Protein AF-0000000086140561 (afdb_homodimer)

Radius of gyration: 37.21 Å; Cα contacts (8 Å, |Δi|>4): 1078; chains: 2; bounding box: 97×131×107 Å

Foldseek 3Di:
DCPDDDDDDDDDDDDDDDDDDDDDDDDDPPPPPPDPPPPVPPPPPPPPPPVVVVVVVVVVVVLLVVLQDDPPPQFLLLLLLVLLLLLQLQLVQLLCLQQVVCLADVVADDDPVSVVNNLPPCVPRHHDLLSLLLLLLSLLLGLLQQCLQPVDPLSLVLSVLLLLLLCLQLLCVLLVVLLVVCVVVPQVLVVVLCVVPVRPSDDGQDRDPDPVLSVVLSVCLQPPQFLCCVRSSCVLPVSNSRPLVLSSVLSSCCVVDDVVCLCVVLVVVLVVCQLQQACSVSSSSSSVLNCCQNPPVNVVVLQQACPPDPVDHDHVVVVLVVLQVQLVVVSSVCSVVVVCQLVVNVVRVNQVVDPVHHSVVVVVSDRGDDPSSVSNSSSVSSCCSNDPVSSVVSSDPVSSVSSLLSSLLSSLSSSCCSPVLSVQLCCCCPVVVDDSVVSSVVSVVVSVVRSVVRSVVCCSPGNSVSSSVSNVVSVVVVD/DDPDDDDDDDDDDDDDDDDDDDDDDDDDDDPPPDDDPPDPDPPPPPPPPPVVVVVVVVVVVVLLVVLQDDPPPQFLLLLLLVLLLLLQLQLVQLLCLQQVVCLADVVADDDPVSVVNNLPPCVPRHHDLLSLLLLLLSLLLGLLQQCLQPVDPLSLVLSVLLLLLLCLQLLCVLLVVLLVVCVVVPQVLVVVLCVVPVRPSDDGQDRDPDPVLSVVLSVCLNPPQFLCCVRSSCVLPVSNNRDPVLSSVLSSCCVVDDVVCLCVVLVVVLVVCQLQQACSVSSSSSSVLNCCQNPPVNVVVLQQACPPDPVDHDHVLVVLVVLQVQLVVVSSVCSVVVVCQLVVNVVRVNQVVDPVHHSVVVVVSDRGDDPSSVSNSSSVSSCCSNDPVSSVVSSDPVSSVSSLLSSLLSSLSSSCCSPVLSVQLCCCCPVVVDDSVVSSVVSVVVSVVRSVVRSVVCCSPGNSVSSSVSNVVSVVVVD

Secondary structure (DSSP, 8-state):
-----------------------------------------------HHHHHHHHHHHHHHHHHHHHH----TTS-HHHHHHHHHHHHHHHHHHHHHHH-GGGT-SSS---HHHHHHHHHHHHHHH-HHHHHHHHHHHHHHHHTHHHHHS--HHHHHHHHHHHHHHHHHHHHHHHHHHHHHHHHH-SHHHHHHHHHS--TT--PPPP--SHHHHHHHHHHHHH--S-GGGSTTTTTS-GGGS--HHHHHHHTTGGGS-GGGHHHHHHHHHHHHHHHT-THHHHHHHHHHHHHHH-HHHHHHHHH-EEEETTEEE-HHHHHHHHHHHHHHHHHHHHH-GGGTTGGGGG-HHHHH-SS--HHHHHHH-----HHHHHHHHHHHHHHHH-HHHHHHHT-HHHHHHHHTHHHHHHHHHHHIIIIIHHHHHIIIIIS---HHHHHHHHHHHHHHHHHHHHHHHIIIIIHHHHHHHHHHHHHHH-/-----------------------------------------------THHHHHHHHHHHHHHHHHHHH----TTS-HHHHHHHHHHHHHHHHHHHHHHH-GGGT-SSS---HHHHHHHHHHHHHHH-HHHHHHHHHHHHHHHHTHHHHHS--HHHHHHHHHHHHHHHHHHHHHHHHHHHHHHHHH-SHHHHHHHHHS--TT--PPPP--SHHHHHHHHHHHHH--S-GGGSTTTTTS-GGGS--HHHHHHHTTGGGS-THHHHHHHHHHHHHHHHHT-THHHHHHHHHHHHHHH-HHHHHHHHH-EEEETTEEE-HHHHHHHHHHHHHHHHHHHHH-GGGTTGGGGG-HHHHH-SS--HHHHHHH-----HHHHHHHHHHHHHHHH-HHHHHHHT-HHHHHHHHTHHHHHHHHHHHIIIIIHHHHHIIIIIS---HHHHHHHHHHHHHHHHHHHHHHHIIIIIHHHHHHHHHHHHHHH-

Solvent-accessible surface area (backbone atoms only — not comparable to full-atom values): 52799 Å² total; per-residue (Å²): 137,85,89,77,86,95,82,94,79,92,79,86,90,82,90,87,82,74,87,88,82,85,89,80,86,84,86,79,77,79,73,79,71,82,78,75,78,69,70,79,72,79,75,79,72,81,64,66,62,63,62,49,50,53,50,45,44,52,47,46,49,47,47,50,51,56,27,66,55,72,82,62,84,88,52,69,52,31,57,35,8,50,43,15,55,46,44,55,23,50,52,52,34,53,50,27,40,71,75,40,34,30,46,70,37,85,84,32,88,63,61,68,68,41,46,53,45,25,72,65,46,21,72,84,50,39,30,65,68,48,50,54,53,44,50,42,26,50,49,33,24,55,66,47,38,66,26,66,71,45,78,41,54,59,41,44,35,44,54,55,50,26,51,53,48,24,48,52,48,47,47,50,52,51,50,49,48,53,51,52,50,43,67,71,72,50,64,64,67,55,55,53,45,38,70,75,45,77,46,84,78,59,74,86,74,82,78,72,88,41,72,65,54,47,48,47,46,56,51,41,65,75,66,46,85,69,59,36,58,68,32,76,55,20,68,72,33,84,45,77,64,66,77,55,60,67,44,62,61,53,54,57,35,53,84,60,33,42,72,85,47,48,63,57,51,44,46,50,51,21,49,54,22,39,35,61,68,45,58,50,31,46,35,36,51,10,40,51,54,25,47,36,72,62,33,68,68,49,37,50,43,54,72,59,20,49,74,78,47,99,89,42,60,49,48,48,78,58,48,17,56,49,30,26,48,51,12,51,50,48,54,55,47,25,68,78,40,58,86,49,62,65,52,64,51,68,74,14,56,42,36,76,70,38,90,84,42,35,61,65,52,50,57,70,52,36,92,69,84,50,69,47,46,45,27,32,46,51,11,50,51,46,41,44,74,71,34,66,65,50,32,53,65,24,48,35,61,72,34,30,55,41,21,76,36,36,68,28,38,55,51,25,43,54,53,37,48,74,42,60,33,48,52,47,37,47,46,33,36,70,75,64,64,38,51,71,67,56,24,48,51,51,42,50,56,51,43,55,52,49,26,52,52,46,14,50,48,41,30,65,68,41,50,32,44,26,53,36,48,14,54,49,51,50,50,58,44,56,104,136,83,81,77,85,90,79,94,72,93,72,88,87,81,93,80,86,69,93,79,76,93,79,89,95,86,92,80,88,75,87,71,89,76,86,79,80,82,69,86,73,81,77,82,76,83,65,70,64,62,62,50,50,52,53,45,43,53,47,45,49,46,47,51,51,55,26,66,56,72,82,61,83,88,50,68,52,32,58,33,8,49,44,14,54,47,44,55,22,48,51,51,33,54,50,27,41,72,76,40,33,31,47,70,37,85,85,29,86,63,59,66,68,40,46,54,46,25,71,67,45,20,73,86,50,41,32,65,67,46,50,54,54,43,50,41,24,51,49,32,24,55,65,47,37,66,27,65,71,44,78,40,55,58,40,44,35,44,55,55,51,26,51,54,46,24,49,53,47,46,46,48,51,52,48,49,48,52,52,51,51,44,67,70,73,49,63,64,68,55,54,54,44,36,68,74,44,77,47,83,77,59,74,85,76,80,78,72,90,41,72,66,54,49,50,47,47,55,51,41,68,78,66,44,85,65,56,37,58,68,33,74,55,21,66,67,34,86,47,80,63,66,73,60,65,62,46,66,61,53,55,56,37,53,83,61,34,43,72,85,46,47,63,56,52,45,46,51,52,18,49,53,23,39,35,62,67,44,59,50,31,46,34,37,51,11,39,50,54,25,45,36,74,62,34,68,69,48,36,50,42,52,73,59,20,48,74,78,45,100,88,42,56,48,48,47,79,57,48,18,58,49,31,27,49,51,12,51,49,47,54,54,48,26,69,78,40,56,84,50,63,67,52,64,48,67,73,14,56,43,36,75,71,38,91,82,42,34,60,64,52,49,56,71,56,38,94,67,84,48,67,47,47,46,28,30,47,52,12,50,50,46,42,44,74,71,33,66,65,50,32,52,64,25,47,35,62,72,33,30,55,42,22,74,36,34,68,29,39,52,49,24,45,52,54,38,49,74,41,62,36,49,53,48,36,48,46,33,36,69,74,64,63,37,52,71,67,56,25,48,52,50,42,50,56,51,43,56,52,49,26,51,52,45,13,51,49,40,30,64,68,42,49,30,45,24,54,35,48,14,55,48,49,50,52,58,42,54,105

Organism: NCBI:txid717836

pLDDT: mean 76.29, std 24.05, range [14.3, 97.88]

Sequence (958 aa):
MAASDTTCNVTANDSTKVKENLDHSTNSVERSFSSRDMSPSNSLAVAEGETATVSRRSSLVGIIQDVFVVDRSKHHVYITGLRGVLVVQSFFWTYFQTFIPTLVSRDTPGPTYQDVLREILSIPLWNESLIYNFFVILSMRTIAVSFLTNPTGQSYAATIIRRNVRMVVILCAGSGMATLIFSRIGVGFIDDFKQKRPNQSIMTPTTVYDGGAAFNSLFNLFWLTYDHYKQAANMFWPTATLWSYTVYFLMVILPFSRPKWHIAGLGLFGLGSFWMAYWGWYSVTGLIFADLATNAKLKAELKSGLRVREDWRLPYAAIAPMLFGVGIAFKYVFIVRPQFVDKLLLLHPYLDLSTRYSPSTVVEAGPYARLDDWFIIVGIMLAVELFDNAQYYLSFKPLVFLGERSFSIFFAQCIFFWTGGIQLWLVLHDARDFSTASANGMVLLVGLLAVSAFAELFFRMVDAPSIWLSKKTYTWLVNMAASDTTCNVTANDSTKVKENLDHSTNSVERSFSSRDMSPSNSLAVAEGETATVSRRSSLVGIIQDVFVVDRSKHHVYITGLRGVLVVQSFFWTYFQTFIPTLVSRDTPGPTYQDVLREILSIPLWNESLIYNFFVILSMRTIAVSFLTNPTGQSYAATIIRRNVRMVVILCAGSGMATLIFSRIGVGFIDDFKQKRPNQSIMTPTTVYDGGAAFNSLFNLFWLTYDHYKQAANMFWPTATLWSYTVYFLMVILPFSRPKWHIAGLGLFGLGSFWMAYWGWYSVTGLIFADLATNAKLKAELKSGLRVREDWRLPYAAIAPMLFGVGIAFKYVFIVRPQFVDKLLLLHPYLDLSTRYSPSTVVEAGPYARLDDWFIIVGIMLAVELFDNAQYYLSFKPLVFLGERSFSIFFAQCIFFWTGGIQLWLVLHDARDFSTASANGMVLLVGLLAVSAFAELFFRMVDAPSIWLSKKTYTWLVN

Nearest PDB structures (foldseek):
  5y50-assembly1_A  TM=1.535E-01  e=1.383E-01  Arabidopsis thaliana
  4mmf-assembly1_A  TM=1.548E-01  e=4.091E-01  Aquifex aeolicus VF5
  6ob6-assembly1_A  TM=1.894E-01  e=7.474E-01  Homo sapiens
  5a63-assembly1_B  TM=2.970E-01  e=6.542E+00  Homo sapiens
  6ob6-assembly2_B  TM=1.303E-01  e=8.431E-01  Homo sapiens

Structure (mmCIF, N/CA/C/O backbone):
data_AF-0000000086140561-model_v1
#
loop_
_entity.id
_entity.type
_entity.pdbx_description
1 polymer 'Acyltransferase 3 domain-containing protein'
#
loop_
_atom_site.group_PDB
_atom_site.id
_atom_site.type_symbol
_atom_site.label_atom_id
_atom_site.label_alt_id
_atom_site.label_comp_id
_atom_site.label_asym_id
_atom_site.label_entity_id
_atom_site.label_seq_id
_atom_site.pdbx_PDB_ins_code
_atom_site.Cartn_x
_atom_site.Cartn_y
_atom_site.Cartn_z
_atom_site.occupancy
_atom_site.B_iso_or_equiv
_atom_site.auth_seq_id
_atom_site.auth_comp_id
_atom_site.auth_asym_id
_atom_site.auth_atom_id
_atom_site.pdbx_PDB_model_num
ATOM 1 N N . MET A 1 1 ? -10.336 43.406 55.781 1 17.14 1 MET A N 1
ATOM 2 C CA . MET A 1 1 ? -11.453 44.25 56.219 1 17.14 1 MET A CA 1
ATOM 3 C C . MET A 1 1 ? -12.742 43.844 55.5 1 17.14 1 MET A C 1
ATOM 5 O O . MET A 1 1 ? -12.703 43.25 54.438 1 17.14 1 MET A O 1
ATOM 9 N N . ALA A 1 2 ? -14.047 44.156 56 1 18.39 2 ALA A N 1
ATOM 10 C CA . ALA A 1 2 ? -15.453 43.781 56.156 1 18.39 2 ALA A CA 1
ATOM 11 C C . ALA A 1 2 ? -16.281 44.219 54.938 1 18.39 2 ALA A C 1
ATOM 13 O O . ALA A 1 2 ? -16.672 45.375 54.844 1 18.39 2 ALA A O 1
ATOM 14 N N . ALA A 1 3 ? -15.891 43.906 53.688 1 17.88 3 ALA A N 1
ATOM 15 C CA . ALA A 1 3 ? -16.438 44.656 52.562 1 17.88 3 ALA A CA 1
ATOM 16 C C . ALA A 1 3 ? -17.938 44.375 52.375 1 17.88 3 ALA A C 1
ATOM 18 O O . ALA A 1 3 ? -18.328 43.25 52.094 1 17.88 3 ALA A O 1
ATOM 19 N N . SER A 1 4 ? -18.953 45.094 52.844 1 16.83 4 SER A N 1
ATOM 20 C CA . SER A 1 4 ? -20.312 45.25 53.375 1 16.83 4 SER A CA 1
ATOM 21 C C . SER A 1 4 ? -21.328 45.281 52.25 1 16.83 4 SER A C 1
ATOM 23 O O . SER A 1 4 ? -22.312 44.531 52.25 1 16.83 4 SER A O 1
ATOM 25 N N . ASP A 1 5 ? -21.938 46.406 51.562 1 15.44 5 ASP A N 1
ATOM 26 C CA . ASP A 1 5 ? -23.25 46.938 51.938 1 15.44 5 ASP A CA 1
ATOM 27 C C . ASP A 1 5 ? -24.281 46.656 50.875 1 15.44 5 ASP A C 1
ATOM 29 O O . ASP A 1 5 ? -25.375 46.188 51.156 1 15.44 5 ASP A O 1
ATOM 33 N N . THR A 1 6 ? -24.594 47.531 49.656 1 17.12 6 THR A N 1
ATOM 34 C CA . THR A 1 6 ? -25.766 48.375 49.562 1 17.12 6 THR A CA 1
ATOM 35 C C . THR A 1 6 ? -26.844 47.75 48.688 1 17.12 6 THR A C 1
ATOM 37 O O . THR A 1 6 ? -26.547 47.156 47.656 1 17.12 6 THR A O 1
ATOM 40 N N . THR A 1 7 ? -28.375 47.938 48.812 1 17.08 7 THR A N 1
ATOM 41 C CA . THR A 1 7 ? -29.75 47.469 48.906 1 17.08 7 THR A CA 1
ATOM 42 C C . THR A 1 7 ? -30.531 47.812 47.625 1 17.08 7 THR A C 1
ATOM 44 O O . THR A 1 7 ? -31.5 47.125 47.281 1 17.08 7 THR A O 1
ATOM 47 N N . CYS A 1 8 ? -30.484 48.844 46.688 1 17.55 8 CYS A N 1
ATOM 48 C CA . CYS A 1 8 ? -31.688 49.656 46.594 1 17.55 8 CYS A CA 1
ATOM 49 C C . CYS A 1 8 ? -32.719 49 45.688 1 17.55 8 CYS A C 1
ATOM 51 O O . CYS A 1 8 ? -32.344 48.375 44.688 1 17.55 8 CYS A O 1
ATOM 53 N N . ASN A 1 9 ? -34.219 49.188 45.781 1 17 9 ASN A N 1
ATOM 54 C CA . ASN A 1 9 ? -35.625 48.781 45.75 1 17 9 ASN A CA 1
ATOM 55 C C . ASN A 1 9 ? -36.312 49.25 44.438 1 17 9 ASN A C 1
ATOM 57 O O . ASN A 1 9 ? -37.469 49 44.219 1 17 9 ASN A O 1
ATOM 61 N N . VAL A 1 10 ? -35.969 50.031 43.438 1 17.02 10 VAL A N 1
ATOM 62 C CA . VAL A 1 10 ? -36.969 51 43.031 1 17.02 10 VAL A CA 1
ATOM 63 C C . VAL A 1 10 ? -38.031 50.312 42.188 1 17.02 10 VAL A C 1
ATOM 65 O O . VAL A 1 10 ? -37.75 49.406 41.406 1 17.02 10 VAL A O 1
ATOM 68 N N . THR A 1 11 ? -39.469 50.75 42.219 1 16.86 11 THR A N 1
ATOM 69 C CA . THR A 1 11 ? -40.938 50.594 42.156 1 16.86 11 THR A CA 1
ATOM 70 C C . THR A 1 11 ? -41.438 50.938 40.75 1 16.86 11 THR A C 1
ATOM 72 O O . THR A 1 11 ? -42.625 50.906 40.5 1 16.86 11 THR A O 1
ATOM 75 N N . ALA A 1 12 ? -40.844 51.125 39.625 1 15.92 12 ALA A N 1
ATOM 76 C CA . ALA A 1 12 ? -41.438 52.156 38.781 1 15.92 12 ALA A CA 1
ATOM 77 C C . ALA A 1 12 ? -42.75 51.688 38.188 1 15.92 12 ALA A C 1
ATOM 79 O O . ALA A 1 12 ? -42.969 50.469 38 1 15.92 12 ALA A O 1
ATOM 80 N N . ASN A 1 13 ? -43.594 52.719 37.531 1 15.52 13 ASN A N 1
ATOM 81 C CA . ASN A 1 13 ? -44.906 53.344 37.312 1 15.52 13 ASN A CA 1
ATOM 82 C C . ASN A 1 13 ? -45.594 52.719 36.094 1 15.52 13 ASN A C 1
ATOM 84 O O . ASN A 1 13 ? -44.969 52.094 35.25 1 15.52 13 ASN A O 1
ATOM 88 N N . ASP A 1 14 ? -46.719 53.469 35.5 1 15.61 14 ASP A N 1
ATOM 89 C CA . ASP A 1 14 ? -48.156 53.5 35.25 1 15.61 14 ASP A CA 1
ATOM 90 C C . ASP A 1 14 ? -48.469 53.375 33.75 1 15.61 14 ASP A C 1
ATOM 92 O O . ASP A 1 14 ? -49.562 52.938 33.375 1 15.61 14 ASP A O 1
ATOM 96 N N . SER A 1 15 ? -47.812 53.969 32.719 1 15.2 15 SER A N 1
ATOM 97 C CA . SER A 1 15 ? -48.594 54.875 31.875 1 15.2 15 SER A CA 1
ATOM 98 C C . SER A 1 15 ? -49.5 54.125 30.922 1 15.2 15 SER A C 1
ATOM 100 O O . SER A 1 15 ? -49.25 52.938 30.609 1 15.2 15 SER A O 1
ATOM 102 N N . THR A 1 16 ? -50.406 54.938 30.062 1 15.14 16 THR A N 1
ATOM 103 C CA . THR A 1 16 ? -51.688 55.312 29.531 1 15.14 16 THR A CA 1
ATOM 104 C C . THR A 1 16 ? -51.938 54.656 28.172 1 15.14 16 THR A C 1
ATOM 106 O O . THR A 1 16 ? -51 54.438 27.422 1 15.14 16 THR A O 1
ATOM 109 N N . LYS A 1 17 ? -53.312 54.531 27.781 1 17.59 17 LYS A N 1
ATOM 110 C CA . LYS A 1 17 ? -54.344 53.906 27 1 17.59 17 LYS A CA 1
ATOM 111 C C . LYS A 1 17 ? -54.438 54.469 25.594 1 17.59 17 LYS A C 1
ATOM 113 O O . LYS A 1 17 ? -55.344 54.156 24.844 1 17.59 17 LYS A O 1
ATOM 118 N N . VAL A 1 18 ? -53.562 55.312 25.031 1 14.56 18 VAL A N 1
ATOM 119 C CA . VAL A 1 18 ? -54.219 56.25 24.172 1 14.56 18 VAL A CA 1
ATOM 120 C C . VAL A 1 18 ? -54.812 55.531 22.953 1 14.56 18 VAL A C 1
ATOM 122 O O . VAL A 1 18 ? -55.969 55.719 22.609 1 14.56 18 VAL A O 1
ATOM 125 N N . LYS A 1 19 ? -54.25 55.625 21.656 1 15.72 19 LYS A N 1
ATOM 126 C CA . LYS A 1 19 ? -54.719 56.531 20.609 1 15.72 19 LYS A CA 1
ATOM 127 C C . LYS A 1 19 ? -55.688 55.812 19.672 1 15.72 19 LYS A C 1
ATOM 129 O O . LYS A 1 19 ? -55.625 54.562 19.547 1 15.72 19 LYS A O 1
ATOM 134 N N . GLU A 1 20 ? -55.875 56.5 18.5 1 15.01 20 GLU A N 1
ATOM 135 C CA . GLU A 1 20 ? -56.906 57.125 17.672 1 15.01 20 GLU A CA 1
ATOM 136 C C . GLU A 1 20 ? -57.406 56.188 16.594 1 15.01 20 GLU A C 1
ATOM 138 O O . GLU A 1 20 ? -56.781 55.156 16.312 1 15.01 20 GLU A O 1
ATOM 143 N N . ASN A 1 21 ? -57.594 56.812 15.453 1 15.12 21 ASN A N 1
ATOM 144 C CA . ASN A 1 21 ? -58.75 57.188 14.609 1 15.12 21 ASN A CA 1
ATOM 145 C C . ASN A 1 21 ? -58.906 56.188 13.453 1 15.12 21 ASN A C 1
ATOM 147 O O . ASN A 1 21 ? -60.031 55.688 13.227 1 15.12 21 ASN A O 1
ATOM 151 N N . LEU A 1 22 ? -58.219 56.438 12.219 1 14.95 22 LEU A N 1
ATOM 152 C CA . LEU A 1 22 ? -58.938 57.031 11.102 1 14.95 22 LEU A CA 1
ATOM 153 C C . LEU A 1 22 ? -59.469 55.938 10.172 1 14.95 22 LEU A C 1
ATOM 155 O O . LEU A 1 22 ? -59 54.812 10.188 1 14.95 22 LEU A O 1
ATOM 159 N N . ASP A 1 23 ? -59.375 56.25 8.742 1 15.31 23 ASP A N 1
ATOM 160 C CA . ASP A 1 23 ? -60.344 56.562 7.691 1 15.31 23 ASP A CA 1
ATOM 161 C C . ASP A 1 23 ? -60.656 55.344 6.824 1 15.31 23 ASP A C 1
ATOM 163 O O . ASP A 1 23 ? -59.906 54.375 6.836 1 15.31 23 ASP A O 1
ATOM 167 N N . HIS A 1 24 ? -60.875 55.594 5.453 1 15.33 24 HIS A N 1
ATOM 168 C CA . HIS A 1 24 ? -62.031 55.656 4.535 1 15.33 24 HIS A CA 1
ATOM 169 C C . HIS A 1 24 ? -61.938 54.531 3.506 1 15.33 24 HIS A C 1
ATOM 171 O O . HIS A 1 24 ? -62.969 53.969 3.104 1 15.33 24 HIS A O 1
ATOM 177 N N . SER A 1 25 ? -60.781 54.344 2.711 1 15.63 25 SER A N 1
ATOM 178 C CA . SER A 1 25 ? -61.062 54.438 1.279 1 15.63 25 SER A CA 1
ATOM 179 C C . SER A 1 25 ? -61.719 53.188 0.756 1 15.63 25 SER A C 1
ATOM 181 O O . SER A 1 25 ? -61.594 52.125 1.353 1 15.63 25 SER A O 1
ATOM 183 N N . THR A 1 26 ? -62.031 53.281 -0.618 1 15.91 26 THR A N 1
ATOM 184 C CA . THR A 1 26 ? -63.094 53.156 -1.607 1 15.91 26 THR A CA 1
ATOM 185 C C . THR A 1 26 ? -63.125 51.781 -2.201 1 15.91 26 THR A C 1
ATOM 187 O O . THR A 1 26 ? -62.188 51 -2.027 1 15.91 26 THR A O 1
ATOM 190 N N . ASN A 1 27 ? -63.094 51.75 -3.572 1 15.62 27 ASN A N 1
ATOM 191 C CA . ASN A 1 27 ? -64.188 51.438 -4.52 1 15.62 27 ASN A CA 1
ATOM 192 C C . ASN A 1 27 ? -64.125 49.969 -4.941 1 15.62 27 ASN A C 1
ATOM 194 O O . ASN A 1 27 ? -63.188 49.25 -4.617 1 15.62 27 ASN A O 1
ATOM 198 N N . SER A 1 28 ? -63.906 49.75 -6.312 1 16.39 28 SER A N 1
ATOM 199 C CA . SER A 1 28 ? -64.75 49.344 -7.457 1 16.39 28 SER A CA 1
ATOM 200 C C . SER A 1 28 ? -64.438 47.875 -7.844 1 16.39 28 SER A C 1
ATOM 202 O O . SER A 1 28 ? -63.281 47.5 -7.992 1 16.39 28 SER A O 1
ATOM 204 N N . VAL A 1 29 ? -65.438 47.062 -7.777 1 18.73 29 VAL A N 1
ATOM 205 C CA . VAL A 1 29 ? -65.5 45.594 -7.824 1 18.73 29 VAL A CA 1
ATOM 206 C C . VAL A 1 29 ? -65.438 45.125 -9.273 1 18.73 29 VAL A C 1
ATOM 208 O O . VAL A 1 29 ? -65.625 43.938 -9.555 1 18.73 29 VAL A O 1
ATOM 211 N N . GLU A 1 30 ? -65 46.031 -10.156 1 16.28 30 GLU A N 1
ATOM 212 C CA . GLU A 1 30 ? -65.625 45.688 -11.43 1 16.28 30 GLU A CA 1
ATOM 213 C C . GLU A 1 30 ? -65.25 44.25 -11.852 1 16.28 30 GLU A C 1
ATOM 215 O O . GLU A 1 30 ? -64.062 43.875 -11.734 1 16.28 30 GLU A O 1
ATOM 220 N N . ARG A 1 31 ? -66.312 43.5 -12.133 1 17.84 31 ARG A N 1
ATOM 221 C CA . ARG A 1 31 ? -66.625 42.094 -12.359 1 17.84 31 ARG A CA 1
ATOM 222 C C . ARG A 1 31 ? -66.062 41.656 -13.711 1 17.84 31 ARG A C 1
ATOM 224 O O . ARG A 1 31 ? -66.312 40.5 -14.141 1 17.84 31 ARG A O 1
ATOM 231 N N . SER A 1 32 ? -65.125 42.5 -14.336 1 17.02 32 SER A N 1
ATOM 232 C CA . SER A 1 32 ? -65.25 42.344 -15.781 1 17.02 32 SER A CA 1
ATOM 233 C C . SER A 1 32 ? -65.062 40.875 -16.188 1 17.02 32 SER A C 1
ATOM 235 O O . SER A 1 32 ? -64.188 40.188 -15.617 1 17.02 32 SER A O 1
ATOM 237 N N . PHE A 1 33 ? -66.062 40.375 -16.953 1 18.62 33 PHE A N 1
ATOM 238 C CA . PHE A 1 33 ? -66.562 39.125 -17.531 1 18.62 33 PHE A CA 1
ATOM 239 C C . PHE A 1 33 ? -65.625 38.562 -18.562 1 18.62 33 PHE A C 1
ATOM 241 O O . PHE A 1 33 ? -65.875 37.531 -19.156 1 18.62 33 PHE A O 1
ATOM 248 N N . SER A 1 34 ? -64.438 39.156 -18.766 1 17.45 34 SER A N 1
ATOM 249 C CA . SER A 1 34 ? -63.969 39 -20.125 1 17.45 34 SER A CA 1
ATOM 250 C C . SER A 1 34 ? -63.906 37.531 -20.531 1 17.45 34 SER A C 1
ATOM 252 O O . SER A 1 34 ? -63.625 36.656 -19.703 1 17.45 34 SER A O 1
ATOM 254 N N . SER A 1 35 ? -64.625 37.219 -21.672 1 19.06 35 SER A N 1
ATOM 255 C CA . SER A 1 35 ? -64.938 36.25 -22.719 1 19.06 35 SER A CA 1
ATOM 256 C C . SER A 1 35 ? -63.75 35.406 -23.109 1 19.06 35 SER A C 1
ATOM 258 O O . SER A 1 35 ? -62.656 35.938 -23.359 1 19.06 35 SER A O 1
ATOM 260 N N . ARG A 1 36 ? -63.906 34.062 -22.844 1 19.86 36 ARG A N 1
ATOM 261 C CA . ARG A 1 36 ? -62.969 32.938 -22.734 1 19.86 36 ARG A CA 1
ATOM 262 C C . ARG A 1 36 ? -62.406 32.531 -24.094 1 19.86 36 ARG A C 1
ATOM 264 O O . ARG A 1 36 ? -61.969 31.406 -24.281 1 19.86 36 ARG A O 1
ATOM 271 N N . ASP A 1 37 ? -62.625 33.531 -25.031 1 19.81 37 ASP A N 1
ATOM 272 C CA . ASP A 1 37 ? -62.438 33 -26.375 1 19.81 37 ASP A CA 1
ATOM 273 C C . ASP A 1 37 ? -61.062 32.312 -26.484 1 19.81 37 ASP A C 1
ATOM 275 O O . ASP A 1 37 ? -60.031 32.906 -26.203 1 19.81 37 ASP A O 1
ATOM 279 N N . MET A 1 38 ? -61.188 30.938 -26.453 1 21.19 38 MET A N 1
ATOM 280 C CA . MET A 1 38 ? -60.156 29.906 -26.297 1 21.19 38 MET A CA 1
ATOM 281 C C . MET A 1 38 ? -59.25 29.875 -27.516 1 21.19 38 MET A C 1
ATOM 283 O O . MET A 1 38 ? -58.875 28.797 -27.984 1 21.19 38 MET A O 1
ATOM 287 N N . SER A 1 39 ? -59.281 30.953 -28.344 1 20.33 39 SER A N 1
ATOM 288 C CA . SER A 1 39 ? -58.656 30.625 -29.609 1 20.33 39 SER A CA 1
ATOM 289 C C . SER A 1 39 ? -57.219 30.156 -29.406 1 20.33 39 SER A C 1
ATOM 291 O O . SER A 1 39 ? -56.469 30.766 -28.672 1 20.33 39 SER A O 1
ATOM 293 N N . PRO A 1 40 ? -57 28.828 -29.797 1 22.95 40 PRO A N 1
ATOM 294 C CA . PRO A 1 40 ? -55.781 28.094 -29.484 1 22.95 40 PRO A CA 1
ATOM 295 C C . PRO A 1 40 ? -54.531 28.734 -30.062 1 22.95 40 PRO A C 1
ATOM 297 O O . PRO A 1 40 ? -54.312 28.688 -31.281 1 22.95 40 PRO A O 1
ATOM 300 N N . SER A 1 41 ? -54.406 30.125 -29.953 1 21.11 41 SER A N 1
ATOM 301 C CA . SER A 1 41 ? -53.406 30.703 -30.844 1 21.11 41 SER A CA 1
ATOM 302 C C . SER A 1 41 ? -52.031 30.078 -30.625 1 21.11 41 SER A C 1
ATOM 304 O O . SER A 1 41 ? -51.594 29.906 -29.484 1 21.11 41 SER A O 1
ATOM 306 N N . ASN A 1 42 ? -51.5 29.406 -31.703 1 22.88 42 ASN A N 1
ATOM 307 C CA . ASN A 1 42 ? -50.281 28.625 -31.938 1 22.88 42 ASN A CA 1
ATOM 308 C C . ASN A 1 42 ? -49.031 29.422 -31.625 1 22.88 42 ASN A C 1
ATOM 310 O O . ASN A 1 42 ? -47.938 29.062 -32.094 1 22.88 42 ASN A O 1
ATOM 314 N N . SER A 1 43 ? -49.125 30.609 -30.984 1 21.09 43 SER A N 1
ATOM 315 C CA . SER A 1 43 ? -47.906 31.422 -31.047 1 21.09 43 SER A CA 1
ATOM 316 C C . SER A 1 43 ? -46.75 30.75 -30.297 1 21.09 43 SER A C 1
ATOM 318 O O . SER A 1 43 ? -46.875 30.469 -29.094 1 21.09 43 SER A O 1
ATOM 320 N N . LEU A 1 44 ? -45.875 30.047 -30.906 1 22.52 44 LEU A N 1
ATOM 321 C CA . LEU A 1 44 ? -44.625 29.406 -30.531 1 22.52 44 LEU A CA 1
ATOM 322 C C . LEU A 1 44 ? -43.656 30.422 -29.891 1 22.52 44 LEU A C 1
ATOM 324 O O . LEU A 1 44 ? -42.688 30.844 -30.516 1 22.52 44 LEU A O 1
ATOM 328 N N . ALA A 1 45 ? -44.156 31.562 -29.344 1 24.41 45 ALA A N 1
ATOM 329 C CA . ALA A 1 45 ? -43.219 32.531 -28.812 1 24.41 45 ALA A CA 1
ATOM 330 C C . ALA A 1 45 ? -42.344 31.938 -27.734 1 24.41 45 ALA A C 1
ATOM 332 O O . ALA A 1 45 ? -42.844 31.266 -26.828 1 24.41 45 ALA A O 1
ATOM 333 N N . VAL A 1 46 ? -41.062 31.859 -28 1 27.5 46 VAL A N 1
ATOM 334 C CA . VAL A 1 46 ? -39.812 31.359 -27.438 1 27.5 46 VAL A CA 1
ATOM 335 C C . VAL A 1 46 ? -39.562 32.031 -26.078 1 27.5 46 VAL A C 1
ATOM 337 O O . VAL A 1 46 ? -38.938 33.094 -26 1 27.5 46 VAL A O 1
ATOM 340 N N . ALA A 1 47 ? -40.5 32.344 -25.297 1 25.84 47 ALA A N 1
ATOM 341 C CA . ALA A 1 47 ? -40.344 33.062 -24.047 1 25.84 47 ALA A CA 1
ATOM 342 C C . ALA A 1 47 ? -39.5 32.281 -23.047 1 25.84 47 ALA A C 1
ATOM 344 O O . ALA A 1 47 ? -39.406 32.688 -21.875 1 25.84 47 ALA A O 1
ATOM 345 N N . GLU A 1 48 ? -39.25 31.078 -23.359 1 29.53 48 GLU A N 1
ATOM 346 C CA . GLU A 1 48 ? -38.781 30.234 -22.266 1 29.53 48 GLU A CA 1
ATOM 347 C C . GLU A 1 48 ? -37.406 30.688 -21.75 1 29.53 48 GLU A C 1
ATOM 349 O O . GLU A 1 48 ? -36.844 30.047 -20.875 1 29.53 48 GLU A O 1
ATOM 354 N N . GLY A 1 49 ? -36.844 31.734 -22.359 1 32.19 49 GLY A N 1
ATOM 355 C CA . GLY A 1 49 ? -35.469 32.062 -22.062 1 32.19 49 GLY A CA 1
ATOM 356 C C . GLY A 1 49 ? -35.281 32.625 -20.656 1 32.19 49 GLY A C 1
ATOM 357 O O . GLY A 1 49 ? -34.188 32.562 -20.125 1 32.19 49 GLY A O 1
ATOM 358 N N . GLU A 1 50 ? -36.219 33.531 -20.25 1 33.34 50 GLU A N 1
ATOM 359 C CA . GLU A 1 50 ? -35.906 34.281 -19.047 1 33.34 50 GLU A CA 1
ATOM 360 C C . GLU A 1 50 ? -36.094 33.438 -17.797 1 33.34 50 GLU A C 1
ATOM 362 O O . GLU A 1 50 ? -35.406 33.656 -16.781 1 33.34 50 GLU A O 1
ATOM 367 N N . THR A 1 51 ? -37.094 32.531 -17.812 1 35.72 51 THR A N 1
ATOM 368 C CA . THR A 1 51 ? -37.375 31.766 -16.609 1 35.72 51 THR A CA 1
ATOM 369 C C . THR A 1 51 ? -36.281 30.719 -16.391 1 35.72 51 THR A C 1
ATOM 371 O O . THR A 1 51 ? -36.094 30.219 -15.273 1 35.72 51 THR A O 1
ATOM 374 N N . ALA A 1 52 ? -35.625 30.297 -17.484 1 38.66 52 ALA A N 1
ATOM 375 C CA . ALA A 1 52 ? -34.531 29.328 -17.344 1 38.66 52 ALA A CA 1
ATOM 376 C C . ALA A 1 52 ? -33.312 29.969 -16.703 1 38.66 52 ALA A C 1
ATOM 378 O O . ALA A 1 52 ? -32.531 29.297 -16.016 1 38.66 52 ALA A O 1
ATOM 379 N N . THR A 1 53 ? -33.125 31.25 -16.984 1 38.16 53 THR A N 1
ATOM 380 C CA . THR A 1 53 ? -32 31.906 -16.328 1 38.16 53 THR A CA 1
ATOM 381 C C . THR A 1 53 ? -32.219 32.031 -14.828 1 38.16 53 THR A C 1
ATOM 383 O O . THR A 1 53 ? -31.297 31.906 -14.039 1 38.16 53 THR A O 1
ATOM 386 N N . VAL A 1 54 ? -33.469 32.344 -14.438 1 40.59 54 VAL A N 1
ATOM 387 C CA . VAL A 1 54 ? -33.75 32.469 -13.008 1 40.59 54 VAL A CA 1
ATOM 388 C C . VAL A 1 54 ? -33.719 31.078 -12.375 1 40.59 54 VAL A C 1
ATOM 390 O O . VAL A 1 54 ? -33.219 30.922 -11.258 1 40.59 54 VAL A O 1
ATOM 393 N N . SER A 1 55 ? -34.188 30.062 -13.078 1 43.81 55 SER A N 1
ATOM 394 C CA . SER A 1 55 ? -34.156 28.703 -12.562 1 43.81 55 SER A CA 1
ATOM 395 C C . SER A 1 55 ? -32.75 28.156 -12.516 1 43.81 55 SER A C 1
ATOM 397 O O . SER A 1 55 ? -32.344 27.484 -11.547 1 43.81 55 SER A O 1
ATOM 399 N N . ARG A 1 56 ? -32 28.609 -13.5 1 46.59 56 ARG A N 1
ATOM 400 C CA . ARG A 1 56 ? -30.594 28.234 -13.461 1 46.59 56 ARG A CA 1
ATOM 401 C C . ARG A 1 56 ? -29.844 28.984 -12.367 1 46.59 56 ARG A C 1
ATOM 403 O O . ARG A 1 56 ? -28.906 28.469 -11.773 1 46.59 56 ARG A O 1
ATOM 410 N N . ARG A 1 57 ? -30.219 30.219 -12.227 1 43.44 57 ARG A N 1
ATOM 411 C CA . ARG A 1 57 ? -29.594 31 -11.156 1 43.44 57 ARG A CA 1
ATOM 412 C C . ARG A 1 57 ? -29.984 30.438 -9.789 1 43.44 57 ARG A C 1
ATOM 414 O O . ARG A 1 57 ? -29.172 30.391 -8.875 1 43.44 57 ARG A O 1
ATOM 421 N N . SER A 1 58 ? -31.156 30.172 -9.664 1 47.69 58 SER A N 1
ATOM 422 C CA . SER A 1 58 ? -31.609 29.531 -8.422 1 47.69 58 SER A CA 1
ATOM 423 C C . SER A 1 58 ? -30.922 28.188 -8.219 1 47.69 58 SER A C 1
ATOM 425 O O . SER A 1 58 ? -30.562 27.828 -7.098 1 47.69 58 SER A O 1
ATOM 427 N N . SER A 1 59 ? -30.688 27.531 -9.367 1 52.66 59 SER A N 1
ATOM 428 C CA . SER A 1 59 ? -30 26.25 -9.297 1 52.66 59 SER A CA 1
ATOM 429 C C . SER A 1 59 ? -28.516 26.422 -9.016 1 52.66 59 SER A C 1
ATOM 431 O O . SER A 1 59 ? -27.938 25.688 -8.211 1 52.66 59 SER A O 1
ATOM 433 N N . LEU A 1 60 ? -28.062 27.484 -9.602 1 51.38 60 LEU A N 1
ATOM 434 C CA . LEU A 1 60 ? -26.656 27.781 -9.344 1 51.38 60 LEU A CA 1
ATOM 435 C C . LEU A 1 60 ? -26.469 28.25 -7.906 1 51.38 60 LEU A C 1
ATOM 437 O O . LEU A 1 60 ? -25.5 27.875 -7.25 1 51.38 60 LEU A O 1
ATOM 441 N N . VAL A 1 61 ? -27.328 29.172 -7.527 1 50.81 61 VAL A N 1
ATOM 442 C CA . VAL A 1 61 ? -27.266 29.641 -6.145 1 50.81 61 VAL A CA 1
ATOM 443 C C . VAL A 1 61 ? -27.469 28.469 -5.191 1 50.81 61 VAL A C 1
ATOM 445 O O . VAL A 1 61 ? -26.797 28.375 -4.156 1 50.81 61 VAL A O 1
ATOM 448 N N . GLY A 1 62 ? -28.328 27.625 -5.516 1 51.5 62 GLY A N 1
ATOM 449 C CA . GLY A 1 62 ? -28.5 26.406 -4.727 1 51.5 62 GLY A CA 1
ATOM 450 C C . GLY A 1 62 ? -27.266 25.531 -4.691 1 51.5 62 GLY A C 1
ATOM 451 O O . GLY A 1 62 ? -26.891 25.031 -3.633 1 51.5 62 GLY A O 1
ATOM 452 N N . ILE A 1 63 ? -26.703 25.547 -5.809 1 54.47 63 ILE A N 1
ATOM 453 C CA . ILE A 1 63 ? -25.453 24.781 -5.891 1 54.47 63 ILE A CA 1
ATOM 454 C C . ILE A 1 63 ? -24.375 25.469 -5.066 1 54.47 63 ILE A C 1
ATOM 456 O O . ILE A 1 63 ? -23.641 24.812 -4.324 1 54.47 63 ILE A O 1
ATOM 460 N N . ILE A 1 64 ? -24.375 26.75 -5.234 1 53.25 64 ILE A N 1
ATOM 461 C CA . ILE A 1 64 ? -23.375 27.531 -4.5 1 53.25 64 ILE A CA 1
ATOM 462 C C . ILE A 1 64 ? -23.625 27.406 -3 1 53.25 64 ILE A C 1
ATOM 464 O O . ILE A 1 64 ? -22.688 27.234 -2.221 1 53.25 64 ILE A O 1
ATOM 468 N N . GLN A 1 65 ? -24.828 27.516 -2.619 1 52.75 65 GLN A N 1
ATOM 469 C CA . GLN A 1 65 ? -25.141 27.359 -1.204 1 52.75 65 GLN A CA 1
ATOM 470 C C . GLN A 1 65 ? -24.844 25.938 -0.722 1 52.75 65 GLN A C 1
ATOM 472 O O . GLN A 1 65 ? -24.344 25.75 0.391 1 52.75 65 GLN A O 1
ATOM 477 N N . ASP A 1 66 ? -25.094 25.109 -1.556 1 55.97 66 ASP A N 1
ATOM 478 C CA . ASP A 1 66 ? -24.844 23.703 -1.189 1 55.97 66 ASP A CA 1
ATOM 479 C C . ASP A 1 66 ? -23.359 23.422 -1.051 1 55.97 66 ASP A C 1
ATOM 481 O O . ASP A 1 66 ? -22.953 22.594 -0.232 1 55.97 66 ASP A O 1
ATOM 485 N N . VAL A 1 67 ? -22.688 24.094 -1.771 1 52.41 67 VAL A N 1
ATOM 486 C CA . VAL A 1 67 ? -21.25 23.891 -1.802 1 52.41 67 VAL A CA 1
ATOM 487 C C . VAL A 1 67 ? -20.625 24.422 -0.51 1 52.41 67 VAL A C 1
ATOM 489 O O . VAL A 1 67 ? -19.672 23.844 0.009 1 52.41 67 VAL A O 1
ATOM 492 N N . PHE A 1 68 ? -21.203 25.469 -0.037 1 51.09 68 PHE A N 1
ATOM 493 C CA . PHE A 1 68 ? -20.531 26.141 1.068 1 51.09 68 PHE A CA 1
ATOM 494 C C . PHE A 1 68 ? -21.062 25.656 2.408 1 51.09 68 PHE A C 1
ATOM 496 O O . PHE A 1 68 ? -20.562 26.047 3.465 1 51.09 68 PHE A O 1
ATOM 503 N N . VAL A 1 69 ? -22.078 24.797 2.387 1 47.44 69 VAL A N 1
ATOM 504 C CA . VAL A 1 69 ? -22.578 24.266 3.652 1 47.44 69 VAL A CA 1
ATOM 505 C C . VAL A 1 69 ? -21.688 23.125 4.121 1 47.44 69 VAL A C 1
ATOM 507 O O . VAL A 1 69 ? -21.625 22.062 3.479 1 47.44 69 VAL A O 1
ATOM 510 N N . VAL A 1 70 ? -20.797 23.562 4.953 1 49.09 70 VAL A N 1
ATOM 511 C CA . VAL A 1 70 ? -20.016 22.531 5.613 1 49.09 70 VAL A CA 1
ATOM 512 C C . VAL A 1 70 ? -20.859 21.797 6.645 1 49.09 70 VAL A C 1
ATOM 514 O O . VAL A 1 70 ? -21.406 22.422 7.566 1 49.09 70 VAL A O 1
ATOM 517 N N . ASP A 1 71 ? -21.406 20.641 6.445 1 48.91 71 ASP A N 1
ATOM 518 C CA . ASP A 1 71 ? -22.156 19.859 7.426 1 48.91 71 ASP A CA 1
ATOM 519 C C . ASP A 1 71 ? -21.297 19.562 8.656 1 48.91 71 ASP A C 1
ATOM 521 O O . ASP A 1 71 ? -20.359 18.781 8.594 1 48.91 71 ASP A O 1
ATOM 525 N N . ARG A 1 72 ? -21.484 20.438 9.703 1 48.88 72 ARG A N 1
ATOM 526 C CA . ARG A 1 72 ? -20.766 20.344 10.969 1 48.88 72 ARG A CA 1
ATOM 527 C C . ARG A 1 72 ? -21.375 19.281 11.867 1 48.88 72 ARG A C 1
ATOM 529 O O . ARG A 1 72 ? -20.859 19.016 12.953 1 48.88 72 ARG A O 1
ATOM 536 N N . SER A 1 73 ? -22.422 18.75 11.602 1 46.06 73 SER A N 1
ATOM 537 C CA . SER A 1 73 ? -23.203 17.969 12.562 1 46.06 73 SER A CA 1
ATOM 538 C C . SER A 1 73 ? -22.453 16.734 13.016 1 46.06 73 SER A C 1
ATOM 540 O O . SER A 1 73 ? -22.547 16.312 14.172 1 46.06 73 SER A O 1
ATOM 542 N N . LYS A 1 74 ? -21.766 16.062 12.07 1 51.84 74 LYS A N 1
ATOM 543 C CA . LYS A 1 74 ? -21.297 14.719 12.406 1 51.84 74 LYS A CA 1
ATOM 544 C C . LYS A 1 74 ? -19.797 14.727 12.734 1 51.84 74 LYS A C 1
ATOM 546 O O . LYS A 1 74 ? -19.25 13.703 13.148 1 51.84 74 LYS A O 1
ATOM 551 N N . HIS A 1 75 ? -19.203 16.031 12.812 1 62.06 75 HIS A N 1
ATOM 552 C CA . HIS A 1 75 ? -17.766 16.078 12.992 1 62.06 75 HIS A CA 1
ATOM 553 C C . HIS A 1 75 ? -17.391 16.625 14.375 1 62.06 75 HIS A C 1
ATOM 555 O O . HIS A 1 75 ? -18.125 17.422 14.953 1 62.06 75 HIS A O 1
ATOM 561 N N . HIS A 1 76 ? -16.578 15.891 15.125 1 81.81 76 HIS A N 1
ATOM 562 C CA . HIS A 1 76 ? -15.984 16.344 16.375 1 81.81 76 HIS A CA 1
ATOM 563 C C . HIS A 1 76 ? -15.281 17.688 16.203 1 81.81 76 HIS A C 1
ATOM 565 O O . HIS A 1 76 ? -14.125 17.719 15.766 1 81.81 76 HIS A O 1
ATOM 571 N N . VAL A 1 77 ? -15.992 18.734 16.484 1 90 77 VAL A N 1
ATOM 572 C CA . VAL A 1 77 ? -15.578 20.109 16.25 1 90 77 VAL A CA 1
ATOM 573 C C . VAL A 1 77 ? -14.258 20.391 16.969 1 90 77 VAL A C 1
ATOM 575 O O . VAL A 1 77 ? -13.43 21.172 16.5 1 90 77 VAL A O 1
ATOM 578 N N . TYR A 1 78 ? -14.062 19.75 18.062 1 94.25 78 TYR A N 1
ATOM 579 C CA . TYR A 1 78 ? -12.852 19.969 18.828 1 94.25 78 TYR A CA 1
ATOM 580 C C . TYR A 1 78 ? -11.625 19.469 18.078 1 94.25 78 TYR A C 1
ATOM 582 O O . TYR A 1 78 ? -10.516 19.984 18.266 1 94.25 78 TYR A O 1
ATOM 590 N N . ILE A 1 79 ? -11.781 18.516 17.219 1 94 79 ILE A N 1
ATOM 591 C CA . ILE A 1 79 ? -10.672 18.016 16.422 1 94 79 ILE A CA 1
ATOM 592 C C . ILE A 1 79 ? -10.312 19.016 15.32 1 94 79 ILE A C 1
ATOM 594 O O . ILE A 1 79 ? -9.133 19.219 15.016 1 94 79 ILE A O 1
ATOM 598 N N . THR A 1 8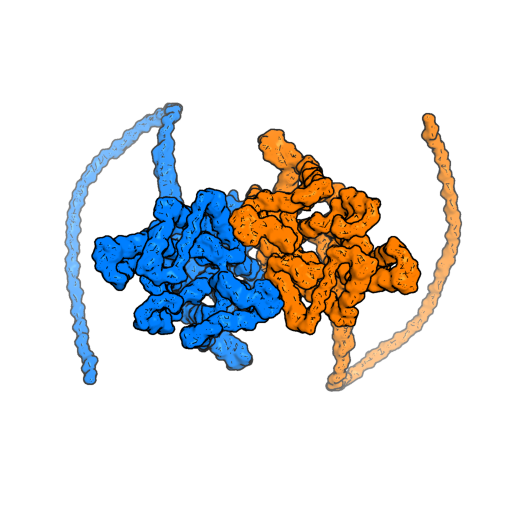0 ? -11.289 19.672 14.82 1 93.69 80 THR A N 1
ATOM 599 C CA . THR A 1 80 ? -11.062 20.734 13.844 1 93.69 80 THR A CA 1
ATOM 600 C C . THR A 1 80 ? -10.328 21.906 14.484 1 93.69 80 THR A C 1
ATOM 602 O O . THR A 1 80 ? -9.477 22.531 13.852 1 93.69 80 THR A O 1
ATOM 605 N N . GLY A 1 81 ? -10.711 22.156 15.688 1 96.25 81 GLY A N 1
ATOM 606 C CA . GLY A 1 81 ? -10.008 23.203 16.406 1 96.25 81 GLY A CA 1
ATOM 607 C C . GLY A 1 81 ? -8.547 22.859 16.656 1 96.25 81 GLY A C 1
ATOM 608 O O . GLY A 1 81 ? -7.684 23.734 16.594 1 96.25 81 GLY A O 1
ATOM 609 N N . LEU A 1 82 ? -8.32 21.641 16.953 1 96.19 82 LEU A N 1
ATOM 610 C CA . LEU A 1 82 ? -6.945 21.203 17.141 1 96.19 82 LEU A CA 1
ATOM 611 C C . LEU A 1 82 ? -6.137 21.375 15.867 1 96.19 82 LEU A C 1
ATOM 613 O O . LEU A 1 82 ? -4.969 21.766 15.914 1 96.19 82 LEU A O 1
ATOM 617 N N . ARG A 1 83 ? -6.723 21.109 14.75 1 94.5 83 ARG A N 1
ATOM 618 C CA . ARG A 1 83 ? -6.094 21.375 13.461 1 94.5 83 ARG A CA 1
ATOM 619 C C . ARG A 1 83 ? -5.762 22.859 13.312 1 94.5 83 ARG A C 1
ATOM 621 O O . ARG A 1 83 ? -4.727 23.203 12.734 1 94.5 83 ARG A O 1
ATOM 628 N N . GLY A 1 84 ? -6.66 23.641 13.82 1 95.88 84 GLY A N 1
ATOM 629 C CA . GLY A 1 84 ? -6.43 25.062 13.789 1 95.88 84 GLY A CA 1
ATOM 630 C C . GLY A 1 84 ? -5.172 25.484 14.531 1 95.88 84 GLY A C 1
ATOM 631 O O . GLY A 1 84 ? -4.418 26.344 14.047 1 95.88 84 GLY A O 1
ATOM 632 N N . VAL A 1 85 ? -4.941 24.875 15.617 1 96.5 85 VAL A N 1
ATOM 633 C CA . VAL A 1 85 ? -3.74 25.156 16.391 1 96.5 85 VAL A CA 1
ATOM 634 C C . VAL A 1 85 ? -2.5 24.781 15.586 1 96.5 85 VAL A C 1
ATOM 636 O O . VAL A 1 85 ? -1.53 25.547 15.539 1 96.5 85 VAL A O 1
ATOM 639 N N . LEU A 1 86 ? -2.551 23.688 14.938 1 94.62 86 LEU A N 1
ATOM 640 C CA . LEU A 1 86 ? -1.409 23.188 14.172 1 94.62 86 LEU A CA 1
ATOM 641 C C . LEU A 1 86 ? -1.146 24.078 12.953 1 94.62 86 LEU A C 1
ATOM 643 O O . LEU A 1 86 ? 0.005 24.266 12.555 1 94.62 86 LEU A O 1
ATOM 647 N N . VAL A 1 87 ? -2.205 24.609 12.438 1 93.44 87 VAL A N 1
ATOM 648 C CA . VAL A 1 87 ? -2.07 25.484 11.281 1 93.44 87 VAL A CA 1
ATOM 649 C C . VAL A 1 87 ? -1.325 26.766 11.68 1 93.44 87 VAL A C 1
ATOM 651 O O . VAL A 1 87 ? -0.478 27.25 10.93 1 93.44 87 VAL A O 1
ATOM 654 N N . VAL A 1 88 ? -1.643 27.281 12.82 1 95.31 88 VAL A N 1
ATOM 655 C CA . VAL A 1 88 ? -0.956 28.469 13.32 1 95.31 88 VAL A CA 1
ATOM 656 C C . VAL A 1 88 ? 0.525 28.156 13.531 1 95.31 88 VAL A C 1
ATOM 658 O O . VAL A 1 88 ? 1.39 28.953 13.164 1 95.31 88 VAL A O 1
ATOM 661 N N . GLN A 1 89 ? 0.75 27 14.055 1 95.5 89 GLN A N 1
ATOM 662 C CA . GLN A 1 89 ? 2.135 26.594 14.266 1 95.5 89 GLN A CA 1
ATOM 663 C C . GLN A 1 89 ? 2.871 26.438 12.938 1 95.5 89 GLN A C 1
ATOM 665 O O . GLN A 1 89 ? 4.027 26.844 12.812 1 95.5 89 GLN A O 1
ATOM 670 N N . SER A 1 90 ? 2.193 25.891 11.992 1 92.5 90 SER A N 1
ATOM 671 C CA . SER A 1 90 ? 2.797 25.688 10.68 1 92.5 90 SER A CA 1
ATOM 672 C C . SER A 1 90 ? 3.088 27.031 10.008 1 92.5 90 SER A C 1
ATOM 674 O O . SER A 1 90 ? 4.082 27.156 9.289 1 92.5 90 SER A O 1
ATOM 676 N N . PHE A 1 91 ? 2.244 27.969 10.195 1 93.06 91 PHE A N 1
ATOM 677 C CA . PHE A 1 91 ? 2.443 29.297 9.641 1 93.06 91 PHE A CA 1
ATOM 678 C C . PHE A 1 91 ? 3.738 29.906 10.156 1 93.06 91 PHE A C 1
ATOM 680 O O . PHE A 1 91 ? 4.559 30.391 9.375 1 93.06 91 PHE A O 1
ATOM 687 N N . PHE A 1 92 ? 3.91 29.844 11.414 1 94.81 92 PHE A N 1
ATOM 688 C CA . PHE A 1 92 ? 5.105 30.438 12.008 1 94.81 92 PHE A CA 1
ATOM 689 C C . PHE A 1 92 ? 6.348 29.641 11.617 1 94.81 92 PHE A C 1
ATOM 691 O O . PHE A 1 92 ? 7.406 30.219 11.375 1 94.81 92 PHE A O 1
ATOM 698 N N . TRP A 1 93 ? 6.195 28.359 11.531 1 92.5 93 TRP A N 1
ATOM 699 C CA . TRP A 1 93 ? 7.336 27.562 11.102 1 92.5 93 TRP A CA 1
ATOM 700 C C . TRP A 1 93 ? 7.773 27.938 9.695 1 92.5 93 TRP A C 1
ATOM 702 O O . TRP A 1 93 ? 8.961 28.141 9.438 1 92.5 93 TRP A O 1
ATOM 712 N N . THR A 1 94 ? 6.844 28.062 8.797 1 90.5 94 THR A N 1
ATOM 713 C CA . THR A 1 94 ? 7.16 28.391 7.41 1 90.5 94 THR A CA 1
ATOM 714 C C . THR A 1 94 ? 7.762 29.781 7.309 1 90.5 94 THR A C 1
ATOM 716 O O . THR A 1 94 ? 8.727 30 6.566 1 90.5 94 THR A O 1
ATOM 719 N N . TYR A 1 95 ? 7.227 30.719 8.016 1 93 95 TYR A N 1
ATOM 720 C CA . TYR A 1 95 ? 7.754 32.062 8.047 1 93 95 TYR A CA 1
ATOM 721 C C . TYR A 1 95 ? 9.188 32.094 8.562 1 93 95 TYR A C 1
ATOM 723 O O . TYR A 1 95 ? 10.07 32.719 7.961 1 93 95 TYR A O 1
ATOM 731 N N . PHE A 1 96 ? 9.406 31.391 9.688 1 93.56 96 PHE A N 1
ATOM 732 C CA . PHE A 1 96 ? 10.734 31.375 10.289 1 93.56 96 PHE A CA 1
ATOM 733 C C . PHE A 1 96 ? 11.734 30.656 9.391 1 93.56 96 PHE A C 1
ATOM 735 O O . PHE A 1 96 ? 12.875 31.094 9.242 1 93.56 96 PHE A O 1
ATOM 742 N N . GLN A 1 97 ? 11.305 29.578 8.805 1 90 97 GLN A N 1
ATOM 743 C CA . GLN A 1 97 ? 12.188 28.812 7.93 1 90 97 GLN A CA 1
ATOM 744 C C . GLN A 1 97 ? 12.672 29.641 6.754 1 90 97 GLN A C 1
ATOM 746 O O . GLN A 1 97 ? 13.812 29.5 6.305 1 90 97 GLN A O 1
ATOM 751 N N . THR A 1 98 ? 11.844 30.516 6.328 1 89.81 98 THR A N 1
ATOM 752 C CA . THR A 1 98 ? 12.156 31.297 5.133 1 89.81 98 THR A CA 1
ATOM 753 C C . THR A 1 98 ? 12.922 32.562 5.496 1 89.81 98 THR A C 1
ATOM 755 O O . THR A 1 98 ? 13.93 32.875 4.871 1 89.81 98 THR A O 1
ATOM 758 N N . PHE A 1 99 ? 12.586 33.281 6.562 1 92.75 99 PHE A N 1
ATOM 759 C CA . PHE A 1 99 ? 13.102 34.625 6.758 1 92.75 99 PHE A CA 1
ATOM 760 C C . PHE A 1 99 ? 13.992 34.719 7.992 1 92.75 99 PHE A C 1
ATOM 762 O O . PHE A 1 99 ? 14.836 35.594 8.102 1 92.75 99 PHE A O 1
ATOM 769 N N . ILE A 1 100 ? 13.711 33.812 8.977 1 93.38 100 ILE A N 1
ATOM 770 C CA . ILE A 1 100 ? 14.539 33.75 10.172 1 93.38 100 ILE A CA 1
ATOM 771 C C . ILE A 1 100 ? 14.984 32.312 10.438 1 93.38 100 ILE A C 1
ATOM 773 O O . ILE A 1 100 ? 14.617 31.719 11.453 1 93.38 100 ILE A O 1
ATOM 777 N N . PRO A 1 101 ? 15.781 31.781 9.602 1 90.31 101 PRO A N 1
ATOM 778 C CA . PRO A 1 101 ? 16.109 30.344 9.633 1 90.31 101 PRO A CA 1
ATOM 779 C C . PRO A 1 101 ? 16.797 29.922 10.93 1 90.31 101 PRO A C 1
ATOM 781 O O . PRO A 1 101 ? 16.75 28.75 11.305 1 90.31 101 PRO A O 1
ATOM 784 N N . THR A 1 102 ? 17.391 30.812 11.695 1 91.81 102 THR A N 1
ATOM 785 C CA . THR A 1 102 ? 18.062 30.5 12.953 1 91.81 102 THR A CA 1
ATOM 786 C C . THR A 1 102 ? 17.047 30 13.984 1 91.81 102 THR A C 1
ATOM 788 O O . THR A 1 102 ? 17.406 29.25 14.898 1 91.81 102 THR A O 1
ATOM 791 N N . LEU A 1 103 ? 15.836 30.344 13.734 1 93.12 103 LEU A N 1
ATOM 792 C CA . LEU A 1 103 ? 14.789 29.969 14.68 1 93.12 103 LEU A CA 1
ATOM 793 C C . LEU A 1 103 ? 14.297 28.547 14.406 1 93.12 103 LEU A C 1
ATOM 795 O O . LEU A 1 103 ? 13.578 27.969 15.227 1 93.12 103 LEU A O 1
ATOM 799 N N . VAL A 1 104 ? 14.742 27.953 13.32 1 89.44 104 VAL A N 1
ATOM 800 C CA . VAL A 1 104 ? 14.195 26.641 12.984 1 89.44 104 VAL A CA 1
ATOM 801 C C . VAL A 1 104 ? 15.328 25.625 12.875 1 89.44 104 VAL A C 1
ATOM 803 O O . VAL A 1 104 ? 15.133 24.438 13.156 1 89.44 104 VAL A O 1
ATOM 806 N N . SER A 1 105 ? 16.484 26.109 12.508 1 85.25 105 SER A N 1
ATOM 807 C CA . SER A 1 105 ? 17.594 25.188 12.297 1 85.25 105 SER A CA 1
ATOM 808 C C . SER A 1 105 ? 18.875 25.703 12.93 1 85.25 105 SER A C 1
ATOM 810 O O . SER A 1 105 ? 19.094 26.906 13.023 1 85.25 105 SER A O 1
ATOM 812 N N . ARG A 1 106 ? 19.75 24.75 13.227 1 83.69 106 ARG A N 1
ATOM 813 C CA . ARG A 1 106 ? 21.062 25.094 13.797 1 83.69 106 ARG A CA 1
ATOM 814 C C . ARG A 1 106 ? 22.078 25.344 12.695 1 83.69 106 ARG A C 1
ATOM 816 O O . ARG A 1 106 ? 23.156 25.891 12.969 1 83.69 106 ARG A O 1
ATOM 823 N N . ASP A 1 107 ? 21.703 25 11.602 1 81.12 107 ASP A N 1
ATOM 824 C CA . ASP A 1 107 ? 22.672 25.016 10.516 1 81.12 107 ASP A CA 1
ATOM 825 C C . ASP A 1 107 ? 22.922 26.453 10.016 1 81.12 107 ASP A C 1
ATOM 827 O O . ASP A 1 107 ? 23.922 26.719 9.359 1 81.12 107 ASP A O 1
ATOM 831 N N . THR A 1 108 ? 21.969 27.328 10.312 1 82.62 108 THR A N 1
ATOM 832 C CA . THR A 1 108 ? 22.141 28.719 9.891 1 82.62 108 THR A CA 1
ATOM 833 C C . THR A 1 108 ? 22.531 29.609 11.07 1 82.62 108 THR A C 1
ATOM 835 O O . THR A 1 108 ? 21.75 29.766 12.016 1 82.62 108 THR A O 1
ATOM 838 N N . PRO A 1 109 ? 23.688 30.109 10.969 1 82.88 109 PRO A N 1
ATOM 839 C CA . PRO A 1 109 ? 24.156 30.938 12.086 1 82.88 109 PRO A CA 1
ATOM 840 C C . PRO A 1 109 ? 23.359 32.25 12.227 1 82.88 109 PRO A C 1
ATOM 842 O O . PRO A 1 109 ? 22.906 32.812 11.227 1 82.88 109 PRO A O 1
ATOM 845 N N . GLY A 1 110 ? 23.016 32.625 13.422 1 83.31 110 GLY A N 1
ATOM 846 C CA . GLY A 1 110 ? 22.344 33.844 13.766 1 83.31 110 GLY A CA 1
ATOM 847 C C . GLY A 1 110 ? 22.672 34.344 15.164 1 83.31 110 GLY A C 1
ATOM 848 O O . GLY A 1 110 ? 23.609 33.844 15.797 1 83.31 110 GLY A O 1
ATOM 849 N N . PRO A 1 111 ? 22.047 35.312 15.539 1 88.25 111 PRO A N 1
ATOM 850 C CA . PRO A 1 111 ? 22.297 35.844 16.891 1 88.25 111 PRO A CA 1
ATOM 851 C C . PRO A 1 111 ? 22.016 34.781 17.969 1 88.25 111 PRO A C 1
ATOM 853 O O . PRO A 1 111 ? 21.125 33.969 17.812 1 88.25 111 PRO A O 1
ATOM 856 N N . THR A 1 112 ? 22.688 34.906 19 1 91.31 112 THR A N 1
ATOM 857 C CA . THR A 1 112 ? 22.625 33.938 20.078 1 91.31 112 THR A CA 1
ATOM 858 C C . THR A 1 112 ? 21.219 33.875 20.672 1 91.31 112 THR A C 1
ATOM 860 O O . THR A 1 112 ? 20.75 32.812 21.062 1 91.31 112 THR A O 1
ATOM 863 N N . TYR A 1 113 ? 20.594 35.031 20.734 1 92.56 113 TYR A N 1
ATOM 864 C CA . TYR A 1 113 ? 19.266 35.062 21.328 1 92.56 113 TYR A CA 1
ATOM 865 C C . TYR A 1 113 ? 18.281 34.219 20.5 1 92.56 113 TYR A C 1
ATOM 867 O O . TYR A 1 113 ? 17.344 33.625 21.047 1 92.56 113 TYR A O 1
ATOM 875 N N . GLN A 1 114 ? 18.453 34.188 19.25 1 92.31 114 GLN A N 1
ATOM 876 C CA . GLN A 1 114 ? 17.594 33.375 18.391 1 92.31 114 GLN A CA 1
ATOM 877 C C . GLN A 1 114 ? 17.828 31.891 18.625 1 92.31 114 GLN A C 1
ATOM 879 O O . GLN A 1 114 ? 16.891 31.094 18.594 1 92.31 114 GLN A O 1
ATOM 884 N N . ASP A 1 115 ? 19.047 31.562 18.906 1 91.62 115 ASP A N 1
ATOM 885 C CA . ASP A 1 115 ? 19.359 30.188 19.234 1 91.62 115 ASP A CA 1
ATOM 886 C C . ASP A 1 115 ? 18.672 29.75 20.531 1 91.62 115 ASP A C 1
ATOM 888 O O . ASP A 1 115 ? 18.109 28.641 20.594 1 91.62 115 ASP A O 1
ATOM 892 N N . VAL A 1 116 ? 18.734 30.641 21.438 1 92.81 116 VAL A N 1
ATOM 893 C CA . VAL A 1 116 ? 18.125 30.344 22.734 1 92.81 116 VAL A CA 1
ATOM 894 C C . VAL A 1 116 ? 16.609 30.219 22.594 1 92.81 116 VAL A C 1
ATOM 896 O O . VAL A 1 116 ? 15.992 29.312 23.141 1 92.81 116 VAL A O 1
ATOM 899 N N . LEU A 1 117 ? 16.062 31.078 21.797 1 94 117 LEU A N 1
ATOM 900 C CA . LEU A 1 117 ? 14.625 31.031 21.562 1 94 117 LEU A CA 1
ATOM 901 C C . LEU A 1 117 ? 14.227 29.734 20.859 1 94 117 LEU A C 1
ATOM 903 O O . LEU A 1 117 ? 13.195 29.141 21.188 1 94 117 LEU A O 1
ATOM 907 N N . ARG A 1 118 ? 14.953 29.359 19.891 1 93.69 118 ARG A N 1
ATOM 908 C CA . ARG A 1 118 ? 14.688 28.109 19.172 1 93.69 118 ARG A CA 1
ATOM 909 C C . ARG A 1 118 ? 14.734 26.922 20.125 1 93.69 118 ARG A C 1
ATOM 911 O O . ARG A 1 118 ? 13.828 26.078 20.109 1 93.69 118 ARG A O 1
ATOM 918 N N . GLU A 1 119 ? 15.703 26.906 21 1 92.56 119 GLU A N 1
ATOM 919 C CA . GLU A 1 119 ? 15.914 25.766 21.891 1 92.56 119 GLU A CA 1
ATOM 920 C C . GLU A 1 119 ? 14.789 25.672 22.922 1 92.56 119 GLU A C 1
ATOM 922 O O . GLU A 1 119 ? 14.391 24.562 23.297 1 92.56 119 GLU A O 1
ATOM 927 N N . ILE A 1 120 ? 14.227 26.75 23.219 1 92.62 120 ILE A N 1
ATOM 928 C CA . ILE A 1 120 ? 13.234 26.75 24.281 1 92.62 120 ILE A CA 1
ATOM 929 C C . ILE A 1 120 ? 11.828 26.656 23.688 1 92.62 120 ILE A C 1
ATOM 931 O O . ILE A 1 120 ? 11 25.875 24.156 1 92.62 120 ILE A O 1
ATOM 935 N N . LEU A 1 121 ? 11.586 27.375 22.625 1 94.62 121 LEU A N 1
ATOM 936 C CA . LEU A 1 121 ? 10.195 27.578 22.219 1 94.62 121 LEU A CA 1
ATOM 937 C C . LEU A 1 121 ? 9.875 26.781 20.969 1 94.62 121 LEU A C 1
ATOM 939 O O . LEU A 1 121 ? 8.703 26.594 20.625 1 94.62 121 LEU A O 1
ATOM 943 N N . SER A 1 122 ? 10.773 26.266 20.297 1 92.88 122 SER A N 1
ATOM 944 C CA . SER A 1 122 ? 10.5 25.578 19.031 1 92.88 122 SER A CA 1
ATOM 945 C C . SER A 1 122 ? 9.68 24.312 19.25 1 92.88 122 SER A C 1
ATOM 947 O O . SER A 1 122 ? 8.789 24 18.453 1 92.88 122 SER A O 1
ATOM 949 N N . ILE A 1 123 ? 9.859 23.625 20.297 1 91.44 123 ILE A N 1
ATOM 950 C CA . ILE A 1 123 ? 9.195 22.344 20.547 1 91.44 123 ILE A CA 1
ATOM 951 C C . ILE A 1 123 ? 7.699 22.562 20.734 1 91.44 123 ILE A C 1
ATOM 953 O O . ILE A 1 123 ? 6.887 21.984 20 1 91.44 123 ILE A O 1
ATOM 957 N N . PRO A 1 124 ? 7.293 23.453 21.531 1 91 124 PRO A N 1
ATOM 958 C CA . PRO A 1 124 ? 5.852 23.625 21.734 1 91 124 PRO A CA 1
ATOM 959 C C . PRO A 1 124 ? 5.188 24.469 20.641 1 91 124 PRO A C 1
ATOM 961 O O . PRO A 1 124 ? 3.984 24.328 20.406 1 91 124 PRO A O 1
ATOM 964 N N . LEU A 1 125 ? 5.953 25.234 19.891 1 93.69 125 LEU A N 1
ATOM 965 C CA . LEU A 1 125 ? 5.262 26.25 19.094 1 93.69 125 LEU A CA 1
ATOM 966 C C . LEU A 1 125 ? 5.473 26.016 17.609 1 93.69 125 LEU A C 1
ATOM 968 O O . LEU A 1 125 ? 4.59 26.297 16.797 1 93.69 125 LEU A O 1
ATOM 972 N N . TRP A 1 126 ? 6.703 25.641 17.25 1 94.56 126 TRP A N 1
ATOM 973 C CA . TRP A 1 126 ? 6.887 25.531 15.812 1 94.56 126 TRP A CA 1
ATOM 974 C C . TRP A 1 126 ? 7.863 24.422 15.469 1 94.56 126 TRP A C 1
ATOM 976 O O . TRP A 1 126 ? 8.797 24.625 14.688 1 94.56 126 TRP A O 1
ATOM 986 N N . ASN A 1 127 ? 7.66 23.297 15.992 1 92.81 127 ASN A N 1
ATOM 987 C CA . ASN A 1 127 ? 8.477 22.141 15.656 1 92.81 127 ASN A CA 1
ATOM 988 C C . ASN A 1 127 ? 7.969 21.438 14.406 1 92.81 127 ASN A C 1
ATOM 990 O O . ASN A 1 127 ? 6.828 20.969 14.367 1 92.81 127 ASN A O 1
ATOM 994 N N . GLU A 1 128 ? 8.82 21.297 13.469 1 88.5 128 GLU A N 1
ATOM 995 C CA . GLU A 1 128 ? 8.438 20.781 12.156 1 88.5 128 GLU A CA 1
ATOM 996 C C . GLU A 1 128 ? 7.957 19.344 12.242 1 88.5 128 GLU A C 1
ATOM 998 O O . GLU A 1 128 ? 6.855 19.016 11.797 1 88.5 128 GLU A O 1
ATOM 1003 N N . SER A 1 129 ? 8.75 18.484 12.82 1 89.69 129 SER A N 1
ATOM 1004 C CA . SER A 1 129 ? 8.422 17.062 12.875 1 89.69 129 SER A CA 1
ATOM 1005 C C . SER A 1 129 ? 7.129 16.828 13.648 1 89.69 129 SER A C 1
ATOM 1007 O O . SER A 1 129 ? 6.309 16 13.25 1 89.69 129 SER A O 1
ATOM 1009 N N . LEU A 1 130 ? 6.945 17.578 14.672 1 93.5 130 LEU A N 1
ATOM 1010 C CA . LEU A 1 130 ? 5.746 17.422 15.484 1 93.5 130 LEU A CA 1
ATOM 1011 C C . LEU A 1 130 ? 4.5 17.844 14.711 1 93.5 130 LEU A C 1
ATOM 1013 O O . LEU A 1 130 ? 3.486 17.141 14.727 1 93.5 130 LEU A O 1
ATOM 1017 N N . ILE A 1 131 ? 4.578 18.922 14.055 1 91.56 131 ILE A N 1
ATOM 1018 C CA . ILE A 1 131 ? 3.441 19.422 13.281 1 91.56 131 ILE A CA 1
ATOM 1019 C C . ILE A 1 131 ? 3.078 18.422 12.188 1 91.56 131 ILE A C 1
ATOM 1021 O O . ILE A 1 131 ? 1.915 18.047 12.055 1 91.56 131 ILE A O 1
ATOM 1025 N N . TYR A 1 132 ? 4.051 17.969 11.523 1 87 132 TYR A N 1
ATOM 1026 C CA . TYR A 1 132 ? 3.855 17.031 10.422 1 87 132 TYR A CA 1
ATOM 1027 C C . TYR A 1 132 ? 3.236 15.727 10.93 1 87 132 TYR A C 1
ATOM 1029 O O . TYR A 1 132 ? 2.211 15.281 10.406 1 87 132 TYR A O 1
ATOM 1037 N N . ASN A 1 133 ? 3.82 15.188 11.859 1 90.38 133 ASN A N 1
ATOM 1038 C CA . ASN A 1 133 ? 3.373 13.906 12.383 1 90.38 133 ASN A CA 1
ATOM 1039 C C . ASN A 1 133 ? 2.006 14.016 13.055 1 90.38 133 ASN A C 1
ATOM 1041 O O . ASN A 1 133 ? 1.21 13.078 13.016 1 90.38 133 ASN A O 1
ATOM 1045 N N . PHE A 1 134 ? 1.775 15.133 13.641 1 93.12 134 PHE A N 1
ATOM 1046 C CA . PHE A 1 134 ? 0.478 15.359 14.266 1 93.12 134 PHE A CA 1
ATOM 1047 C C . PHE A 1 134 ? -0.634 15.359 13.219 1 93.12 134 PHE A C 1
ATOM 1049 O O . PHE A 1 134 ? -1.684 14.75 13.422 1 93.12 134 PHE A O 1
ATOM 1056 N N . PHE A 1 135 ? -0.392 15.938 12.164 1 88.5 135 PHE A N 1
ATOM 1057 C CA . PHE A 1 135 ? -1.386 15.992 11.102 1 88.5 135 PHE A CA 1
ATOM 1058 C C . PHE A 1 135 ? -1.659 14.602 10.547 1 88.5 135 PHE A C 1
ATOM 1060 O O . PHE A 1 135 ? -2.787 14.297 10.148 1 88.5 135 PHE A O 1
ATOM 1067 N N . VAL A 1 136 ? -0.66 13.812 10.484 1 86.56 136 VAL A N 1
ATOM 1068 C CA . VAL A 1 136 ? -0.837 12.453 9.984 1 86.56 136 VAL A CA 1
ATOM 1069 C C . VAL A 1 136 ? -1.811 11.688 10.875 1 86.56 136 VAL A C 1
ATOM 1071 O O . VAL A 1 136 ? -2.791 11.117 10.398 1 86.56 136 VAL A O 1
ATOM 1074 N N . ILE A 1 137 ? -1.592 11.75 12.141 1 91.31 137 ILE A N 1
ATOM 1075 C CA . ILE A 1 137 ? -2.441 11.016 13.07 1 91.31 137 ILE A CA 1
ATOM 1076 C C . ILE A 1 137 ? -3.84 11.633 13.086 1 91.31 137 ILE A C 1
ATOM 1078 O O . ILE A 1 137 ? -4.84 10.914 13.109 1 91.31 137 ILE A O 1
ATOM 1082 N N . LEU A 1 138 ? -3.877 12.906 13.008 1 91.12 138 LEU A N 1
ATOM 1083 C CA . LEU A 1 138 ? -5.168 13.594 13.023 1 91.12 138 LEU A CA 1
ATOM 1084 C C . LEU A 1 138 ? -5.977 13.25 11.781 1 91.12 138 LEU A C 1
ATOM 1086 O O . LEU A 1 138 ? -7.195 13.078 11.852 1 91.12 138 LEU A O 1
ATOM 1090 N N . SER A 1 139 ? -5.34 13.18 10.711 1 86.75 139 SER A N 1
ATOM 1091 C CA . SER A 1 139 ? -6.012 12.828 9.461 1 86.75 139 SER A CA 1
ATOM 1092 C C . SER A 1 139 ? -6.621 11.43 9.539 1 86.75 139 SER A C 1
ATOM 1094 O O . SER A 1 139 ? -7.75 11.211 9.102 1 86.75 139 SER A O 1
ATOM 1096 N N . MET A 1 140 ? -5.867 10.555 10.109 1 88.12 140 MET A N 1
ATOM 1097 C CA . MET A 1 140 ? -6.355 9.18 10.227 1 88.12 140 MET A CA 1
ATOM 1098 C C . MET A 1 140 ? -7.508 9.102 11.219 1 88.12 140 MET A C 1
ATOM 1100 O O . MET A 1 140 ? -8.438 8.305 11.039 1 88.12 140 MET A O 1
ATOM 1104 N N . ARG A 1 141 ? -7.465 9.906 12.188 1 91.69 141 ARG A N 1
ATOM 1105 C CA . ARG A 1 141 ? -8.531 9.969 13.188 1 91.69 141 ARG A CA 1
ATOM 1106 C C . ARG A 1 141 ? -9.82 10.508 12.578 1 91.69 141 ARG A C 1
ATOM 1108 O O . ARG A 1 141 ? -10.914 10.062 12.93 1 91.69 141 ARG A O 1
ATOM 1115 N N . THR A 1 142 ? -9.75 11.328 11.664 1 88.62 142 THR A N 1
ATOM 1116 C CA . THR A 1 142 ? -10.914 12.016 11.117 1 88.62 142 THR A CA 1
ATOM 1117 C C . THR A 1 142 ? -11.523 11.211 9.969 1 88.62 142 THR A C 1
ATOM 1119 O O . THR A 1 142 ? -12.742 11.141 9.836 1 88.62 142 THR A O 1
ATOM 1122 N N . ILE A 1 143 ? -10.766 10.547 9.203 1 84.31 143 ILE A N 1
ATOM 1123 C CA . ILE A 1 143 ? -11.211 9.867 7.996 1 84.31 143 ILE A CA 1
ATOM 1124 C C . ILE A 1 143 ? -12.133 8.703 8.367 1 84.31 143 ILE A C 1
ATOM 1126 O O . ILE A 1 143 ? -13.125 8.445 7.684 1 84.31 143 ILE A O 1
ATOM 1130 N N . ALA A 1 144 ? -11.875 8.086 9.414 1 88.69 144 ALA A N 1
ATOM 1131 C CA . ALA A 1 144 ? -12.562 6.848 9.758 1 88.69 144 ALA A CA 1
ATOM 1132 C C . ALA A 1 144 ? -13.891 7.129 10.461 1 88.69 144 ALA A C 1
ATOM 1134 O O . ALA A 1 144 ? -14.742 6.246 10.555 1 88.69 144 ALA A O 1
ATOM 1135 N N . VAL A 1 145 ? -14.117 8.312 10.898 1 89 145 VAL A N 1
ATOM 1136 C CA . VAL A 1 145 ? -15.242 8.609 11.781 1 89 145 VAL A CA 1
ATOM 1137 C C . VAL A 1 145 ? -16.562 8.461 11.016 1 89 145 VAL A C 1
ATOM 1139 O O . VAL A 1 145 ? -17.516 7.887 11.523 1 89 145 VAL A O 1
ATOM 1142 N N . SER A 1 146 ? -16.578 8.93 9.805 1 84.94 146 SER A N 1
ATOM 1143 C CA . SER A 1 146 ? -17.812 8.875 9.023 1 84.94 146 SER A CA 1
ATOM 1144 C C . SER A 1 146 ? -18.266 7.434 8.812 1 84.94 146 SER A C 1
ATOM 1146 O O . S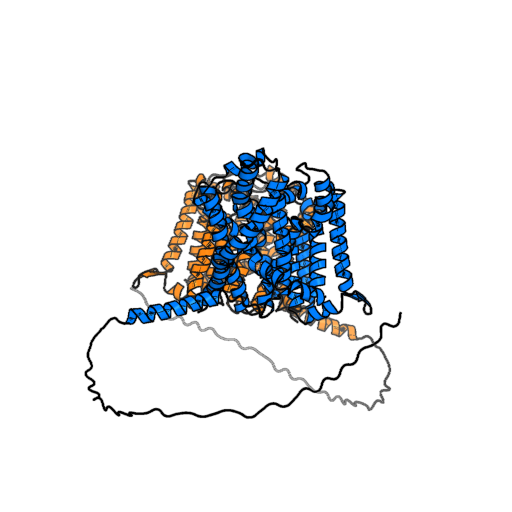ER A 1 146 ? -19.453 7.125 8.969 1 84.94 146 SER A O 1
ATOM 1148 N N . PHE A 1 147 ? -17.422 6.578 8.562 1 88.38 147 PHE A N 1
ATOM 1149 C CA . PHE A 1 147 ? -17.766 5.176 8.352 1 88.38 147 PHE A CA 1
ATOM 1150 C C . PHE A 1 147 ? -18.078 4.488 9.672 1 88.38 147 PHE A C 1
ATOM 1152 O O . PHE A 1 147 ? -19.016 3.705 9.766 1 88.38 147 PHE A O 1
ATOM 1159 N N . LEU A 1 148 ? -17.297 4.785 10.695 1 90.81 148 LEU A N 1
ATOM 1160 C CA . LEU A 1 148 ? -17.453 4.098 11.977 1 90.81 148 LEU A CA 1
ATOM 1161 C C . LEU A 1 148 ? -18.766 4.492 12.641 1 90.81 148 LEU A C 1
ATOM 1163 O O . LEU A 1 148 ? -19.328 3.711 13.414 1 90.81 148 LEU A O 1
ATOM 1167 N N . THR A 1 149 ? -19.281 5.637 12.297 1 88.56 149 THR A N 1
ATOM 1168 C CA . THR A 1 149 ? -20.562 6.074 12.836 1 88.56 149 THR A CA 1
ATOM 1169 C C . THR A 1 149 ? -21.719 5.363 12.141 1 88.56 149 THR A C 1
ATOM 1171 O O . THR A 1 149 ? -22.719 5.035 12.773 1 88.56 149 THR A O 1
ATOM 1174 N N . ASN A 1 150 ? -21.578 5.164 10.836 1 88.31 150 ASN A N 1
ATOM 1175 C CA . ASN A 1 150 ? -22.531 4.406 10.039 1 88.31 150 ASN A CA 1
ATOM 1176 C C . ASN A 1 150 ? -21.844 3.346 9.188 1 88.31 150 ASN A C 1
ATOM 1178 O O . ASN A 1 150 ? -21.641 3.539 7.98 1 88.31 150 ASN A O 1
ATOM 1182 N N . PRO A 1 151 ? -21.625 2.188 9.875 1 88.75 151 PRO A N 1
ATOM 1183 C CA . PRO A 1 151 ? -20.797 1.175 9.219 1 88.75 151 PRO A CA 1
ATOM 1184 C C . PRO A 1 151 ? -21.562 0.369 8.172 1 88.75 151 PRO A C 1
ATOM 1186 O O . PRO A 1 151 ? -21.906 -0.791 8.414 1 88.75 151 PRO A O 1
ATOM 1189 N N . THR A 1 152 ? -21.859 0.975 7.004 1 84.75 152 THR A N 1
ATOM 1190 C CA . THR A 1 152 ? -22.484 0.327 5.859 1 84.75 152 THR A CA 1
ATOM 1191 C C . THR A 1 152 ? -21.562 0.347 4.648 1 84.75 152 THR A C 1
ATOM 1193 O O . THR A 1 152 ? -20.609 1.121 4.605 1 84.75 152 THR A O 1
ATOM 1196 N N . GLY A 1 153 ? -21.844 -0.564 3.766 1 81.19 153 GLY A N 1
ATOM 1197 C CA . GLY A 1 153 ? -21.047 -0.578 2.539 1 81.19 153 GLY A CA 1
ATOM 1198 C C . GLY A 1 153 ? -21.125 0.731 1.774 1 81.19 153 GLY A C 1
ATOM 1199 O O . GLY A 1 153 ? -20.125 1.174 1.205 1 81.19 153 GLY A O 1
ATOM 1200 N N . GLN A 1 154 ? -22.219 1.312 1.765 1 83 154 GLN A N 1
ATOM 1201 C CA . GLN A 1 154 ? -22.406 2.578 1.062 1 83 154 GLN A CA 1
ATOM 1202 C C . GLN A 1 154 ? -21.578 3.691 1.699 1 83 154 GLN A C 1
ATOM 1204 O O . GLN A 1 154 ? -20.953 4.488 0.995 1 83 154 GLN A O 1
ATOM 1209 N N . SER A 1 155 ? -21.594 3.676 3.008 1 86.56 155 SER A N 1
ATOM 1210 C CA . SER A 1 155 ? -20.828 4.703 3.707 1 86.56 155 SER A CA 1
ATOM 1211 C C . SER A 1 155 ? -19.328 4.512 3.502 1 86.56 155 SER A C 1
ATOM 1213 O O . SER A 1 155 ? -18.578 5.484 3.408 1 86.56 155 SER A O 1
ATOM 1215 N N . TYR A 1 156 ? -18.984 3.309 3.475 1 85.25 156 TYR A N 1
ATOM 1216 C CA . TYR A 1 156 ? -17.578 3 3.23 1 85.25 156 TYR A CA 1
ATOM 1217 C C . TYR A 1 156 ? -17.156 3.455 1.84 1 85.25 156 TYR A C 1
ATOM 1219 O O . TYR A 1 156 ? -16.141 4.148 1.688 1 85.25 156 TYR A O 1
ATOM 1227 N N . ALA A 1 157 ? -17.922 3.096 0.835 1 84.12 157 ALA A N 1
ATOM 1228 C CA . ALA A 1 157 ? -17.625 3.484 -0.54 1 84.12 157 ALA A CA 1
ATOM 1229 C C . ALA A 1 157 ? -17.625 5.004 -0.693 1 84.12 157 ALA A C 1
ATOM 1231 O O . ALA A 1 157 ? -16.766 5.566 -1.376 1 84.12 157 ALA A O 1
ATOM 1232 N N . ALA A 1 158 ? -18.484 5.605 -0.092 1 86.69 158 ALA A N 1
ATOM 1233 C CA . ALA A 1 158 ? -18.594 7.059 -0.158 1 86.69 158 ALA A CA 1
ATOM 1234 C C . ALA A 1 158 ? -17.344 7.727 0.434 1 86.69 158 ALA A C 1
ATOM 1236 O O . ALA A 1 158 ? -16.828 8.688 -0.13 1 86.69 158 ALA A O 1
ATOM 1237 N N . THR A 1 159 ? -16.922 7.211 1.56 1 84.94 159 THR A N 1
ATOM 1238 C CA . THR A 1 159 ? -15.75 7.781 2.221 1 84.94 159 THR A CA 1
ATOM 1239 C C . THR A 1 159 ? -14.523 7.688 1.322 1 84.94 159 THR A C 1
ATOM 1241 O O . THR A 1 159 ? -13.742 8.641 1.222 1 84.94 159 THR A O 1
ATOM 1244 N N . ILE A 1 160 ? -14.406 6.621 0.671 1 81.06 160 ILE A N 1
ATOM 1245 C CA . ILE A 1 160 ? -13.234 6.402 -0.177 1 81.06 160 ILE A CA 1
ATOM 1246 C C . ILE A 1 160 ? -13.32 7.301 -1.408 1 81.06 160 ILE A C 1
ATOM 1248 O O . ILE A 1 160 ? -12.359 8.008 -1.738 1 81.06 160 ILE A O 1
ATOM 1252 N N . ILE A 1 161 ? -14.43 7.367 -2.07 1 84.06 161 ILE A N 1
ATOM 1253 C CA . ILE A 1 161 ? -14.57 8.094 -3.33 1 84.06 161 ILE A CA 1
ATOM 1254 C C . ILE A 1 161 ? -14.5 9.594 -3.072 1 84.06 161 ILE A C 1
ATOM 1256 O O . ILE A 1 161 ? -13.828 10.328 -3.799 1 84.06 161 ILE A O 1
ATOM 1260 N N . ARG A 1 162 ? -15.133 10 -2.074 1 85.19 162 ARG A N 1
ATOM 1261 C CA . ARG A 1 162 ? -15.188 11.43 -1.8 1 85.19 162 ARG A CA 1
ATOM 1262 C C . ARG A 1 162 ? -13.805 11.984 -1.475 1 85.19 162 ARG A C 1
ATOM 1264 O O . ARG A 1 162 ? -13.422 13.047 -1.967 1 85.19 162 ARG A O 1
ATOM 1271 N N . ARG A 1 163 ? -13.148 11.289 -0.691 1 81.62 163 ARG A N 1
ATOM 1272 C CA . ARG A 1 163 ? -11.82 11.766 -0.318 1 81.62 163 ARG A CA 1
ATOM 1273 C C . ARG A 1 163 ? -10.891 11.805 -1.527 1 81.62 163 ARG A C 1
ATOM 1275 O O . ARG A 1 163 ? -10.148 12.766 -1.711 1 81.62 163 ARG A O 1
ATOM 1282 N N . ASN A 1 164 ? -10.914 10.773 -2.312 1 78.25 164 ASN A N 1
ATOM 1283 C CA . ASN A 1 164 ? -10.031 10.727 -3.475 1 78.25 164 ASN A CA 1
ATOM 1284 C C . ASN A 1 164 ? -10.367 11.82 -4.48 1 78.25 164 ASN A C 1
ATOM 1286 O O . ASN A 1 164 ? -9.469 12.461 -5.027 1 78.25 164 ASN A O 1
ATOM 1290 N N . VAL A 1 165 ? -11.57 12.039 -4.715 1 84.44 165 VAL A N 1
ATOM 1291 C CA . VAL A 1 165 ? -11.984 13.078 -5.652 1 84.44 165 VAL A CA 1
ATOM 1292 C C . VAL A 1 165 ? -11.578 14.445 -5.113 1 84.44 165 VAL A C 1
ATOM 1294 O O . VAL A 1 165 ? -11.016 15.266 -5.848 1 84.44 165 VAL A O 1
ATOM 1297 N N . ARG A 1 166 ? -11.789 14.641 -3.859 1 85.5 166 ARG A N 1
ATOM 1298 C CA . ARG A 1 166 ? -11.422 15.914 -3.248 1 85.5 166 ARG A CA 1
ATOM 1299 C C . ARG A 1 166 ? -9.922 16.156 -3.346 1 85.5 166 ARG A C 1
ATOM 1301 O O . ARG A 1 166 ? -9.484 17.25 -3.725 1 85.5 166 ARG A O 1
ATOM 1308 N N . MET A 1 167 ? -9.211 15.195 -3.057 1 80.94 167 MET A N 1
ATOM 1309 C CA . MET A 1 167 ? -7.758 15.336 -3.02 1 80.94 167 MET A CA 1
ATOM 1310 C C . MET A 1 167 ? -7.199 15.578 -4.418 1 80.94 167 MET A C 1
ATOM 1312 O O . MET A 1 167 ? -6.27 16.375 -4.59 1 80.94 167 MET A O 1
ATOM 1316 N N . VAL A 1 168 ? -7.773 14.922 -5.371 1 79.12 168 VAL A N 1
ATOM 1317 C CA . VAL A 1 168 ? -7.305 15.102 -6.738 1 79.12 168 VAL A CA 1
ATOM 1318 C C . VAL A 1 168 ? -7.547 16.547 -7.18 1 79.12 168 VAL A C 1
ATOM 1320 O O . VAL A 1 168 ? -6.664 17.188 -7.758 1 79.12 168 VAL A O 1
ATOM 1323 N N . VAL A 1 169 ? -8.609 17.062 -6.852 1 85.62 169 VAL A N 1
ATOM 1324 C CA . VAL A 1 169 ? -8.977 18.391 -7.293 1 85.62 169 VAL A CA 1
ATOM 1325 C C . VAL A 1 169 ? -8.102 19.438 -6.59 1 85.62 169 VAL A C 1
ATOM 1327 O O . VAL A 1 169 ? -7.531 20.312 -7.234 1 85.62 169 VAL A O 1
ATOM 1330 N N . ILE A 1 170 ? -7.98 19.266 -5.336 1 84.75 170 ILE A N 1
ATOM 1331 C CA . ILE A 1 170 ? -7.266 20.281 -4.57 1 84.75 170 ILE A CA 1
ATOM 1332 C C . ILE A 1 170 ? -5.777 20.219 -4.898 1 84.75 170 ILE A C 1
ATOM 1334 O O . ILE A 1 170 ? -5.113 21.25 -4.988 1 84.75 170 ILE A O 1
ATOM 1338 N N . LEU A 1 171 ? -5.285 19.078 -5.109 1 78.5 171 LEU A N 1
ATOM 1339 C CA . LEU A 1 171 ? -3.867 18.938 -5.422 1 78.5 171 LEU A CA 1
ATOM 1340 C C . LEU A 1 171 ? -3.572 19.422 -6.836 1 78.5 171 LEU A C 1
ATOM 1342 O O . LEU A 1 171 ? -2.525 20.031 -7.082 1 78.5 171 LEU A O 1
ATOM 1346 N N . CYS A 1 172 ? -4.457 19.125 -7.711 1 80.75 172 CYS A N 1
ATOM 1347 C CA . CYS A 1 172 ? -4.277 19.625 -9.078 1 80.75 172 CYS A CA 1
ATOM 1348 C C . CYS A 1 172 ? -4.32 21.141 -9.125 1 80.75 172 CYS A C 1
ATOM 1350 O O . CYS A 1 172 ? -3.5 21.766 -9.797 1 80.75 172 CYS A O 1
ATOM 1352 N N . ALA A 1 173 ? -5.207 21.641 -8.422 1 85.56 173 ALA A N 1
ATOM 1353 C CA . ALA A 1 173 ? -5.324 23.109 -8.391 1 85.56 173 ALA A CA 1
ATOM 1354 C C . ALA A 1 173 ? -4.113 23.734 -7.711 1 85.56 173 ALA A C 1
ATOM 1356 O O . ALA A 1 173 ? -3.553 24.719 -8.211 1 85.56 173 ALA A O 1
ATOM 1357 N N . GLY A 1 174 ? -3.736 23.188 -6.566 1 83 174 GLY A N 1
ATOM 1358 C CA . GLY A 1 174 ? -2.604 23.734 -5.832 1 83 174 GLY A CA 1
ATOM 1359 C C . GLY A 1 174 ? -1.286 23.578 -6.57 1 83 174 GLY A C 1
ATOM 1360 O O . GLY A 1 174 ? -0.55 24.562 -6.738 1 83 174 GLY A O 1
ATOM 1361 N N . SER A 1 175 ? -1.019 22.406 -7 1 78.06 175 SER A N 1
ATOM 1362 C CA . SER A 1 175 ? 0.223 22.156 -7.727 1 78.06 175 SER A CA 1
ATOM 1363 C C . SER A 1 175 ? 0.227 22.859 -9.078 1 78.06 175 SER A C 1
ATOM 1365 O O . SER A 1 175 ? 1.272 23.328 -9.531 1 78.06 175 SER A O 1
ATOM 1367 N N . GLY A 1 176 ? -0.889 22.859 -9.758 1 78.94 176 GLY A N 1
ATOM 1368 C CA . GLY A 1 176 ? -0.993 23.578 -11.016 1 78.94 176 GLY A CA 1
ATOM 1369 C C . GLY A 1 176 ? -0.728 25.062 -10.867 1 78.94 176 GLY A C 1
ATOM 1370 O O . GLY A 1 176 ? -0.019 25.656 -11.688 1 78.94 176 GLY A O 1
ATOM 1371 N N . MET A 1 177 ? -1.232 25.609 -9.844 1 84.12 177 MET A N 1
ATOM 1372 C CA . MET A 1 177 ? -1.031 27.031 -9.586 1 84.12 177 MET A CA 1
ATOM 1373 C C . MET A 1 177 ? 0.43 27.328 -9.266 1 84.12 177 MET A C 1
ATOM 1375 O O . MET A 1 177 ? 0.993 28.312 -9.75 1 84.12 177 MET A O 1
ATOM 1379 N N . ALA A 1 178 ? 1.018 26.5 -8.438 1 80.81 178 ALA A N 1
ATOM 1380 C CA . ALA A 1 178 ? 2.424 26.688 -8.086 1 80.81 178 ALA A CA 1
ATOM 1381 C C . ALA A 1 178 ? 3.311 26.578 -9.328 1 80.81 178 ALA A C 1
ATOM 1383 O O . ALA A 1 178 ? 4.207 27.406 -9.523 1 80.81 178 ALA A O 1
ATOM 1384 N N . THR A 1 179 ? 3.018 25.641 -10.148 1 78.19 179 THR A N 1
ATOM 1385 C CA . THR A 1 179 ? 3.797 25.453 -11.367 1 78.19 179 THR A CA 1
ATOM 1386 C C . THR A 1 179 ? 3.635 26.656 -12.289 1 78.19 179 THR A C 1
ATOM 1388 O O . THR A 1 179 ? 4.605 27.125 -12.891 1 78.19 179 THR A O 1
ATOM 1391 N N . LEU A 1 180 ? 2.467 27.094 -12.391 1 81.62 180 LEU A N 1
ATOM 1392 C CA . LEU A 1 180 ? 2.195 28.234 -13.258 1 81.62 180 LEU A CA 1
ATOM 1393 C C . LEU A 1 180 ? 2.902 29.484 -12.75 1 81.62 180 LEU A C 1
ATOM 1395 O O . LEU A 1 180 ? 3.506 30.219 -13.531 1 81.62 180 LEU A O 1
ATOM 1399 N N . ILE A 1 181 ? 2.852 29.734 -11.477 1 84.12 181 ILE A N 1
ATOM 1400 C CA . ILE A 1 181 ? 3.449 30.922 -10.883 1 84.12 181 ILE A CA 1
ATOM 1401 C C . ILE A 1 181 ? 4.961 30.891 -11.078 1 84.12 181 ILE A C 1
ATOM 1403 O O . ILE A 1 181 ? 5.551 31.859 -11.555 1 84.12 181 ILE A O 1
ATOM 1407 N N . PHE A 1 182 ? 5.598 29.797 -10.812 1 83.25 182 PHE A N 1
ATOM 1408 C CA . PHE A 1 182 ? 7.051 29.719 -10.891 1 83.25 182 PHE A CA 1
ATOM 1409 C C . PHE A 1 182 ? 7.512 29.703 -12.344 1 83.25 182 PHE A C 1
ATOM 1411 O O . PHE A 1 182 ? 8.602 30.188 -12.664 1 83.25 182 PHE A O 1
ATOM 1418 N N . SER A 1 183 ? 6.688 29.203 -13.227 1 80.06 183 SER A N 1
ATOM 1419 C CA . SER A 1 183 ? 7.039 29.219 -14.641 1 80.06 183 SER A CA 1
ATOM 1420 C C . SER A 1 183 ? 6.992 30.641 -15.211 1 80.06 183 SER A C 1
ATOM 1422 O O . SER A 1 183 ? 7.75 30.969 -16.125 1 80.06 183 SER A O 1
ATOM 1424 N N . ARG A 1 184 ? 6.199 31.453 -14.664 1 84.31 184 ARG A N 1
ATOM 1425 C CA . ARG A 1 184 ? 6.016 32.812 -15.188 1 84.31 184 ARG A CA 1
ATOM 1426 C C . ARG A 1 184 ? 7.012 33.781 -14.555 1 84.31 184 ARG A C 1
ATOM 1428 O O . ARG A 1 184 ? 7.586 34.625 -15.25 1 84.31 184 ARG A O 1
ATOM 1435 N N . ILE A 1 185 ? 7.164 33.656 -13.305 1 86.75 185 ILE A N 1
ATOM 1436 C CA . ILE A 1 185 ? 7.973 34.656 -12.602 1 86.75 185 ILE A CA 1
ATOM 1437 C C . ILE A 1 185 ? 9.422 34.188 -12.547 1 86.75 185 ILE A C 1
ATOM 1439 O O . ILE A 1 185 ? 10.336 34.969 -12.312 1 86.75 185 ILE A O 1
ATOM 1443 N N . GLY A 1 186 ? 9.609 32.906 -12.688 1 83 186 GLY A N 1
ATOM 1444 C CA . GLY A 1 186 ? 10.961 32.344 -12.57 1 83 186 GLY A CA 1
ATOM 1445 C C . GLY A 1 186 ? 11.383 32.125 -11.133 1 83 186 GLY A C 1
ATOM 1446 O O . GLY A 1 186 ? 10.633 32.438 -10.203 1 83 186 GLY A O 1
ATOM 1447 N N . VAL A 1 187 ? 12.602 31.562 -10.922 1 85.12 187 VAL A N 1
ATOM 1448 C CA . VAL A 1 187 ? 13.062 31.219 -9.578 1 85.12 187 VAL A CA 1
ATOM 1449 C C . VAL A 1 187 ? 14.367 31.953 -9.281 1 85.12 187 VAL A C 1
ATOM 1451 O O . VAL A 1 187 ? 14.977 31.734 -8.227 1 85.12 187 VAL A O 1
ATOM 1454 N N . GLY A 1 188 ? 14.789 32.812 -10.07 1 88.62 188 GLY A N 1
ATOM 1455 C CA . GLY A 1 188 ? 16.047 33.531 -9.891 1 88.62 188 GLY A CA 1
ATOM 1456 C C . GLY A 1 188 ? 16.062 34.406 -8.664 1 88.62 188 GLY A C 1
ATOM 1457 O O . GLY A 1 188 ? 17.094 34.562 -8.008 1 88.62 188 GLY A O 1
ATOM 1458 N N . PHE A 1 189 ? 14.914 34.969 -8.336 1 90.44 189 PHE A N 1
ATOM 1459 C CA . PHE A 1 189 ? 14.82 35.875 -7.176 1 90.44 189 PHE A CA 1
ATOM 1460 C C . PHE A 1 189 ? 15.094 35.094 -5.887 1 90.44 189 PHE A C 1
ATOM 1462 O O . PHE A 1 189 ? 15.531 35.688 -4.891 1 90.44 189 PHE A O 1
ATOM 1469 N N . ILE A 1 190 ? 14.836 33.875 -5.867 1 89.06 190 ILE A N 1
ATOM 1470 C CA . ILE A 1 190 ? 15.094 33.031 -4.688 1 89.06 190 ILE A CA 1
ATOM 1471 C C . ILE A 1 190 ? 16.594 32.906 -4.48 1 89.06 190 ILE A C 1
ATOM 1473 O O . ILE A 1 190 ? 17.078 32.938 -3.35 1 89.06 190 ILE A O 1
ATOM 1477 N N . ASP A 1 191 ? 17.266 32.75 -5.547 1 89.06 191 ASP A N 1
ATOM 1478 C CA . ASP A 1 191 ? 18.734 32.656 -5.469 1 89.06 191 ASP A CA 1
ATOM 1479 C C . ASP A 1 191 ? 19.328 33.969 -4.977 1 89.06 191 ASP A C 1
ATOM 1481 O O . ASP A 1 191 ? 20.281 33.969 -4.184 1 89.06 191 ASP A O 1
ATOM 1485 N N . ASP A 1 192 ? 18.797 35 -5.449 1 90.5 192 ASP A N 1
ATOM 1486 C CA . ASP A 1 192 ? 19.234 36.312 -4.984 1 90.5 192 ASP A CA 1
ATOM 1487 C C . ASP A 1 192 ? 19 36.469 -3.482 1 90.5 192 ASP A C 1
ATOM 1489 O O . ASP A 1 192 ? 19.859 37 -2.771 1 90.5 192 ASP A O 1
ATOM 1493 N N . PHE A 1 193 ? 17.906 36.031 -3.084 1 91.75 193 PHE A N 1
ATOM 1494 C CA . PHE A 1 193 ? 17.547 36.062 -1.674 1 91.75 193 PHE A CA 1
ATOM 1495 C C . PHE A 1 193 ? 18.5 35.25 -0.833 1 91.75 193 PHE A C 1
ATOM 1497 O O . PHE A 1 193 ? 18.969 35.688 0.22 1 91.75 193 PHE A O 1
ATOM 1504 N N . LYS A 1 194 ? 18.797 34.062 -1.298 1 88.69 194 LYS A N 1
ATOM 1505 C CA . LYS A 1 194 ? 19.688 33.156 -0.569 1 88.69 194 LYS A CA 1
ATOM 1506 C C . LYS A 1 194 ? 21.094 33.75 -0.475 1 88.69 194 LYS A C 1
ATOM 1508 O O . LYS A 1 194 ? 21.828 33.469 0.487 1 88.69 194 LYS A O 1
ATOM 1513 N N . GLN A 1 195 ? 21.438 34.469 -1.419 1 86.81 195 GLN A N 1
ATOM 1514 C CA . GLN A 1 195 ? 22.75 35.125 -1.412 1 86.81 195 GLN A CA 1
ATOM 1515 C C . GLN A 1 195 ? 22.797 36.25 -0.392 1 86.81 195 GLN A C 1
ATOM 1517 O O . GLN A 1 195 ? 23.812 36.438 0.276 1 86.81 195 GLN A O 1
ATOM 1522 N N . LYS A 1 196 ? 21.797 36.906 -0.301 1 86.75 196 LYS A N 1
ATOM 1523 C CA . LYS A 1 196 ? 21.75 38.062 0.592 1 86.75 196 LYS A CA 1
ATOM 1524 C C . LYS A 1 196 ? 21.469 37.625 2.029 1 86.75 196 LYS A C 1
ATOM 1526 O O . LYS A 1 196 ? 21.922 38.281 2.975 1 86.75 196 LYS A O 1
ATOM 1531 N N . ARG A 1 197 ? 20.703 36.688 2.111 1 85.19 197 ARG A N 1
ATOM 1532 C CA . ARG A 1 197 ? 20.391 36.094 3.402 1 85.19 197 ARG A CA 1
ATOM 1533 C C . ARG A 1 197 ? 20.672 34.594 3.4 1 85.19 197 ARG A C 1
ATOM 1535 O O . ARG A 1 197 ? 19.797 33.781 3.088 1 85.19 197 ARG A O 1
ATOM 1542 N N . PRO A 1 198 ? 21.844 34.406 3.838 1 80.12 198 PRO A N 1
ATOM 1543 C CA . PRO A 1 198 ? 22.188 32.969 3.785 1 80.12 198 PRO A CA 1
ATOM 1544 C C . PRO A 1 198 ? 21.203 32.094 4.543 1 80.12 198 PRO A C 1
ATOM 1546 O O . PRO A 1 198 ? 20.922 32.344 5.719 1 80.12 198 PRO A O 1
ATOM 1549 N N . ASN A 1 199 ? 20.516 31.266 3.826 1 80.31 199 ASN A N 1
ATOM 1550 C CA . ASN A 1 199 ? 19.484 30.344 4.309 1 80.31 199 ASN A CA 1
ATOM 1551 C C . ASN A 1 199 ? 19.688 28.938 3.76 1 80.31 199 ASN A C 1
ATOM 1553 O O . ASN A 1 199 ? 19.438 28.688 2.58 1 80.31 199 ASN A O 1
ATOM 1557 N N . GLN A 1 200 ? 20.125 28.031 4.551 1 76.5 200 GLN A N 1
ATOM 1558 C CA . GLN A 1 200 ? 20.391 26.672 4.105 1 76.5 200 GLN A CA 1
ATOM 1559 C C . GLN A 1 200 ? 19.125 25.812 4.172 1 76.5 200 GLN A C 1
ATOM 1561 O O . GLN A 1 200 ? 19.094 24.703 3.65 1 76.5 200 GLN A O 1
ATOM 1566 N N . SER A 1 201 ? 18.141 26.375 4.684 1 72.38 201 SER A N 1
ATOM 1567 C CA . SER A 1 201 ? 16.922 25.625 4.898 1 72.38 201 SER A CA 1
ATOM 1568 C C . SER A 1 201 ? 16.031 25.641 3.66 1 72.38 201 SER A C 1
ATOM 1570 O O . SER A 1 201 ? 15.062 24.891 3.566 1 72.38 201 SER A O 1
ATOM 1572 N N . ILE A 1 202 ? 16.312 26.531 2.752 1 75.56 202 ILE A N 1
ATOM 1573 C CA . ILE A 1 202 ? 15.43 26.641 1.588 1 75.56 202 ILE A CA 1
ATOM 1574 C C . ILE A 1 202 ? 16.188 26.203 0.335 1 75.56 202 ILE A C 1
ATOM 1576 O O . ILE A 1 202 ? 17.375 26.484 0.189 1 75.56 202 ILE A O 1
ATOM 1580 N N . MET A 1 203 ? 15.539 25.375 -0.379 1 74.31 203 MET A N 1
ATOM 1581 C CA . MET A 1 203 ? 16.109 24.953 -1.657 1 74.31 203 MET A CA 1
ATOM 1582 C C . MET A 1 203 ? 15.289 25.516 -2.822 1 74.31 203 MET A C 1
ATOM 1584 O O . MET A 1 203 ? 14.062 25.5 -2.789 1 74.31 203 MET A O 1
ATOM 1588 N N . THR A 1 204 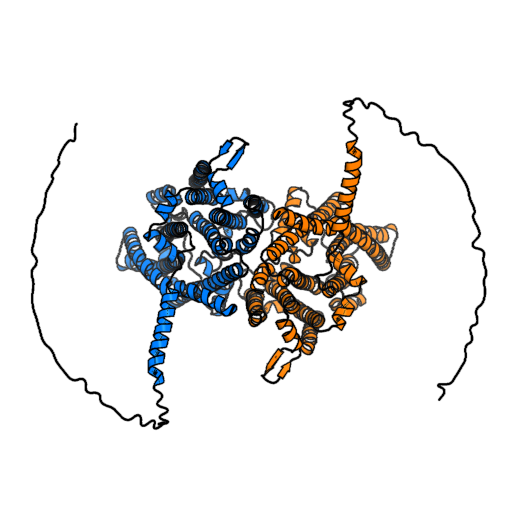? 16.062 26.094 -3.744 1 78 204 THR A N 1
ATOM 1589 C CA . THR A 1 204 ? 15.391 26.609 -4.926 1 78 204 THR A CA 1
ATOM 1590 C C . THR A 1 204 ? 14.703 25.484 -5.699 1 78 204 THR A C 1
ATOM 1592 O O . THR A 1 204 ? 15.336 24.484 -6.031 1 78 204 THR A O 1
ATOM 1595 N N . PRO A 1 205 ? 13.406 25.641 -5.926 1 73.06 205 PRO A N 1
ATOM 1596 C CA . PRO A 1 205 ? 12.672 24.594 -6.633 1 73.06 205 PRO A CA 1
ATOM 1597 C C . PRO A 1 205 ? 13.102 24.453 -8.094 1 73.06 205 PRO A C 1
ATOM 1599 O O . PRO A 1 205 ? 13.539 25.422 -8.711 1 73.06 205 PRO A O 1
ATOM 1602 N N . THR A 1 206 ? 12.984 23.172 -8.516 1 69.25 206 THR A N 1
ATOM 1603 C CA . THR A 1 206 ? 13.273 22.922 -9.922 1 69.25 206 THR A CA 1
ATOM 1604 C C . THR A 1 206 ? 12.07 23.297 -10.789 1 69.25 206 THR A C 1
ATOM 1606 O O . THR A 1 206 ? 10.93 22.969 -10.453 1 69.25 206 THR A O 1
ATOM 1609 N N . THR A 1 207 ? 12.398 24.141 -11.789 1 67.62 207 THR A N 1
ATOM 1610 C CA . THR A 1 207 ? 11.305 24.547 -12.672 1 67.62 207 THR A CA 1
ATOM 1611 C C . THR A 1 207 ? 10.977 23.438 -13.664 1 67.62 207 THR A C 1
ATOM 1613 O O . THR A 1 207 ? 11.867 22.75 -14.141 1 67.62 207 THR A O 1
ATOM 1616 N N . VAL A 1 208 ? 9.703 23.094 -13.625 1 64.38 208 VAL A N 1
ATOM 1617 C CA . VAL A 1 208 ? 9.242 22.078 -14.562 1 64.38 208 VAL A CA 1
ATOM 1618 C C . VAL A 1 208 ? 9.18 22.672 -15.969 1 64.38 208 VAL A C 1
ATOM 1620 O O . VAL A 1 208 ? 8.562 23.719 -16.188 1 64.38 208 VAL A O 1
ATOM 1623 N N . TYR A 1 209 ? 10 22.188 -16.875 1 61.88 209 TYR A N 1
ATOM 1624 C CA . TYR A 1 209 ? 10.188 22.781 -18.203 1 61.88 209 TYR A CA 1
ATOM 1625 C C . TYR A 1 209 ? 9.164 22.234 -19.188 1 61.88 209 TYR A C 1
ATOM 1627 O O . TYR A 1 209 ? 8.953 22.828 -20.25 1 61.88 209 TYR A O 1
ATOM 1635 N N . ASP A 1 210 ? 8.547 21.031 -18.766 1 68.31 210 ASP A N 1
ATOM 1636 C CA . ASP A 1 210 ? 7.676 20.484 -19.797 1 68.31 210 ASP A CA 1
ATOM 1637 C C . ASP A 1 210 ? 6.344 20.016 -19.203 1 68.31 210 ASP A C 1
ATOM 1639 O O . ASP A 1 210 ? 6.254 19.734 -18.016 1 68.31 210 ASP A O 1
ATOM 1643 N N . GLY A 1 211 ? 5.262 20.266 -20 1 66.69 211 GLY A N 1
ATOM 1644 C CA . GLY A 1 211 ? 3.912 19.875 -19.625 1 66.69 211 GLY A CA 1
ATOM 1645 C C . GLY A 1 211 ? 3.812 18.422 -19.188 1 66.69 211 GLY A C 1
ATOM 1646 O O . GLY A 1 211 ? 3.102 18.109 -18.234 1 66.69 211 GLY A O 1
ATOM 1647 N N . GLY A 1 212 ? 4.547 17.656 -19.812 1 68.06 212 GLY A N 1
ATOM 1648 C CA . GLY A 1 212 ? 4.551 16.25 -19.438 1 68.06 212 GLY A CA 1
ATOM 1649 C C . GLY A 1 212 ? 5.148 16 -18.062 1 68.06 212 GLY A C 1
ATOM 1650 O O . GLY A 1 212 ? 4.621 15.211 -17.297 1 68.06 212 GLY A O 1
ATOM 1651 N N . ALA A 1 213 ? 6.121 16.75 -17.812 1 68.31 213 ALA A N 1
ATOM 1652 C CA . ALA A 1 213 ? 6.754 16.625 -16.516 1 68.31 213 ALA A CA 1
ATOM 1653 C C . ALA A 1 213 ? 5.844 17.156 -15.406 1 68.31 213 ALA A C 1
ATOM 1655 O O . ALA A 1 213 ? 5.801 16.594 -14.312 1 68.31 213 ALA A O 1
ATOM 1656 N N . ALA A 1 214 ? 5.125 18.141 -15.797 1 69.56 214 ALA A N 1
ATOM 1657 C CA . ALA A 1 214 ? 4.18 18.688 -14.836 1 69.56 214 ALA A CA 1
ATOM 1658 C C . ALA A 1 214 ? 3.062 17.703 -14.531 1 69.56 214 ALA A C 1
ATOM 1660 O O . ALA A 1 214 ? 2.693 17.516 -13.367 1 69.56 214 ALA A O 1
ATOM 1661 N N . PHE A 1 215 ? 2.676 17.109 -15.508 1 71 215 PHE A N 1
ATOM 1662 C CA . PHE A 1 215 ? 1.623 16.109 -15.344 1 71 215 PHE A CA 1
ATOM 1663 C C . PHE A 1 215 ? 2.129 14.922 -14.539 1 71 215 PHE A C 1
ATOM 1665 O O . PHE A 1 215 ? 1.433 14.43 -13.648 1 71 215 PHE A O 1
ATOM 1672 N N . ASN A 1 216 ? 3.221 14.609 -14.836 1 68.12 216 ASN A N 1
ATOM 1673 C CA . ASN A 1 216 ? 3.791 13.461 -14.133 1 68.12 216 ASN A CA 1
ATOM 1674 C C . ASN A 1 216 ? 4.016 13.766 -12.656 1 68.12 216 ASN A C 1
ATOM 1676 O O . ASN A 1 216 ? 3.844 12.891 -11.805 1 68.12 216 ASN A O 1
ATOM 1680 N N . SER A 1 217 ? 4.34 14.953 -12.5 1 65.5 217 SER A N 1
ATOM 1681 C CA . SER A 1 217 ? 4.551 15.336 -11.109 1 65.5 217 SER A CA 1
ATOM 1682 C C . SER A 1 217 ? 3.248 15.273 -10.312 1 65.5 217 SER A C 1
ATOM 1684 O O . SER A 1 217 ? 3.238 14.836 -9.164 1 65.5 217 SER A O 1
ATOM 1686 N N . LEU A 1 218 ? 2.238 15.609 -10.977 1 65.88 218 LEU A N 1
ATOM 1687 C CA . LEU A 1 218 ? 0.928 15.547 -10.336 1 65.88 218 LEU A CA 1
ATOM 1688 C C . LEU A 1 218 ? 0.482 14.102 -10.156 1 65.88 218 LEU A C 1
ATOM 1690 O O . LEU A 1 218 ? -0.051 13.734 -9.102 1 65.88 218 LEU A O 1
ATOM 1694 N N . PHE A 1 219 ? 0.798 13.438 -11.164 1 65.81 219 PHE A N 1
ATOM 1695 C CA . PHE A 1 219 ? 0.393 12.039 -11.18 1 65.81 219 PHE A CA 1
ATOM 1696 C C . PHE A 1 219 ? 1.125 11.25 -10.102 1 65.81 219 PHE A C 1
ATOM 1698 O O . PHE A 1 219 ? 0.533 10.398 -9.438 1 65.81 219 PHE A O 1
ATOM 1705 N N . ASN A 1 220 ? 2.229 11.641 -9.852 1 63.91 220 ASN A N 1
ATOM 1706 C CA . ASN A 1 220 ? 3.059 10.969 -8.867 1 63.91 220 ASN A CA 1
ATOM 1707 C C . ASN A 1 220 ? 2.535 11.188 -7.449 1 63.91 220 ASN A C 1
ATOM 1709 O O . ASN A 1 220 ? 2.697 10.336 -6.578 1 63.91 220 ASN A O 1
ATOM 1713 N N . LEU A 1 221 ? 1.915 12.219 -7.316 1 61.94 221 LEU A N 1
ATOM 1714 C CA . LEU A 1 221 ? 1.401 12.531 -5.988 1 61.94 221 LEU A CA 1
ATOM 1715 C C . LEU A 1 221 ? 0.291 11.562 -5.594 1 61.94 221 LEU A C 1
ATOM 1717 O O . LEU A 1 221 ? 0.113 11.266 -4.41 1 61.94 221 LEU A O 1
ATOM 1721 N N . PHE A 1 222 ? -0.264 11.055 -6.613 1 61.69 222 PHE A N 1
ATOM 1722 C CA . PHE A 1 222 ? -1.419 10.211 -6.336 1 61.69 222 PHE A CA 1
ATOM 1723 C C . PHE A 1 222 ? -1.001 8.75 -6.199 1 61.69 222 PHE A C 1
ATOM 1725 O O . PHE A 1 222 ? -1.645 7.977 -5.484 1 61.69 222 PHE A O 1
ATOM 1732 N N . TRP A 1 223 ? 0.137 8.477 -6.793 1 56.41 223 TRP A N 1
ATOM 1733 C CA . TRP A 1 223 ? 0.397 7.047 -6.934 1 56.41 223 TRP A CA 1
ATOM 1734 C C . TRP A 1 223 ? 1.578 6.621 -6.066 1 56.41 223 TRP A C 1
ATOM 1736 O O . TRP A 1 223 ? 1.7 5.445 -5.707 1 56.41 223 TRP A O 1
ATOM 1746 N N . LEU A 1 224 ? 2.428 7.512 -5.867 1 49.69 224 LEU A N 1
ATOM 1747 C CA . LEU A 1 224 ? 3.666 7.059 -5.242 1 49.69 224 LEU A CA 1
ATOM 1748 C C . LEU A 1 224 ? 3.586 7.18 -3.727 1 49.69 224 LEU A C 1
ATOM 1750 O O . LEU A 1 224 ? 3.146 8.203 -3.203 1 49.69 224 LEU A O 1
ATOM 1754 N N . THR A 1 225 ? 3.598 5.957 -3.156 1 48.62 225 THR A N 1
ATOM 1755 C CA . THR A 1 225 ? 3.607 5.879 -1.699 1 48.62 225 THR A CA 1
ATOM 1756 C C . THR A 1 225 ? 4.973 6.27 -1.145 1 48.62 225 THR A C 1
ATOM 1758 O O . THR A 1 225 ? 5.082 6.688 0.01 1 48.62 225 THR A O 1
ATOM 1761 N N . TYR A 1 226 ? 5.984 6.031 -1.954 1 46.38 226 TYR A N 1
ATOM 1762 C CA . TYR A 1 226 ? 7.305 6.266 -1.374 1 46.38 226 TYR A CA 1
ATOM 1763 C C . TYR A 1 226 ? 7.953 7.504 -1.979 1 46.38 226 TYR A C 1
ATOM 1765 O O . TYR A 1 226 ? 7.613 7.91 -3.092 1 46.38 226 TYR A O 1
ATOM 1773 N N . ASP A 1 227 ? 8.742 8.305 -1.237 1 46.5 227 ASP A N 1
ATOM 1774 C CA . ASP A 1 227 ? 9.602 9.43 -1.586 1 46.5 227 ASP A CA 1
ATOM 1775 C C . ASP A 1 227 ? 8.773 10.664 -1.942 1 46.5 227 ASP A C 1
ATOM 1777 O O . ASP A 1 227 ? 9.156 11.438 -2.822 1 46.5 227 ASP A O 1
ATOM 1781 N N . HIS A 1 228 ? 7.617 10.555 -1.419 1 45.12 228 HIS A N 1
ATOM 1782 C CA . HIS A 1 228 ? 6.734 11.672 -1.738 1 45.12 228 HIS A CA 1
ATOM 1783 C C . HIS A 1 228 ? 7.43 13.008 -1.5 1 45.12 228 HIS A C 1
ATOM 1785 O O . HIS A 1 228 ? 7.152 13.992 -2.193 1 45.12 228 HIS A O 1
ATOM 1791 N N . TYR A 1 229 ? 8.336 12.906 -0.556 1 44 229 TYR A N 1
ATOM 1792 C CA . TYR A 1 229 ? 8.945 14.156 -0.131 1 44 229 TYR A CA 1
ATOM 1793 C C . TYR A 1 229 ? 9.898 14.695 -1.197 1 44 229 TYR A C 1
ATOM 1795 O O . TYR A 1 229 ? 10.219 15.883 -1.212 1 44 229 TYR A O 1
ATOM 1803 N N . LYS A 1 230 ? 10.266 13.75 -2.033 1 46.28 230 LYS A N 1
ATOM 1804 C CA . LYS A 1 230 ? 11.234 14.211 -3.02 1 46.28 230 LYS A CA 1
ATOM 1805 C C . LYS A 1 230 ? 10.539 14.742 -4.27 1 46.28 230 LYS A C 1
ATOM 1807 O O . LYS A 1 230 ? 11.195 15.25 -5.184 1 46.28 230 LYS A O 1
ATOM 1812 N N . GLN A 1 231 ? 9.344 14.539 -4.219 1 44.16 231 GLN A N 1
ATOM 1813 C CA . GLN A 1 231 ? 8.672 14.984 -5.43 1 44.16 231 GLN A CA 1
ATOM 1814 C C . GLN A 1 231 ? 8.523 16.5 -5.449 1 44.16 231 GLN A C 1
ATOM 1816 O O . GLN A 1 231 ? 8.281 17.125 -4.41 1 44.16 231 GLN A O 1
ATOM 1821 N N . ALA A 1 232 ? 8.945 16.938 -6.473 1 41.81 232 ALA A N 1
ATOM 1822 C CA . ALA A 1 232 ? 8.891 18.391 -6.613 1 41.81 232 ALA A CA 1
ATOM 1823 C C . ALA A 1 232 ? 7.586 18.938 -6.043 1 41.81 232 ALA A C 1
ATOM 1825 O O . ALA A 1 232 ? 7.586 19.984 -5.387 1 41.81 232 ALA A O 1
ATOM 1826 N N . ALA A 1 233 ? 6.59 18.219 -6.336 1 41.66 233 ALA A N 1
ATOM 1827 C CA . ALA A 1 233 ? 5.301 18.75 -5.887 1 41.66 233 ALA A CA 1
ATOM 1828 C C . ALA A 1 233 ? 5.16 18.625 -4.375 1 41.66 233 ALA A C 1
ATOM 1830 O O . ALA A 1 233 ? 4.453 19.422 -3.748 1 41.66 233 ALA A O 1
ATOM 1831 N N . ASN A 1 234 ? 5.77 17.578 -3.805 1 43.88 234 ASN A N 1
ATOM 1832 C CA . ASN A 1 234 ? 5.621 17.344 -2.373 1 43.88 234 ASN A CA 1
ATOM 1833 C C . ASN A 1 234 ? 6.418 18.344 -1.549 1 43.88 234 ASN A C 1
ATOM 1835 O O . ASN A 1 234 ? 6.109 18.578 -0.379 1 43.88 234 ASN A O 1
ATOM 1839 N N . MET A 1 235 ? 7.422 18.75 -2.188 1 43.88 235 MET A N 1
ATOM 1840 C CA . MET A 1 235 ? 8.102 19.797 -1.425 1 43.88 235 MET A CA 1
ATOM 1841 C C . MET A 1 235 ? 7.168 20.984 -1.177 1 43.88 235 MET A C 1
ATOM 1843 O O . MET A 1 235 ? 7.445 21.828 -0.319 1 43.88 235 MET A O 1
ATOM 1847 N N . PHE A 1 236 ? 6.285 20.812 -2.008 1 39.78 236 PHE A N 1
ATOM 1848 C CA . PHE A 1 236 ? 5.312 21.875 -1.822 1 39.78 236 PHE A CA 1
ATOM 1849 C C . PHE A 1 236 ? 4.246 21.469 -0.813 1 39.78 236 PHE A C 1
ATOM 1851 O O . PHE A 1 236 ? 3.629 22.328 -0.174 1 39.78 236 PHE A O 1
ATOM 1858 N N . TRP A 1 237 ? 3.986 20 -0.866 1 43.31 237 TRP A N 1
ATOM 1859 C CA . TRP A 1 237 ? 2.863 19.531 -0.053 1 43.31 237 TRP A CA 1
ATOM 1860 C C . TRP A 1 237 ? 3.299 18.422 0.896 1 43.31 237 TRP A C 1
ATOM 1862 O O . TRP A 1 237 ? 4.152 17.609 0.553 1 43.31 237 TRP A O 1
ATOM 1872 N N . PRO A 1 238 ? 3.113 18.609 2.121 1 38.78 238 PRO A N 1
ATOM 1873 C CA . PRO A 1 238 ? 3.361 17.438 2.949 1 38.78 238 PRO A CA 1
ATOM 1874 C C . PRO A 1 238 ? 2.596 16.203 2.465 1 38.78 238 PRO A C 1
ATOM 1876 O O . PRO A 1 238 ? 1.406 16.062 2.756 1 38.78 238 PRO A O 1
ATOM 1879 N N . THR A 1 239 ? 2.857 15.586 1.435 1 40.38 239 THR A N 1
ATOM 1880 C CA . THR A 1 239 ? 2.182 14.57 0.632 1 40.38 239 THR A CA 1
ATOM 1881 C C . THR A 1 239 ? 1.982 13.289 1.435 1 40.38 239 THR A C 1
ATOM 1883 O O . THR A 1 239 ? 1.21 12.414 1.036 1 40.38 239 THR A O 1
ATOM 1886 N N . ALA A 1 240 ? 2.785 13.086 2.459 1 41.03 240 ALA A N 1
ATOM 1887 C CA . ALA A 1 240 ? 2.658 11.812 3.168 1 41.03 240 ALA A CA 1
ATOM 1888 C C . ALA A 1 240 ? 1.232 11.602 3.668 1 41.03 240 ALA A C 1
ATOM 1890 O O . ALA A 1 240 ? 0.859 10.492 4.051 1 41.03 240 ALA A O 1
ATOM 1891 N N . THR A 1 241 ? 0.6 12.75 3.842 1 38.22 241 THR A N 1
ATOM 1892 C CA . THR A 1 241 ? -0.734 12.664 4.426 1 38.22 241 THR A CA 1
ATOM 1893 C C . THR A 1 241 ? -1.691 11.938 3.49 1 38.22 241 THR A C 1
ATOM 1895 O O . THR A 1 241 ? -2.822 11.625 3.871 1 38.22 241 THR A O 1
ATOM 1898 N N . LEU A 1 242 ? -1.216 11.75 2.215 1 41.69 242 LEU A N 1
ATOM 1899 C CA . LEU A 1 242 ? -2.23 11.414 1.226 1 41.69 242 LEU A CA 1
ATOM 1900 C C . LEU A 1 242 ? -2.564 9.922 1.283 1 41.69 242 LEU A C 1
ATOM 1902 O O . LEU A 1 242 ? -3.701 9.531 1.012 1 41.69 242 LEU A O 1
ATOM 1906 N N . TRP A 1 243 ? -1.496 9.023 1.532 1 49.38 243 TRP A N 1
ATOM 1907 C CA . TRP A 1 243 ? -1.953 7.695 1.124 1 49.38 243 TRP A CA 1
ATOM 1908 C C . TRP A 1 243 ? -2.191 6.805 2.338 1 49.38 243 TRP A C 1
ATOM 1910 O O . TRP A 1 243 ? -1.239 6.332 2.967 1 49.38 243 TRP A O 1
ATOM 1920 N N . SER A 1 244 ? -3.449 7.094 3.012 1 60.5 244 SER A N 1
ATOM 1921 C CA . SER A 1 244 ? -4.25 6.594 4.125 1 60.5 244 SER A CA 1
ATOM 1922 C C . SER A 1 244 ? -4.836 5.219 3.811 1 60.5 244 SER A C 1
ATOM 1924 O O . SER A 1 244 ? -5.844 4.82 4.398 1 60.5 244 SER A O 1
ATOM 1926 N N . TYR A 1 245 ? -4.102 4.391 2.939 1 66.06 245 TYR A N 1
ATOM 1927 C CA . TYR A 1 245 ? -4.824 3.195 2.527 1 66.06 245 TYR A CA 1
ATOM 1928 C C . TYR A 1 245 ? -4.895 2.182 3.662 1 66.06 245 TYR A C 1
ATOM 1930 O O . TYR A 1 245 ? -5.848 1.403 3.75 1 66.06 245 TYR A O 1
ATOM 1938 N N . THR A 1 246 ? -3.912 2.41 4.566 1 76.06 246 THR A N 1
ATOM 1939 C CA . THR A 1 246 ? -3.881 1.512 5.715 1 76.06 246 THR A CA 1
ATOM 1940 C C . THR A 1 246 ? -5.121 1.701 6.586 1 76.06 246 THR A C 1
ATOM 1942 O O . THR A 1 246 ? -5.727 0.725 7.031 1 76.06 246 THR A O 1
ATOM 1945 N N . VAL A 1 247 ? -5.543 2.854 6.656 1 83.69 247 VAL A N 1
ATOM 1946 C CA . VAL A 1 247 ? -6.676 3.137 7.531 1 83.69 247 VAL A CA 1
ATOM 1947 C C . VAL A 1 247 ? -7.965 2.625 6.887 1 83.69 247 VAL A C 1
ATOM 1949 O O . VAL A 1 247 ? -8.844 2.098 7.57 1 83.69 247 VAL A O 1
ATOM 1952 N N . TYR A 1 248 ? -8.055 2.729 5.59 1 79.25 248 TYR A N 1
ATOM 1953 C CA . TYR A 1 248 ? -9.25 2.26 4.902 1 79.25 248 TYR A CA 1
ATOM 1954 C C . TYR A 1 248 ? -9.398 0.748 5.027 1 79.25 248 TYR A C 1
ATOM 1956 O O . TYR A 1 248 ? -10.5 0.236 5.207 1 79.25 248 TYR A O 1
ATOM 1964 N N . PHE A 1 249 ? -8.297 0.198 5.059 1 76.44 249 PHE A N 1
ATOM 1965 C CA . PHE A 1 249 ? -8.297 -1.258 5.133 1 76.44 249 PHE A CA 1
ATOM 1966 C C . PHE A 1 249 ? -8.641 -1.727 6.539 1 76.44 249 PHE A C 1
ATOM 1968 O O . PHE A 1 249 ? -9.422 -2.668 6.715 1 76.44 249 PHE A O 1
ATOM 1975 N N . LEU A 1 250 ? -8.188 -1.088 7.48 1 84 250 LEU A N 1
ATOM 1976 C CA . LEU A 1 250 ? -8.336 -1.554 8.859 1 84 250 LEU A CA 1
ATOM 1977 C C . LEU A 1 250 ? -9.672 -1.105 9.438 1 84 250 LEU A C 1
ATOM 1979 O O . LEU A 1 250 ? -10.258 -1.802 10.273 1 84 250 LEU A O 1
ATOM 1983 N N . MET A 1 251 ? -10.141 -0.03 8.93 1 89 251 MET A N 1
ATOM 1984 C CA . MET A 1 251 ? -11.328 0.527 9.57 1 89 251 MET A CA 1
ATOM 1985 C C . MET A 1 251 ? -12.555 -0.339 9.289 1 89 251 MET A C 1
ATOM 1987 O O . MET A 1 251 ? -13.492 -0.375 10.086 1 89 251 MET A O 1
ATOM 1991 N N . VAL A 1 252 ? -12.555 -1.03 8.227 1 84.25 252 VAL A N 1
ATOM 1992 C CA . VAL A 1 252 ? -13.719 -1.812 7.828 1 84.25 252 VAL A CA 1
ATOM 1993 C C . VAL A 1 252 ? -13.891 -3 8.773 1 84.25 252 VAL A C 1
ATOM 1995 O O . VAL A 1 252 ? -15.008 -3.471 8.992 1 84.25 252 VAL A O 1
ATOM 1998 N N . ILE A 1 253 ? -12.906 -3.414 9.398 1 85.69 253 ILE A N 1
ATOM 1999 C CA . ILE A 1 253 ? -12.93 -4.609 10.234 1 85.69 253 ILE A CA 1
ATOM 2000 C C . ILE A 1 253 ? -13.555 -4.281 11.594 1 85.69 253 ILE A C 1
ATOM 2002 O O . ILE A 1 253 ? -14.195 -5.133 12.203 1 85.69 253 ILE A O 1
ATOM 2006 N N . LEU A 1 254 ? -13.516 -3.143 11.992 1 90 254 LEU A N 1
ATOM 2007 C CA . LEU A 1 254 ? -13.766 -2.766 13.383 1 90 254 LEU A CA 1
ATOM 2008 C C . LEU A 1 254 ? -15.242 -2.928 13.727 1 90 254 LEU A C 1
ATOM 2010 O O . LEU A 1 254 ? -15.586 -3.543 14.734 1 90 254 LEU A O 1
ATOM 2014 N N . PRO A 1 255 ? -16.094 -2.518 12.82 1 89.38 255 PRO A N 1
ATOM 2015 C CA . PRO A 1 255 ? -17.516 -2.643 13.203 1 89.38 255 PRO A CA 1
ATOM 2016 C C . PRO A 1 255 ? -18 -4.09 13.203 1 89.38 255 PRO A C 1
ATOM 2018 O O . PRO A 1 255 ? -19.047 -4.391 13.766 1 89.38 255 PRO A O 1
ATOM 2021 N N . PHE A 1 256 ? -17.219 -4.934 12.648 1 87.75 256 PHE A N 1
ATOM 2022 C CA . PHE A 1 256 ? -17.672 -6.312 12.469 1 87.75 256 PHE A CA 1
ATOM 2023 C C . PHE A 1 256 ? -16.828 -7.27 13.297 1 87.75 256 PHE A C 1
ATOM 2025 O O . PHE A 1 256 ? -16.672 -8.438 12.945 1 87.75 256 PHE A O 1
ATOM 2032 N N . SER A 1 257 ? -16.25 -6.73 14.258 1 87.19 257 SER A N 1
ATOM 2033 C CA . SER A 1 257 ? -15.523 -7.492 15.266 1 87.19 257 SER A CA 1
ATOM 2034 C C . SER A 1 257 ? -15.852 -7.016 16.672 1 87.19 257 SER A C 1
ATOM 2036 O O . SER A 1 257 ? -16.438 -5.945 16.844 1 87.19 257 SER A O 1
ATOM 2038 N N . ARG A 1 258 ? -15.477 -7.832 17.594 1 87.94 258 ARG A N 1
ATOM 2039 C CA . ARG A 1 258 ? -15.75 -7.461 18.969 1 87.94 258 ARG A CA 1
ATOM 2040 C C . ARG A 1 258 ? -14.844 -6.309 19.422 1 87.94 258 ARG A C 1
ATOM 2042 O O . ARG A 1 258 ? -13.641 -6.32 19.156 1 87.94 258 ARG A O 1
ATOM 2049 N N . PRO A 1 259 ? -15.391 -5.348 20.156 1 88.31 259 PRO A N 1
ATOM 2050 C CA . PRO A 1 259 ? -14.633 -4.168 20.578 1 88.31 259 PRO A CA 1
ATOM 2051 C C . PRO A 1 259 ? -13.453 -4.52 21.469 1 88.31 259 PRO A C 1
ATOM 2053 O O . PRO A 1 259 ? -12.438 -3.814 21.469 1 88.31 259 PRO A O 1
ATOM 2056 N N . LYS A 1 260 ? -13.492 -5.602 22.188 1 84.25 260 LYS A N 1
ATOM 2057 C CA . LYS A 1 260 ? -12.422 -5.973 23.109 1 84.25 260 LYS A CA 1
ATOM 2058 C C . LYS A 1 260 ? -11.117 -6.246 22.359 1 84.25 260 LYS A C 1
ATOM 2060 O O . LYS A 1 260 ? -10.031 -6.125 22.922 1 84.25 260 LYS A O 1
ATOM 2065 N N . TRP A 1 261 ? -11.305 -6.562 21.094 1 86.88 261 TRP A N 1
ATOM 2066 C CA . TRP A 1 261 ? -10.133 -6.938 20.312 1 86.88 261 TRP A CA 1
ATOM 2067 C C . TRP A 1 261 ? -9.641 -5.766 19.469 1 86.88 261 TRP A C 1
ATOM 2069 O O . TRP A 1 261 ? -8.609 -5.863 18.812 1 86.88 261 TRP A O 1
ATOM 2079 N N . HIS A 1 262 ? -10.344 -4.664 19.516 1 91.44 262 HIS A N 1
ATOM 2080 C CA . HIS A 1 262 ? -9.984 -3.543 18.656 1 91.44 262 HIS A CA 1
ATOM 2081 C C . HIS A 1 262 ? -8.609 -2.992 19 1 91.44 262 HIS A C 1
ATOM 2083 O O . HIS A 1 262 ? -7.715 -2.947 18.156 1 91.44 262 HIS A O 1
ATOM 2089 N N . ILE A 1 263 ? -8.422 -2.756 20.281 1 88.88 263 ILE A N 1
ATOM 2090 C CA . ILE A 1 263 ? -7.168 -2.129 20.688 1 88.88 263 ILE A CA 1
ATOM 2091 C C . ILE A 1 263 ? -6.023 -3.133 20.562 1 88.88 263 ILE A C 1
ATOM 2093 O O . ILE A 1 263 ? -4.953 -2.799 20.062 1 88.88 263 ILE A O 1
ATOM 2097 N N . ALA A 1 264 ? -6.277 -4.355 20.906 1 88.75 264 ALA A N 1
ATOM 2098 C CA . ALA A 1 264 ? -5.234 -5.375 20.828 1 88.75 264 ALA A CA 1
ATOM 2099 C C . ALA A 1 264 ? -4.891 -5.699 19.375 1 88.75 264 ALA A C 1
ATOM 2101 O O . ALA A 1 264 ? -3.713 -5.824 19.016 1 88.75 264 ALA A O 1
ATOM 2102 N N . GLY A 1 265 ? -5.855 -5.879 18.625 1 88.44 265 GLY A N 1
ATOM 2103 C CA . GLY A 1 265 ? -5.617 -6.176 17.234 1 88.44 265 GLY A CA 1
ATOM 2104 C C . GLY A 1 265 ? -4.906 -5.055 16.5 1 88.44 265 GLY A C 1
ATOM 2105 O O . GLY A 1 265 ? -3.92 -5.293 15.797 1 88.44 265 GLY A O 1
ATOM 2106 N N . LEU A 1 266 ? -5.383 -3.855 16.625 1 91.56 266 LEU A N 1
ATOM 2107 C CA . LEU A 1 266 ? -4.742 -2.695 16.016 1 91.56 266 LEU A CA 1
ATOM 2108 C C . LEU A 1 266 ? -3.348 -2.477 16.594 1 91.56 266 LEU A C 1
ATOM 2110 O O . LEU A 1 266 ? -2.426 -2.098 15.859 1 91.56 266 LEU A O 1
ATOM 2114 N N . GLY A 1 267 ? -3.258 -2.742 17.891 1 91.31 267 GLY A N 1
ATOM 2115 C CA . GLY A 1 267 ? -1.954 -2.623 18.516 1 91.31 267 GLY A CA 1
ATOM 2116 C C . GLY A 1 267 ? -0.927 -3.588 17.953 1 91.31 267 GLY A C 1
ATOM 2117 O O . GLY A 1 267 ? 0.232 -3.219 17.75 1 91.31 267 GLY A O 1
ATOM 2118 N N . LEU A 1 268 ? -1.351 -4.738 17.672 1 87.88 268 LEU A N 1
ATOM 2119 C CA . LEU A 1 268 ? -0.458 -5.73 17.078 1 87.88 268 LEU A CA 1
ATOM 2120 C C . LEU A 1 268 ? -0.014 -5.301 15.688 1 87.88 268 LEU A C 1
ATOM 2122 O O . LEU A 1 268 ? 1.163 -5.426 15.336 1 87.88 268 LEU A O 1
ATOM 2126 N N . PHE A 1 269 ? -0.953 -4.848 14.977 1 86.94 269 PHE A N 1
ATOM 2127 C CA . PHE A 1 269 ? -0.598 -4.312 13.664 1 86.94 269 PHE A CA 1
ATOM 2128 C C . PHE A 1 269 ? 0.366 -3.141 13.797 1 86.94 269 PHE A C 1
ATOM 2130 O O . PHE A 1 269 ? 1.335 -3.037 13.047 1 86.94 269 PHE A O 1
ATOM 2137 N N . GLY A 1 270 ? 0.065 -2.277 14.742 1 89.75 270 GLY A N 1
ATOM 2138 C CA . GLY A 1 270 ? 0.943 -1.146 14.992 1 89.75 270 GLY A CA 1
ATOM 2139 C C . GLY A 1 270 ? 2.352 -1.559 15.383 1 89.75 270 GLY A C 1
ATOM 2140 O O . GLY A 1 270 ? 3.326 -0.966 14.914 1 89.75 270 GLY A O 1
ATOM 2141 N N . LEU A 1 271 ? 2.486 -2.564 16.109 1 91 271 LEU A N 1
ATOM 2142 C CA . LEU A 1 271 ? 3.793 -3.062 16.531 1 91 271 LEU A CA 1
ATOM 2143 C C . LEU A 1 271 ? 4.57 -3.615 15.344 1 91 271 LEU A C 1
ATOM 2145 O O . LEU A 1 271 ? 5.785 -3.418 15.25 1 91 271 LEU A O 1
ATOM 2149 N N . GLY A 1 272 ? 3.842 -4.305 14.555 1 85.25 272 GLY A N 1
ATOM 2150 C CA . GLY A 1 272 ? 4.484 -4.789 13.344 1 85.25 272 GLY A CA 1
ATOM 2151 C C . GLY A 1 272 ? 4.984 -3.674 12.445 1 85.25 272 GLY A C 1
ATOM 2152 O O . GLY A 1 272 ? 6.102 -3.742 11.93 1 85.25 272 GLY A O 1
ATOM 2153 N N . SER A 1 273 ? 4.141 -2.73 12.273 1 84.56 273 SER A N 1
ATOM 2154 C CA . SER A 1 273 ? 4.535 -1.587 11.461 1 84.56 273 SER A CA 1
ATOM 2155 C C . SER A 1 273 ? 5.68 -0.814 12.102 1 84.56 273 SER A C 1
ATOM 2157 O O . SER A 1 273 ? 6.566 -0.308 11.414 1 84.56 273 SER A O 1
ATOM 2159 N N . PHE A 1 274 ? 5.676 -0.727 13.43 1 90.5 274 PHE A N 1
ATOM 2160 C CA . PHE A 1 274 ? 6.766 -0.094 14.156 1 90.5 274 PHE A CA 1
ATOM 2161 C C . PHE A 1 274 ? 8.07 -0.855 13.953 1 90.5 274 PHE A C 1
ATOM 2163 O O . PHE A 1 274 ? 9.125 -0.248 13.742 1 90.5 274 PHE A O 1
ATOM 2170 N N . TRP A 1 275 ? 7.938 -2.08 14 1 86.56 275 TRP A N 1
ATOM 2171 C CA . TRP A 1 275 ? 9.094 -2.943 13.773 1 86.56 275 TRP A CA 1
ATOM 2172 C C . TRP A 1 275 ? 9.758 -2.623 12.445 1 86.56 275 TRP A C 1
ATOM 2174 O O . TRP A 1 275 ? 10.992 -2.619 12.344 1 86.56 275 TRP A O 1
ATOM 2184 N N . MET A 1 276 ? 9.016 -2.27 11.484 1 81 276 MET A N 1
ATOM 2185 C CA . MET A 1 276 ? 9.516 -2.033 10.141 1 81 276 MET A CA 1
ATOM 2186 C C . MET A 1 276 ? 9.805 -0.552 9.922 1 81 276 MET A C 1
ATOM 2188 O O . MET A 1 276 ? 10.305 -0.163 8.859 1 81 276 MET A O 1
ATOM 2192 N N . ALA A 1 277 ? 9.5 0.27 10.797 1 84.75 277 ALA A N 1
ATOM 2193 C CA . ALA A 1 277 ? 9.695 1.715 10.703 1 84.75 277 ALA A CA 1
ATOM 2194 C C . ALA A 1 277 ? 8.828 2.312 9.602 1 84.75 277 ALA A C 1
ATOM 2196 O O . ALA A 1 277 ? 9.273 3.193 8.859 1 84.75 277 ALA A O 1
ATOM 2197 N N . TYR A 1 278 ? 7.59 1.771 9.492 1 80.06 278 TYR A N 1
ATOM 2198 C CA . TYR A 1 278 ? 6.621 2.307 8.539 1 80.06 278 TYR A CA 1
ATOM 2199 C C . TYR A 1 278 ? 5.621 3.219 9.234 1 80.06 278 TYR A C 1
ATOM 2201 O O . TYR A 1 278 ? 5.598 3.303 10.461 1 80.06 278 TYR A O 1
ATOM 2209 N N . TRP A 1 279 ? 4.824 3.865 8.445 1 84.56 279 TRP A N 1
ATOM 2210 C CA . TRP A 1 279 ? 3.877 4.844 8.969 1 84.56 279 TRP A CA 1
ATOM 2211 C C . TRP A 1 279 ? 2.645 4.156 9.547 1 84.56 279 TRP A C 1
ATOM 2213 O O . TRP A 1 279 ? 1.815 4.797 10.195 1 84.56 279 TRP A O 1
ATOM 2223 N N . GLY A 1 280 ? 2.521 2.863 9.391 1 85.38 280 GLY A N 1
ATOM 2224 C CA . GLY A 1 280 ? 1.327 2.131 9.781 1 85.38 280 GLY A CA 1
ATOM 2225 C C . GLY A 1 280 ? 0.957 2.328 11.234 1 85.38 280 GLY A C 1
ATOM 2226 O O . GLY A 1 280 ? -0.226 2.373 11.578 1 85.38 280 GLY A O 1
ATOM 2227 N N . TRP A 1 281 ? 1.968 2.443 12.109 1 91.31 281 TRP A N 1
ATOM 2228 C CA . TRP A 1 281 ? 1.646 2.582 13.523 1 91.31 281 TRP A CA 1
ATOM 2229 C C . TRP A 1 281 ? 1.092 3.971 13.82 1 91.31 281 TRP A C 1
ATOM 2231 O O . TRP A 1 281 ? 0.343 4.152 14.781 1 91.31 281 TRP A O 1
ATOM 2241 N N . TYR A 1 282 ? 1.362 4.961 13.023 1 91.75 282 TYR A N 1
ATOM 2242 C CA . TYR A 1 282 ? 0.703 6.258 13.117 1 91.75 282 TYR A CA 1
ATOM 2243 C C . TYR A 1 282 ? -0.745 6.168 12.648 1 91.75 282 TYR A C 1
ATOM 2245 O O . TYR A 1 282 ? -1.646 6.715 13.289 1 91.75 282 TYR A O 1
ATOM 2253 N N . SER A 1 283 ? -0.924 5.477 11.555 1 89.25 283 SER A N 1
ATOM 2254 C CA . SER A 1 283 ? -2.268 5.293 11.016 1 89.25 283 SER A CA 1
ATOM 2255 C C . SER A 1 283 ? -3.172 4.578 12.016 1 89.25 283 SER A C 1
ATOM 2257 O O . SER A 1 283 ? -4.309 4.996 12.242 1 89.25 283 SER A O 1
ATOM 2259 N N . VAL A 1 284 ? -2.611 3.611 12.594 1 92.62 284 VAL A N 1
ATOM 2260 C CA . VAL A 1 284 ? -3.385 2.809 13.539 1 92.62 284 VAL A CA 1
ATOM 2261 C C . VAL A 1 284 ? -3.705 3.637 14.781 1 92.62 284 VAL A C 1
ATOM 2263 O O . VAL A 1 284 ? -4.777 3.494 15.367 1 92.62 284 VAL A O 1
ATOM 2266 N N . THR A 1 285 ? -2.754 4.402 15.18 1 94.75 285 THR A N 1
ATOM 2267 C CA . THR A 1 285 ? -2.996 5.262 16.328 1 94.75 285 THR A CA 1
ATOM 2268 C C . THR A 1 285 ? -4.184 6.188 16.078 1 94.75 285 THR A C 1
ATOM 2270 O O . THR A 1 285 ? -5.07 6.312 16.922 1 94.75 285 THR A O 1
ATOM 2273 N N . GLY A 1 286 ? -4.191 6.816 14.922 1 94.19 286 GLY A N 1
ATOM 2274 C CA . GLY A 1 286 ? -5.344 7.633 14.57 1 94.19 286 GLY A CA 1
ATOM 2275 C C . GLY A 1 286 ? -6.645 6.852 14.555 1 94.19 286 GLY A C 1
ATOM 2276 O O . GLY A 1 286 ? -7.668 7.332 15.047 1 94.19 286 GLY A O 1
ATOM 2277 N N . LEU A 1 287 ? -6.617 5.691 14.062 1 94.25 287 LEU A N 1
ATOM 2278 C CA . LEU A 1 287 ? -7.797 4.844 13.969 1 94.25 287 LEU A CA 1
ATOM 2279 C C . LEU A 1 287 ? -8.289 4.441 15.359 1 94.25 287 LEU A C 1
ATOM 2281 O O . LEU A 1 287 ? -9.5 4.367 15.594 1 94.25 287 LEU A O 1
ATOM 2285 N N . ILE A 1 288 ? -7.359 4.164 16.266 1 94.62 288 ILE A N 1
ATOM 2286 C CA . ILE A 1 288 ? -7.719 3.812 17.625 1 94.62 288 ILE A CA 1
ATOM 2287 C C . ILE A 1 288 ? -8.5 4.961 18.266 1 94.62 288 ILE A C 1
ATOM 2289 O O . ILE A 1 288 ? -9.539 4.746 18.891 1 94.62 288 ILE A O 1
ATOM 2293 N N . PHE A 1 289 ? -8.078 6.117 18.062 1 94.62 289 PHE A N 1
ATOM 2294 C CA . PHE A 1 289 ? -8.766 7.266 18.641 1 94.62 289 PHE A CA 1
ATOM 2295 C C . PHE A 1 289 ? -10.117 7.488 17.969 1 94.62 289 PHE A C 1
ATOM 2297 O O . PHE A 1 289 ? -11.07 7.926 18.625 1 94.62 289 PHE A O 1
ATOM 2304 N N . ALA A 1 290 ? -10.195 7.203 16.688 1 93.75 290 ALA A N 1
ATOM 2305 C CA . ALA A 1 290 ? -11.492 7.273 16.016 1 93.75 290 ALA A CA 1
ATOM 2306 C C . ALA A 1 290 ? -12.469 6.258 16.609 1 93.75 290 ALA A C 1
ATOM 2308 O O . ALA A 1 290 ? -13.633 6.574 16.844 1 93.75 290 ALA A O 1
ATOM 2309 N N . ASP A 1 291 ? -11.945 5.098 16.812 1 93.5 291 ASP A N 1
ATOM 2310 C CA . ASP A 1 291 ? -12.766 4.031 17.375 1 93.5 291 ASP A CA 1
ATOM 2311 C C . ASP A 1 291 ? -13.18 4.363 18.812 1 93.5 291 ASP A C 1
ATOM 2313 O O . ASP A 1 291 ? -14.328 4.137 19.203 1 93.5 291 ASP A O 1
ATOM 2317 N N . LEU A 1 292 ? -12.32 4.91 19.562 1 90.38 292 LEU A N 1
ATOM 2318 C CA . LEU A 1 292 ? -12.602 5.305 20.938 1 90.38 292 LEU A CA 1
ATOM 2319 C C . LEU A 1 292 ? -13.672 6.387 20.984 1 90.38 292 LEU A C 1
ATOM 2321 O O . LEU A 1 292 ? -14.5 6.41 21.906 1 90.38 292 LEU A O 1
ATOM 2325 N N . ALA A 1 293 ? -13.727 7.176 20.031 1 89 293 ALA A N 1
ATOM 2326 C CA . ALA A 1 293 ? -14.656 8.305 20.016 1 89 293 ALA A CA 1
ATOM 2327 C C . ALA A 1 293 ? -16.031 7.871 19.531 1 89 293 ALA A C 1
ATOM 2329 O O . ALA A 1 293 ? -17.047 8.5 19.859 1 89 293 ALA A O 1
ATOM 2330 N N . THR A 1 294 ? -16.078 6.809 18.781 1 89.19 294 THR A N 1
ATOM 2331 C CA . THR A 1 294 ? -17.344 6.438 18.156 1 89.19 294 THR A CA 1
ATOM 2332 C C . THR A 1 294 ? -17.953 5.223 18.828 1 89.19 294 THR A C 1
ATOM 2334 O O . THR A 1 294 ? -19.172 5.02 18.781 1 89.19 294 THR A O 1
ATOM 2337 N N . ASN A 1 295 ? -17.125 4.453 19.438 1 88.75 295 ASN A N 1
ATOM 2338 C CA . ASN A 1 295 ? -17.594 3.246 20.109 1 88.75 295 ASN A CA 1
ATOM 2339 C C . ASN A 1 295 ? -17.938 3.518 21.578 1 88.75 295 ASN A C 1
ATOM 2341 O O . ASN A 1 295 ? -17.047 3.855 22.375 1 88.75 295 ASN A O 1
ATOM 2345 N N . ALA A 1 296 ? -19.141 3.264 21.922 1 84 296 ALA A N 1
ATOM 2346 C CA . ALA A 1 296 ? -19.625 3.578 23.266 1 84 296 ALA A CA 1
ATOM 2347 C C . ALA A 1 296 ? -18.922 2.725 24.312 1 84 296 ALA A C 1
ATOM 2349 O O . ALA A 1 296 ? -18.562 3.215 25.391 1 84 296 ALA A O 1
ATOM 2350 N N . LYS A 1 297 ? -18.688 1.504 24 1 86.31 297 LYS A N 1
ATOM 2351 C CA . LYS A 1 297 ? -18.047 0.599 24.953 1 86.31 297 LYS A CA 1
ATOM 2352 C C . LYS A 1 297 ? -16.594 1.005 25.219 1 86.31 297 LYS A C 1
ATOM 2354 O O . LYS A 1 297 ? -16.156 1.038 26.359 1 86.31 297 LYS A O 1
ATOM 2359 N N . LEU A 1 298 ? -15.961 1.333 24.203 1 87.69 298 LEU A N 1
ATOM 2360 C CA . LEU A 1 298 ? -14.562 1.721 24.328 1 87.69 298 LEU A CA 1
ATOM 2361 C C . LEU A 1 298 ? -14.438 3.078 25.016 1 87.69 298 LEU A C 1
ATOM 2363 O O . LEU A 1 298 ? -13.484 3.314 25.766 1 87.69 298 LEU A O 1
ATOM 2367 N N . LYS A 1 299 ? -15.367 3.885 24.766 1 85.06 299 LYS A N 1
ATOM 2368 C CA . LYS A 1 299 ? -15.383 5.191 25.422 1 85.06 299 LYS A CA 1
ATOM 2369 C C . LYS A 1 299 ? -15.555 5.051 26.922 1 85.06 299 LYS A C 1
ATOM 2371 O O . LYS A 1 299 ? -14.914 5.766 27.703 1 85.06 299 LYS A O 1
ATOM 2376 N N . ALA A 1 300 ? -16.359 4.117 27.25 1 83.62 300 ALA A N 1
ATOM 2377 C CA . ALA A 1 300 ? -16.578 3.857 28.672 1 83.62 300 ALA A CA 1
ATOM 2378 C C . ALA A 1 300 ? -15.336 3.264 29.328 1 83.62 300 ALA A C 1
ATOM 2380 O O . ALA A 1 300 ? -14.992 3.605 30.469 1 83.62 300 ALA A O 1
ATOM 2381 N N . GLU A 1 301 ? -14.719 2.451 28.594 1 82.94 301 GLU A N 1
ATOM 2382 C CA . GLU A 1 301 ? -13.484 1.85 29.094 1 82.94 301 GLU A CA 1
ATOM 2383 C C . GLU A 1 301 ? -12.375 2.891 29.234 1 82.94 301 GLU A C 1
ATOM 2385 O O . GLU A 1 301 ? -11.57 2.828 30.172 1 82.94 301 GLU A O 1
ATOM 2390 N N . LEU A 1 302 ? -12.359 3.754 28.328 1 80.06 302 LEU A N 1
ATOM 2391 C CA . LEU A 1 302 ? -11.383 4.836 28.391 1 80.06 302 LEU A CA 1
ATOM 2392 C C . LEU A 1 302 ? -11.578 5.68 29.641 1 80.06 302 LEU A C 1
ATOM 2394 O O . LEU A 1 302 ? -10.609 6.059 30.297 1 80.06 302 LEU A O 1
ATOM 2398 N N . LYS A 1 303 ? -12.797 5.867 29.953 1 79.38 303 LYS A N 1
ATOM 2399 C CA . LYS A 1 303 ? -13.109 6.684 31.125 1 79.38 303 LYS A CA 1
ATOM 2400 C C . LYS A 1 303 ? -12.836 5.926 32.406 1 79.38 303 LYS A C 1
ATOM 2402 O O . LYS A 1 303 ? -12.492 6.527 33.438 1 79.38 303 LYS A O 1
ATOM 2407 N N . SER A 1 304 ? -12.945 4.637 32.281 1 81.25 304 SER A N 1
ATOM 2408 C CA . SER A 1 304 ? -12.742 3.822 33.5 1 81.25 304 SER A CA 1
ATOM 2409 C C . SER A 1 304 ? -11.258 3.617 33.781 1 81.25 304 SER A C 1
ATOM 2411 O O . SER A 1 304 ? -10.859 3.438 34.906 1 81.25 304 SER A O 1
ATOM 2413 N N . GLY A 1 305 ? -10.469 3.729 32.812 1 77.88 305 GLY A N 1
ATOM 2414 C CA . GLY A 1 305 ? -9.039 3.588 33 1 77.88 305 GLY A CA 1
ATOM 2415 C C . GLY A 1 305 ? -8.516 2.215 32.625 1 77.88 305 GLY A C 1
ATOM 2416 O O . GLY A 1 305 ? -9.289 1.322 32.281 1 77.88 305 GLY A O 1
ATOM 2417 N N . LEU A 1 306 ? -7.254 2.039 32.562 1 74.56 306 LEU A N 1
ATOM 2418 C CA . LEU A 1 306 ? -6.574 0.796 32.219 1 74.56 306 LEU A CA 1
ATOM 2419 C C . LEU A 1 306 ? -6.586 -0.179 33.406 1 74.56 306 LEU A C 1
ATOM 2421 O O . LEU A 1 306 ? -6.168 0.169 34.5 1 74.56 306 LEU A O 1
ATOM 2425 N N . ARG A 1 307 ? -7.211 -1.361 33.188 1 71.19 307 ARG A N 1
ATOM 2426 C CA . ARG A 1 307 ? -7.285 -2.367 34.25 1 71.19 307 ARG A CA 1
ATOM 2427 C C . ARG A 1 307 ? -5.926 -3.018 34.469 1 71.19 307 ARG A C 1
ATOM 2429 O O . ARG A 1 307 ? -5.387 -3.678 33.594 1 71.19 307 ARG A O 1
ATOM 2436 N N . VAL A 1 308 ? -5.148 -2.689 35.406 1 68.62 308 VAL A N 1
ATOM 2437 C CA . VAL A 1 308 ? -3.863 -3.297 35.719 1 68.62 308 VAL A CA 1
ATOM 2438 C C . VAL A 1 308 ? -4.086 -4.559 36.562 1 68.62 308 VAL A C 1
ATOM 2440 O O . VAL A 1 308 ? -3.527 -5.613 36.25 1 68.62 308 VAL A O 1
ATOM 2443 N N . ARG A 1 309 ? -4.914 -4.449 37.594 1 67.12 309 ARG A N 1
ATOM 2444 C CA . ARG A 1 309 ? -5.305 -5.578 38.438 1 67.12 309 ARG A CA 1
ATOM 2445 C C . ARG A 1 309 ? -6.809 -5.578 38.688 1 67.12 309 ARG A C 1
ATOM 2447 O O . ARG A 1 309 ? -7.508 -4.641 38.312 1 67.12 309 ARG A O 1
ATOM 2454 N N . GLU A 1 310 ? -7.367 -6.742 39.094 1 68.06 310 GLU A N 1
ATOM 2455 C CA . GLU A 1 310 ? -8.797 -6.895 39.344 1 68.06 310 GLU A CA 1
ATOM 2456 C C . GLU A 1 310 ? -9.336 -5.727 40.156 1 68.06 310 GLU A C 1
ATOM 2458 O O . GLU A 1 310 ? -10.445 -5.246 39.906 1 68.06 310 GLU A O 1
ATOM 2463 N N . ASP A 1 311 ? -8.516 -5.152 41.031 1 69.81 311 ASP A N 1
ATOM 2464 C CA . ASP A 1 311 ? -9.047 -4.156 41.969 1 69.81 311 ASP A CA 1
ATOM 2465 C C . ASP A 1 311 ? -8.438 -2.783 41.688 1 69.81 311 ASP A C 1
ATOM 2467 O O . ASP A 1 311 ? -8.773 -1.806 42.375 1 69.81 311 ASP A O 1
ATOM 2471 N N . TRP A 1 312 ? -7.488 -2.678 40.688 1 75.44 312 TRP A N 1
ATOM 2472 C CA . TRP A 1 312 ? -6.797 -1.403 40.531 1 75.44 312 TRP A CA 1
ATOM 2473 C C . TRP A 1 312 ? -6.805 -0.954 39.094 1 75.44 312 TRP A C 1
ATOM 2475 O O . TRP A 1 312 ? -6.383 -1.699 38.188 1 75.44 312 TRP A O 1
ATOM 2485 N N . ARG A 1 313 ? -7.445 0.306 38.875 1 79.38 313 ARG A N 1
ATOM 2486 C CA . ARG A 1 313 ? -7.469 0.886 37.531 1 79.38 313 ARG A CA 1
ATOM 2487 C C . ARG A 1 313 ? -6.613 2.148 37.469 1 79.38 313 ARG A C 1
ATOM 2489 O O . ARG A 1 313 ? -6.582 2.93 38.438 1 79.38 313 ARG A O 1
ATOM 2496 N N . LEU A 1 314 ? -5.695 2.148 36.562 1 78.94 314 LEU A N 1
ATOM 2497 C CA . LEU A 1 314 ? -4.922 3.354 36.281 1 78.94 314 LEU A CA 1
ATOM 2498 C C . LEU A 1 314 ? -5.691 4.297 35.344 1 78.94 314 LEU A C 1
ATOM 2500 O O . LEU A 1 314 ? -5.941 3.967 34.188 1 78.94 314 LEU A O 1
ATOM 2504 N N . PRO A 1 315 ? -6.027 5.422 36 1 80.19 315 PRO A N 1
ATOM 2505 C CA . PRO A 1 315 ? -6.797 6.344 35.156 1 80.19 315 PRO A CA 1
ATOM 2506 C C . PRO A 1 315 ? -5.98 6.891 34 1 80.19 315 PRO A C 1
ATOM 2508 O O . PRO A 1 315 ? -4.789 7.164 34.156 1 80.19 315 PRO A O 1
ATOM 2511 N N . TYR A 1 316 ? -6.598 6.934 32.812 1 82.75 316 TYR A N 1
ATOM 2512 C CA . TYR A 1 316 ? -5.941 7.473 31.609 1 82.75 316 TYR A CA 1
ATOM 2513 C C . TYR A 1 316 ? -5.598 8.945 31.797 1 82.75 316 TYR A C 1
ATOM 2515 O O . TYR A 1 316 ? -4.742 9.484 31.094 1 82.75 316 TYR A O 1
ATOM 2523 N N . ALA A 1 317 ? -6.152 9.555 32.781 1 81.44 317 ALA A N 1
ATOM 2524 C CA . ALA A 1 317 ? -5.844 10.945 33.125 1 81.44 317 ALA A CA 1
ATOM 2525 C C . ALA A 1 317 ? -4.41 11.086 33.625 1 81.44 317 ALA A C 1
ATOM 2527 O O . ALA A 1 317 ? -3.799 12.148 33.469 1 81.44 317 ALA A O 1
ATOM 2528 N N . ALA A 1 318 ? -3.949 9.992 34.125 1 85.25 318 ALA A N 1
ATOM 2529 C CA . ALA A 1 318 ? -2.562 10 34.562 1 85.25 318 ALA A CA 1
ATOM 2530 C C . ALA A 1 318 ? -1.612 9.594 33.438 1 85.25 318 ALA A C 1
ATOM 2532 O O . ALA A 1 318 ? -0.474 10.062 33.375 1 85.25 318 ALA A O 1
ATOM 2533 N N . ILE A 1 319 ? -2.092 8.883 32.562 1 89.25 319 ILE A N 1
ATOM 2534 C CA . ILE A 1 319 ? -1.269 8.352 31.5 1 89.25 319 ILE A CA 1
ATOM 2535 C C . ILE A 1 319 ? -1.007 9.445 30.469 1 89.25 319 ILE A C 1
ATOM 2537 O O . ILE A 1 319 ? 0.092 9.531 29.906 1 89.25 319 ILE A O 1
ATOM 2541 N N . ALA A 1 320 ? -1.947 10.273 30.281 1 92.38 320 ALA A N 1
ATOM 2542 C CA . ALA A 1 320 ? -1.84 11.305 29.25 1 92.38 320 ALA A CA 1
ATOM 2543 C C . ALA A 1 320 ? -0.686 12.258 29.547 1 92.38 320 ALA A C 1
ATOM 2545 O O . ALA A 1 320 ? 0.216 12.43 28.719 1 92.38 320 ALA A O 1
ATOM 2546 N N . PRO A 1 321 ? -0.623 12.812 30.766 1 93.06 321 PRO A N 1
ATOM 2547 C CA . PRO A 1 321 ? 0.503 13.703 31.047 1 93.06 321 PRO A CA 1
ATOM 2548 C C . PRO A 1 321 ? 1.839 12.969 31.109 1 93.06 321 PRO A C 1
ATOM 2550 O O . PRO A 1 321 ? 2.877 13.531 30.766 1 93.06 321 PRO A O 1
ATOM 2553 N N . MET A 1 322 ? 1.792 11.797 31.469 1 94.38 322 MET A N 1
ATOM 2554 C CA . MET A 1 322 ? 3.023 11.008 31.5 1 94.38 322 MET A CA 1
ATOM 2555 C C . MET A 1 322 ? 3.586 10.836 30.094 1 94.38 322 MET A C 1
ATOM 2557 O O . MET A 1 322 ? 4.773 11.062 29.859 1 94.38 322 MET A O 1
ATOM 2561 N N . LEU A 1 323 ? 2.713 10.43 29.188 1 96.31 323 LEU A N 1
ATOM 2562 C CA . LEU A 1 323 ? 3.15 10.266 27.797 1 96.31 323 LEU A CA 1
ATOM 2563 C C . LEU A 1 323 ? 3.633 11.586 27.219 1 96.31 323 LEU A C 1
ATOM 2565 O O . LEU A 1 323 ? 4.68 11.641 26.578 1 96.31 323 LEU A O 1
ATOM 2569 N N . PHE A 1 324 ? 2.92 12.609 27.516 1 96.62 324 PHE A N 1
ATOM 2570 C CA . PHE A 1 324 ? 3.309 13.938 27.062 1 96.62 324 PHE A CA 1
ATOM 2571 C C . PHE A 1 324 ? 4.672 14.32 27.641 1 96.62 324 PHE A C 1
ATOM 2573 O O . PHE A 1 324 ? 5.539 14.805 26.906 1 96.62 324 PHE A O 1
ATOM 2580 N N . GLY A 1 325 ? 4.855 14.07 28.922 1 96.62 325 GLY A N 1
ATOM 2581 C CA . GLY A 1 325 ? 6.113 14.375 29.578 1 96.62 325 GLY A CA 1
ATOM 2582 C C . GLY A 1 325 ? 7.293 13.609 29.016 1 96.62 325 GLY A C 1
ATOM 2583 O O . GLY A 1 325 ? 8.375 14.172 28.828 1 96.62 325 GLY A O 1
ATOM 2584 N N . VAL A 1 326 ? 7.039 12.398 28.672 1 96.94 326 VAL A N 1
ATOM 2585 C CA . VAL A 1 326 ? 8.094 11.57 28.094 1 96.94 326 VAL A CA 1
ATOM 2586 C C . VAL A 1 326 ? 8.5 12.141 26.734 1 96.94 326 VAL A C 1
ATOM 2588 O O . VAL A 1 326 ? 9.688 12.242 26.422 1 96.94 326 VAL A O 1
ATOM 2591 N N . GLY A 1 327 ? 7.527 12.484 25.922 1 97.25 327 GLY A N 1
ATOM 2592 C CA . GLY A 1 327 ? 7.816 13.062 24.609 1 97.25 327 GLY A CA 1
ATOM 2593 C C . GLY A 1 327 ? 8.578 14.367 24.703 1 97.25 327 GLY A C 1
ATOM 2594 O O . GLY A 1 327 ? 9.57 14.555 24 1 97.25 327 GLY A O 1
ATOM 2595 N N . ILE A 1 328 ? 8.172 15.195 25.594 1 96.31 328 ILE A N 1
ATOM 2596 C CA . ILE A 1 328 ? 8.812 16.5 25.781 1 96.31 328 ILE A CA 1
ATOM 2597 C C . ILE A 1 328 ? 10.234 16.297 26.297 1 96.31 328 ILE A C 1
ATOM 2599 O O . ILE A 1 328 ? 11.156 17 25.875 1 96.31 328 ILE A O 1
ATOM 2603 N N . ALA A 1 329 ? 10.375 15.367 27.172 1 96.81 329 ALA A N 1
ATOM 2604 C CA . ALA A 1 329 ? 11.703 15.07 27.703 1 96.81 329 ALA A CA 1
ATOM 2605 C C . ALA A 1 329 ? 12.648 14.625 26.594 1 96.81 329 ALA A C 1
ATOM 2607 O O . ALA A 1 329 ? 13.789 15.086 26.516 1 96.81 329 ALA A O 1
ATOM 2608 N N . PHE A 1 330 ? 12.164 13.797 25.734 1 96.31 330 PHE A N 1
ATOM 2609 C CA . PHE A 1 330 ? 12.977 13.367 24.594 1 96.31 330 PHE A CA 1
ATOM 2610 C C . PHE A 1 330 ? 13.383 14.555 23.734 1 96.31 330 PHE A C 1
ATOM 2612 O O . PHE A 1 330 ? 14.555 14.711 23.391 1 96.31 330 PHE A O 1
ATOM 2619 N N . LYS A 1 331 ? 12.445 15.43 23.453 1 95.69 331 LYS A N 1
ATOM 2620 C CA . LYS A 1 331 ? 12.711 16.547 22.562 1 95.69 331 LYS A CA 1
ATOM 2621 C C . LYS A 1 331 ? 13.75 17.5 23.156 1 95.69 331 LYS A C 1
ATOM 2623 O O . LYS A 1 331 ? 14.672 17.938 22.453 1 95.69 331 LYS A O 1
ATOM 2628 N N . TYR A 1 332 ? 13.68 17.75 24.391 1 95.06 332 TYR A N 1
ATOM 2629 C CA . TYR A 1 332 ? 14.641 18.656 25.016 1 95.06 332 TYR A CA 1
ATOM 2630 C C . TYR A 1 332 ? 15.992 17.969 25.203 1 95.06 332 TYR A C 1
ATOM 2632 O O . TYR A 1 332 ? 17.031 18.625 25.109 1 95.06 332 TYR A O 1
ATOM 2640 N N . VAL A 1 333 ? 15.992 16.703 25.406 1 94.75 333 VAL A N 1
ATOM 2641 C CA . VAL A 1 333 ? 17.25 15.977 25.469 1 94.75 333 VAL A CA 1
ATOM 2642 C C . VAL A 1 333 ? 17.953 16.062 24.109 1 94.75 333 VAL A C 1
ATOM 2644 O O . VAL A 1 333 ? 19.172 16.203 24.047 1 94.75 333 VAL A O 1
ATOM 2647 N N . PHE A 1 334 ? 17.188 16.016 23.094 1 93.06 334 PH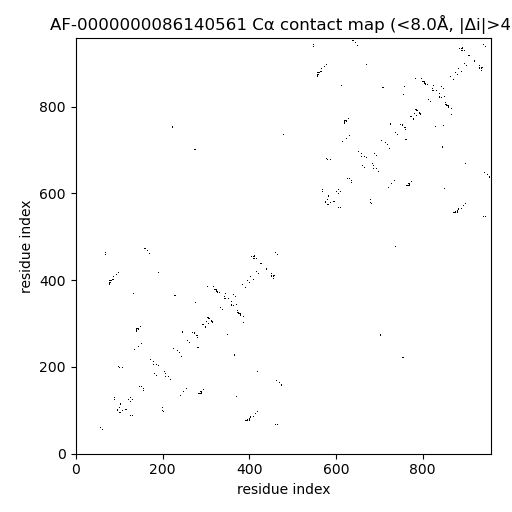E A N 1
ATOM 2648 C CA . PHE A 1 334 ? 17.766 16.047 21.75 1 93.06 334 PHE A CA 1
ATOM 2649 C C . PHE A 1 334 ? 18.328 17.438 21.438 1 93.06 334 PHE A C 1
ATOM 2651 O O . PHE A 1 334 ? 19.219 17.578 20.594 1 93.06 334 PHE A O 1
ATOM 2658 N N . ILE A 1 335 ? 17.781 18.469 22.094 1 90.5 335 ILE A N 1
ATOM 2659 C CA . ILE A 1 335 ? 18.328 19.812 21.922 1 90.5 335 ILE A CA 1
ATOM 2660 C C . ILE A 1 335 ? 19.719 19.891 22.562 1 90.5 335 ILE A C 1
ATOM 2662 O O . ILE A 1 335 ? 20.625 20.484 21.984 1 90.5 335 ILE A O 1
ATOM 2666 N N . VAL A 1 336 ? 19.828 19.188 23.688 1 90.62 336 VAL A N 1
ATOM 2667 C CA . VAL A 1 336 ? 21.094 19.203 24.406 1 90.62 336 VAL A CA 1
ATOM 2668 C C . VAL A 1 336 ? 22.078 18.234 23.766 1 90.62 336 VAL A C 1
ATOM 2670 O O . VAL A 1 336 ? 23.281 18.531 23.672 1 90.62 336 VAL A O 1
ATOM 2673 N N . ARG A 1 337 ? 21.5 17.141 23.281 1 93.38 337 ARG A N 1
ATOM 2674 C CA . ARG A 1 337 ? 22.297 16.125 22.625 1 93.38 337 ARG A CA 1
ATOM 2675 C C . ARG A 1 337 ? 21.734 15.781 21.25 1 93.38 337 ARG A C 1
ATOM 2677 O O . ARG A 1 337 ? 21.172 14.703 21.062 1 93.38 337 ARG A O 1
ATOM 2684 N N . PRO A 1 338 ? 22.078 16.562 20.281 1 88.56 338 PRO A N 1
ATOM 2685 C CA . PRO A 1 338 ? 21.484 16.422 18.953 1 88.56 338 PRO A CA 1
ATOM 2686 C C . PRO A 1 338 ? 21.891 15.125 18.266 1 88.56 338 PRO A C 1
ATOM 2688 O O . PRO A 1 338 ? 21.203 14.672 17.344 1 88.56 338 PRO A O 1
ATOM 2691 N N . GLN A 1 339 ? 22.953 14.445 18.672 1 87.44 339 GLN A N 1
ATOM 2692 C CA . GLN A 1 339 ? 23.422 13.227 18.031 1 87.44 339 GLN A CA 1
ATOM 2693 C C . GLN A 1 339 ? 22.438 12.078 18.234 1 87.44 339 GLN A C 1
ATOM 2695 O O . GLN A 1 339 ? 22.469 11.086 17.5 1 87.44 339 GLN A O 1
ATOM 2700 N N . PHE A 1 340 ? 21.562 12.312 19.172 1 90 340 PHE A N 1
ATOM 2701 C CA . PHE A 1 340 ? 20.672 11.211 19.516 1 90 340 PHE A CA 1
ATOM 2702 C C . PHE A 1 340 ? 19.312 11.391 18.844 1 90 340 PHE A C 1
ATOM 2704 O O . PHE A 1 340 ? 18.438 10.539 19 1 90 340 PHE A O 1
ATOM 2711 N N . VAL A 1 341 ? 19.141 12.398 18.125 1 87.44 341 VAL A N 1
ATOM 2712 C CA . VAL A 1 341 ? 17.844 12.711 17.547 1 87.44 341 VAL A CA 1
ATOM 2713 C C . VAL A 1 341 ? 17.359 11.547 16.672 1 87.44 341 VAL A C 1
ATOM 2715 O O . VAL A 1 341 ? 16.203 11.141 16.75 1 87.44 341 VAL A O 1
ATOM 2718 N N . ASP A 1 342 ? 18.234 10.883 15.93 1 89.5 342 ASP A N 1
ATOM 2719 C CA . ASP A 1 342 ? 17.844 9.828 15 1 89.5 342 ASP A CA 1
ATOM 2720 C C . ASP A 1 342 ? 18.219 8.453 15.547 1 89.5 342 ASP A C 1
ATOM 2722 O O . ASP A 1 342 ? 18.062 7.441 14.859 1 89.5 342 ASP A O 1
ATOM 2726 N N . LYS A 1 343 ? 18.641 8.422 16.797 1 90.69 343 LYS A N 1
ATOM 2727 C CA . LYS A 1 343 ? 19.062 7.145 17.359 1 90.69 343 LYS A CA 1
ATOM 2728 C C . LYS A 1 343 ? 17.844 6.305 17.766 1 90.69 343 LYS A C 1
ATOM 2730 O O . LYS A 1 343 ? 17.969 5.094 17.969 1 90.69 343 LYS A O 1
ATOM 2735 N N . LEU A 1 344 ? 16.734 6.988 17.875 1 92.5 344 LEU A N 1
ATOM 2736 C CA . LEU A 1 344 ? 15.523 6.234 18.203 1 92.5 344 LEU A CA 1
ATOM 2737 C C . LEU A 1 344 ? 15.141 5.301 17.062 1 92.5 344 LEU A C 1
ATOM 2739 O O . LEU A 1 344 ? 14.367 4.359 17.25 1 92.5 344 LEU A O 1
ATOM 2743 N N . LEU A 1 345 ? 15.688 5.562 15.93 1 92.38 345 LEU A N 1
ATOM 2744 C CA . LEU A 1 345 ? 15.438 4.699 14.781 1 92.38 345 LEU A CA 1
ATOM 2745 C C . LEU A 1 345 ? 16.031 3.314 15 1 92.38 345 LEU A C 1
ATOM 2747 O O . LEU A 1 345 ? 15.633 2.352 14.336 1 92.38 345 LEU A O 1
ATOM 2751 N N . LEU A 1 346 ? 16.922 3.244 15.953 1 89.62 346 LEU A N 1
ATOM 2752 C CA . LEU A 1 346 ? 17.562 1.962 16.25 1 89.62 346 LEU A CA 1
ATOM 2753 C C . LEU A 1 346 ? 16.562 1.014 16.922 1 89.62 346 LEU A C 1
ATOM 2755 O O . LEU A 1 346 ? 16.812 -0.195 16.984 1 89.62 346 LEU A O 1
ATOM 2759 N N . LEU A 1 347 ? 15.484 1.589 17.359 1 91.19 347 LEU A N 1
ATOM 2760 C CA . LEU A 1 347 ? 14.477 0.771 18.031 1 91.19 347 LEU A CA 1
ATOM 2761 C C . LEU A 1 347 ? 13.641 0.002 17.016 1 91.19 347 LEU A C 1
ATOM 2763 O O . LEU A 1 347 ? 12.844 -0.861 17.375 1 91.19 347 LEU A O 1
ATOM 2767 N N . HIS A 1 348 ? 13.836 0.265 15.781 1 89.69 348 HIS A N 1
ATOM 2768 C CA . HIS A 1 348 ? 13.18 -0.479 14.711 1 89.69 348 HIS A CA 1
ATOM 2769 C C . HIS A 1 348 ? 14.086 -1.589 14.18 1 89.69 348 HIS A C 1
ATOM 2771 O O . HIS A 1 348 ? 14.914 -1.352 13.305 1 89.69 348 HIS A O 1
ATOM 2777 N N . PRO A 1 349 ? 13.883 -2.758 14.57 1 81.81 349 PRO A N 1
ATOM 2778 C CA . PRO A 1 349 ? 14.82 -3.842 14.258 1 81.81 349 PRO A CA 1
ATOM 2779 C C . PRO A 1 349 ? 14.992 -4.062 12.758 1 81.81 349 PRO A C 1
ATOM 2781 O O . PRO A 1 349 ? 16.047 -4.516 12.312 1 81.81 349 PRO A O 1
ATOM 2784 N N . TYR A 1 350 ? 14.102 -3.77 12 1 80.12 350 TYR A N 1
ATOM 2785 C CA . TYR A 1 350 ? 14.18 -3.98 10.555 1 80.12 350 TYR A CA 1
ATOM 2786 C C . TYR A 1 350 ? 15.312 -3.164 9.945 1 80.12 350 TYR A C 1
ATOM 2788 O O . TYR A 1 350 ? 15.953 -3.596 8.984 1 80.12 350 TYR A O 1
ATOM 2796 N N . LEU A 1 351 ? 15.523 -2.066 10.523 1 82.25 351 LEU A N 1
ATOM 2797 C CA . LEU A 1 351 ? 16.531 -1.187 9.945 1 82.25 351 LEU A CA 1
ATOM 2798 C C . LEU A 1 351 ? 17.938 -1.745 10.172 1 82.25 351 LEU A C 1
ATOM 2800 O O . LEU A 1 351 ? 18.859 -1.454 9.406 1 82.25 351 LEU A O 1
ATOM 2804 N N . ASP A 1 352 ? 18.094 -2.51 11.172 1 74.88 352 ASP A N 1
ATOM 2805 C CA . ASP A 1 352 ? 19.391 -3.137 11.445 1 74.88 352 ASP A CA 1
ATOM 2806 C C . ASP A 1 352 ? 19.578 -4.391 10.602 1 74.88 352 ASP A C 1
ATOM 2808 O O . ASP A 1 352 ? 20.719 -4.75 10.258 1 74.88 352 ASP A O 1
ATOM 2812 N N . LEU A 1 353 ? 18.562 -4.879 10.266 1 69.06 353 LEU A N 1
ATOM 2813 C CA . LEU A 1 353 ? 18.625 -6.191 9.633 1 69.06 353 LEU A CA 1
ATOM 2814 C C . LEU A 1 353 ? 18.547 -6.066 8.117 1 69.06 353 LEU A C 1
ATOM 2816 O O . LEU A 1 353 ? 18.922 -6.992 7.391 1 69.06 353 LEU A O 1
ATOM 2820 N N . SER A 1 354 ? 18.109 -4.914 7.699 1 69.06 354 SER A N 1
ATOM 2821 C CA . SER A 1 354 ? 17.938 -4.73 6.266 1 69.06 354 SER A CA 1
ATOM 2822 C C . SER A 1 354 ? 19.25 -4.297 5.602 1 69.06 354 SER A C 1
ATOM 2824 O O . SER A 1 354 ? 20.062 -3.607 6.219 1 69.06 354 SER A O 1
ATOM 2826 N N . THR A 1 355 ? 19.453 -4.801 4.477 1 61.75 355 THR A N 1
ATOM 2827 C CA . THR A 1 355 ? 20.609 -4.379 3.703 1 61.75 355 THR A CA 1
ATOM 2828 C C . THR A 1 355 ? 20.297 -3.115 2.904 1 61.75 355 THR A C 1
ATOM 2830 O O . THR A 1 355 ? 21.203 -2.404 2.475 1 61.75 355 THR A O 1
ATOM 2833 N N . ARG A 1 356 ? 19.109 -2.711 2.773 1 60.84 356 ARG A N 1
ATOM 2834 C CA . ARG A 1 356 ? 18.719 -1.597 1.916 1 60.84 356 ARG A CA 1
ATOM 2835 C C . ARG A 1 356 ? 18.359 -0.37 2.746 1 60.84 356 ARG A C 1
ATOM 2837 O O . ARG A 1 356 ? 18.562 0.765 2.309 1 60.84 356 ARG A O 1
ATOM 2844 N N . TYR A 1 357 ? 17.797 -0.776 3.889 1 71.44 357 TYR A N 1
ATOM 2845 C CA . TYR A 1 357 ? 17.344 0.341 4.711 1 71.44 357 TYR A CA 1
ATOM 2846 C C . TYR A 1 357 ? 18.188 0.466 5.973 1 71.44 357 TYR A C 1
ATOM 2848 O O . TYR A 1 357 ? 18.562 -0.542 6.578 1 71.44 357 TYR A O 1
ATOM 2856 N N . SER A 1 358 ? 18.656 1.562 6.109 1 80.94 358 SER A N 1
ATOM 2857 C CA . SER A 1 358 ? 19.391 1.925 7.316 1 80.94 358 SER A CA 1
ATOM 2858 C C . SER A 1 358 ? 18.828 3.199 7.938 1 80.94 358 SER A C 1
ATOM 2860 O O . SER A 1 358 ? 18.047 3.92 7.305 1 80.94 358 SER A O 1
ATOM 2862 N N . PRO A 1 359 ? 19.062 3.361 9.133 1 84.38 359 PRO A N 1
ATOM 2863 C CA . PRO A 1 359 ? 18.609 4.613 9.75 1 84.38 359 PRO A CA 1
ATOM 2864 C C . PRO A 1 359 ? 19 5.844 8.938 1 84.38 359 PRO A C 1
ATOM 2866 O O . PRO A 1 359 ? 18.219 6.793 8.828 1 84.38 359 PRO A O 1
ATOM 2869 N N . SER A 1 360 ? 20.078 5.742 8.32 1 83.38 360 SER A N 1
ATOM 2870 C CA . SER A 1 360 ? 20.531 6.887 7.539 1 83.38 360 SER A CA 1
ATOM 2871 C C . SER A 1 360 ? 19.672 7.078 6.285 1 83.38 360 SER A C 1
ATOM 2873 O O . SER A 1 360 ? 19.359 8.211 5.914 1 83.38 360 SER A O 1
ATOM 2875 N N . THR A 1 361 ? 19.281 6.008 5.781 1 79.44 361 THR A N 1
ATOM 2876 C CA . THR A 1 361 ? 18.484 6.105 4.57 1 79.44 361 THR A CA 1
ATOM 2877 C C . THR A 1 361 ? 17.078 6.621 4.898 1 79.44 361 THR A C 1
ATOM 2879 O O . THR A 1 361 ? 16.469 7.328 4.094 1 79.44 361 THR A O 1
ATOM 2882 N N . VAL A 1 362 ? 16.641 6.324 6.039 1 80.5 362 VAL A N 1
ATOM 2883 C CA . VAL A 1 362 ? 15.32 6.781 6.461 1 80.5 362 VAL A CA 1
ATOM 2884 C C . VAL A 1 362 ? 15.352 8.289 6.699 1 80.5 362 VAL A C 1
ATOM 2886 O O . VAL A 1 362 ? 14.43 9.008 6.293 1 80.5 362 VAL A O 1
ATOM 2889 N N . VAL A 1 363 ? 16.406 8.68 7.25 1 80.69 363 VAL A N 1
ATOM 2890 C CA . VAL A 1 363 ? 16.547 10.109 7.531 1 80.69 363 VAL A CA 1
ATOM 2891 C C . VAL A 1 363 ? 16.688 10.883 6.227 1 80.69 363 VAL A C 1
ATOM 2893 O O . VAL A 1 363 ? 16.094 11.953 6.066 1 80.69 363 VAL A O 1
ATOM 2896 N N . GLU A 1 364 ? 17.359 10.273 5.34 1 73.5 364 GLU A N 1
ATOM 2897 C CA . GLU A 1 364 ? 17.578 10.93 4.059 1 73.5 364 GLU A CA 1
ATOM 2898 C C . GLU A 1 364 ? 16.297 10.992 3.229 1 73.5 364 GLU A C 1
ATOM 2900 O O . GLU A 1 364 ? 16.109 11.906 2.426 1 73.5 364 GLU A O 1
ATOM 2905 N N . ALA A 1 365 ? 15.508 10.078 3.51 1 67.56 365 ALA A N 1
ATOM 2906 C CA . ALA A 1 365 ? 14.281 9.977 2.725 1 67.56 365 ALA A CA 1
ATOM 2907 C C . ALA A 1 365 ? 13.289 11.062 3.131 1 67.56 365 ALA A C 1
ATOM 2909 O O . ALA A 1 365 ? 12.352 11.367 2.383 1 67.56 365 ALA A O 1
ATOM 2910 N N . GLY A 1 366 ? 13.539 11.703 4.254 1 70.88 366 GLY A N 1
ATOM 2911 C CA . GLY A 1 366 ? 12.617 12.758 4.641 1 70.88 366 GLY A CA 1
ATOM 2912 C C . GLY A 1 366 ? 11.945 12.508 5.977 1 70.88 366 GLY A C 1
ATOM 2913 O O . GLY A 1 366 ? 12.469 11.773 6.812 1 70.88 366 GLY A O 1
ATOM 2914 N N . PRO A 1 367 ? 10.773 13.211 6.098 1 75.06 367 PRO A N 1
ATOM 2915 C CA . PRO A 1 367 ? 10.055 13.031 7.359 1 75.06 367 PRO A CA 1
ATOM 2916 C C . PRO A 1 367 ? 9.625 11.586 7.598 1 75.06 367 PRO A C 1
ATOM 2918 O O . PRO A 1 367 ? 9.242 10.891 6.652 1 75.06 367 PRO A O 1
ATOM 2921 N N . TYR A 1 368 ? 9.82 11.133 8.781 1 83.5 368 TYR A N 1
ATOM 2922 C CA . TYR A 1 368 ? 9.461 9.766 9.133 1 83.5 368 TYR A CA 1
ATOM 2923 C C . TYR A 1 368 ? 8.703 9.727 10.461 1 83.5 368 TYR A C 1
ATOM 2925 O O . TYR A 1 368 ? 8.633 10.727 11.172 1 83.5 368 TYR A O 1
ATOM 2933 N N . ALA A 1 369 ? 8.047 8.664 10.734 1 90.06 369 ALA A N 1
ATOM 2934 C CA . ALA A 1 369 ? 7.273 8.477 11.961 1 90.06 369 ALA A CA 1
ATOM 2935 C C . ALA A 1 369 ? 8.195 8.367 13.172 1 90.06 369 ALA A C 1
ATOM 2937 O O . ALA A 1 369 ? 8.859 7.348 13.367 1 90.06 369 ALA A O 1
ATOM 2938 N N . ARG A 1 370 ? 8.141 9.422 14.008 1 94.44 370 ARG A N 1
ATOM 2939 C CA . ARG A 1 370 ? 9.062 9.5 15.141 1 94.44 370 ARG A CA 1
ATOM 2940 C C . ARG A 1 370 ? 8.375 9.086 16.438 1 94.44 370 ARG A C 1
ATOM 2942 O O . ARG A 1 370 ? 7.215 9.43 16.672 1 94.44 370 ARG A O 1
ATOM 2949 N N . LEU A 1 371 ? 9.188 8.453 17.266 1 96.19 371 LEU A N 1
ATOM 2950 C CA . LEU A 1 371 ? 8.656 7.957 18.531 1 96.19 371 LEU A CA 1
ATOM 2951 C C . LEU A 1 371 ? 8.453 9.102 19.516 1 96.19 371 LEU A C 1
ATOM 2953 O O . LEU A 1 371 ? 7.488 9.102 20.297 1 96.19 371 LEU A O 1
ATOM 2957 N N . ASP A 1 372 ? 9.359 10.031 19.578 1 96.38 372 ASP A N 1
ATOM 2958 C CA . ASP A 1 372 ? 9.219 11.172 20.484 1 96.38 372 ASP A CA 1
ATOM 2959 C C . ASP A 1 372 ? 7.965 11.977 20.156 1 96.38 372 ASP A C 1
ATOM 2961 O O . ASP A 1 372 ? 7.23 12.391 21.062 1 96.38 372 ASP A O 1
ATOM 2965 N N . ASP A 1 373 ? 7.691 12.211 18.875 1 96.88 373 ASP A N 1
ATOM 2966 C CA . ASP A 1 373 ? 6.469 12.891 18.453 1 96.88 373 ASP A CA 1
ATOM 2967 C C . ASP A 1 373 ? 5.234 12.078 18.844 1 96.88 373 ASP A C 1
ATOM 2969 O O . ASP A 1 373 ? 4.227 12.641 19.266 1 96.88 373 ASP A O 1
ATOM 2973 N N . TRP A 1 374 ? 5.379 10.789 18.625 1 97.44 374 TRP A N 1
ATOM 2974 C CA . TRP A 1 374 ? 4.258 9.898 18.922 1 97.44 374 TRP A CA 1
ATOM 2975 C C . TRP A 1 374 ? 3.82 10.031 20.375 1 97.44 374 TRP A C 1
ATOM 2977 O O . TRP A 1 374 ? 2.625 10.117 20.656 1 97.44 374 TRP A O 1
ATOM 2987 N N . PHE A 1 375 ? 4.77 10.102 21.328 1 97.81 375 PHE A N 1
ATOM 2988 C CA . PHE A 1 375 ? 4.465 10.234 22.75 1 97.81 375 PHE A CA 1
ATOM 2989 C C . PHE A 1 375 ? 3.709 11.523 23.031 1 97.81 375 PHE A C 1
ATOM 2991 O O . PHE A 1 375 ? 2.711 11.531 23.75 1 97.81 375 PHE A O 1
ATOM 2998 N N . ILE A 1 376 ? 4.133 12.531 22.422 1 97.88 376 ILE A N 1
ATOM 2999 C CA . ILE A 1 376 ? 3.512 13.836 22.641 1 97.88 376 ILE A CA 1
ATOM 3000 C C . ILE A 1 376 ? 2.1 13.844 22.062 1 97.88 376 ILE A C 1
ATOM 3002 O O . ILE A 1 376 ? 1.146 14.242 22.734 1 97.88 376 ILE A O 1
ATOM 3006 N N . ILE A 1 377 ? 1.964 13.398 20.859 1 97.81 377 ILE A N 1
ATOM 3007 C CA . ILE A 1 377 ? 0.69 13.438 20.156 1 97.81 377 ILE A CA 1
ATOM 3008 C C . ILE A 1 377 ? -0.329 12.562 20.875 1 97.81 377 ILE A C 1
ATOM 3010 O O . ILE A 1 377 ? -1.47 12.977 21.094 1 97.81 377 ILE A O 1
ATOM 3014 N N . VAL A 1 378 ? 0.101 11.375 21.25 1 97.12 378 VAL A N 1
ATOM 3015 C CA . VAL A 1 378 ? -0.812 10.461 21.922 1 97.12 378 VAL A CA 1
ATOM 3016 C C . VAL A 1 378 ? -1.215 11.047 23.281 1 97.12 378 VAL A C 1
ATOM 3018 O O . VAL A 1 378 ? -2.375 10.945 23.688 1 97.12 378 VAL A O 1
ATOM 3021 N N . GLY A 1 379 ? -0.238 11.656 23.984 1 96.75 379 GLY A N 1
ATOM 3022 C CA . GLY A 1 379 ? -0.578 12.32 25.234 1 96.75 379 GLY A CA 1
ATOM 3023 C C . GLY A 1 379 ? -1.615 13.414 25.047 1 96.75 379 GLY A C 1
ATOM 3024 O O . GLY A 1 379 ? -2.586 13.484 25.812 1 96.75 379 GLY A O 1
ATOM 3025 N N . ILE A 1 380 ? -1.467 14.203 24.047 1 96.75 380 ILE A N 1
ATOM 3026 C CA . ILE A 1 380 ? -2.383 15.305 23.766 1 96.75 380 ILE A CA 1
ATOM 3027 C C . ILE A 1 380 ? -3.742 14.75 23.344 1 96.75 380 ILE A C 1
ATOM 3029 O O . ILE A 1 380 ? -4.781 15.195 23.844 1 96.75 380 ILE A O 1
ATOM 3033 N N . MET A 1 381 ? -3.742 13.805 22.484 1 96.25 381 MET A N 1
ATOM 3034 C CA . MET A 1 381 ? -4.988 13.25 21.969 1 96.25 381 MET A CA 1
ATOM 3035 C C . MET A 1 381 ? -5.777 12.57 23.078 1 96.25 381 MET A C 1
ATOM 3037 O O . MET A 1 381 ? -7.008 12.664 23.125 1 96.25 381 MET A O 1
ATOM 3041 N N . LEU A 1 382 ? -5.055 11.875 23.922 1 94 382 LEU A N 1
ATOM 3042 C CA . LEU A 1 382 ? -5.723 11.266 25.062 1 94 382 LEU A CA 1
ATOM 3043 C C . LEU A 1 382 ? -6.375 12.328 25.953 1 94 382 LEU A C 1
ATOM 3045 O O . LEU A 1 382 ? -7.516 12.164 26.391 1 94 382 LEU A O 1
ATOM 3049 N N . ALA A 1 383 ? -5.688 13.367 26.203 1 93.31 383 ALA A N 1
ATOM 3050 C CA . ALA A 1 383 ? -6.227 14.461 27.016 1 93.31 383 ALA A CA 1
ATOM 3051 C C . ALA A 1 383 ? -7.449 15.086 26.344 1 93.31 383 ALA A C 1
ATOM 3053 O O . ALA A 1 383 ? -8.453 15.352 27 1 93.31 383 ALA A O 1
ATOM 3054 N N . VAL A 1 384 ? -7.387 15.25 25.062 1 93.75 384 VAL A N 1
ATOM 3055 C CA . VAL A 1 384 ? -8.469 15.875 24.312 1 93.75 384 VAL A CA 1
ATOM 3056 C C . VAL A 1 384 ? -9.703 14.984 24.344 1 93.75 384 VAL A C 1
ATOM 3058 O O . VAL A 1 384 ? -10.828 15.477 24.453 1 93.75 384 VAL A O 1
ATOM 3061 N N . GLU A 1 385 ? -9.484 13.695 24.266 1 90.38 385 GLU A N 1
ATOM 3062 C CA . GLU A 1 385 ? -10.617 12.773 24.25 1 90.38 385 GLU A CA 1
ATOM 3063 C C . GLU A 1 385 ? -11.195 12.57 25.656 1 90.38 385 GLU A C 1
ATOM 3065 O O . GLU A 1 385 ? -12.375 12.266 25.797 1 90.38 385 GLU A O 1
ATOM 3070 N N . LEU A 1 386 ? -10.406 12.766 26.688 1 86.25 386 LEU A N 1
ATOM 3071 C CA . LEU A 1 386 ? -10.82 12.453 28.047 1 86.25 386 LEU A CA 1
ATOM 3072 C C . LEU A 1 386 ? -11.43 13.672 28.719 1 86.25 386 LEU A C 1
ATOM 3074 O O . LEU A 1 386 ? -12.391 13.539 29.484 1 86.25 386 LEU A O 1
ATOM 3078 N N . PHE A 1 387 ? -10.914 14.859 28.391 1 88 387 PHE A N 1
ATOM 3079 C CA . PHE A 1 387 ? -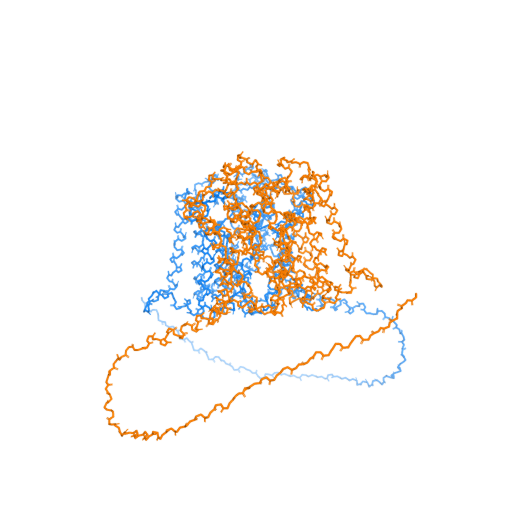11.289 16.031 29.172 1 88 387 PHE A CA 1
ATOM 3080 C C . PHE A 1 387 ? -12.242 16.922 28.391 1 88 387 PHE A C 1
ATOM 3082 O O . PHE A 1 387 ? -11.906 17.406 27.312 1 88 387 PHE A O 1
ATOM 3089 N N . ASP A 1 388 ? -13.281 17.234 29.062 1 88.62 388 ASP A N 1
ATOM 3090 C CA . ASP A 1 388 ? -14.305 18.094 28.453 1 88.62 388 ASP A CA 1
ATOM 3091 C C . ASP A 1 388 ? -13.797 19.516 28.297 1 88.62 388 ASP A C 1
ATOM 3093 O O . ASP A 1 388 ? -14.172 20.219 27.344 1 88.62 388 ASP A O 1
ATOM 3097 N N . ASN A 1 389 ? -12.992 19.922 29.203 1 92 389 ASN A N 1
ATOM 3098 C CA . ASN A 1 389 ? -12.453 21.266 29.125 1 92 389 ASN A CA 1
ATOM 3099 C C . ASN A 1 389 ? -11.594 21.469 27.875 1 92 389 ASN A C 1
ATOM 3101 O O . ASN A 1 389 ? -11.664 22.5 27.219 1 92 389 ASN A O 1
ATOM 3105 N N . ALA A 1 390 ? -10.812 20.469 27.625 1 92.56 390 ALA A N 1
ATOM 3106 C CA . ALA A 1 390 ? -9.984 20.547 26.422 1 92.56 390 ALA A CA 1
ATOM 3107 C C . ALA A 1 390 ? -10.844 20.625 25.172 1 92.56 390 ALA A C 1
ATOM 3109 O O . ALA A 1 390 ? -10.555 21.406 24.25 1 92.56 390 ALA A O 1
ATOM 3110 N N . GLN A 1 391 ? -11.867 19.922 25.203 1 93.69 391 GLN A N 1
ATOM 3111 C CA . GLN A 1 391 ? -12.773 19.938 24.062 1 93.69 391 GLN A CA 1
ATOM 3112 C C . GLN A 1 391 ? -13.477 21.281 23.938 1 93.69 391 GLN A C 1
ATOM 3114 O O . GLN A 1 391 ? -13.664 21.797 22.828 1 93.69 391 GLN A O 1
ATOM 3119 N N . TYR A 1 392 ? -13.742 21.828 25.031 1 93.88 392 TYR A N 1
ATOM 3120 C CA . TYR A 1 392 ? -14.414 23.109 25.062 1 93.88 392 TYR A CA 1
ATOM 3121 C C . TYR A 1 392 ? -13.531 24.203 24.469 1 93.88 392 TYR A C 1
ATOM 3123 O O . TYR A 1 392 ? -13.961 24.953 23.594 1 93.88 392 TYR A O 1
ATOM 3131 N N . TYR A 1 393 ? -12.352 24.281 24.906 1 94.56 393 TYR A N 1
ATOM 3132 C CA . TYR A 1 393 ? -11.445 25.328 24.438 1 94.56 393 TYR A CA 1
ATOM 3133 C C . TYR A 1 393 ? -11.086 25.125 22.969 1 94.56 393 TYR A C 1
ATOM 3135 O O . TYR A 1 393 ? -10.898 26.094 22.234 1 94.56 393 TYR A O 1
ATOM 3143 N N . LEU A 1 394 ? -11 23.906 22.562 1 96 394 LEU A N 1
ATOM 3144 C CA . LEU A 1 394 ? -10.633 23.609 21.188 1 96 394 LEU A CA 1
ATOM 3145 C C . LEU A 1 394 ? -11.812 23.812 20.25 1 96 394 LEU A C 1
ATOM 3147 O O . LEU A 1 394 ? -11.648 23.844 19.016 1 96 394 LEU A O 1
ATOM 3151 N N . SER A 1 395 ? -12.977 24.062 20.859 1 95 395 SER A N 1
ATOM 3152 C CA . SER A 1 395 ? -14.172 24.281 20.062 1 95 395 SER A CA 1
ATOM 3153 C C . SER A 1 395 ? -14.43 25.766 19.844 1 95 395 SER A C 1
ATOM 3155 O O . SER A 1 395 ? -15.477 26.156 19.328 1 95 395 SER A O 1
ATOM 3157 N N . PHE A 1 396 ? -13.445 26.531 20.188 1 95.56 396 PHE A N 1
ATOM 3158 C CA . PHE A 1 396 ? -13.555 27.969 19.969 1 95.56 396 PHE A CA 1
ATOM 3159 C C . PHE A 1 396 ? -13.688 28.281 18.484 1 95.56 396 PHE A C 1
ATOM 3161 O O . PHE A 1 396 ? -13 27.688 17.656 1 95.56 396 PHE A O 1
ATOM 3168 N N . LYS A 1 397 ? -14.43 29.234 18.141 1 94.62 397 LYS A N 1
ATOM 3169 C CA . LYS A 1 397 ? -14.836 29.531 16.766 1 94.62 397 LYS A CA 1
ATOM 3170 C C . LYS A 1 397 ? -13.633 29.906 15.906 1 94.62 397 LYS A C 1
ATOM 3172 O O . LYS A 1 397 ? -13.469 29.406 14.789 1 94.62 397 LYS A O 1
ATOM 3177 N N . PRO A 1 398 ? -12.773 30.828 16.438 1 95.56 398 PRO A N 1
ATOM 3178 C CA . PRO A 1 398 ? -11.633 31.172 15.594 1 95.56 398 PRO A CA 1
ATOM 3179 C C . PRO A 1 398 ? -10.727 29.984 15.289 1 95.56 398 PRO A C 1
ATOM 3181 O O . PRO A 1 398 ? -10.188 29.891 14.188 1 95.56 398 PRO A O 1
ATOM 3184 N N . LEU A 1 399 ? -10.57 29.094 16.219 1 96.06 399 LEU A N 1
ATOM 3185 C CA . LEU A 1 399 ? -9.742 27.922 15.992 1 96.06 399 LEU A CA 1
ATOM 3186 C C . LEU A 1 399 ? -10.391 26.969 14.984 1 96.06 399 LEU A C 1
ATOM 3188 O O . LEU A 1 399 ? -9.711 26.438 14.109 1 96.06 399 LEU A O 1
ATOM 3192 N N . VAL A 1 400 ? -11.641 26.797 15.148 1 95.12 400 VAL A N 1
ATOM 3193 C CA . VAL A 1 400 ? -12.375 25.938 14.234 1 95.12 400 VAL A CA 1
ATOM 3194 C C . VAL A 1 400 ? -12.359 26.531 12.828 1 95.12 400 VAL A C 1
ATOM 3196 O O . VAL A 1 400 ? -12.203 25.797 11.844 1 95.12 400 VAL A O 1
ATOM 3199 N N . PHE A 1 401 ? -12.438 27.891 12.766 1 94.44 401 PHE A N 1
ATOM 3200 C CA . PHE A 1 401 ? -12.375 28.578 11.492 1 94.44 401 PHE A CA 1
ATOM 3201 C C . PHE A 1 401 ? -11.055 28.297 10.781 1 94.44 401 PHE A C 1
ATOM 3203 O O . PHE A 1 401 ? -11.039 27.984 9.594 1 94.44 401 PHE A O 1
ATOM 3210 N N . LEU A 1 402 ? -10.023 28.312 11.523 1 95.31 402 LEU A N 1
ATOM 3211 C CA . LEU A 1 402 ? -8.695 28.031 10.969 1 95.31 402 LEU A CA 1
ATOM 3212 C C . LEU A 1 402 ? -8.555 26.562 10.586 1 95.31 402 LEU A C 1
ATOM 3214 O O . LEU A 1 402 ? -7.965 26.25 9.555 1 95.31 402 LEU A O 1
ATOM 3218 N N . GLY A 1 403 ? -9.109 25.75 11.375 1 93.75 403 GLY A N 1
ATOM 3219 C CA . GLY A 1 403 ? -9.031 24.312 11.117 1 93.75 403 GLY A CA 1
ATOM 3220 C C . GLY A 1 403 ? -9.773 23.891 9.859 1 93.75 403 GLY A C 1
ATOM 3221 O O . GLY A 1 403 ? -9.32 23.016 9.133 1 93.75 403 GLY A O 1
ATOM 3222 N N . GLU A 1 404 ? -10.828 24.516 9.586 1 91.44 404 GLU A N 1
ATOM 3223 C CA . GLU A 1 404 ? -11.625 24.219 8.398 1 91.44 404 GLU A CA 1
ATOM 3224 C C . GLU A 1 404 ? -10.898 24.656 7.129 1 91.44 404 GLU A C 1
ATOM 3226 O O . GLU A 1 404 ? -11.133 24.094 6.059 1 91.44 404 GLU A O 1
ATOM 3231 N N . ARG A 1 405 ? -10.008 25.578 7.336 1 93.75 405 ARG A N 1
ATOM 3232 C CA . ARG A 1 405 ? -9.273 26.125 6.195 1 93.75 405 ARG A CA 1
ATOM 3233 C C . ARG A 1 405 ? -7.812 25.688 6.223 1 93.75 405 ARG A C 1
ATOM 3235 O O . ARG A 1 405 ? -6.949 26.344 5.648 1 93.75 405 ARG A O 1
ATOM 3242 N N . SER A 1 406 ? -7.594 24.625 6.867 1 90.38 406 SER A N 1
ATOM 3243 C CA . SER A 1 406 ? -6.219 24.219 7.113 1 90.38 406 SER A CA 1
ATOM 3244 C C . SER A 1 406 ? -5.465 24 5.805 1 90.38 406 SER A C 1
ATOM 3246 O O . SER A 1 406 ? -4.363 24.516 5.625 1 90.38 406 SER A O 1
ATOM 3248 N N . PHE A 1 407 ? -6.074 23.328 4.832 1 86.5 407 PHE A N 1
ATOM 3249 C CA . PHE A 1 407 ? -5.398 23.062 3.568 1 86.5 407 PHE A CA 1
ATOM 3250 C C . PHE A 1 407 ? -5.137 24.359 2.809 1 86.5 407 PHE A C 1
ATOM 3252 O O . PHE A 1 407 ? -4.055 24.547 2.254 1 86.5 407 PHE A O 1
ATOM 3259 N N . SER A 1 408 ? -6.062 25.141 2.803 1 91.69 408 SER A N 1
ATOM 3260 C CA . SER A 1 408 ? -5.945 26.422 2.102 1 91.69 408 SER A CA 1
ATOM 3261 C C . SER A 1 408 ? -4.852 27.281 2.717 1 91.69 408 SER A C 1
ATOM 3263 O O . SER A 1 408 ? -4.105 27.953 1.999 1 91.69 408 SER A O 1
ATOM 3265 N N . ILE A 1 409 ? -4.809 27.234 3.986 1 92.81 409 ILE A N 1
ATOM 3266 C CA . ILE A 1 409 ? -3.803 28.047 4.668 1 92.81 409 ILE A CA 1
ATOM 3267 C C . ILE A 1 409 ? -2.414 27.469 4.398 1 92.81 409 ILE A C 1
ATOM 3269 O O . ILE A 1 409 ? -1.463 28.219 4.156 1 92.81 409 ILE A O 1
ATOM 3273 N N . PHE A 1 410 ? -2.312 26.203 4.41 1 87.88 410 PHE A N 1
ATOM 3274 C CA . PHE A 1 410 ? -1.039 25.562 4.102 1 87.88 410 PHE A CA 1
ATOM 3275 C C . PHE A 1 410 ? -0.563 25.938 2.705 1 87.88 410 PHE A C 1
ATOM 3277 O O . PHE A 1 410 ? 0.61 26.266 2.512 1 87.88 410 PHE A O 1
ATOM 3284 N N . PHE A 1 411 ? -1.425 25.891 1.874 1 86.81 411 PHE A N 1
ATOM 3285 C CA . PHE A 1 411 ? -1.093 26.234 0.494 1 86.81 411 PHE A CA 1
ATOM 3286 C C . PHE A 1 411 ? -0.722 27.703 0.368 1 86.81 411 PHE A C 1
ATOM 3288 O O . PHE A 1 411 ? 0.3 28.047 -0.232 1 86.81 411 PHE A O 1
ATOM 3295 N N . ALA A 1 412 ? -1.509 28.531 0.914 1 91.62 412 ALA A N 1
ATOM 3296 C CA . ALA A 1 412 ? -1.334 29.969 0.802 1 91.62 412 ALA A CA 1
ATOM 3297 C C . ALA A 1 412 ? -0.013 30.422 1.424 1 91.62 412 ALA A C 1
ATOM 3299 O O . ALA A 1 412 ? 0.697 31.25 0.86 1 91.62 412 ALA A O 1
ATOM 3300 N N . GLN A 1 413 ? 0.256 29.875 2.545 1 91.69 413 GLN A N 1
ATOM 3301 C CA . GLN A 1 413 ? 1.474 30.312 3.223 1 91.69 413 GLN A CA 1
ATOM 3302 C C . GLN A 1 413 ? 2.715 29.906 2.432 1 91.69 413 GLN A C 1
ATOM 3304 O O . GLN A 1 413 ? 3.66 30.688 2.312 1 91.69 413 GLN A O 1
ATOM 3309 N N . CYS A 1 414 ? 2.691 28.75 1.888 1 86.38 414 CYS A N 1
ATOM 3310 C CA . CYS A 1 414 ? 3.844 28.281 1.123 1 86.38 414 CYS A CA 1
ATOM 3311 C C . CYS A 1 414 ? 4.023 29.109 -0.148 1 86.38 414 CYS A C 1
ATOM 3313 O O . CYS A 1 414 ? 5.129 29.547 -0.456 1 86.38 414 CYS A O 1
ATOM 3315 N N . ILE A 1 415 ? 3.01 29.359 -0.791 1 86.31 415 ILE A N 1
ATOM 3316 C CA . ILE A 1 415 ? 3.076 30.078 -2.053 1 86.31 415 ILE A CA 1
ATOM 3317 C C . ILE A 1 415 ? 3.461 31.531 -1.789 1 86.31 415 ILE A C 1
ATOM 3319 O O . ILE A 1 415 ? 4.316 32.094 -2.479 1 86.31 415 ILE A O 1
ATOM 3323 N N . PHE A 1 416 ? 2.859 32.094 -0.852 1 91.56 416 PHE A N 1
ATOM 3324 C CA . PHE A 1 416 ? 3.094 33.5 -0.604 1 91.56 416 PHE A CA 1
ATOM 3325 C C . PHE A 1 416 ? 4.523 33.75 -0.128 1 91.56 416 PHE A C 1
ATOM 3327 O O . PHE A 1 416 ? 5.215 34.625 -0.641 1 91.56 416 PHE A O 1
ATOM 3334 N N . PHE A 1 417 ? 5.02 33 0.821 1 91.12 417 PHE A N 1
ATOM 3335 C CA . PHE A 1 417 ? 6.328 33.25 1.402 1 91.12 417 PHE A CA 1
ATOM 3336 C C . PHE A 1 417 ? 7.438 33 0.391 1 91.12 417 PHE A C 1
ATOM 3338 O O . PHE A 1 417 ? 8.445 33.719 0.359 1 91.12 417 PHE A O 1
ATOM 3345 N N . TRP A 1 418 ? 7.184 32.031 -0.461 1 88.5 418 TRP A N 1
ATOM 3346 C CA . TRP A 1 418 ? 8.234 31.656 -1.407 1 88.5 418 TRP A CA 1
ATOM 3347 C C . TRP A 1 418 ? 8.164 32.531 -2.66 1 88.5 418 TRP A C 1
ATOM 3349 O O . TRP A 1 418 ? 9.062 32.5 -3.498 1 88.5 418 TRP A O 1
ATOM 3359 N N . THR A 1 419 ? 7.172 33.281 -2.811 1 90.44 419 THR A N 1
ATOM 3360 C CA . THR A 1 419 ? 7.055 34.156 -3.969 1 90.44 419 THR A CA 1
ATOM 3361 C C . THR A 1 419 ? 6.969 35.625 -3.533 1 90.44 419 THR A C 1
ATOM 3363 O O . THR A 1 419 ? 7.996 36.25 -3.32 1 90.44 419 THR A O 1
ATOM 3366 N N . GLY A 1 420 ? 5.754 36.031 -3.184 1 92.62 420 GLY A N 1
ATOM 3367 C CA . GLY A 1 420 ? 5.547 37.438 -2.791 1 92.62 420 GLY A CA 1
ATOM 3368 C C . GLY A 1 420 ? 6.344 37.812 -1.562 1 92.62 420 GLY A C 1
ATOM 3369 O O . GLY A 1 420 ? 6.785 38.969 -1.443 1 92.62 420 GLY A O 1
ATOM 3370 N N . GLY A 1 421 ? 6.488 36.875 -0.637 1 94.25 421 GLY A N 1
ATOM 3371 C CA . GLY A 1 421 ? 7.23 37.156 0.579 1 94.25 421 GLY A CA 1
ATOM 3372 C C . GLY A 1 421 ? 8.703 37.469 0.327 1 94.25 421 GLY A C 1
ATOM 3373 O O . GLY A 1 421 ? 9.234 38.469 0.8 1 94.25 421 GLY A O 1
ATOM 3374 N N . ILE A 1 422 ? 9.359 36.656 -0.373 1 93.25 422 ILE A N 1
ATOM 3375 C CA . ILE A 1 422 ? 10.773 36.812 -0.683 1 93.25 422 ILE A CA 1
ATOM 3376 C C . ILE A 1 422 ? 10.977 38.062 -1.533 1 93.25 422 ILE A C 1
ATOM 3378 O O . ILE A 1 422 ? 11.906 38.844 -1.291 1 93.25 422 ILE A O 1
ATOM 3382 N N . GLN A 1 423 ? 10.133 38.281 -2.494 1 94.44 423 GLN A N 1
ATOM 3383 C CA . GLN A 1 423 ? 10.25 39.438 -3.338 1 94.44 423 GLN A CA 1
ATOM 3384 C C . GLN A 1 423 ? 10.062 40.719 -2.518 1 94.44 423 GLN A C 1
ATOM 3386 O O . GLN A 1 423 ? 10.781 41.719 -2.721 1 94.44 423 GLN A O 1
ATOM 3391 N N . LEU A 1 424 ? 9.109 40.656 -1.705 1 95.38 424 LEU A N 1
ATOM 3392 C CA . LEU A 1 424 ? 8.883 41.812 -0.835 1 95.38 424 LEU A CA 1
ATOM 3393 C C . LEU A 1 424 ? 10.102 42.062 0.05 1 95.38 424 LEU A C 1
ATOM 3395 O O . LEU A 1 424 ? 10.492 43.219 0.245 1 95.38 424 LEU A O 1
ATOM 3399 N N . TRP A 1 425 ? 10.617 41.031 0.593 1 95.5 425 TRP A N 1
ATOM 3400 C CA . TRP A 1 425 ? 11.797 41.156 1.431 1 95.5 425 TRP A CA 1
ATOM 3401 C C . TRP A 1 425 ? 12.945 41.781 0.652 1 95.5 425 TRP A C 1
ATOM 3403 O O . TRP A 1 425 ? 13.633 42.688 1.161 1 95.5 425 TRP A O 1
ATOM 3413 N N . LEU A 1 426 ? 13.156 41.406 -0.565 1 94.25 426 LEU A N 1
ATOM 3414 C CA . LEU A 1 426 ? 14.227 41.938 -1.41 1 94.25 426 LEU A CA 1
ATOM 3415 C C . LEU A 1 426 ? 14.016 43.406 -1.716 1 94.25 426 LEU A C 1
ATOM 3417 O O . LEU A 1 426 ? 14.969 44.188 -1.681 1 94.25 426 LEU A O 1
ATOM 3421 N N . VAL A 1 427 ? 12.836 43.719 -1.984 1 94.31 427 VAL A N 1
ATOM 3422 C CA . VAL A 1 427 ? 12.531 45.094 -2.301 1 94.31 427 VAL A CA 1
ATOM 3423 C C . VAL A 1 427 ? 12.742 45.969 -1.065 1 94.31 427 VAL A C 1
ATOM 3425 O O . VAL A 1 427 ? 13.312 47.062 -1.157 1 94.31 427 VAL A O 1
ATOM 3428 N N . LEU A 1 428 ? 12.312 45.469 0.06 1 93.88 428 LEU A N 1
ATOM 3429 C CA . LEU A 1 428 ? 12.43 46.25 1.298 1 93.88 428 LEU A CA 1
ATOM 3430 C C . LEU A 1 428 ? 13.891 46.375 1.712 1 93.88 428 LEU A C 1
ATOM 3432 O O . LEU A 1 428 ? 14.32 47.469 2.141 1 93.88 428 LEU A O 1
ATOM 3436 N N . HIS A 1 429 ? 14.602 45.375 1.592 1 90.38 429 HIS A N 1
ATOM 3437 C CA . HIS A 1 429 ? 16 45.375 2.025 1 90.38 429 HIS A CA 1
ATOM 3438 C C . HIS A 1 429 ? 16.891 46.094 1.024 1 90.38 429 HIS A C 1
ATOM 3440 O O . HIS A 1 429 ? 17.766 46.875 1.414 1 90.38 429 HIS A O 1
ATOM 3446 N N . ASP A 1 430 ? 16.734 45.875 -0.223 1 87.75 430 ASP A N 1
ATOM 3447 C CA . ASP A 1 430 ? 17.641 46.406 -1.242 1 87.75 430 ASP A CA 1
ATOM 3448 C C . ASP A 1 430 ? 17.219 47.812 -1.661 1 87.75 430 ASP A C 1
ATOM 3450 O O . ASP A 1 430 ? 18.062 48.719 -1.811 1 87.75 430 ASP A O 1
ATOM 3454 N N . ALA A 1 431 ? 16 48 -1.927 1 86.69 431 ALA A N 1
ATOM 3455 C CA . ALA A 1 431 ? 15.555 49.25 -2.494 1 86.69 431 ALA A CA 1
ATOM 3456 C C . ALA A 1 431 ? 15.289 50.281 -1.396 1 86.69 431 ALA A C 1
ATOM 3458 O O . ALA A 1 431 ? 15.5 51.5 -1.595 1 86.69 431 ALA A O 1
ATOM 3459 N N . ARG A 1 432 ? 14.828 49.844 -0.245 1 90.5 432 ARG A N 1
ATOM 3460 C CA . ARG A 1 432 ? 14.406 50.812 0.773 1 90.5 432 ARG A CA 1
ATOM 3461 C C . ARG A 1 432 ? 15.367 50.812 1.956 1 90.5 432 ARG A C 1
ATOM 3463 O O . ARG A 1 432 ? 15.148 51.531 2.938 1 90.5 432 ARG A O 1
ATOM 3470 N N . ASP A 1 433 ? 16.312 49.969 1.993 1 91 433 ASP A N 1
ATOM 3471 C CA . ASP A 1 433 ? 17.391 49.938 2.967 1 91 433 ASP A CA 1
ATOM 3472 C C . ASP A 1 433 ? 16.875 49.594 4.363 1 91 433 ASP A C 1
ATOM 3474 O O . ASP A 1 433 ? 17.312 50.188 5.352 1 91 433 ASP A O 1
ATOM 3478 N N . PHE A 1 434 ? 15.852 48.75 4.383 1 90.75 434 PHE A N 1
ATOM 3479 C CA . PHE A 1 434 ? 15.367 48.281 5.676 1 90.75 434 PHE A CA 1
ATOM 3480 C C . PHE A 1 434 ? 16.375 47.344 6.312 1 90.75 434 PHE A C 1
ATOM 3482 O O . PHE A 1 434 ? 17.078 46.594 5.609 1 90.75 434 PHE A O 1
ATOM 3489 N N . SER A 1 435 ? 16.422 47.5 7.633 1 91.31 435 SER A N 1
ATOM 3490 C CA . SER A 1 435 ? 17.203 46.469 8.328 1 91.31 435 SER A CA 1
ATOM 3491 C C . SER A 1 435 ? 16.578 45.094 8.164 1 91.31 435 SER A C 1
ATOM 3493 O O . SER A 1 435 ? 15.422 44.969 7.781 1 91.31 435 SER A O 1
ATOM 3495 N N . THR A 1 436 ? 17.297 44.062 8.391 1 90.12 436 THR A N 1
ATOM 3496 C CA . THR A 1 436 ? 16.812 42.688 8.273 1 90.12 436 THR A CA 1
ATOM 3497 C C . THR A 1 436 ? 15.617 42.469 9.18 1 90.12 436 THR A C 1
ATOM 3499 O O . THR A 1 436 ? 14.633 41.844 8.773 1 90.12 436 THR A O 1
ATOM 3502 N N . ALA A 1 437 ? 15.68 42.969 10.398 1 90.56 437 ALA A N 1
ATOM 3503 C CA . ALA A 1 437 ? 14.602 42.781 11.367 1 90.56 437 ALA A CA 1
ATOM 3504 C C . ALA A 1 437 ? 13.336 43.5 10.914 1 90.56 437 ALA A C 1
ATOM 3506 O O . ALA A 1 437 ? 12.234 42.938 11.047 1 90.56 437 ALA A O 1
ATOM 3507 N N . SER A 1 438 ? 13.539 44.688 10.422 1 94.19 438 SER A N 1
ATOM 3508 C CA . SER A 1 438 ? 12.391 45.469 9.961 1 94.19 438 SER A CA 1
ATOM 3509 C C . SER A 1 438 ? 11.766 44.844 8.719 1 94.19 438 SER A C 1
ATOM 3511 O O . SER A 1 438 ? 10.539 44.812 8.586 1 94.19 438 SER A O 1
ATOM 3513 N N . ALA A 1 439 ? 12.586 44.375 7.848 1 94.81 439 ALA A N 1
ATOM 3514 C CA . ALA A 1 439 ? 12.07 43.719 6.656 1 94.81 439 ALA A CA 1
ATOM 3515 C C . ALA A 1 439 ? 11.305 42.438 7.031 1 94.81 439 ALA A C 1
ATOM 3517 O O . ALA A 1 439 ? 10.219 42.188 6.504 1 94.81 439 ALA A O 1
ATOM 3518 N N . ASN A 1 440 ? 11.867 41.688 7.973 1 94.56 440 ASN A N 1
ATOM 3519 C CA . ASN A 1 440 ? 11.188 40.5 8.445 1 94.56 440 ASN A CA 1
ATOM 3520 C C . ASN A 1 440 ? 9.836 40.812 9.086 1 94.56 440 ASN A C 1
ATOM 3522 O O . ASN A 1 440 ? 8.852 40.125 8.844 1 94.56 440 ASN A O 1
ATOM 3526 N N . GLY A 1 441 ? 9.867 41.812 9.906 1 95.81 441 GLY A N 1
ATOM 3527 C CA . GLY A 1 441 ? 8.633 42.219 10.547 1 95.81 441 GLY A CA 1
ATOM 3528 C C . GLY A 1 441 ? 7.559 42.656 9.562 1 95.81 441 GLY A C 1
ATOM 3529 O O . GLY A 1 441 ? 6.387 42.312 9.727 1 95.81 441 GLY A O 1
ATOM 3530 N N . MET A 1 442 ? 7.957 43.406 8.578 1 95.94 442 MET A N 1
ATOM 3531 C CA . MET A 1 442 ? 7.004 43.875 7.57 1 95.94 442 MET A CA 1
ATOM 3532 C C . MET A 1 442 ? 6.473 42.688 6.758 1 95.94 442 MET A C 1
ATOM 3534 O O . MET A 1 442 ? 5.289 42.656 6.422 1 95.94 442 MET A O 1
ATOM 3538 N N . VAL A 1 443 ? 7.324 41.75 6.387 1 96.75 443 VAL A N 1
ATOM 3539 C CA . VAL A 1 443 ? 6.895 40.562 5.637 1 96.75 443 VAL A CA 1
ATOM 3540 C C . VAL A 1 443 ? 5.902 39.75 6.465 1 96.75 443 VAL A C 1
ATOM 3542 O O . VAL A 1 443 ? 4.949 39.188 5.926 1 96.75 443 VAL A O 1
ATOM 3545 N N . LEU A 1 444 ? 6.145 39.688 7.789 1 97.38 444 LEU A N 1
ATOM 3546 C CA . LEU A 1 444 ? 5.227 38.969 8.672 1 97.38 444 LEU A CA 1
ATOM 3547 C C . LEU A 1 444 ? 3.85 39.625 8.664 1 97.38 444 LEU A C 1
ATOM 3549 O O . LEU A 1 444 ? 2.832 38.938 8.555 1 97.38 444 LEU A O 1
ATOM 3553 N N . LEU A 1 445 ? 3.824 40.938 8.766 1 97 445 LEU A N 1
ATOM 3554 C CA . LEU A 1 445 ? 2.561 41.656 8.805 1 97 445 LEU A CA 1
ATOM 3555 C C . LEU A 1 445 ? 1.819 41.531 7.477 1 97 445 LEU A C 1
ATOM 3557 O O . LEU A 1 445 ? 0.621 41.25 7.457 1 97 445 LEU A O 1
ATOM 3561 N N . VAL A 1 446 ? 2.533 41.719 6.41 1 96.5 446 VAL A N 1
ATOM 3562 C CA . VAL A 1 446 ? 1.928 41.562 5.09 1 96.5 446 VAL A CA 1
ATOM 3563 C C . VAL A 1 446 ? 1.539 40.125 4.84 1 96.5 446 VAL A C 1
ATOM 3565 O O . VAL A 1 446 ? 0.502 39.844 4.23 1 96.5 446 VAL A O 1
ATOM 3568 N N . GLY A 1 447 ? 2.418 39.219 5.273 1 96.19 447 GLY A N 1
ATOM 3569 C CA . GLY A 1 447 ? 2.145 37.812 5.117 1 96.19 447 GLY A CA 1
ATOM 3570 C C . GLY A 1 447 ? 0.881 37.344 5.828 1 96.19 447 GLY A C 1
ATOM 3571 O O . GLY A 1 447 ? 0.117 36.562 5.301 1 96.19 447 GLY A O 1
ATOM 3572 N N . LEU A 1 448 ? 0.668 37.844 7.039 1 96.38 448 LEU A N 1
ATOM 3573 C CA . LEU A 1 448 ? -0.542 37.5 7.785 1 96.38 448 LEU A CA 1
ATOM 3574 C C . LEU A 1 448 ? -1.788 37.906 7.008 1 96.38 448 LEU A C 1
ATOM 3576 O O . LEU A 1 448 ? -2.746 37.156 6.914 1 96.38 448 LEU A O 1
ATOM 3580 N N . LEU A 1 449 ? -1.731 39.062 6.453 1 96.06 449 LEU A N 1
ATOM 3581 C CA . LEU A 1 449 ? -2.875 39.562 5.707 1 96.06 449 LEU A CA 1
ATOM 3582 C C . LEU A 1 449 ? -3.01 38.875 4.363 1 96.06 449 LEU A C 1
ATOM 3584 O O . LEU A 1 449 ? -4.105 38.438 3.994 1 96.06 449 LEU A O 1
ATOM 3588 N N . ALA A 1 450 ? -1.933 38.75 3.689 1 96.88 450 ALA A N 1
ATOM 3589 C CA . ALA A 1 450 ? -1.956 38.125 2.359 1 96.88 450 ALA A CA 1
ATOM 3590 C C . ALA A 1 450 ? -2.342 36.656 2.428 1 96.88 450 ALA A C 1
ATOM 3592 O O . ALA A 1 450 ? -3.127 36.188 1.606 1 96.88 450 ALA A O 1
ATOM 3593 N N . VAL A 1 451 ? -1.769 35.969 3.336 1 96 451 VAL A N 1
ATOM 3594 C CA . VAL A 1 451 ? -2.066 34.562 3.49 1 96 451 VAL A CA 1
ATOM 3595 C C . VAL A 1 451 ? -3.535 34.375 3.871 1 96 451 VAL A C 1
ATOM 3597 O O . VAL A 1 451 ? -4.207 33.469 3.371 1 96 451 VAL A O 1
ATOM 3600 N N . SER A 1 452 ? -4.016 35.219 4.789 1 96.62 452 SER A N 1
ATOM 3601 C CA . SER A 1 452 ? -5.418 35.125 5.18 1 96.62 452 SER A CA 1
ATOM 3602 C C . SER A 1 452 ? -6.34 35.375 3.984 1 96.62 452 SER A C 1
ATOM 3604 O O . SER A 1 452 ? -7.297 34.625 3.777 1 96.62 452 SER A O 1
ATOM 3606 N N . ALA A 1 453 ? -6.039 36.312 3.229 1 96.75 453 ALA A N 1
ATOM 3607 C CA . ALA A 1 453 ? -6.863 36.656 2.068 1 96.75 453 ALA A CA 1
ATOM 3608 C C . ALA A 1 453 ? -6.785 35.562 1.01 1 96.75 453 ALA A C 1
ATOM 3610 O O . ALA A 1 453 ? -7.809 35.125 0.481 1 96.75 453 ALA A O 1
ATOM 3611 N N . PHE A 1 454 ? -5.617 35.125 0.771 1 95.81 454 PHE A N 1
ATOM 3612 C CA . PHE A 1 454 ? -5.426 34.125 -0.253 1 95.81 454 PHE A CA 1
ATOM 3613 C C . PHE A 1 454 ? -6.027 32.781 0.188 1 95.81 454 PHE A C 1
ATOM 3615 O O . PHE A 1 454 ? -6.574 32.062 -0.63 1 95.81 454 PHE A O 1
ATOM 3622 N N . ALA A 1 455 ? -5.82 32.469 1.409 1 95.88 455 ALA A N 1
ATOM 3623 C CA . ALA A 1 455 ? -6.387 31.219 1.935 1 95.88 455 ALA A CA 1
ATOM 3624 C C . ALA A 1 455 ? -7.906 31.219 1.823 1 95.88 455 ALA A C 1
ATOM 3626 O O . ALA A 1 455 ? -8.516 30.203 1.487 1 95.88 455 ALA A O 1
ATOM 3627 N N . GLU A 1 456 ? -8.461 32.344 2.125 1 96.06 456 GLU A N 1
ATOM 3628 C CA . GLU A 1 456 ? -9.914 32.469 2.016 1 96.06 456 GLU A CA 1
ATOM 3629 C C . GLU A 1 456 ? -10.367 32.344 0.563 1 96.06 456 GLU A C 1
ATOM 3631 O O . GLU A 1 456 ? -11.367 31.672 0.277 1 96.06 456 GLU A O 1
ATOM 3636 N N . LEU A 1 457 ? -9.695 32.906 -0.29 1 95.56 457 LEU A N 1
ATOM 3637 C CA . LEU A 1 457 ? -10.016 32.812 -1.709 1 95.56 457 LEU A CA 1
ATOM 3638 C C . LEU A 1 457 ? -9.875 31.391 -2.201 1 95.56 457 LEU A C 1
ATOM 3640 O O . LEU A 1 457 ? -10.742 30.891 -2.926 1 95.56 457 LEU A O 1
ATOM 3644 N N . PHE A 1 458 ? -8.805 30.797 -1.85 1 94.44 458 PHE A N 1
ATOM 3645 C CA . PHE A 1 458 ? -8.57 29.406 -2.252 1 94.44 458 PHE A CA 1
ATOM 3646 C C . PHE A 1 458 ? -9.633 28.484 -1.665 1 94.44 458 PHE A C 1
ATOM 3648 O O . PHE A 1 458 ? -10.07 27.547 -2.324 1 94.44 458 PHE A O 1
ATOM 3655 N N . PHE A 1 459 ? -9.977 28.75 -0.452 1 94.38 459 PHE A N 1
ATOM 3656 C CA . PHE A 1 459 ? -11 27.938 0.203 1 94.38 459 PHE A CA 1
ATOM 3657 C C . PHE A 1 459 ? -12.328 28.047 -0.542 1 94.38 459 PHE A C 1
ATOM 3659 O O . PHE A 1 459 ? -12.961 27.031 -0.825 1 94.38 459 PHE A O 1
ATOM 3666 N N . ARG A 1 460 ? -12.68 29.188 -0.935 1 93.88 460 ARG A N 1
ATOM 3667 C CA . ARG A 1 460 ? -13.984 29.422 -1.548 1 93.88 460 ARG A CA 1
ATOM 3668 C C . ARG A 1 460 ? -13.984 28.984 -3.008 1 93.88 460 ARG A C 1
ATOM 3670 O O . ARG A 1 460 ? -15.008 28.516 -3.518 1 93.88 460 ARG A O 1
ATOM 3677 N N . MET A 1 461 ? -12.867 29.078 -3.605 1 94.25 461 MET A N 1
ATOM 3678 C CA . MET A 1 461 ? -12.844 28.844 -5.043 1 94.25 461 MET A CA 1
ATOM 3679 C C . MET A 1 461 ? -12.461 27.391 -5.344 1 94.25 461 MET A C 1
ATOM 3681 O O . MET A 1 461 ? -12.812 26.859 -6.398 1 94.25 461 MET A O 1
ATOM 3685 N N . VAL A 1 462 ? -11.719 26.812 -4.477 1 93.56 462 VAL A N 1
ATOM 3686 C CA . VAL A 1 462 ? -11.18 25.5 -4.812 1 93.56 462 VAL A CA 1
ATOM 3687 C C . VAL A 1 462 ? -11.609 24.484 -3.76 1 93.56 462 VAL A C 1
ATOM 3689 O O . VAL A 1 462 ? -12.242 23.469 -4.082 1 93.56 462 VAL A O 1
ATOM 3692 N N . ASP A 1 463 ? -11.352 24.75 -2.5 1 91.88 463 ASP A N 1
ATOM 3693 C CA . ASP A 1 463 ? -11.547 23.766 -1.433 1 91.88 463 ASP A CA 1
ATOM 3694 C C . ASP A 1 463 ? -13.023 23.453 -1.246 1 91.88 463 ASP A C 1
ATOM 3696 O O . ASP A 1 463 ? -13.414 22.281 -1.229 1 91.88 463 ASP A O 1
ATOM 3700 N N . ALA A 1 464 ? -13.828 24.422 -1.1 1 91.31 464 ALA A N 1
ATOM 3701 C CA . ALA A 1 464 ? -15.258 24.219 -0.892 1 91.31 464 ALA A CA 1
ATOM 3702 C C . ALA A 1 464 ? -15.898 23.562 -2.111 1 91.31 464 ALA A C 1
ATOM 3704 O O . ALA A 1 464 ? -16.656 22.594 -1.978 1 91.31 464 ALA A O 1
ATOM 3705 N N . PRO A 1 465 ? -15.609 24.016 -3.246 1 91.5 465 PRO A N 1
ATOM 3706 C CA . PRO A 1 465 ? -16.156 23.328 -4.422 1 91.5 465 PRO A CA 1
ATOM 3707 C C . PRO A 1 465 ? -15.672 21.875 -4.531 1 91.5 465 PRO A C 1
ATOM 3709 O O . PRO A 1 465 ? -16.391 21.031 -5.059 1 91.5 465 PRO A O 1
ATOM 3712 N N . SER A 1 466 ? -14.422 21.641 -4.141 1 91.88 466 SER A N 1
ATOM 3713 C CA . SER A 1 466 ? -13.922 20.281 -4.199 1 91.88 466 SER A CA 1
ATOM 3714 C C . SER A 1 466 ? -14.734 19.359 -3.291 1 91.88 466 SER A C 1
ATOM 3716 O O . SER A 1 466 ? -14.961 18.188 -3.625 1 91.88 466 SER A O 1
ATOM 3718 N N . ILE A 1 467 ? -15.172 19.781 -2.18 1 89.31 467 ILE A N 1
ATOM 3719 C CA . ILE A 1 467 ? -16 19.016 -1.268 1 89.31 467 ILE A CA 1
ATOM 3720 C C . ILE A 1 467 ? -17.359 18.75 -1.909 1 89.31 467 ILE A C 1
ATOM 3722 O O . ILE A 1 467 ? -17.875 17.625 -1.862 1 89.31 467 ILE A O 1
ATOM 3726 N N . TRP A 1 468 ? -17.859 19.766 -2.492 1 89.81 468 TRP A N 1
ATOM 3727 C CA . TRP A 1 468 ? -19.141 19.641 -3.176 1 89.81 468 TRP A CA 1
ATOM 3728 C C . TRP A 1 468 ? -19.047 18.656 -4.34 1 89.81 468 TRP A C 1
ATOM 3730 O O . TRP A 1 468 ? -19.922 17.797 -4.504 1 89.81 468 TRP A O 1
ATOM 3740 N N . LEU A 1 469 ? -18.031 18.812 -5.074 1 91.25 469 LEU A N 1
ATOM 3741 C CA . LEU A 1 469 ? -17.844 17.938 -6.227 1 91.25 469 LEU A CA 1
ATOM 3742 C C . LEU A 1 469 ? -17.703 16.484 -5.793 1 91.25 469 LEU A C 1
ATOM 3744 O O . LEU A 1 469 ? -18.172 15.57 -6.488 1 91.25 469 LEU A O 1
ATOM 3748 N N . SER A 1 470 ? -17.016 16.328 -4.715 1 90.62 470 SER A N 1
ATOM 3749 C CA . SER A 1 470 ? -16.828 14.961 -4.215 1 90.62 470 SER A CA 1
ATOM 3750 C C . SER A 1 470 ? -18.172 14.32 -3.84 1 90.62 470 SER A C 1
ATOM 3752 O O . SER A 1 470 ? -18.406 13.156 -4.145 1 90.62 470 SER A O 1
ATOM 3754 N N . LYS A 1 471 ? -19.047 15.031 -3.229 1 88.25 471 LYS A N 1
ATOM 3755 C CA . LYS A 1 471 ? -20.359 14.531 -2.857 1 88.25 471 LYS A CA 1
ATOM 3756 C C . LYS A 1 471 ? -21.219 14.266 -4.094 1 88.25 471 LYS A C 1
ATOM 3758 O O . LYS A 1 471 ? -21.891 13.234 -4.184 1 88.25 471 LYS A O 1
ATOM 3763 N N . LYS A 1 472 ? -21.078 15.125 -5 1 89.94 472 LYS A N 1
ATOM 3764 C CA . LYS A 1 472 ? -21.875 14.992 -6.219 1 89.94 472 LYS A CA 1
ATOM 3765 C C . LYS A 1 472 ? -21.391 13.82 -7.066 1 89.94 472 LYS A C 1
ATOM 3767 O O . LYS A 1 472 ? -22.203 13.141 -7.707 1 89.94 472 LYS A O 1
ATOM 3772 N N . THR A 1 473 ? -20.141 13.664 -7.129 1 88.69 473 THR A N 1
ATOM 3773 C CA . THR A 1 473 ? -19.578 12.562 -7.902 1 88.69 473 THR A CA 1
ATOM 3774 C C . THR A 1 473 ? -20.078 11.227 -7.363 1 88.69 473 THR A C 1
ATOM 3776 O O . THR A 1 473 ? -20.469 10.344 -8.133 1 88.69 473 THR A O 1
ATOM 3779 N N . TYR A 1 474 ? -20.062 11.102 -6.133 1 86.69 474 TYR A N 1
ATOM 3780 C CA . TYR A 1 474 ? -20.516 9.836 -5.57 1 86.69 474 TYR A CA 1
ATOM 3781 C C . TYR A 1 474 ? -22 9.617 -5.836 1 86.69 474 TYR A C 1
ATOM 3783 O O . TYR A 1 474 ? -22.422 8.508 -6.16 1 86.69 474 TYR A O 1
ATOM 3791 N N . THR A 1 475 ? -22.766 10.633 -5.633 1 85.94 475 THR A N 1
ATOM 3792 C CA . THR A 1 475 ? -24.188 10.508 -5.898 1 85.94 475 THR A CA 1
ATOM 3793 C C . THR A 1 475 ? -24.453 10.156 -7.359 1 85.94 475 THR A C 1
ATOM 3795 O O . THR A 1 475 ? -25.359 9.391 -7.668 1 85.94 475 THR A O 1
ATOM 3798 N N . TRP A 1 476 ? -23.641 10.727 -8.133 1 86.62 476 TRP A N 1
ATOM 3799 C CA . TRP A 1 476 ? -23.734 10.43 -9.555 1 86.62 476 TRP A CA 1
ATOM 3800 C C . TRP A 1 476 ? -23.391 8.969 -9.828 1 86.62 476 TRP A C 1
ATOM 3802 O O . TRP A 1 476 ? -24 8.328 -10.695 1 86.62 476 TRP A O 1
ATOM 3812 N N . LEU A 1 477 ? -22.516 8.398 -9.164 1 84.25 477 LEU A N 1
ATOM 3813 C CA . LEU A 1 477 ? -22.062 7.027 -9.367 1 84.25 477 LEU A CA 1
ATOM 3814 C C . LEU A 1 477 ? -23.109 6.039 -8.852 1 84.25 477 LEU A C 1
ATOM 3816 O O . LEU A 1 477 ? -23.125 4.879 -9.273 1 84.25 477 LEU A O 1
ATOM 3820 N N . VAL A 1 478 ? -23.922 6.453 -7.961 1 81.75 478 VAL A N 1
ATOM 3821 C CA . VAL A 1 478 ? -24.875 5.551 -7.34 1 81.75 478 VAL A CA 1
ATOM 3822 C C . VAL A 1 478 ? -26.234 5.66 -8.055 1 81.75 478 VAL A C 1
ATOM 3824 O O . VAL A 1 478 ? -27 4.695 -8.102 1 81.75 478 VAL A O 1
ATOM 3827 N N . ASN A 1 479 ? -26.562 6.812 -8.453 1 74.19 479 ASN A N 1
ATOM 3828 C CA . ASN A 1 479 ? -27.875 7.012 -9.078 1 74.19 479 ASN A CA 1
ATOM 3829 C C . ASN A 1 479 ? -27.781 6.922 -10.602 1 74.19 479 ASN A C 1
ATOM 3831 O O . ASN A 1 479 ? -28.781 6.711 -11.273 1 74.19 479 ASN A O 1
ATOM 3835 N N . MET B 1 1 ? -22.75 -50.562 -50.562 1 15.54 1 MET B N 1
ATOM 3836 C CA . MET B 1 1 ? -23.5 -51.812 -50.375 1 15.54 1 MET B CA 1
ATOM 3837 C C . MET B 1 1 ? -23.969 -51.938 -48.938 1 15.54 1 MET B C 1
ATOM 3839 O O . MET B 1 1 ? -25.156 -52.156 -48.688 1 15.54 1 MET B O 1
ATOM 3843 N N . ALA B 1 2 ? -23.359 -52.75 -47.938 1 14.3 2 ALA B N 1
ATOM 3844 C CA . ALA B 1 2 ? -23.766 -54.031 -47.344 1 14.3 2 ALA B CA 1
ATOM 3845 C C . ALA B 1 2 ? -24.234 -53.844 -45.906 1 14.3 2 ALA B C 1
ATOM 3847 O O . ALA B 1 2 ? -23.438 -53.938 -44.969 1 14.3 2 ALA B O 1
ATOM 3848 N N . ALA B 1 3 ? -25.016 -52.844 -45.656 1 19.41 3 ALA B N 1
ATOM 3849 C CA . ALA B 1 3 ? -25.406 -52.656 -44.25 1 19.41 3 ALA B CA 1
ATOM 3850 C C . ALA B 1 3 ? -26.234 -53.844 -43.75 1 19.41 3 ALA B C 1
ATOM 3852 O O . ALA B 1 3 ? -27.453 -53.719 -43.562 1 19.41 3 ALA B O 1
ATOM 3853 N N . SER B 1 4 ? -25.906 -55.062 -44.125 1 15.54 4 SER B N 1
ATOM 3854 C CA . SER B 1 4 ? -26.734 -56.219 -43.812 1 15.54 4 SER B CA 1
ATOM 3855 C C . SER B 1 4 ? -27.031 -56.281 -42.312 1 15.54 4 SER B C 1
ATOM 3857 O O . SER B 1 4 ? -26.422 -55.531 -41.531 1 15.54 4 SER B O 1
ATOM 3859 N N . ASP B 1 5 ? -27 -57.469 -41.656 1 16.09 5 ASP B N 1
ATOM 3860 C CA . ASP B 1 5 ? -27.859 -58.562 -41.188 1 16.09 5 ASP B CA 1
ATOM 3861 C C . ASP B 1 5 ? -27.953 -58.594 -39.656 1 16.09 5 ASP B C 1
ATOM 3863 O O . ASP B 1 5 ? -29.031 -58.5 -39.094 1 16.09 5 ASP B O 1
ATOM 3867 N N . THR B 1 6 ? -27.281 -59.625 -39 1 16.84 6 THR B N 1
ATOM 3868 C CA . THR B 1 6 ? -27.766 -60.844 -38.344 1 16.84 6 THR B CA 1
ATOM 3869 C C . THR B 1 6 ? -27.969 -60.594 -36.844 1 16.84 6 THR B C 1
ATOM 3871 O O . THR B 1 6 ? -27.422 -59.656 -36.281 1 16.84 6 THR B O 1
ATOM 3874 N N . THR B 1 7 ? -28.016 -61.75 -35.906 1 16.66 7 THR B N 1
ATOM 3875 C CA . THR B 1 7 ? -28.781 -62.719 -35.125 1 16.66 7 THR B CA 1
ATOM 3876 C C . THR B 1 7 ? -28.391 -62.656 -33.656 1 16.66 7 THR B C 1
ATOM 3878 O O . THR B 1 7 ? -29.188 -63.031 -32.781 1 16.66 7 THR B O 1
ATOM 3881 N N . CYS B 1 8 ? -27.125 -62.344 -33.125 1 17.27 8 CYS B N 1
ATOM 3882 C CA . CYS B 1 8 ? -26.641 -63.375 -32.219 1 17.27 8 CYS B CA 1
ATOM 3883 C C . CYS B 1 8 ? -27.469 -63.406 -30.953 1 17.27 8 CYS B C 1
ATOM 3885 O O . CYS B 1 8 ? -27.812 -62.344 -30.406 1 17.27 8 CYS B O 1
ATOM 3887 N N . ASN B 1 9 ? -27.875 -64.688 -30.25 1 16.98 9 ASN B N 1
ATOM 3888 C CA . ASN B 1 9 ? -28.562 -65.688 -29.438 1 16.98 9 ASN B CA 1
ATOM 3889 C C . ASN B 1 9 ? -28.141 -65.625 -27.969 1 16.98 9 ASN B C 1
ATOM 3891 O O . ASN B 1 9 ? -28.672 -66.312 -27.125 1 16.98 9 ASN B O 1
ATOM 3895 N N . VAL B 1 10 ? -27.094 -65 -27.516 1 17.88 10 VAL B N 1
ATOM 3896 C CA . VAL B 1 10 ? -26.469 -65.812 -26.453 1 17.88 10 VAL B CA 1
ATOM 3897 C C . VAL B 1 10 ? -27.453 -65.938 -25.297 1 17.88 10 VAL B C 1
ATOM 3899 O O . VAL B 1 10 ? -28.062 -65 -24.844 1 17.88 10 VAL B O 1
ATOM 3902 N N . THR B 1 11 ? -27.734 -67.25 -24.766 1 16.7 11 THR B N 1
ATOM 3903 C CA . THR B 1 11 ? -28.438 -68.25 -23.953 1 16.7 11 THR B CA 1
ATOM 3904 C C . THR B 1 11 ? -28.203 -68 -22.469 1 16.7 11 THR B C 1
ATOM 3906 O O . THR B 1 11 ? -29 -68.438 -21.641 1 16.7 11 THR B O 1
ATOM 3909 N N . ALA B 1 12 ? -27.078 -67.562 -21.938 1 17.23 12 ALA B N 1
ATOM 3910 C CA . ALA B 1 12 ? -26.547 -68.5 -20.906 1 17.23 12 ALA B CA 1
ATOM 3911 C C . ALA B 1 12 ? -27.516 -68.562 -19.734 1 17.23 12 ALA B C 1
ATOM 3913 O O . ALA B 1 12 ? -28.234 -67.625 -19.422 1 17.23 12 ALA B O 1
ATOM 3914 N N . ASN B 1 13 ? -27.516 -69.75 -18.953 1 15.73 13 ASN B N 1
ATOM 3915 C CA . ASN B 1 13 ? -28.062 -70.812 -18.125 1 15.73 13 ASN B CA 1
ATOM 3916 C C . ASN B 1 13 ? -28.328 -70.312 -16.703 1 15.73 13 ASN B C 1
ATOM 3918 O O . ASN B 1 13 ? -27.922 -69.25 -16.328 1 15.73 13 ASN B O 1
ATOM 3922 N N . ASP B 1 14 ? -27.812 -71.125 -15.68 1 15.66 14 ASP B N 1
ATOM 3923 C CA . ASP B 1 14 ? -28.359 -72.125 -14.773 1 15.66 14 ASP B CA 1
ATOM 3924 C C . ASP B 1 14 ? -28.609 -71.562 -13.383 1 15.66 14 ASP B C 1
ATOM 3926 O O . ASP B 1 14 ? -29.703 -71.75 -12.828 1 15.66 14 ASP B O 1
ATOM 3930 N N . SER B 1 15 ? -27.516 -71.5 -12.461 1 16.14 15 SER B N 1
ATOM 3931 C CA . SER B 1 15 ? -27.438 -72.438 -11.336 1 16.14 15 SER B CA 1
ATOM 3932 C C . SER B 1 15 ? -28.266 -71.938 -10.156 1 16.14 15 SER B C 1
ATOM 3934 O O . SER B 1 15 ? -28.594 -70.75 -10.07 1 16.14 15 SER B O 1
ATOM 3936 N N . THR B 1 16 ? -28.547 -72.875 -9.07 1 17.56 16 THR B N 1
ATOM 3937 C CA . THR B 1 16 ? -29.375 -73.562 -8.086 1 17.56 16 THR B CA 1
ATOM 3938 C C . THR B 1 16 ? -29.375 -72.812 -6.762 1 17.56 16 THR B C 1
ATOM 3940 O O . THR B 1 16 ? -30.422 -72.625 -6.129 1 17.56 16 THR B O 1
ATOM 3943 N N . LYS B 1 17 ? -28.25 -72.5 -5.992 1 16.91 17 LYS B N 1
ATOM 3944 C CA . LYS B 1 17 ? -28.188 -73.312 -4.754 1 16.91 17 LYS B CA 1
ATOM 3945 C C . LYS B 1 17 ? -29.172 -72.75 -3.719 1 16.91 17 LYS B C 1
ATOM 3947 O O . LYS B 1 17 ? -29.641 -71.625 -3.832 1 16.91 17 LYS B O 1
ATOM 3952 N N . VAL B 1 18 ? -28.859 -72.938 -2.287 1 15.02 18 VAL B N 1
ATOM 3953 C CA . VAL B 1 18 ? -29.078 -73.75 -1.085 1 15.02 18 VAL B CA 1
ATOM 3954 C C . VAL B 1 18 ? -29.594 -72.875 0.042 1 15.02 18 VAL B C 1
ATOM 3956 O O . VAL B 1 18 ? -29.922 -73.312 1.124 1 15.02 18 VAL B O 1
ATOM 3959 N N . LYS B 1 19 ? -29.828 -71.562 -0.128 1 17.31 19 LYS B N 1
ATOM 3960 C CA . LYS B 1 19 ? -29.672 -71.062 1.226 1 17.31 19 LYS B CA 1
ATOM 3961 C C . LYS B 1 19 ? -30.688 -71.688 2.178 1 17.31 19 LYS B C 1
ATOM 3963 O O . LYS B 1 19 ? -31.891 -71.562 1.982 1 17.31 19 LYS B O 1
ATOM 3968 N N . GLU B 1 20 ? -30.25 -72.5 3.166 1 14.91 20 GLU B N 1
ATOM 3969 C CA . GLU B 1 20 ? -30.672 -73.375 4.246 1 14.91 20 GLU B CA 1
ATOM 3970 C C . GLU B 1 20 ? -31.453 -72.625 5.316 1 14.91 20 GLU B C 1
ATOM 3972 O O . GLU B 1 20 ? -31.328 -71.438 5.43 1 14.91 20 GLU B O 1
ATOM 3977 N N . ASN B 1 21 ? -31.984 -73.375 6.379 1 16.44 21 ASN B N 1
ATOM 3978 C CA . ASN B 1 21 ? -33.062 -73.688 7.312 1 16.44 21 ASN B CA 1
ATOM 3979 C C . ASN B 1 21 ? -32.875 -73 8.664 1 16.44 21 ASN B C 1
ATOM 3981 O O . ASN B 1 21 ? -33.656 -73.25 9.578 1 16.44 21 ASN B O 1
ATOM 3985 N N . LEU B 1 22 ? -31.75 -72.312 9.109 1 16.11 22 LEU B N 1
ATOM 3986 C CA . LEU B 1 22 ? -31.438 -72.75 10.477 1 16.11 22 LEU B CA 1
ATOM 3987 C C . LEU B 1 22 ? -32.531 -72.312 11.438 1 16.11 22 LEU B C 1
ATOM 3989 O O . LEU B 1 22 ? -33.031 -71.188 11.352 1 16.11 22 LEU B O 1
ATOM 3993 N N . ASP B 1 23 ? -32.906 -73.062 12.609 1 16.22 23 ASP B N 1
ATOM 3994 C CA . ASP B 1 23 ? -33.906 -73.562 13.578 1 16.22 23 ASP B CA 1
ATOM 3995 C C . ASP B 1 23 ? -33.969 -72.625 14.797 1 16.22 23 ASP B C 1
ATOM 3997 O O . ASP B 1 23 ? -35.062 -72.375 15.297 1 16.22 23 ASP B O 1
ATOM 4001 N N . HIS B 1 24 ? -32.812 -72.312 15.648 1 16.34 24 HIS B N 1
ATOM 4002 C CA . HIS B 1 24 ? -32.812 -72.812 17.016 1 16.34 24 HIS B CA 1
ATOM 4003 C C . HIS B 1 24 ? -33.75 -72.062 17.906 1 16.34 24 HIS B C 1
ATOM 4005 O O . HIS B 1 24 ? -34.094 -70.875 17.578 1 16.34 24 HIS B O 1
ATOM 4011 N N . SER B 1 25 ? -33.781 -72.312 19.406 1 16.89 25 SER B N 1
ATOM 4012 C CA . SER B 1 25 ? -34.531 -72.75 20.594 1 16.89 25 SER B CA 1
ATOM 4013 C C . SER B 1 25 ? -34.906 -71.562 21.469 1 16.89 25 SER B C 1
ATOM 4015 O O . SER B 1 25 ? -34.406 -70.438 21.266 1 16.89 25 SER B O 1
ATOM 4017 N N . THR B 1 26 ? -34.75 -71.625 23.031 1 17.28 26 THR B N 1
ATOM 4018 C CA . THR B 1 26 ? -35.594 -71.875 24.188 1 17.28 26 THR B CA 1
ATOM 4019 C C . THR B 1 26 ? -35.656 -70.688 25.078 1 17.28 26 THR B C 1
ATOM 4021 O O . THR B 1 26 ? -36.75 -70.25 25.516 1 17.28 26 THR B O 1
ATOM 4024 N N . ASN B 1 27 ? -34.625 -70.125 25.984 1 17.3 27 ASN B N 1
ATOM 4025 C CA . ASN B 1 27 ? -34.688 -70.25 27.438 1 17.3 27 ASN B CA 1
ATOM 4026 C C . ASN B 1 27 ? -35.375 -69 28.062 1 17.3 27 ASN B C 1
ATOM 4028 O O . ASN B 1 27 ? -35.406 -67.938 27.453 1 17.3 27 ASN B O 1
ATOM 4032 N N . SER B 1 28 ? -35.875 -69 29.562 1 19.27 28 SER B N 1
ATOM 4033 C CA . SER B 1 28 ? -36.844 -68.75 30.625 1 19.27 28 SER B CA 1
ATOM 4034 C C . SER B 1 28 ? -36.469 -67.562 31.453 1 19.27 28 SER B C 1
ATOM 4036 O O . SER B 1 28 ? -37.25 -67.125 32.312 1 19.27 28 SER B O 1
ATOM 4038 N N . VAL B 1 29 ? -35.312 -66.812 31.453 1 18.91 29 VAL B N 1
ATOM 4039 C CA . VAL B 1 29 ? -34.75 -66.438 32.75 1 18.91 29 VAL B CA 1
ATOM 4040 C C . VAL B 1 29 ? -35.625 -65.375 33.406 1 18.91 29 VAL B C 1
ATOM 4042 O O . VAL B 1 29 ? -36.125 -64.5 32.75 1 18.91 29 VAL B O 1
ATOM 4045 N N . GLU B 1 30 ? -35.938 -65.438 34.812 1 20.17 30 GLU B N 1
ATOM 4046 C CA . GLU B 1 30 ? -36.688 -65.125 36 1 20.17 30 GLU B CA 1
ATOM 4047 C C . GLU B 1 30 ? -36.219 -63.781 36.594 1 20.17 30 GLU B C 1
ATOM 4049 O O . GLU B 1 30 ? -36.719 -63.312 37.625 1 20.17 30 GLU B O 1
ATOM 4054 N N . ARG B 1 31 ? -35.938 -62.625 35.938 1 18.16 31 ARG B N 1
ATOM 4055 C CA . ARG B 1 31 ? -35.125 -61.625 36.625 1 18.16 31 ARG B CA 1
ATOM 4056 C C . ARG B 1 31 ? -35.875 -60.969 37.75 1 18.16 31 ARG B C 1
ATOM 4058 O O . AR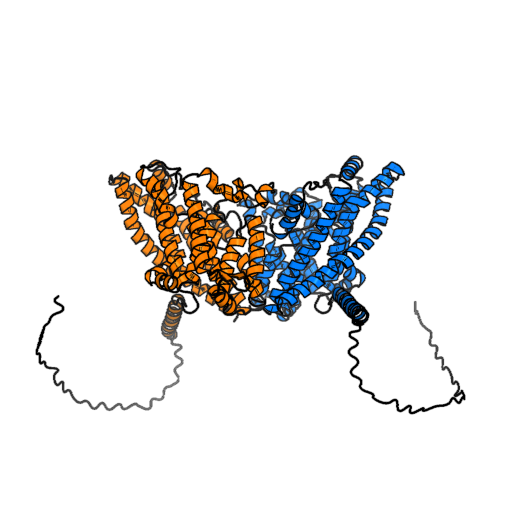G B 1 31 ? -36.938 -60.375 37.531 1 18.16 31 ARG B O 1
ATOM 4065 N N . SER B 1 32 ? -35.688 -61.25 39.062 1 20.17 32 SER B N 1
ATOM 4066 C CA . SER B 1 32 ? -36.156 -60.938 40.406 1 20.17 32 SER B CA 1
ATOM 4067 C C . SER B 1 32 ? -35.688 -59.562 40.844 1 20.17 32 SER B C 1
ATOM 4069 O O . SER B 1 32 ? -35.719 -59.219 42.031 1 20.17 32 SER B O 1
ATOM 4071 N N . PHE B 1 33 ? -35.75 -58.438 40.156 1 18.77 33 PHE B N 1
ATOM 4072 C CA . PHE B 1 33 ? -35 -57.219 40.531 1 18.77 33 PHE B CA 1
ATOM 4073 C C . PHE B 1 33 ? -35.5 -56.688 41.875 1 18.77 33 PHE B C 1
ATOM 4075 O O . PHE B 1 33 ? -36.688 -56.375 42 1 18.77 33 PHE B O 1
ATOM 4082 N N . SER B 1 34 ? -34.938 -56.969 43 1 18.42 34 SER B N 1
ATOM 4083 C CA . SER B 1 34 ? -34.906 -56.75 44.438 1 18.42 34 SER B CA 1
ATOM 4084 C C . SER B 1 34 ? -34.812 -55.25 44.75 1 18.42 34 SER B C 1
ATOM 4086 O O . SER B 1 34 ? -34.344 -54.469 43.938 1 18.42 34 SER B O 1
ATOM 4088 N N . SER B 1 35 ? -35.375 -54.75 45.938 1 22.06 35 SER B N 1
ATOM 4089 C CA . SER B 1 35 ? -35.875 -53.562 46.656 1 22.06 35 SER B CA 1
ATOM 4090 C C . SER B 1 35 ? -34.719 -52.688 47.156 1 22.06 35 SER B C 1
ATOM 4092 O O . SER B 1 35 ? -34.969 -51.688 47.844 1 22.06 35 SER B O 1
ATOM 4094 N N . ARG B 1 36 ? -33.406 -52.969 46.906 1 19.94 36 ARG B N 1
ATOM 4095 C CA . ARG B 1 36 ? -32.406 -52.625 47.938 1 19.94 36 ARG B CA 1
ATOM 4096 C C . ARG B 1 36 ? -32.438 -51.125 48.219 1 19.94 36 ARG B C 1
ATOM 4098 O O . ARG B 1 36 ? -32.781 -50.344 47.344 1 19.94 36 ARG B O 1
ATOM 4105 N N . ASP B 1 37 ? -32.25 -50.75 49.5 1 22.89 37 ASP B N 1
ATOM 4106 C CA . ASP B 1 37 ? -32.094 -49.719 50.531 1 22.89 37 ASP B CA 1
ATOM 4107 C C . ASP B 1 37 ? -30.922 -48.812 50.25 1 22.89 37 ASP B C 1
ATOM 4109 O O . ASP B 1 37 ? -30.469 -48.062 51.125 1 22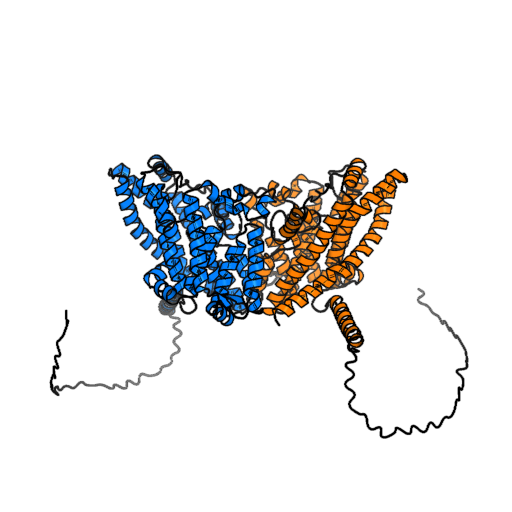.89 37 ASP B O 1
ATOM 4113 N N . MET B 1 38 ? -30.578 -48.344 48.969 1 20.47 38 MET B N 1
ATOM 4114 C CA . MET B 1 38 ? -29.234 -47.844 48.688 1 20.47 38 MET B CA 1
ATOM 4115 C C . MET B 1 38 ? -28.922 -46.562 49.469 1 20.47 38 MET B C 1
ATOM 4117 O O . MET B 1 38 ? -29.688 -45.594 49.375 1 20.47 38 MET B O 1
ATOM 4121 N N . SER B 1 39 ? -28.297 -46.719 50.656 1 22.72 39 SER B N 1
ATOM 4122 C CA . SER B 1 39 ? -27.578 -45.781 51.5 1 22.72 39 SER B CA 1
ATOM 4123 C C . SER B 1 39 ? -26.625 -44.906 50.688 1 22.72 39 SER B C 1
ATOM 4125 O O . SER B 1 39 ? -25.891 -45.406 49.844 1 22.72 39 SER B O 1
ATOM 4127 N N . PRO B 1 40 ? -26.812 -43.562 50.562 1 23.94 40 PRO B N 1
ATOM 4128 C CA . PRO B 1 40 ? -26.297 -42.656 49.531 1 23.94 40 PRO B CA 1
ATOM 4129 C C . PRO B 1 40 ? -24.781 -42.5 49.594 1 23.94 40 PRO B C 1
ATOM 4131 O O . PRO B 1 40 ? -24.234 -41.969 50.562 1 23.94 40 PRO B O 1
ATOM 4134 N N . SER B 1 41 ? -24 -43.688 49.438 1 21.73 41 SER B N 1
ATOM 4135 C CA . SER B 1 41 ? -22.578 -43.688 49.719 1 21.73 41 SER B CA 1
ATOM 4136 C C . SER B 1 41 ? -21.828 -42.656 48.875 1 21.73 41 SER B C 1
ATOM 4138 O O . SER B 1 41 ? -22.109 -42.5 47.688 1 21.73 41 SER B O 1
ATOM 4140 N N . ASN B 1 42 ? -21.031 -41.688 49.5 1 24.56 42 ASN B N 1
ATOM 4141 C CA . ASN B 1 42 ? -20.266 -40.5 49.156 1 24.56 42 ASN B CA 1
ATOM 4142 C C . ASN B 1 42 ? -19.156 -40.781 48.156 1 24.56 42 ASN B C 1
ATOM 4144 O O . ASN B 1 42 ? -18.203 -40 48.062 1 24.56 42 ASN B O 1
ATOM 4148 N N . SER B 1 43 ? -19.109 -42 47.438 1 21.56 43 SER B N 1
ATOM 4149 C CA . SER B 1 43 ? -17.844 -42.312 46.812 1 21.56 43 SER B CA 1
ATOM 4150 C C . SER B 1 43 ? -17.547 -41.375 45.625 1 21.56 43 SER B C 1
ATOM 4152 O O . SER B 1 43 ? -18.359 -41.25 44.719 1 21.56 43 SER B O 1
ATOM 4154 N N . LEU B 1 44 ? -16.609 -40.406 45.688 1 25.27 44 LEU B N 1
ATOM 4155 C CA . LEU B 1 44 ? -16.016 -39.375 44.844 1 25.27 44 LEU B CA 1
ATOM 4156 C C . LEU B 1 44 ? -15.336 -40 43.625 1 25.27 44 LEU B C 1
ATOM 4158 O O . LEU B 1 44 ? -14.109 -40.125 43.594 1 25.27 44 LEU B O 1
ATOM 4162 N N . ALA B 1 45 ? -15.734 -41.219 43.094 1 23.83 45 ALA B N 1
ATOM 4163 C CA . ALA B 1 45 ? -15.008 -41.906 42.031 1 23.83 45 ALA B CA 1
ATOM 4164 C C . ALA B 1 45 ? -14.953 -41.062 40.75 1 23.83 45 ALA B C 1
ATOM 4166 O O . ALA B 1 45 ? -15.984 -40.594 40.281 1 23.83 45 ALA B O 1
ATOM 4167 N N . VAL B 1 46 ? -13.797 -40.562 40.344 1 28.36 46 VAL B N 1
ATOM 4168 C CA . VAL B 1 46 ? -13.148 -39.719 39.344 1 28.36 46 VAL B CA 1
ATOM 4169 C C . VAL B 1 46 ? -13.336 -40.344 37.938 1 28.36 46 VAL B C 1
ATOM 4171 O O . VAL B 1 46 ? -12.469 -41.062 37.469 1 28.36 46 VAL B O 1
ATOM 4174 N N . ALA B 1 47 ? -14.352 -41.031 37.562 1 27.75 47 ALA B N 1
ATOM 4175 C CA . ALA B 1 47 ? -14.562 -41.75 36.312 1 27.75 47 ALA B CA 1
ATOM 4176 C C . ALA B 1 47 ? -14.703 -40.781 35.156 1 27.75 47 ALA B C 1
ATOM 4178 O O . ALA B 1 47 ? -15.07 -41.188 34.031 1 27.75 47 ALA B O 1
ATOM 4179 N N . GLU B 1 48 ? -14.781 -39.531 35.406 1 31.36 48 GLU B N 1
ATOM 4180 C CA . GLU B 1 48 ? -15.227 -38.625 34.344 1 31.36 48 GLU B CA 1
ATOM 4181 C C . GLU B 1 48 ? -14.203 -38.531 33.219 1 31.36 48 GLU B C 1
ATOM 4183 O O . GLU B 1 48 ? -14.375 -37.781 32.281 1 31.36 48 GLU B O 1
ATOM 4188 N N . GLY B 1 49 ? -13.109 -39.312 33.312 1 33.5 49 GLY B N 1
ATOM 4189 C CA . GLY B 1 49 ? -12 -39.125 32.406 1 33.5 49 GLY B CA 1
ATOM 4190 C C . GLY B 1 49 ? -12.289 -39.688 31.016 1 33.5 49 GLY B C 1
ATOM 4191 O O . GLY B 1 49 ? -11.609 -39.344 30.047 1 33.5 49 GLY B O 1
ATOM 4192 N N . GLU B 1 50 ? -13.031 -40.844 30.953 1 34.91 50 GLU B N 1
ATOM 4193 C CA . GLU B 1 50 ? -13.094 -41.562 29.688 1 34.91 50 GLU B CA 1
ATOM 4194 C C . GLU B 1 50 ? -14.062 -40.875 28.719 1 34.91 50 GLU B C 1
ATOM 4196 O O . GLU B 1 50 ? -13.875 -40.938 27.5 1 34.91 50 GLU B O 1
ATOM 4201 N N . THR B 1 51 ? -15.156 -40.375 29.234 1 37.91 51 THR B N 1
ATOM 4202 C CA . THR B 1 51 ? -16.156 -39.781 28.359 1 37.91 51 THR B CA 1
ATOM 4203 C C . THR B 1 51 ? -15.656 -38.469 27.766 1 37.91 51 THR B C 1
ATOM 4205 O O . THR B 1 51 ? -16.109 -38.062 26.688 1 37.91 51 THR B O 1
ATOM 4208 N N . ALA B 1 52 ? -14.75 -37.812 28.5 1 40.72 52 ALA B N 1
ATOM 4209 C CA . ALA B 1 52 ? -14.18 -36.594 27.969 1 40.72 52 ALA B CA 1
ATOM 4210 C C . ALA B 1 52 ? -13.25 -36.875 26.797 1 40.72 52 ALA B C 1
ATOM 4212 O O . ALA B 1 52 ? -13.125 -36.062 25.875 1 40.72 52 ALA B O 1
ATOM 4213 N N . THR B 1 53 ? -12.656 -38.062 26.828 1 38.62 53 THR B N 1
ATOM 4214 C CA . THR B 1 53 ? -11.781 -38.406 25.703 1 38.62 53 THR B CA 1
ATOM 4215 C C . THR B 1 53 ? -12.602 -38.688 24.453 1 38.62 53 THR B C 1
ATOM 4217 O O . THR B 1 53 ? -12.188 -38.344 23.344 1 38.62 53 THR B O 1
ATOM 4220 N N . VAL B 1 54 ? -13.75 -39.375 24.594 1 42 54 VAL B N 1
ATOM 4221 C CA . VAL B 1 54 ? -14.586 -39.656 23.422 1 42 54 VAL B CA 1
ATOM 4222 C C . VAL B 1 54 ? -15.219 -38.375 22.906 1 42 54 VAL B C 1
ATOM 4224 O O . VAL B 1 54 ? -15.312 -38.156 21.703 1 42 54 VAL B O 1
ATOM 4227 N N . SER B 1 55 ? -15.648 -37.5 23.812 1 44.88 55 SER B N 1
ATOM 4228 C CA . SER B 1 55 ? -16.234 -36.25 23.406 1 44.88 55 SER B CA 1
ATOM 4229 C C . SER B 1 55 ? -15.195 -35.312 22.797 1 44.88 55 SER B C 1
ATOM 4231 O O . SER B 1 55 ? -15.469 -34.656 21.797 1 44.88 55 SER B O 1
ATOM 4233 N N . ARG B 1 56 ? -14.031 -35.5 23.328 1 47.22 56 ARG B N 1
ATOM 4234 C CA . ARG B 1 56 ? -12.938 -34.75 22.734 1 47.22 56 ARG B CA 1
ATOM 4235 C C . ARG B 1 56 ? -12.539 -35.344 21.375 1 47.22 56 ARG B C 1
ATOM 4237 O O . ARG B 1 56 ? -12.141 -34.625 20.469 1 47.22 56 ARG B O 1
ATOM 4244 N N . ARG B 1 57 ? -12.617 -36.625 21.328 1 45.03 57 ARG B N 1
ATOM 4245 C CA . ARG B 1 57 ? -12.305 -37.281 20.062 1 45.03 57 ARG B CA 1
ATOM 4246 C C . ARG B 1 57 ? -13.359 -36.969 19 1 45.03 57 ARG B C 1
ATOM 4248 O O . ARG B 1 57 ? -13.031 -36.75 17.828 1 45.03 57 ARG B O 1
ATOM 4255 N N . SER B 1 58 ? -14.523 -37.031 19.359 1 48.94 58 SER B N 1
ATOM 4256 C CA . SER B 1 58 ? -15.586 -36.656 18.453 1 48.94 58 SER B CA 1
ATOM 4257 C C . SER B 1 58 ? -15.469 -35.188 18.062 1 48.94 58 SER B C 1
ATOM 4259 O O . SER B 1 58 ? -15.719 -34.812 16.906 1 48.94 58 SER B O 1
ATOM 4261 N N . SER B 1 59 ? -14.992 -34.406 19.031 1 53.66 59 SER B N 1
ATOM 4262 C CA . SER B 1 59 ? -14.789 -32.969 18.766 1 53.66 59 SER B CA 1
ATOM 4263 C C . SER B 1 59 ? -13.562 -32.75 17.891 1 53.66 59 SER B C 1
ATOM 4265 O O . SER B 1 59 ? -13.586 -31.922 16.969 1 53.66 59 SER B O 1
ATOM 4267 N N . LEU B 1 60 ? -12.648 -33.594 18.156 1 52.69 60 LEU B N 1
ATOM 4268 C CA . LEU B 1 60 ? -11.453 -33.5 17.344 1 52.69 60 LEU B CA 1
ATOM 4269 C C . LEU B 1 60 ? -11.719 -34 15.922 1 52.69 60 LEU B C 1
ATOM 4271 O O . LEU B 1 60 ? -11.25 -33.406 14.953 1 52.69 60 LEU B O 1
ATOM 4275 N N . VAL B 1 61 ? -12.383 -35.156 15.859 1 52 61 VAL B N 1
ATOM 4276 C CA . VAL B 1 61 ? -12.75 -35.688 14.547 1 52 61 VAL B CA 1
ATOM 4277 C C . VAL B 1 61 ? -13.633 -34.656 13.82 1 52 61 VAL B C 1
ATOM 4279 O O . VAL B 1 61 ? -13.492 -34.469 12.609 1 52 61 VAL B O 1
ATOM 4282 N N . GLY B 1 62 ? -14.484 -34.062 14.508 1 52.38 62 GLY B N 1
ATOM 4283 C CA . GLY B 1 62 ? -15.289 -33 13.922 1 52.38 62 GLY B CA 1
ATOM 4284 C C . GLY B 1 62 ? -14.469 -31.828 13.43 1 52.38 62 GLY B C 1
ATOM 4285 O O . GLY B 1 62 ? -14.711 -31.312 12.344 1 52.38 62 GLY B O 1
ATOM 4286 N N . ILE B 1 63 ? -13.531 -31.594 14.227 1 55.19 63 ILE B N 1
ATOM 4287 C CA . ILE B 1 63 ? -12.625 -30.516 13.844 1 55.19 63 ILE B CA 1
ATOM 4288 C C . ILE B 1 63 ? -11.82 -30.922 12.609 1 55.19 63 ILE B C 1
ATOM 4290 O O . ILE B 1 63 ? -11.656 -30.141 11.672 1 55.19 63 ILE B O 1
ATOM 4294 N N . ILE B 1 64 ? -11.414 -32.156 12.688 1 53.94 64 ILE B N 1
ATOM 4295 C CA . ILE B 1 64 ? -10.617 -32.656 11.57 1 53.94 64 ILE B CA 1
ATOM 4296 C C . ILE B 1 64 ? -11.469 -32.719 10.305 1 53.94 64 ILE B C 1
ATOM 4298 O O . ILE B 1 64 ? -11.008 -32.344 9.227 1 53.94 64 ILE B O 1
ATOM 4302 N N . GLN B 1 65 ? -12.648 -33.156 10.422 1 53.72 65 GLN B N 1
ATOM 4303 C CA . GLN B 1 65 ? -13.539 -33.188 9.266 1 53.72 65 GLN B CA 1
ATOM 4304 C C . GLN B 1 65 ? -13.852 -31.797 8.773 1 53.72 65 GLN B C 1
ATOM 4306 O O . GLN B 1 65 ? -13.914 -31.547 7.566 1 53.72 65 GLN B O 1
ATOM 4311 N N . ASP B 1 66 ? -13.969 -31 9.68 1 57.09 66 ASP B N 1
ATOM 4312 C CA . ASP B 1 66 ? -14.297 -29.625 9.32 1 57.09 66 ASP B CA 1
ATOM 4313 C C . ASP B 1 66 ? -13.125 -28.938 8.609 1 57.09 66 ASP B C 1
ATOM 4315 O O . ASP B 1 66 ? -13.328 -28.094 7.738 1 57.09 66 ASP B O 1
ATOM 4319 N N . VAL B 1 67 ? -12.062 -29.344 8.953 1 54.12 67 VAL B N 1
ATOM 4320 C CA . VAL B 1 67 ? -10.836 -28.75 8.414 1 54.12 67 VAL B CA 1
ATOM 4321 C C . VAL B 1 67 ? -10.656 -29.172 6.957 1 54.12 67 VAL B C 1
ATOM 4323 O O . VAL B 1 67 ? -10.188 -28.391 6.129 1 54.12 67 VAL B O 1
ATOM 4326 N N . PHE B 1 68 ? -11.078 -30.375 6.699 1 51.56 68 PHE B N 1
ATOM 4327 C CA . PHE B 1 68 ? -10.727 -30.906 5.387 1 51.56 68 PHE B CA 1
ATOM 4328 C C . PHE B 1 68 ? -11.867 -30.688 4.395 1 51.56 68 PHE B C 1
ATOM 4330 O O . PHE B 1 68 ? -11.727 -30.984 3.207 1 51.56 68 PHE B O 1
ATOM 4337 N N . VAL B 1 69 ? -13 -30.141 4.895 1 48.09 69 VAL B N 1
ATOM 4338 C CA . VAL B 1 69 ? -14.094 -29.859 3.965 1 48.09 69 VAL B CA 1
ATOM 4339 C C . VAL B 1 69 ? -13.828 -28.547 3.242 1 48.09 69 VAL B C 1
ATOM 4341 O O . VAL B 1 69 ? -13.828 -27.469 3.863 1 48.09 69 VAL B O 1
ATOM 4344 N N . VAL B 1 70 ? -13.281 -28.766 2.061 1 49.53 70 VAL B N 1
ATOM 4345 C CA . VAL B 1 70 ? -13.141 -27.594 1.195 1 49.53 70 VAL B CA 1
ATOM 4346 C C . VAL B 1 70 ? -14.508 -27.203 0.64 1 49.53 70 VAL B C 1
ATOM 4348 O O . VAL B 1 70 ? -15.18 -28 -0.009 1 49.53 70 VAL B O 1
ATOM 4351 N N . ASP B 1 71 ? -15.148 -26.156 1.139 1 49.75 71 ASP B N 1
ATOM 4352 C CA . ASP B 1 71 ? -16.422 -25.688 0.601 1 49.75 71 ASP B CA 1
ATOM 4353 C C . ASP B 1 71 ? -16.281 -25.25 -0.858 1 49.75 71 ASP B C 1
ATOM 4355 O O . ASP B 1 71 ? -15.68 -24.219 -1.15 1 49.75 71 ASP B O 1
ATOM 4359 N N . ARG B 1 72 ? -16.578 -26.203 -1.806 1 49.25 72 ARG B N 1
ATOM 4360 C CA . ARG B 1 72 ? -16.5 -26 -3.25 1 49.25 72 ARG B CA 1
ATOM 4361 C C . ARG B 1 72 ? -17.719 -25.234 -3.756 1 49.25 72 ARG B C 1
ATOM 4363 O O . ARG B 1 72 ? -17.797 -24.891 -4.938 1 49.25 72 ARG B O 1
ATOM 4370 N N . SER B 1 73 ? -18.734 -25.047 -3.035 1 46.75 73 SER B N 1
ATOM 4371 C CA . SER B 1 73 ? -20.016 -24.578 -3.543 1 46.75 73 SER B CA 1
ATOM 4372 C C . SER B 1 73 ? -19.906 -23.203 -4.168 1 46.75 73 SER B C 1
ATOM 4374 O O . SER B 1 73 ? -20.562 -22.891 -5.156 1 46.75 73 SER B O 1
ATOM 4376 N N . LYS B 1 74 ? -19.109 -22.328 -3.557 1 51.88 74 LYS B N 1
ATOM 4377 C CA . LYS B 1 74 ? -19.234 -20.922 -3.965 1 51.88 74 LYS B CA 1
ATOM 4378 C C . LYS B 1 74 ? -18.094 -20.516 -4.887 1 51.88 74 LYS B C 1
ATOM 4380 O O . LYS B 1 74 ? -18.078 -19.391 -5.398 1 51.88 74 LYS B O 1
ATOM 4385 N N . HIS B 1 75 ? -17.25 -21.609 -5.309 1 62.06 75 HIS B N 1
ATOM 4386 C CA . HIS B 1 75 ? -16.062 -21.25 -6.078 1 62.06 75 HIS B CA 1
ATOM 4387 C C . HIS B 1 75 ? -16.156 -21.75 -7.516 1 62.06 75 HIS B C 1
ATOM 4389 O O . HIS B 1 75 ? -16.812 -22.766 -7.781 1 62.06 75 HIS B O 1
ATOM 4395 N N . HIS B 1 76 ? -16 -20.859 -8.5 1 81.62 76 HIS B N 1
ATOM 4396 C CA . HIS B 1 76 ? -15.867 -21.203 -9.914 1 81.62 76 HIS B CA 1
ATOM 4397 C C . HIS B 1 76 ? -14.797 -22.281 -10.117 1 81.62 76 HIS B C 1
ATOM 4399 O O . HIS B 1 76 ? -13.609 -21.969 -10.203 1 81.62 76 HIS B O 1
ATOM 4405 N N . VAL B 1 77 ? -15.234 -23.516 -10.141 1 90 77 VAL B N 1
ATOM 4406 C CA . VAL B 1 77 ? -14.375 -24.688 -10.18 1 90 77 VAL B CA 1
ATOM 4407 C C . VAL B 1 77 ? -13.445 -24.625 -11.391 1 90 77 VAL B C 1
ATOM 4409 O O . VAL B 1 77 ? -12.312 -25.094 -11.336 1 90 77 VAL B O 1
ATOM 4412 N N . TYR B 1 78 ? -13.906 -24.031 -12.422 1 94.25 78 TYR B N 1
ATOM 4413 C CA . TYR B 1 78 ? -13.102 -23.953 -13.641 1 94.25 78 TYR B CA 1
ATOM 4414 C C . TYR B 1 78 ? -11.883 -23.062 -13.43 1 94.25 78 TYR B C 1
ATOM 4416 O O . TYR B 1 78 ? -10.852 -23.25 -14.07 1 94.25 78 TYR B O 1
ATOM 4424 N N . ILE B 1 79 ? -11.938 -22.141 -12.516 1 94.06 79 ILE B N 1
ATOM 4425 C CA . ILE B 1 79 ? -10.797 -21.266 -12.211 1 94.06 79 ILE B CA 1
ATOM 4426 C C . ILE B 1 79 ? -9.758 -22.062 -11.422 1 94.06 79 ILE B C 1
ATOM 4428 O O . ILE B 1 79 ? -8.555 -21.891 -11.633 1 94.06 79 ILE B O 1
ATOM 4432 N N . THR B 1 80 ? -10.219 -22.938 -10.602 1 93.69 80 THR B N 1
ATOM 4433 C CA . THR B 1 80 ? -9.32 -23.828 -9.867 1 93.69 80 THR B CA 1
ATOM 4434 C C . THR B 1 80 ? -8.602 -24.781 -10.82 1 93.69 80 THR B C 1
ATOM 4436 O O . THR B 1 80 ? -7.43 -25.094 -10.625 1 93.69 80 THR B O 1
ATOM 4439 N N . GLY B 1 81 ? -9.344 -25.203 -11.781 1 96.12 81 GLY B N 1
ATOM 4440 C CA . GLY B 1 81 ? -8.719 -26.031 -12.797 1 96.12 81 GLY B CA 1
ATOM 4441 C C . GLY B 1 81 ? -7.648 -25.312 -13.594 1 96.12 81 GLY B C 1
ATOM 4442 O O . GLY B 1 81 ? -6.617 -25.891 -13.93 1 96.12 81 GLY B O 1
ATOM 4443 N N . LEU B 1 82 ? -7.93 -24.109 -13.867 1 96.19 82 LEU B N 1
ATOM 4444 C CA . LEU B 1 82 ? -6.941 -23.297 -14.57 1 96.19 82 LEU B CA 1
ATOM 4445 C C . LEU B 1 82 ? -5.672 -23.141 -13.742 1 96.19 82 LEU B C 1
ATOM 4447 O O . LEU B 1 82 ? -4.562 -23.188 -14.273 1 96.19 82 LEU B O 1
ATOM 4451 N N . ARG B 1 83 ? -5.816 -23 -12.461 1 94.44 83 ARG B N 1
ATOM 4452 C CA . ARG B 1 83 ? -4.672 -22.984 -11.555 1 94.44 83 ARG B CA 1
ATOM 4453 C C . ARG B 1 83 ? -3.893 -24.297 -11.641 1 94.44 83 ARG B C 1
ATOM 4455 O O . ARG B 1 83 ? -2.662 -24.297 -11.547 1 94.44 83 ARG B O 1
ATOM 4462 N N . GLY B 1 84 ? -4.656 -25.328 -11.805 1 95.69 84 GLY B N 1
ATOM 4463 C CA . GLY B 1 84 ? -4.027 -26.641 -11.953 1 95.69 84 GLY B CA 1
ATOM 4464 C C . GLY B 1 84 ? -3.113 -26.719 -13.164 1 95.69 84 GLY B C 1
ATOM 4465 O O . GLY B 1 84 ? -2.021 -27.281 -13.086 1 95.69 84 GLY B O 1
ATOM 4466 N N . VAL B 1 85 ? -3.527 -26.125 -14.219 1 96.38 85 VAL B N 1
ATOM 4467 C CA . VAL B 1 85 ? -2.715 -26.109 -15.43 1 96.38 85 VAL B CA 1
ATOM 4468 C C . VAL B 1 85 ? -1.423 -25.328 -15.172 1 96.38 85 VAL B C 1
ATOM 4470 O O . VAL B 1 85 ? -0.34 -25.766 -15.57 1 96.38 85 VAL B O 1
ATOM 4473 N N . LEU B 1 86 ? -1.521 -24.25 -14.492 1 94.38 86 LEU B N 1
ATOM 4474 C CA . LEU B 1 86 ? -0.365 -23.406 -14.219 1 94.38 86 LEU B CA 1
ATOM 4475 C C . LEU B 1 86 ? 0.609 -24.094 -13.273 1 94.38 86 LEU B C 1
ATOM 4477 O O . LEU B 1 86 ? 1.823 -23.922 -13.383 1 94.38 86 LEU B O 1
ATOM 4481 N N . VAL B 1 87 ? 0.053 -24.906 -12.406 1 93 87 VAL B N 1
ATOM 4482 C CA . VAL B 1 87 ? 0.892 -25.625 -11.453 1 93 87 VAL B CA 1
ATOM 4483 C C . VAL B 1 87 ? 1.745 -26.656 -12.203 1 93 87 VAL B C 1
ATOM 4485 O O . VAL B 1 87 ? 2.924 -26.828 -11.891 1 93 87 VAL B O 1
ATOM 4488 N N . VAL B 1 88 ? 1.164 -27.312 -13.164 1 95.19 88 VAL B N 1
ATOM 4489 C CA . VAL B 1 88 ? 1.897 -28.281 -13.977 1 95.19 88 VAL B CA 1
ATOM 4490 C C . VAL B 1 88 ? 3.012 -27.562 -14.742 1 95.19 88 VAL B C 1
ATOM 4492 O O . VAL B 1 88 ? 4.141 -28.047 -14.805 1 95.19 88 VAL B O 1
ATOM 4495 N N . GLN B 1 89 ? 2.668 -26.438 -15.219 1 95.31 89 GLN B N 1
ATOM 4496 C CA . GLN B 1 89 ? 3.666 -25.656 -15.945 1 95.31 89 GLN B CA 1
ATOM 4497 C C . GLN B 1 89 ? 4.793 -25.203 -15.016 1 95.31 89 GLN B C 1
ATOM 4499 O O . GLN B 1 89 ? 5.969 -25.25 -15.391 1 95.31 89 GLN B O 1
ATOM 4504 N N . SER B 1 90 ? 4.414 -24.812 -13.844 1 91.94 90 SER B N 1
ATOM 4505 C CA . SER B 1 90 ? 5.406 -24.375 -12.875 1 91.94 90 SER B CA 1
ATOM 4506 C C . SER B 1 90 ? 6.32 -25.516 -12.453 1 91.94 90 SER B C 1
ATOM 4508 O O . SER B 1 90 ? 7.512 -25.312 -12.211 1 91.94 90 SER B O 1
ATOM 4510 N N . PHE B 1 91 ? 5.789 -26.672 -12.344 1 92.56 91 PHE B N 1
ATOM 4511 C CA . PHE B 1 91 ? 6.574 -27.859 -11.992 1 92.56 91 PHE B CA 1
ATOM 4512 C C . PHE B 1 91 ? 7.668 -28.109 -13.023 1 92.56 91 PHE B C 1
ATOM 4514 O O . PHE B 1 91 ? 8.836 -28.266 -12.672 1 92.56 91 PHE B O 1
ATOM 4521 N N . PHE B 1 92 ? 7.281 -28.078 -14.242 1 94.56 92 PHE B N 1
ATOM 4522 C CA . PHE B 1 92 ? 8.25 -28.328 -15.305 1 94.56 92 PHE B CA 1
ATOM 4523 C C . PHE B 1 92 ? 9.258 -27.188 -15.398 1 94.56 92 PHE B C 1
ATOM 4525 O O . PHE B 1 92 ? 10.445 -27.422 -15.641 1 94.56 92 PHE B O 1
ATOM 4532 N N . TRP B 1 93 ? 8.789 -26 -15.188 1 92.31 93 TRP B N 1
ATOM 4533 C CA . TRP B 1 93 ? 9.719 -24.875 -15.203 1 92.31 93 TRP B CA 1
ATOM 4534 C C . TRP B 1 93 ? 10.773 -25.031 -14.117 1 92.31 93 TRP B C 1
ATOM 4536 O O . TRP B 1 93 ? 11.969 -24.859 -14.375 1 92.31 93 TRP B O 1
ATOM 4546 N N . THR B 1 94 ? 10.367 -25.359 -12.93 1 90.12 94 THR B N 1
ATOM 4547 C CA . THR B 1 94 ? 11.297 -25.5 -11.812 1 90.12 94 THR B CA 1
ATOM 4548 C C . THR B 1 94 ? 12.266 -26.641 -12.047 1 90.12 94 THR B C 1
ATOM 4550 O O . THR B 1 94 ? 13.461 -26.531 -11.773 1 90.12 94 THR B O 1
ATOM 4553 N N . TYR B 1 95 ? 11.789 -27.734 -12.531 1 92.81 95 TYR B N 1
ATOM 4554 C CA . TYR B 1 95 ? 12.625 -28.875 -12.859 1 92.81 95 TYR B CA 1
ATOM 4555 C C . TYR B 1 95 ? 13.664 -28.516 -13.914 1 92.81 95 TYR B C 1
ATOM 4557 O O . TYR B 1 95 ? 14.852 -28.812 -13.75 1 92.81 95 TYR B O 1
ATOM 4565 N N . PHE B 1 96 ? 13.195 -27.844 -14.984 1 93.5 96 PHE B N 1
ATOM 4566 C CA . PHE B 1 96 ? 14.102 -27.5 -16.078 1 93.5 96 PHE B CA 1
ATOM 4567 C C . PHE B 1 96 ? 15.117 -26.453 -15.617 1 93.5 96 PHE B C 1
ATOM 4569 O O . PHE B 1 96 ? 16.297 -26.547 -15.961 1 93.5 96 PHE B O 1
ATOM 4576 N N . GLN B 1 97 ? 14.68 -25.516 -14.836 1 89.94 97 GLN B N 1
ATOM 4577 C CA . GLN B 1 97 ? 15.578 -24.469 -14.352 1 89.94 97 GLN B CA 1
ATOM 4578 C C . GLN B 1 97 ? 16.719 -25.062 -13.523 1 89.94 97 GLN B C 1
ATOM 4580 O O . GLN B 1 97 ? 17.844 -24.562 -13.57 1 89.94 97 GLN B O 1
ATOM 4585 N N . THR B 1 98 ? 16.406 -26.094 -12.867 1 89.75 98 THR B N 1
ATOM 4586 C CA . THR B 1 98 ? 17.391 -26.672 -11.953 1 89.75 98 THR B CA 1
ATOM 4587 C C . THR B 1 98 ? 18.281 -27.688 -12.672 1 89.75 98 THR B C 1
ATOM 4589 O O . THR B 1 98 ? 19.5 -27.656 -12.531 1 89.75 98 THR B O 1
ATOM 4592 N N . PHE B 1 99 ? 17.766 -28.547 -13.539 1 92.75 99 PHE B N 1
ATOM 4593 C CA . PHE B 1 99 ? 18.516 -29.703 -14.008 1 92.75 99 PHE B CA 1
ATOM 4594 C C . PHE B 1 99 ? 18.812 -29.594 -15.5 1 92.75 99 PHE B C 1
ATOM 4596 O O . PHE B 1 99 ? 19.75 -30.234 -16 1 92.75 99 PHE B O 1
ATOM 4603 N N . ILE B 1 100 ? 17.906 -28.875 -16.234 1 93.56 100 ILE B N 1
ATOM 4604 C CA . ILE B 1 100 ? 18.125 -28.656 -17.656 1 93.56 100 ILE B CA 1
ATOM 4605 C C . ILE B 1 100 ? 17.984 -27.172 -17.984 1 93.56 100 ILE B C 1
ATOM 4607 O O . ILE B 1 100 ? 17.078 -26.781 -18.734 1 93.56 100 ILE B O 1
ATOM 4611 N N . PRO B 1 101 ? 18.875 -26.375 -17.516 1 90.31 101 PRO B N 1
ATOM 4612 C CA . PRO B 1 101 ? 18.734 -24.922 -17.594 1 90.31 101 PRO B CA 1
ATOM 4613 C C . PRO B 1 101 ? 18.672 -24.406 -19.016 1 90.31 101 PRO B C 1
ATOM 4615 O O . PRO B 1 101 ? 18.141 -23.328 -19.281 1 90.31 101 PRO B O 1
ATOM 4618 N N . THR B 1 102 ? 19.156 -25.125 -20.016 1 91.94 102 THR B N 1
ATOM 4619 C CA . THR B 1 102 ? 19.125 -24.703 -21.422 1 91.94 102 THR B CA 1
ATOM 4620 C C . THR B 1 102 ? 17.688 -24.594 -21.922 1 91.94 102 THR B C 1
ATOM 4622 O O . THR B 1 102 ? 17.406 -23.812 -22.844 1 91.94 102 THR B O 1
ATOM 4625 N N . LEU B 1 103 ? 16.828 -25.266 -21.234 1 93.25 103 LEU B N 1
ATOM 4626 C CA . LEU B 1 103 ? 15.43 -25.266 -21.641 1 93.25 103 LEU B CA 1
ATOM 4627 C C . LEU B 1 103 ? 14.703 -24.031 -21.125 1 93.25 103 LEU B C 1
ATOM 4629 O O . LEU B 1 103 ? 13.586 -23.734 -21.547 1 93.25 103 LEU B O 1
ATOM 4633 N N . VAL B 1 104 ? 15.367 -23.266 -20.266 1 89.5 104 VAL B N 1
ATOM 4634 C CA . VAL B 1 104 ? 14.648 -22.141 -19.656 1 89.5 104 VAL B CA 1
ATOM 4635 C C . VAL B 1 104 ? 15.383 -20.844 -19.953 1 89.5 104 VAL B C 1
ATOM 4637 O O . VAL B 1 104 ? 14.758 -19.781 -20.047 1 89.5 104 VAL B O 1
ATOM 4640 N N . SER B 1 105 ? 16.688 -20.953 -20.109 1 85.56 105 SER B N 1
ATOM 4641 C CA . SER B 1 105 ? 17.469 -19.734 -20.312 1 85.56 105 SER B CA 1
ATOM 4642 C C . SER B 1 105 ? 18.484 -19.906 -21.438 1 85.56 105 SER B C 1
ATOM 4644 O O . SER B 1 105 ? 18.984 -21 -21.672 1 85.56 105 SER B O 1
ATOM 4646 N N . ARG B 1 106 ? 18.844 -18.75 -22 1 84.06 106 ARG B N 1
ATOM 4647 C CA . ARG B 1 106 ? 19.844 -18.75 -23.062 1 84.06 106 ARG B CA 1
ATOM 4648 C C . ARG B 1 106 ? 21.25 -18.625 -22.484 1 84.06 106 ARG B C 1
ATOM 4650 O O . ARG B 1 106 ? 22.234 -18.859 -23.188 1 84.06 106 ARG B O 1
ATOM 4657 N N . ASP B 1 107 ? 21.25 -18.344 -21.281 1 81.56 107 ASP B N 1
ATOM 4658 C CA . ASP B 1 107 ? 22.547 -18.016 -20.672 1 81.56 107 ASP B CA 1
ATOM 4659 C C . ASP B 1 107 ? 23.359 -19.281 -20.406 1 81.56 107 ASP B C 1
ATOM 4661 O O . ASP B 1 107 ? 24.578 -19.203 -20.234 1 81.56 107 ASP B O 1
ATOM 4665 N N . THR B 1 108 ? 22.688 -20.422 -20.344 1 83.56 108 THR B N 1
ATOM 4666 C CA . THR B 1 108 ? 23.406 -21.672 -20.125 1 83.56 108 THR B CA 1
ATOM 4667 C C . THR B 1 108 ? 23.516 -22.484 -21.406 1 83.56 108 THR B C 1
ATOM 4669 O O . THR B 1 108 ? 22.5 -22.953 -21.938 1 83.56 108 THR B O 1
ATOM 4672 N N . PRO B 1 109 ? 24.688 -22.594 -21.844 1 83.44 109 PRO B N 1
ATOM 4673 C CA . PRO B 1 109 ? 24.859 -23.312 -23.109 1 83.44 109 PRO B CA 1
ATOM 4674 C C . PRO B 1 109 ? 24.531 -24.797 -23 1 83.44 109 PRO B C 1
ATOM 4676 O O . PRO B 1 109 ? 24.75 -25.406 -21.938 1 83.44 109 PRO B O 1
ATOM 4679 N N . GLY B 1 110 ? 23.828 -25.344 -23.953 1 84.19 110 GLY B N 1
ATOM 4680 C CA . GLY B 1 110 ? 23.484 -26.75 -24.078 1 84.19 110 GLY B CA 1
ATOM 4681 C C . GLY B 1 110 ? 23.344 -27.219 -25.516 1 84.19 110 GLY B C 1
ATOM 4682 O O . GLY B 1 110 ? 23.766 -26.516 -26.438 1 84.19 110 GLY B O 1
ATOM 4683 N N . PRO B 1 111 ? 22.953 -28.359 -25.656 1 88.38 111 PRO B N 1
ATOM 4684 C CA . PRO B 1 111 ? 22.766 -28.875 -27.016 1 88.38 111 PRO B CA 1
ATOM 4685 C C . PRO B 1 111 ? 21.781 -28.031 -27.828 1 88.38 111 PRO B C 1
ATOM 4687 O O . PRO B 1 111 ? 20.844 -27.469 -27.281 1 88.38 111 PRO B O 1
ATOM 4690 N N . THR B 1 112 ? 22 -28.016 -29.047 1 91.56 112 THR B N 1
ATOM 4691 C CA . THR B 1 112 ? 21.234 -27.172 -29.969 1 91.56 112 THR B CA 1
ATOM 4692 C C . THR B 1 112 ? 19.75 -27.562 -29.938 1 91.56 112 THR B C 1
ATOM 4694 O O . THR B 1 112 ? 18.875 -26.703 -30.031 1 91.56 112 THR B O 1
ATOM 4697 N N . TYR B 1 113 ? 19.5 -28.844 -29.781 1 92.56 113 TYR B N 1
ATOM 4698 C CA . TYR B 1 113 ? 18.109 -29.281 -29.797 1 92.56 113 TYR B CA 1
ATOM 4699 C C . TYR B 1 113 ? 17.344 -28.719 -28.594 1 92.56 113 TYR B C 1
ATOM 4701 O O . TYR B 1 113 ? 16.141 -28.453 -28.672 1 92.56 113 TYR B O 1
ATOM 4709 N N . GLN B 1 114 ? 18 -28.531 -27.516 1 92.56 114 GLN B N 1
ATOM 4710 C CA . GLN B 1 114 ? 17.375 -27.953 -26.344 1 92.56 114 GLN B CA 1
ATOM 4711 C C . GLN B 1 114 ? 17.047 -26.469 -26.578 1 92.56 114 GLN B C 1
ATOM 4713 O O . GLN B 1 114 ? 16.016 -25.984 -26.109 1 92.56 114 GLN B O 1
ATOM 4718 N N . ASP B 1 115 ? 17.906 -25.844 -27.312 1 91.94 115 ASP B N 1
ATOM 4719 C CA . ASP B 1 115 ? 17.641 -24.453 -27.672 1 91.94 115 ASP B CA 1
ATOM 4720 C C . ASP B 1 115 ? 16.391 -24.328 -28.531 1 91.94 115 ASP B C 1
ATOM 4722 O O . ASP B 1 115 ? 15.562 -23.453 -28.312 1 91.94 115 ASP B O 1
ATOM 4726 N N . VAL B 1 116 ? 16.328 -25.234 -29.453 1 92.88 116 VAL B N 1
ATOM 4727 C CA . VAL B 1 116 ? 15.195 -25.203 -30.375 1 92.88 116 VAL B CA 1
ATOM 4728 C C . VAL B 1 116 ? 13.906 -25.516 -29.609 1 92.88 116 VAL B C 1
ATOM 4730 O O . VAL B 1 116 ? 12.883 -24.859 -29.828 1 92.88 116 VAL B O 1
ATOM 4733 N N . LEU B 1 117 ? 13.992 -26.422 -28.703 1 94 117 LEU B N 1
ATOM 4734 C CA . LEU B 1 117 ? 12.828 -26.781 -27.906 1 94 117 LEU B CA 1
ATOM 4735 C C . LEU B 1 117 ? 12.391 -25.609 -27.031 1 94 117 LEU B C 1
ATOM 4737 O O . LEU B 1 117 ? 11.195 -25.359 -26.891 1 94 117 LEU B O 1
ATOM 4741 N N . ARG B 1 118 ? 13.305 -24.969 -26.406 1 93.81 118 ARG B N 1
ATOM 4742 C CA . ARG B 1 118 ? 13 -23.812 -25.578 1 93.81 118 ARG B CA 1
ATOM 4743 C C . ARG B 1 118 ? 12.305 -22.719 -26.391 1 93.81 118 ARG B C 1
ATOM 4745 O O . ARG B 1 118 ? 11.281 -22.188 -25.969 1 93.81 118 ARG B O 1
ATOM 4752 N N . GLU B 1 119 ? 12.797 -22.484 -27.578 1 92.69 119 GLU B N 1
ATOM 4753 C CA . GLU B 1 119 ? 12.289 -21.391 -28.422 1 92.69 119 GLU B CA 1
ATOM 4754 C C . GLU B 1 119 ? 10.867 -21.688 -28.906 1 92.69 119 GLU B C 1
ATOM 4756 O O . GLU B 1 119 ? 10.047 -20.781 -29.016 1 92.69 119 GLU B O 1
ATOM 4761 N N . ILE B 1 120 ? 10.578 -22.922 -29.016 1 92.62 120 ILE B N 1
ATOM 4762 C CA . ILE B 1 120 ? 9.281 -23.281 -29.594 1 92.62 120 ILE B CA 1
ATOM 4763 C C . ILE B 1 120 ? 8.281 -23.562 -28.469 1 92.62 120 ILE B C 1
ATOM 4765 O O . ILE B 1 120 ? 7.141 -23.078 -28.516 1 92.62 120 ILE B O 1
ATOM 4769 N N . LEU B 1 121 ? 8.711 -24.219 -27.453 1 94.69 121 LEU B N 1
ATOM 4770 C CA . LEU B 1 121 ? 7.734 -24.797 -26.531 1 94.69 121 LEU B CA 1
ATOM 4771 C C . LEU B 1 121 ? 7.719 -24.031 -25.219 1 94.69 121 LEU B C 1
ATOM 4773 O O . LEU B 1 121 ? 6.789 -24.188 -24.422 1 94.69 121 LEU B O 1
ATOM 4777 N N . SER B 1 122 ? 8.625 -23.234 -24.922 1 92.88 122 SER B N 1
ATOM 4778 C CA . SER B 1 122 ? 8.695 -22.578 -23.609 1 92.88 122 SER B CA 1
ATOM 4779 C C . SER B 1 122 ? 7.527 -21.625 -23.406 1 92.88 122 SER B C 1
ATOM 4781 O O . SER B 1 122 ? 6.984 -21.531 -22.312 1 92.88 122 SER B O 1
ATOM 4783 N N . ILE B 1 123 ? 7.055 -20.984 -24.406 1 91.62 123 ILE B N 1
ATOM 4784 C CA . ILE B 1 123 ? 6.012 -19.969 -24.297 1 91.62 123 ILE B CA 1
ATOM 4785 C C . ILE B 1 123 ? 4.695 -20.625 -23.875 1 91.62 123 ILE B C 1
ATOM 4787 O O . ILE B 1 123 ? 4.113 -20.25 -22.859 1 91.62 123 ILE B O 1
ATOM 4791 N N . PRO B 1 124 ? 4.297 -21.656 -24.484 1 91.12 124 PRO B N 1
ATOM 4792 C CA . PRO B 1 124 ? 3.006 -22.234 -24.109 1 91.12 124 PRO B CA 1
ATOM 4793 C C . PRO B 1 124 ? 3.107 -23.156 -22.891 1 91.12 124 PRO B C 1
ATOM 4795 O O . PRO B 1 124 ? 2.119 -23.359 -22.188 1 91.12 124 PRO B O 1
ATOM 4798 N N . LEU B 1 125 ? 4.301 -23.625 -22.562 1 93.69 125 LEU B N 1
ATOM 4799 C CA . LEU B 1 125 ? 4.309 -24.734 -21.625 1 93.69 125 LEU B CA 1
ATOM 4800 C C . LEU B 1 125 ? 5.023 -24.359 -20.328 1 93.69 125 LEU B C 1
ATOM 4802 O O . LEU B 1 125 ? 4.664 -24.828 -19.25 1 93.69 125 LEU B O 1
ATOM 4806 N N . TRP B 1 126 ? 6.125 -23.641 -20.484 1 94.5 126 TRP B N 1
ATOM 4807 C CA . TRP B 1 126 ? 6.832 -23.391 -19.219 1 94.5 126 TRP B CA 1
ATOM 4808 C C . TRP B 1 126 ? 7.5 -22.016 -19.234 1 94.5 126 TRP B C 1
ATOM 4810 O O . TRP B 1 126 ? 8.68 -21.891 -18.922 1 94.5 126 TRP B O 1
ATOM 4820 N N . ASN B 1 127 ? 6.785 -21.031 -19.562 1 92.75 127 ASN B N 1
ATOM 4821 C CA . ASN B 1 127 ? 7.301 -19.656 -19.516 1 92.75 127 ASN B CA 1
ATOM 4822 C C . ASN B 1 127 ? 7.168 -19.047 -18.125 1 92.75 127 ASN B C 1
ATOM 4824 O O . ASN B 1 127 ? 6.062 -18.938 -17.594 1 92.75 127 ASN B O 1
ATOM 4828 N N . GLU B 1 128 ? 8.242 -18.625 -17.609 1 88.38 128 GLU B N 1
ATOM 4829 C CA . GLU B 1 128 ? 8.305 -18.156 -16.219 1 88.38 128 GLU B CA 1
ATOM 4830 C C . GLU B 1 128 ? 7.43 -16.922 -16.016 1 88.38 128 GLU B C 1
ATOM 4832 O O . GLU B 1 128 ? 6.566 -16.906 -15.141 1 88.38 128 GLU B O 1
ATOM 4837 N N . SER B 1 129 ? 7.625 -15.906 -16.828 1 89.62 129 SER B N 1
ATOM 4838 C CA . SER B 1 129 ? 6.91 -14.648 -16.656 1 89.62 129 SER B CA 1
ATOM 4839 C C . SER B 1 129 ? 5.406 -14.844 -16.828 1 89.62 129 SER B C 1
ATOM 4841 O O . SER B 1 129 ? 4.613 -14.258 -16.078 1 89.62 129 SER B O 1
ATOM 4843 N N . LEU B 1 130 ? 5.051 -15.688 -17.719 1 93.19 130 LEU B N 1
ATOM 4844 C CA . LEU B 1 130 ? 3.635 -15.93 -17.969 1 93.19 130 LEU B CA 1
ATOM 4845 C C . LEU B 1 130 ? 2.99 -16.641 -16.781 1 93.19 130 LEU B C 1
ATOM 4847 O O . LEU B 1 130 ? 1.899 -16.266 -16.344 1 93.19 130 LEU B O 1
ATOM 4851 N N . ILE B 1 131 ? 3.641 -17.625 -16.281 1 91.25 131 ILE B N 1
ATOM 4852 C CA . ILE B 1 131 ? 3.113 -18.375 -15.141 1 91.25 131 ILE B CA 1
ATOM 4853 C C . ILE B 1 131 ? 2.951 -17.438 -13.938 1 91.25 131 ILE B C 1
ATOM 4855 O O . ILE B 1 131 ? 1.888 -17.406 -13.32 1 91.25 131 ILE B O 1
ATOM 4859 N N . TYR B 1 132 ? 3.941 -16.672 -13.703 1 86.56 132 TYR B N 1
ATOM 4860 C CA . TYR B 1 132 ? 3.943 -15.75 -12.57 1 86.56 132 TYR B CA 1
ATOM 4861 C C . TYR B 1 132 ? 2.826 -14.727 -12.695 1 86.56 132 TYR B C 1
ATOM 4863 O O . TYR B 1 132 ? 2.02 -14.555 -11.781 1 86.56 132 TYR B O 1
ATOM 4871 N N . ASN B 1 133 ? 2.791 -14.109 -13.75 1 90.19 133 ASN B N 1
ATOM 4872 C CA . ASN B 1 133 ? 1.818 -13.039 -13.969 1 90.19 133 ASN B CA 1
ATOM 4873 C C . ASN B 1 133 ? 0.395 -13.586 -14.031 1 90.19 133 ASN B C 1
ATOM 4875 O O . ASN B 1 133 ? -0.551 -12.914 -13.617 1 90.19 133 ASN B O 1
ATOM 4879 N N . PHE B 1 134 ? 0.274 -14.773 -14.531 1 93 134 PHE B N 1
ATOM 4880 C CA . PHE B 1 134 ? -1.041 -15.398 -14.586 1 93 134 PHE B CA 1
ATOM 4881 C C . PHE B 1 134 ? -1.583 -15.648 -13.188 1 93 134 PHE B C 1
ATOM 4883 O O . PHE B 1 134 ? -2.752 -15.375 -12.906 1 93 134 PHE B O 1
ATOM 4890 N N . PHE B 1 135 ? -0.773 -16.062 -12.359 1 88.19 135 PHE B N 1
ATOM 4891 C CA . PHE B 1 135 ? -1.19 -16.328 -10.984 1 88.19 135 PHE B CA 1
ATOM 4892 C C . PHE B 1 135 ? -1.606 -15.031 -10.289 1 88.19 135 PHE B C 1
ATOM 4894 O O . PHE B 1 135 ? -2.514 -15.039 -9.453 1 88.19 135 PHE B O 1
ATOM 4901 N N . VAL B 1 136 ? -0.95 -13.992 -10.594 1 86.38 136 VAL B N 1
ATOM 4902 C CA . VAL B 1 136 ? -1.292 -12.711 -9.984 1 86.38 136 VAL B CA 1
ATOM 4903 C C . VAL B 1 136 ? -2.719 -12.32 -10.359 1 86.38 136 VAL B C 1
ATOM 4905 O O . VAL B 1 136 ? -3.541 -12.023 -9.492 1 86.38 136 VAL B O 1
ATOM 4908 N N . ILE B 1 137 ? -3.021 -12.398 -11.617 1 91.25 137 ILE B N 1
ATOM 4909 C CA . ILE B 1 137 ? -4.348 -12 -12.07 1 91.25 137 ILE B CA 1
ATOM 4910 C C . ILE B 1 137 ? -5.391 -12.992 -11.562 1 91.25 137 ILE B C 1
ATOM 4912 O O . ILE B 1 137 ? -6.477 -12.594 -11.133 1 91.25 137 ILE B O 1
ATOM 4916 N N . LEU B 1 138 ? -5.012 -14.219 -11.547 1 90.94 138 LEU B N 1
ATOM 4917 C CA . LEU B 1 138 ? -5.938 -15.242 -11.078 1 90.94 138 LEU B CA 1
ATOM 4918 C C . LEU B 1 138 ? -6.238 -15.062 -9.594 1 90.94 138 LEU B C 1
ATOM 4920 O O . LEU B 1 138 ? -7.375 -15.266 -9.156 1 90.94 138 LEU B O 1
ATOM 4924 N N . SER B 1 139 ? -5.281 -14.734 -8.875 1 86.69 139 SER B N 1
ATOM 4925 C CA . SER B 1 139 ? -5.465 -14.508 -7.441 1 86.69 139 SER B CA 1
ATOM 4926 C C . SER B 1 139 ? -6.426 -13.352 -7.184 1 86.69 139 SER B C 1
ATOM 4928 O O . SER B 1 139 ? -7.293 -13.445 -6.312 1 86.69 139 SER B O 1
ATOM 4930 N N . MET B 1 140 ? -6.258 -12.344 -7.961 1 88.19 140 MET B N 1
ATOM 4931 C CA . MET B 1 140 ? -7.129 -11.18 -7.789 1 88.19 140 MET B CA 1
ATOM 4932 C C . MET B 1 140 ? -8.555 -11.5 -8.227 1 88.19 140 MET B C 1
ATOM 4934 O O . MET B 1 140 ? -9.516 -10.992 -7.645 1 88.19 140 MET B O 1
ATOM 4938 N N . ARG B 1 141 ? -8.672 -12.328 -9.172 1 91.81 141 ARG B N 1
ATOM 4939 C CA . ARG B 1 141 ? -9.977 -12.766 -9.656 1 91.81 141 ARG B CA 1
ATOM 4940 C C . ARG B 1 141 ? -10.695 -13.609 -8.609 1 91.81 141 ARG B C 1
ATOM 4942 O O . ARG B 1 141 ? -11.922 -13.523 -8.469 1 91.81 141 ARG B O 1
ATOM 4949 N N . THR B 1 142 ? -10.023 -14.305 -7.848 1 88.62 142 THR B N 1
ATOM 4950 C CA . THR B 1 142 ? -10.617 -15.258 -6.918 1 88.62 142 THR B CA 1
ATOM 4951 C C . THR B 1 142 ? -10.906 -14.594 -5.574 1 88.62 142 THR B C 1
ATOM 4953 O O . THR B 1 142 ? -11.938 -14.867 -4.949 1 88.62 142 THR B O 1
ATOM 4956 N N . ILE B 1 143 ? -10.117 -13.695 -5.133 1 84.31 143 ILE B N 1
ATOM 4957 C CA . ILE B 1 143 ? -10.219 -13.094 -3.807 1 84.31 143 ILE B CA 1
ATOM 4958 C C . ILE B 1 143 ? -11.5 -12.273 -3.705 1 84.31 143 ILE B C 1
ATOM 4960 O O . ILE B 1 143 ? -12.156 -12.266 -2.66 1 84.31 143 ILE B O 1
ATOM 4964 N N . ALA B 1 144 ? -11.875 -11.672 -4.727 1 88.62 144 ALA B N 1
ATOM 4965 C CA . ALA B 1 144 ? -12.961 -10.703 -4.68 1 88.62 144 ALA B CA 1
ATOM 4966 C C . ALA B 1 144 ? -14.32 -11.398 -4.805 1 88.62 144 ALA B C 1
ATOM 4968 O O . ALA B 1 144 ? -15.359 -10.805 -4.5 1 88.62 144 ALA B O 1
ATOM 4969 N N . VAL B 1 145 ? -14.359 -12.625 -5.18 1 88.81 145 VAL B N 1
ATOM 4970 C CA . VAL B 1 145 ? -15.609 -13.289 -5.551 1 88.81 145 VAL B CA 1
ATOM 4971 C C . VAL B 1 145 ? -16.484 -13.477 -4.312 1 88.81 145 VAL B C 1
ATOM 4973 O O . VAL B 1 145 ? -17.688 -13.234 -4.359 1 88.81 145 VAL B O 1
ATOM 4976 N N . SER B 1 146 ? -15.891 -13.844 -3.23 1 84.69 146 SER B N 1
ATOM 4977 C CA . SER B 1 146 ? -16.672 -14.094 -2.02 1 84.69 146 SER B CA 1
ATOM 4978 C C . SER B 1 146 ? -17.391 -12.836 -1.554 1 84.69 146 SER B C 1
ATOM 4980 O O . SER B 1 146 ? -18.578 -12.883 -1.201 1 84.69 146 SER B O 1
ATOM 4982 N N . PHE B 1 147 ? -16.797 -11.766 -1.615 1 88.38 147 PHE B N 1
ATOM 4983 C CA . PHE B 1 147 ? -17.406 -10.508 -1.204 1 88.38 147 PHE B CA 1
ATOM 4984 C C . PHE B 1 147 ? -18.406 -10.016 -2.246 1 88.38 147 PHE B C 1
ATOM 4986 O O . PHE B 1 147 ? -19.484 -9.539 -1.898 1 88.38 147 PHE B O 1
ATOM 4993 N N . LEU B 1 148 ? -18.062 -10.148 -3.504 1 90.62 148 LEU B N 1
ATOM 4994 C CA . LEU B 1 148 ? -18.922 -9.617 -4.562 1 90.62 148 LEU B CA 1
ATOM 4995 C C . LEU B 1 148 ? -20.219 -10.414 -4.664 1 90.62 148 LEU B C 1
ATOM 4997 O O . LEU B 1 148 ? -21.25 -9.883 -5.086 1 90.62 148 LEU B O 1
ATOM 5001 N N . THR B 1 149 ? -20.188 -11.641 -4.207 1 88.38 149 THR B N 1
ATOM 5002 C CA . THR B 1 149 ? -21.391 -12.461 -4.207 1 88.38 149 THR B CA 1
ATOM 5003 C C . THR B 1 149 ? -22.328 -12.062 -3.059 1 88.38 149 THR B C 1
ATOM 5005 O O . THR B 1 149 ? -23.547 -12.07 -3.207 1 88.38 149 THR B O 1
ATOM 5008 N N . ASN B 1 150 ? -21.734 -11.742 -1.909 1 88.38 150 ASN B N 1
ATOM 5009 C CA . ASN B 1 150 ? -22.453 -11.234 -0.749 1 88.38 150 ASN B CA 1
ATOM 5010 C C . ASN B 1 150 ? -21.812 -9.969 -0.191 1 88.38 150 ASN B C 1
ATOM 5012 O O . ASN B 1 150 ? -21.094 -10.023 0.808 1 88.38 150 ASN B O 1
ATOM 5016 N N . PRO B 1 151 ? -22.234 -8.836 -0.836 1 88.88 151 PRO B N 1
ATOM 5017 C CA . PRO B 1 151 ? -21.531 -7.59 -0.517 1 88.88 151 PRO B CA 1
ATOM 5018 C C . PRO B 1 151 ? -22 -6.969 0.795 1 88.88 151 PRO B C 1
ATOM 5020 O O . PRO B 1 151 ? -22.719 -5.961 0.784 1 88.88 151 PRO B O 1
ATOM 5023 N N . THR B 1 152 ? -21.625 -7.578 1.947 1 84.94 152 THR B N 1
ATOM 5024 C CA . THR B 1 152 ? -21.891 -7.066 3.285 1 84.94 152 THR B CA 1
ATOM 5025 C C . THR B 1 152 ? -20.594 -6.738 4.012 1 84.94 152 THR B C 1
ATOM 5027 O O . THR B 1 152 ? -19.516 -7.207 3.619 1 84.94 152 THR B O 1
ATOM 5030 N N . GLY B 1 153 ? -20.734 -5.898 4.977 1 81.31 153 GLY B N 1
ATOM 5031 C CA . GLY B 1 153 ? -19.562 -5.578 5.777 1 81.31 153 GLY B CA 1
ATOM 5032 C C . GLY B 1 153 ? -18.938 -6.797 6.422 1 81.31 153 GLY B C 1
ATOM 5033 O O . GLY B 1 153 ? -17.703 -6.898 6.504 1 81.31 153 GLY B O 1
ATOM 5034 N N . GLN B 1 154 ? -19.719 -7.66 6.844 1 83.19 154 GLN B N 1
ATOM 5035 C CA . GLN B 1 154 ? -19.234 -8.875 7.484 1 83.19 154 GLN B CA 1
ATOM 5036 C C . GLN B 1 154 ? -18.453 -9.742 6.504 1 83.19 154 GLN B C 1
ATOM 5038 O O . GLN B 1 154 ? -17.391 -10.281 6.844 1 83.19 154 GLN B O 1
ATOM 5043 N N . SER B 1 155 ? -18.984 -9.82 5.316 1 86.81 155 SER B N 1
ATOM 5044 C CA . SER B 1 155 ? -18.312 -10.625 4.305 1 86.81 155 SER B CA 1
ATOM 5045 C C . SER B 1 155 ? -16.984 -10 3.898 1 86.81 155 SER B C 1
ATOM 5047 O O . SER B 1 155 ? -16.016 -10.703 3.619 1 86.81 155 SER B O 1
ATOM 5049 N N . TYR B 1 156 ? -17.016 -8.734 3.861 1 85.38 156 TYR B N 1
ATOM 5050 C CA . TYR B 1 156 ? -15.781 -8.023 3.531 1 85.38 156 TYR B CA 1
ATOM 5051 C C . TYR B 1 156 ? -14.719 -8.25 4.598 1 85.38 156 TYR B C 1
ATOM 5053 O O . TYR B 1 156 ? -13.586 -8.609 4.285 1 85.38 156 TYR B O 1
ATOM 5061 N N . ALA B 1 157 ? -15.094 -8.07 5.84 1 84.38 157 ALA B N 1
ATOM 5062 C CA . ALA B 1 157 ? -14.164 -8.266 6.949 1 84.38 157 ALA B CA 1
ATOM 5063 C C . ALA B 1 157 ? -13.656 -9.711 7 1 84.38 157 ALA B C 1
ATOM 5065 O O . ALA B 1 157 ? -12.477 -9.953 7.238 1 84.38 157 ALA B O 1
ATOM 5066 N N . ALA B 1 158 ? -14.492 -10.562 6.766 1 87.12 158 ALA B N 1
ATOM 5067 C CA . ALA B 1 158 ? -14.133 -11.977 6.781 1 87.12 158 ALA B CA 1
ATOM 5068 C C . ALA B 1 158 ? -13.102 -12.297 5.699 1 87.12 158 ALA B C 1
ATOM 5070 O O . ALA B 1 158 ? -12.141 -13.031 5.941 1 87.12 158 ALA B O 1
ATOM 5071 N N . THR B 1 159 ? -13.328 -11.766 4.52 1 85.25 159 THR B N 1
ATOM 5072 C CA . THR B 1 159 ? -12.422 -12.008 3.406 1 85.25 159 THR B CA 1
ATOM 5073 C C . THR B 1 159 ? -11.016 -11.508 3.732 1 85.25 159 THR B C 1
ATOM 5075 O O . THR B 1 159 ? -10.031 -12.188 3.451 1 85.25 159 THR B O 1
ATOM 5078 N N . ILE B 1 160 ? -10.953 -10.406 4.348 1 81.25 160 ILE B N 1
ATOM 5079 C CA . ILE B 1 160 ? -9.664 -9.812 4.66 1 81.25 160 ILE B CA 1
ATOM 5080 C C . ILE B 1 160 ? -8.977 -10.617 5.762 1 81.25 160 ILE B C 1
ATOM 5082 O O . ILE B 1 160 ? -7.805 -10.984 5.629 1 81.25 160 ILE B O 1
ATOM 5086 N N . ILE B 1 161 ? -9.648 -10.969 6.809 1 84.25 161 ILE B N 1
ATOM 5087 C CA . ILE B 1 161 ? -9.055 -11.625 7.965 1 84.25 161 ILE B CA 1
ATOM 5088 C C . ILE B 1 161 ? -8.672 -13.055 7.609 1 84.25 161 ILE B C 1
ATOM 5090 O O . ILE B 1 161 ? -7.578 -13.516 7.953 1 84.25 161 ILE B O 1
ATOM 5094 N N . ARG B 1 162 ? -9.508 -13.68 6.934 1 85.69 162 ARG B N 1
ATOM 5095 C CA . ARG B 1 162 ? -9.266 -15.078 6.621 1 85.69 162 ARG B CA 1
ATOM 5096 C C . ARG B 1 162 ? -8.039 -15.234 5.73 1 85.69 162 ARG B C 1
ATOM 5098 O O . ARG B 1 162 ? -7.199 -16.109 5.961 1 85.69 162 ARG B O 1
ATOM 5105 N N . ARG B 1 163 ? -7.98 -14.438 4.793 1 81.88 163 ARG B N 1
ATOM 5106 C CA . ARG B 1 163 ? -6.844 -14.547 3.883 1 81.88 163 ARG B CA 1
ATOM 5107 C C . ARG B 1 163 ? -5.535 -14.242 4.605 1 81.88 163 ARG B C 1
ATOM 5109 O O . ARG B 1 163 ? -4.539 -14.938 4.41 1 81.88 163 ARG B O 1
ATOM 5116 N N . ASN B 1 164 ? -5.523 -13.203 5.391 1 78.62 164 ASN B N 1
ATOM 5117 C CA . ASN B 1 164 ? -4.301 -12.828 6.09 1 78.62 164 ASN B CA 1
ATOM 5118 C C . ASN B 1 164 ? -3.869 -13.906 7.082 1 78.62 164 ASN B C 1
ATOM 5120 O O . ASN B 1 164 ? -2.686 -14.227 7.176 1 78.62 164 ASN B O 1
ATOM 5124 N N . VAL B 1 165 ? -4.762 -14.445 7.777 1 84.81 165 VAL B N 1
ATOM 5125 C CA . VAL B 1 165 ? -4.441 -15.492 8.742 1 84.81 165 VAL B CA 1
ATOM 5126 C C . VAL B 1 165 ? -3.916 -16.719 8.008 1 84.81 165 VAL B C 1
ATOM 5128 O O . VAL B 1 165 ? -2.898 -17.297 8.406 1 84.81 165 VAL B O 1
ATOM 5131 N N . ARG B 1 166 ? -4.559 -17.062 6.941 1 85.69 166 ARG B N 1
ATOM 5132 C CA . ARG B 1 166 ? -4.125 -18.219 6.164 1 85.69 166 ARG B CA 1
ATOM 5133 C C . ARG B 1 166 ? -2.711 -18.016 5.625 1 85.69 166 ARG B C 1
ATOM 5135 O O . ARG B 1 166 ? -1.869 -18.906 5.734 1 85.69 166 ARG B O 1
ATOM 5142 N N . MET B 1 167 ? -2.488 -16.906 5.141 1 81.25 167 MET B N 1
ATOM 5143 C CA . MET B 1 167 ? -1.2 -16.641 4.508 1 81.25 167 MET B CA 1
ATOM 5144 C C . MET B 1 167 ? -0.08 -16.609 5.543 1 81.25 167 MET B C 1
ATOM 5146 O O . MET B 1 167 ? 1.024 -17.094 5.277 1 81.25 167 MET B O 1
ATOM 5150 N N . VAL B 1 168 ? -0.373 -16.078 6.676 1 79.31 168 VAL B N 1
ATOM 5151 C CA . VAL B 1 168 ? 0.643 -16.031 7.723 1 79.31 168 VAL B CA 1
ATOM 5152 C C . VAL B 1 168 ? 1.024 -17.453 8.133 1 79.31 168 VAL B C 1
ATOM 5154 O O . VAL B 1 168 ? 2.209 -17.781 8.266 1 79.31 168 VAL B O 1
ATOM 5157 N N . VAL B 1 169 ? 0.102 -18.266 8.234 1 85.81 169 VAL B N 1
ATOM 5158 C CA . VAL B 1 169 ? 0.345 -19.625 8.711 1 85.81 169 VAL B CA 1
ATOM 5159 C C . VAL B 1 169 ? 1.117 -20.406 7.652 1 85.81 169 VAL B C 1
ATOM 5161 O O . VAL B 1 169 ? 2.133 -21.047 7.957 1 85.81 169 VAL B O 1
ATOM 5164 N N . ILE B 1 170 ? 0.671 -20.297 6.473 1 84.81 170 ILE B N 1
ATOM 5165 C CA . ILE B 1 170 ? 1.269 -21.125 5.426 1 84.81 170 ILE B CA 1
ATOM 5166 C C . ILE B 1 170 ? 2.678 -20.625 5.113 1 84.81 170 ILE B C 1
ATOM 5168 O O . ILE B 1 170 ? 3.588 -21.422 4.875 1 84.81 170 ILE B O 1
ATOM 5172 N N . LEU B 1 171 ? 2.863 -19.359 5.168 1 78.75 171 LEU B N 1
ATOM 5173 C CA . LEU B 1 171 ? 4.184 -18.812 4.879 1 78.75 171 LEU B CA 1
ATOM 5174 C C . LEU B 1 171 ? 5.152 -19.094 6.02 1 78.75 171 LEU B C 1
ATOM 5176 O O . LEU B 1 171 ? 6.336 -19.359 5.781 1 78.75 171 LEU B O 1
ATOM 5180 N N . CYS B 1 172 ? 4.656 -19 7.203 1 80.94 172 CYS B N 1
ATOM 5181 C CA . CYS B 1 172 ? 5.508 -19.312 8.344 1 80.94 172 CYS B CA 1
ATOM 5182 C C . CYS B 1 172 ? 5.926 -20.781 8.32 1 80.94 172 CYS B C 1
ATOM 5184 O O . CYS B 1 172 ? 7.09 -21.109 8.562 1 80.94 172 CYS B O 1
ATOM 5186 N N . ALA B 1 173 ? 5.012 -21.578 8.008 1 85.44 173 ALA B N 1
ATOM 5187 C CA . ALA B 1 173 ? 5.316 -23 7.949 1 85.44 173 ALA B CA 1
ATOM 5188 C C . ALA B 1 173 ? 6.27 -23.312 6.797 1 85.44 173 ALA B C 1
ATOM 5190 O O . ALA B 1 173 ? 7.238 -24.047 6.965 1 85.44 173 ALA B O 1
ATOM 5191 N N . GLY B 1 174 ? 5.984 -22.75 5.629 1 83 174 GLY B N 1
ATOM 5192 C CA . GLY B 1 174 ? 6.824 -23 4.469 1 83 174 GLY B CA 1
ATOM 5193 C C . GLY B 1 174 ? 8.227 -22.422 4.617 1 83 174 GLY B C 1
ATOM 5194 O O . GLY B 1 174 ? 9.211 -23.141 4.41 1 83 174 GLY B O 1
ATOM 5195 N N . SER B 1 175 ? 8.289 -21.188 4.965 1 78.19 175 SER B N 1
ATOM 5196 C CA . SER B 1 175 ? 9.594 -20.547 5.137 1 78.19 175 SER B CA 1
ATOM 5197 C C . SER B 1 175 ? 10.344 -21.141 6.324 1 78.19 175 SER B C 1
ATOM 5199 O O . SER B 1 175 ? 11.57 -21.25 6.289 1 78.19 175 SER B O 1
ATOM 5201 N N . GLY B 1 176 ? 9.648 -21.406 7.402 1 79.12 176 GLY B N 1
ATOM 5202 C CA . GLY B 1 176 ? 10.273 -22.047 8.555 1 79.12 176 GLY B CA 1
ATOM 5203 C C . GLY B 1 176 ? 10.875 -23.391 8.227 1 79.12 176 GLY B C 1
ATOM 5204 O O . GLY B 1 176 ? 11.992 -23.703 8.656 1 79.12 176 GLY B O 1
ATOM 5205 N N . MET B 1 177 ? 10.18 -24.141 7.461 1 84 177 MET B N 1
ATOM 5206 C CA . MET B 1 177 ? 10.664 -25.453 7.066 1 84 177 MET B CA 1
ATOM 5207 C C . MET B 1 177 ? 11.883 -25.344 6.164 1 84 177 MET B C 1
ATOM 5209 O O . MET B 1 177 ? 12.859 -26.078 6.332 1 84 177 MET B O 1
ATOM 5213 N N . ALA B 1 178 ? 11.828 -24.438 5.219 1 80.38 178 ALA B N 1
ATOM 5214 C CA . ALA B 1 178 ? 12.961 -24.234 4.32 1 80.38 178 ALA B CA 1
ATOM 5215 C C . ALA B 1 178 ? 14.203 -23.797 5.094 1 80.38 178 ALA B C 1
ATOM 5217 O O . ALA B 1 178 ? 15.297 -24.312 4.863 1 80.38 178 ALA B O 1
ATOM 5218 N N . THR B 1 179 ? 14 -22.922 6.012 1 77.81 179 THR B N 1
ATOM 5219 C CA . THR B 1 179 ? 15.117 -22.438 6.816 1 77.81 179 THR B CA 1
ATOM 5220 C C . THR B 1 179 ? 15.703 -23.562 7.664 1 77.81 179 THR B C 1
ATOM 5222 O O . THR B 1 179 ? 16.922 -23.688 7.789 1 77.81 179 THR B O 1
ATOM 5225 N N . LEU B 1 180 ? 14.859 -24.312 8.203 1 81.38 180 LEU B N 1
ATOM 5226 C CA . LEU B 1 180 ? 15.305 -25.406 9.039 1 81.38 180 LEU B CA 1
ATOM 5227 C C . LEU B 1 180 ? 16.078 -26.438 8.219 1 81.38 180 LEU B C 1
ATOM 5229 O O . LEU B 1 180 ? 17.125 -26.922 8.641 1 81.38 180 LEU B O 1
ATOM 5233 N N . ILE B 1 181 ? 15.578 -26.797 7.066 1 83.94 181 ILE B N 1
ATOM 5234 C CA . ILE B 1 181 ? 16.203 -27.797 6.215 1 83.94 181 ILE B CA 1
ATOM 5235 C C . ILE B 1 181 ? 17.578 -27.328 5.781 1 83.94 181 ILE B C 1
ATOM 5237 O O . ILE B 1 181 ? 18.562 -28.062 5.918 1 83.94 181 ILE B O 1
ATOM 5241 N N . PHE B 1 182 ? 17.703 -26.109 5.348 1 82.75 182 PHE B N 1
ATOM 5242 C CA . PHE B 1 182 ? 18.969 -25.609 4.84 1 82.75 182 PHE B CA 1
ATOM 5243 C C . PHE B 1 182 ? 19.953 -25.375 5.98 1 82.75 182 PHE B C 1
ATOM 5245 O O . PHE B 1 182 ? 21.172 -25.516 5.805 1 82.75 182 PHE B O 1
ATOM 5252 N N . SER B 1 183 ? 19.438 -25.078 7.129 1 79.62 183 SER B N 1
ATOM 5253 C CA . SER B 1 183 ? 20.328 -24.891 8.281 1 79.62 183 SER B CA 1
ATOM 5254 C C . SER B 1 183 ? 20.922 -26.219 8.734 1 79.62 183 SER B C 1
ATOM 5256 O O . SER B 1 183 ? 22.047 -26.25 9.242 1 79.62 183 SER B O 1
ATOM 5258 N N . ARG B 1 184 ? 20.266 -27.266 8.516 1 84.19 184 ARG B N 1
ATOM 5259 C CA . ARG B 1 184 ? 20.719 -28.562 8.984 1 84.19 184 ARG B CA 1
ATOM 5260 C C . ARG B 1 184 ? 21.609 -29.25 7.949 1 84.19 184 ARG B C 1
ATOM 5262 O O . ARG B 1 184 ? 22.625 -29.844 8.297 1 84.19 184 ARG B O 1
ATOM 5269 N N . ILE B 1 185 ? 21.219 -29.172 6.746 1 86.81 185 ILE B N 1
ATOM 5270 C CA . ILE B 1 185 ? 21.922 -29.938 5.719 1 86.81 185 ILE B CA 1
ATOM 5271 C C . ILE B 1 185 ? 23.016 -29.062 5.105 1 86.81 185 ILE B C 1
ATOM 5273 O O . ILE B 1 185 ? 23.953 -29.578 4.477 1 86.81 185 ILE B O 1
ATOM 5277 N N . GLY B 1 186 ? 22.875 -27.766 5.23 1 82.81 186 GLY B N 1
ATOM 5278 C CA . GLY B 1 186 ? 23.828 -26.875 4.609 1 82.81 186 GLY B CA 1
ATOM 5279 C C . GLY B 1 186 ? 23.547 -26.625 3.139 1 82.81 186 GLY B C 1
ATOM 5280 O O . GLY B 1 186 ? 22.609 -27.188 2.576 1 82.81 186 GLY B O 1
ATOM 5281 N N . VAL B 1 187 ? 24.375 -25.766 2.49 1 84.75 187 VAL B N 1
ATOM 5282 C CA . VAL B 1 187 ? 24.125 -25.406 1.098 1 84.75 187 VAL B CA 1
ATOM 5283 C C . VAL B 1 187 ? 25.344 -25.75 0.251 1 84.75 187 VAL B C 1
ATOM 5285 O O . VAL B 1 187 ? 25.406 -25.422 -0.938 1 84.75 187 VAL B O 1
ATOM 5288 N N . GLY B 1 188 ? 26.281 -26.391 0.756 1 88.44 188 GLY B N 1
ATOM 5289 C CA . GLY B 1 188 ? 27.5 -26.734 0.047 1 88.44 188 GLY B CA 1
ATOM 5290 C C . GLY B 1 188 ? 27.266 -27.656 -1.137 1 88.44 188 GLY B C 1
ATOM 5291 O O . GLY B 1 188 ? 27.953 -27.547 -2.16 1 88.44 188 GLY B O 1
ATOM 5292 N N . PHE B 1 189 ? 26.312 -28.547 -1.009 1 90.31 189 PHE B N 1
ATOM 5293 C CA . PHE B 1 189 ? 26.016 -29.484 -2.08 1 90.31 189 PHE B CA 1
ATOM 5294 C C . PHE B 1 189 ? 25.5 -28.75 -3.318 1 90.31 189 PHE B C 1
ATOM 5296 O O . PHE B 1 189 ? 25.641 -29.25 -4.438 1 90.31 189 PHE B O 1
ATOM 5303 N N . ILE B 1 190 ? 24.922 -27.641 -3.154 1 88.88 190 ILE B N 1
ATOM 5304 C CA . ILE B 1 190 ? 24.422 -26.859 -4.285 1 88.88 190 ILE B CA 1
ATOM 5305 C C . ILE B 1 190 ? 25.609 -26.312 -5.078 1 88.88 190 ILE B C 1
ATOM 5307 O O . ILE B 1 190 ? 25.594 -26.297 -6.309 1 88.88 190 ILE B O 1
ATOM 5311 N N . ASP B 1 191 ? 26.594 -25.906 -4.371 1 89 191 ASP B N 1
ATOM 5312 C CA . ASP B 1 191 ? 27.797 -25.422 -5.027 1 89 191 ASP B CA 1
ATOM 5313 C C . ASP B 1 191 ? 28.5 -26.547 -5.801 1 89 191 ASP B C 1
ATOM 5315 O O . ASP B 1 191 ? 29 -26.312 -6.906 1 89 191 ASP B O 1
ATOM 5319 N N . ASP B 1 192 ? 28.516 -27.641 -5.211 1 90.62 192 ASP B N 1
ATOM 5320 C CA . ASP B 1 192 ? 29.078 -28.797 -5.895 1 90.62 192 ASP B CA 1
ATOM 5321 C C . ASP B 1 192 ? 28.312 -29.109 -7.18 1 90.62 192 ASP B C 1
ATOM 5323 O O . ASP B 1 192 ? 28.922 -29.422 -8.203 1 90.62 192 ASP B O 1
ATOM 5327 N N . PHE B 1 193 ? 27.062 -29.016 -7.07 1 91.69 193 PHE B N 1
ATOM 5328 C CA . PHE B 1 193 ? 26.188 -29.25 -8.211 1 91.69 193 PHE B CA 1
ATOM 5329 C C . PHE B 1 193 ? 26.453 -28.234 -9.32 1 91.69 193 PHE B C 1
ATOM 5331 O O . PHE B 1 193 ? 26.547 -28.594 -10.492 1 91.69 193 PHE B O 1
ATOM 5338 N N . LYS B 1 194 ? 26.562 -27 -8.953 1 88.62 194 LYS B N 1
ATOM 5339 C CA . LYS B 1 194 ? 26.781 -25.938 -9.922 1 88.62 194 LYS B CA 1
ATOM 5340 C C . LYS B 1 194 ? 28.141 -26.094 -10.617 1 88.62 194 LYS B C 1
ATOM 5342 O O . LYS B 1 194 ? 28.297 -25.688 -11.766 1 88.62 194 LYS B O 1
ATOM 5347 N N . GLN B 1 195 ? 29.031 -26.625 -9.93 1 86.88 195 GLN B N 1
ATOM 5348 C CA . GLN B 1 195 ? 30.344 -26.859 -10.5 1 86.88 195 GLN B CA 1
ATOM 5349 C C . GLN B 1 195 ? 30.312 -28 -11.523 1 86.88 195 GLN B C 1
ATOM 5351 O O . GLN B 1 195 ? 30.969 -27.938 -12.555 1 86.88 195 GLN B O 1
ATOM 5356 N N . LYS B 1 196 ? 29.578 -28.922 -11.234 1 86.81 196 LYS B N 1
ATOM 5357 C CA . LYS B 1 196 ? 29.516 -30.094 -12.094 1 86.81 196 LYS B CA 1
ATOM 5358 C C . LYS B 1 196 ? 28.562 -29.859 -13.266 1 86.81 196 LYS B C 1
ATOM 5360 O O . LYS B 1 196 ? 28.75 -30.422 -14.352 1 86.81 196 LYS B O 1
ATOM 5365 N N . ARG B 1 197 ? 27.594 -29.172 -12.969 1 85.19 197 ARG B N 1
ATOM 5366 C CA . ARG B 1 197 ? 26.625 -28.781 -13.984 1 85.19 197 ARG B CA 1
ATOM 5367 C C . ARG B 1 197 ? 26.453 -27.266 -14.008 1 85.19 197 ARG B C 1
ATOM 5369 O O . ARG B 1 197 ? 25.578 -26.719 -13.32 1 85.19 197 ARG B O 1
ATOM 5376 N N . PRO B 1 198 ? 27.219 -26.766 -14.867 1 80.56 198 PRO B N 1
ATOM 5377 C CA . PRO B 1 198 ? 27.141 -25.297 -14.875 1 80.56 198 PRO B CA 1
ATOM 5378 C C . PRO B 1 198 ? 25.719 -24.797 -15.102 1 80.56 198 PRO B C 1
ATOM 5380 O O . PRO B 1 198 ? 25.062 -25.203 -16.062 1 80.56 198 PRO B O 1
ATOM 5383 N N . ASN B 1 199 ? 25.188 -24.172 -14.125 1 80.56 199 ASN B N 1
ATOM 5384 C CA . ASN B 1 199 ? 23.828 -23.625 -14.094 1 80.56 199 ASN B CA 1
ATOM 5385 C C . ASN B 1 199 ? 23.812 -22.188 -13.586 1 80.56 199 ASN B C 1
ATOM 5387 O O . ASN B 1 199 ? 24 -21.938 -12.391 1 80.56 199 ASN B O 1
ATOM 5391 N N . GLN B 1 200 ? 23.609 -21.234 -14.438 1 76.56 200 GLN B N 1
ATOM 5392 C CA . GLN B 1 200 ? 23.625 -19.828 -14.055 1 76.56 200 GLN B CA 1
ATOM 5393 C C . GLN B 1 200 ? 22.25 -19.375 -13.555 1 76.56 200 GLN B C 1
ATOM 5395 O O . GLN B 1 200 ? 22.109 -18.281 -13.008 1 76.56 200 GLN B O 1
ATOM 5400 N N . SER B 1 201 ? 21.344 -20.25 -13.656 1 72.31 201 SER B N 1
ATOM 5401 C CA . SER B 1 201 ? 19.969 -19.891 -13.312 1 72.31 201 SER B CA 1
ATOM 5402 C C . SER B 1 201 ? 19.703 -20.094 -11.828 1 72.31 201 SER B C 1
ATOM 5404 O O . SER B 1 201 ? 18.672 -19.641 -11.312 1 72.31 201 SER B O 1
ATOM 5406 N N . ILE B 1 202 ? 20.578 -20.781 -11.156 1 75.25 202 ILE B N 1
ATOM 5407 C CA . ILE B 1 202 ? 20.312 -21.047 -9.742 1 75.25 202 ILE B CA 1
ATOM 5408 C C . ILE B 1 202 ? 21.344 -20.328 -8.883 1 75.25 202 ILE B C 1
ATOM 5410 O O . ILE B 1 202 ? 22.531 -20.25 -9.25 1 75.25 202 ILE B O 1
ATOM 5414 N N . MET B 1 203 ? 20.844 -19.703 -7.918 1 74 203 MET B N 1
ATOM 5415 C CA . MET B 1 203 ? 21.719 -19.031 -6.953 1 74 203 MET B CA 1
ATOM 5416 C C . MET B 1 203 ? 21.656 -19.719 -5.594 1 74 203 MET B C 1
ATOM 5418 O O . MET B 1 203 ? 20.562 -20.062 -5.121 1 74 203 MET B O 1
ATOM 5422 N N . THR B 1 204 ? 22.859 -20 -5.105 1 77.69 204 THR B N 1
ATOM 5423 C CA . THR B 1 204 ? 22.906 -20.609 -3.783 1 77.69 204 THR B CA 1
ATOM 5424 C C . THR B 1 204 ? 22.297 -19.688 -2.732 1 77.69 204 THR B C 1
ATOM 5426 O O . THR B 1 204 ? 22.688 -18.516 -2.629 1 77.69 204 THR B O 1
ATOM 5429 N N . PRO B 1 205 ? 21.328 -20.203 -1.992 1 72.44 205 PRO B N 1
ATOM 5430 C CA . PRO B 1 205 ? 20.672 -19.359 -0.984 1 72.44 205 PRO B CA 1
ATOM 5431 C C . PRO B 1 205 ? 21.609 -19 0.176 1 72.44 205 PRO B C 1
ATOM 5433 O O . PRO B 1 205 ? 22.516 -19.766 0.5 1 72.44 205 PRO B O 1
ATOM 5436 N N . THR B 1 206 ? 21.312 -17.781 0.665 1 68.75 206 THR B N 1
ATOM 5437 C CA . THR B 1 206 ? 22.062 -17.375 1.847 1 68.75 206 THR B CA 1
ATOM 5438 C C . THR B 1 206 ? 21.484 -18.016 3.104 1 68.75 206 THR B C 1
ATOM 5440 O O . THR B 1 206 ? 20.266 -18.047 3.287 1 68.75 206 THR B O 1
ATOM 5443 N N . THR B 1 207 ? 22.406 -18.672 3.828 1 66.94 207 THR B N 1
ATOM 5444 C CA . THR B 1 207 ? 21.938 -19.312 5.051 1 66.94 207 THR B CA 1
ATOM 5445 C C . THR B 1 207 ? 21.734 -18.281 6.16 1 66.94 207 THR B C 1
ATOM 5447 O O . THR B 1 207 ? 22.5 -17.328 6.27 1 66.94 207 THR B O 1
ATOM 5450 N N . VAL B 1 208 ? 20.5 -18.328 6.66 1 64.12 208 VAL B N 1
ATOM 5451 C CA . VAL B 1 208 ? 20.188 -17.422 7.762 1 64.12 208 VAL B CA 1
ATOM 5452 C C . VAL B 1 208 ? 20.859 -17.922 9.039 1 64.12 208 VAL B C 1
ATOM 5454 O O . VAL B 1 208 ? 20.688 -19.078 9.438 1 64.12 208 VAL B O 1
ATOM 5457 N N . TYR B 1 209 ? 21.812 -17.156 9.586 1 61.34 209 TYR B N 1
ATOM 5458 C CA . TYR B 1 209 ? 22.672 -17.594 10.688 1 61.34 209 TYR B CA 1
ATOM 5459 C C . TYR B 1 209 ? 22.031 -17.281 12.031 1 61.34 209 TYR B C 1
ATOM 5461 O O . TYR B 1 209 ? 22.438 -17.812 13.07 1 61.34 209 TYR B O 1
ATOM 5469 N N . ASP B 1 210 ? 20.984 -16.328 11.945 1 68.19 210 ASP B N 1
ATOM 5470 C CA . ASP B 1 210 ? 20.5 -15.945 13.266 1 68.19 210 ASP B CA 1
ATOM 5471 C C . ASP B 1 210 ? 18.969 -15.938 13.297 1 68.19 210 ASP B C 1
ATOM 5473 O O . ASP B 1 210 ? 18.312 -15.781 12.258 1 68.19 210 ASP B O 1
ATOM 5477 N N . GLY B 1 211 ? 18.406 -16.438 14.43 1 67.5 211 GLY B N 1
ATOM 5478 C CA . GLY B 1 211 ? 16.969 -16.484 14.656 1 67.5 211 GLY B CA 1
ATOM 5479 C C . GLY B 1 211 ? 16.281 -15.164 14.375 1 67.5 211 GLY B C 1
ATOM 5480 O O . GLY B 1 211 ? 15.188 -15.133 13.797 1 67.5 211 GLY B O 1
ATOM 5481 N N . GLY B 1 212 ? 16.938 -14.164 14.711 1 68.44 212 GLY B N 1
ATOM 5482 C CA . GLY B 1 212 ? 16.375 -12.852 14.438 1 68.44 212 GLY B CA 1
ATOM 5483 C C . GLY B 1 212 ? 16.266 -12.539 12.961 1 68.44 212 GLY B C 1
ATOM 5484 O O . GLY B 1 212 ? 15.273 -11.977 12.5 1 68.44 212 GLY B O 1
ATOM 5485 N N . ALA B 1 213 ? 17.234 -13 12.289 1 68.44 213 ALA B N 1
ATOM 5486 C CA . ALA B 1 213 ? 17.234 -12.789 10.844 1 68.44 213 ALA B CA 1
ATOM 5487 C C . ALA B 1 213 ? 16.156 -13.633 10.172 1 68.44 213 ALA B C 1
ATOM 5489 O O . ALA B 1 213 ? 15.516 -13.188 9.219 1 68.44 213 ALA B O 1
ATOM 5490 N N . ALA B 1 214 ? 15.977 -14.758 10.766 1 69.19 214 ALA B N 1
ATOM 5491 C CA . ALA B 1 214 ? 14.93 -15.633 10.234 1 69.19 214 ALA B CA 1
ATOM 5492 C C . ALA B 1 214 ? 13.547 -15.023 10.453 1 69.19 214 ALA B C 1
ATOM 5494 O O . ALA B 1 214 ? 12.711 -15.031 9.555 1 69.19 214 ALA B O 1
ATOM 5495 N N . PHE B 1 215 ? 13.438 -14.5 11.539 1 71.06 215 PHE B N 1
ATOM 5496 C CA . PHE B 1 215 ? 12.164 -13.859 11.859 1 71.06 215 PHE B CA 1
ATOM 5497 C C . PHE B 1 215 ? 11.938 -12.633 10.992 1 71.06 215 PHE B C 1
ATOM 5499 O O . PHE B 1 215 ? 10.836 -12.422 10.484 1 71.06 215 PHE B O 1
ATOM 5506 N N . ASN B 1 216 ? 12.906 -12 10.836 1 68.62 216 ASN B N 1
ATOM 5507 C CA . ASN B 1 216 ? 12.789 -10.789 10.023 1 68.62 216 ASN B CA 1
ATOM 5508 C C . ASN B 1 216 ? 12.492 -11.109 8.562 1 68.62 216 ASN B C 1
ATOM 5510 O O . ASN B 1 216 ? 11.758 -10.383 7.898 1 68.62 216 ASN B O 1
ATOM 5514 N N . SER B 1 217 ? 13.055 -12.172 8.234 1 65.69 217 SER B N 1
ATOM 5515 C CA . SER B 1 217 ? 12.805 -12.57 6.855 1 65.69 217 SER B CA 1
ATOM 5516 C C . SER B 1 217 ? 11.336 -12.945 6.648 1 65.69 217 SER B C 1
ATOM 5518 O O . SER B 1 217 ? 10.75 -12.609 5.617 1 65.69 217 SER B O 1
ATOM 5520 N N . LEU B 1 218 ? 10.82 -13.508 7.656 1 66.12 218 LEU B N 1
ATOM 5521 C CA . LEU B 1 218 ? 9.406 -13.867 7.594 1 66.12 218 LEU B CA 1
ATOM 5522 C C . LEU B 1 218 ? 8.523 -12.617 7.684 1 66.12 218 LEU B C 1
ATOM 5524 O O . LEU B 1 218 ? 7.543 -12.5 6.953 1 66.12 218 LEU B O 1
ATOM 5528 N N . PHE B 1 219 ? 8.992 -11.828 8.516 1 66.56 219 PHE B N 1
ATOM 5529 C CA . PHE B 1 219 ? 8.242 -10.602 8.766 1 66.56 219 PHE B CA 1
ATOM 5530 C C . PHE B 1 219 ? 8.219 -9.719 7.527 1 66.56 219 PHE B C 1
ATOM 5532 O O . PHE B 1 219 ? 7.195 -9.109 7.215 1 66.56 219 PHE B O 1
ATOM 5539 N N . ASN B 1 220 ? 9.203 -9.805 6.84 1 64.06 220 ASN B N 1
ATOM 5540 C CA . ASN B 1 220 ? 9.328 -8.992 5.633 1 64.06 220 ASN B CA 1
ATOM 5541 C C . ASN B 1 220 ? 8.352 -9.445 4.551 1 64.06 220 ASN B C 1
ATOM 5543 O O . ASN B 1 220 ? 7.898 -8.641 3.738 1 64.06 220 ASN B O 1
ATOM 5547 N N . LEU B 1 221 ? 8.039 -10.625 4.621 1 62.22 221 LEU B N 1
ATOM 5548 C CA . LEU B 1 221 ? 7.137 -11.148 3.602 1 62.22 221 LEU B CA 1
ATOM 5549 C C . LEU B 1 221 ? 5.734 -10.57 3.76 1 62.22 221 LEU B C 1
ATOM 5551 O O . LEU B 1 221 ? 5.008 -10.414 2.775 1 62.22 221 LEU B O 1
ATOM 5555 N N . PHE B 1 222 ? 5.516 -10.188 4.953 1 61.94 222 PHE B N 1
ATOM 5556 C CA . PHE B 1 222 ? 4.16 -9.719 5.223 1 61.94 222 PHE B CA 1
ATOM 5557 C C . PHE B 1 222 ? 4.051 -8.219 5.012 1 61.94 222 PHE B C 1
ATOM 5559 O O . PHE B 1 222 ? 2.979 -7.707 4.68 1 61.94 222 PHE B O 1
ATOM 5566 N N . TRP B 1 223 ? 5.219 -7.605 5.109 1 56.84 223 TRP B N 1
ATOM 5567 C CA . TRP B 1 223 ? 5.094 -6.156 5.203 1 56.84 223 TRP B CA 1
ATOM 5568 C C . TRP B 1 223 ? 5.641 -5.48 3.949 1 56.84 223 TRP B C 1
ATOM 5570 O O . TRP B 1 223 ? 5.254 -4.355 3.621 1 56.84 223 TRP B O 1
ATOM 5580 N N . LEU B 1 224 ? 6.586 -6.102 3.383 1 49.69 224 LEU B N 1
ATOM 5581 C CA . LEU B 1 224 ? 7.27 -5.367 2.326 1 49.69 224 LEU B CA 1
ATOM 5582 C C . LEU B 1 224 ? 6.625 -5.633 0.971 1 49.69 224 LEU B C 1
ATOM 5584 O O . LEU B 1 224 ? 6.344 -6.785 0.626 1 49.69 224 LEU B O 1
ATOM 5588 N N . THR B 1 225 ? 6.02 -4.512 0.558 1 47.88 225 THR B N 1
ATOM 5589 C CA . THR B 1 225 ? 5.41 -4.543 -0.766 1 47.88 225 THR B CA 1
ATOM 5590 C C . THR B 1 225 ? 6.477 -4.551 -1.855 1 47.88 225 THR B C 1
ATOM 5592 O O . THR B 1 225 ? 6.199 -4.902 -3.004 1 47.88 225 THR B O 1
ATOM 5595 N N . TYR B 1 226 ? 7.629 -4.055 -1.461 1 46.06 226 TYR B N 1
ATOM 5596 C CA . TYR B 1 226 ? 8.609 -3.932 -2.535 1 46.06 226 TYR B CA 1
ATOM 5597 C C . TYR B 1 226 ? 9.75 -4.918 -2.346 1 46.06 226 TYR B C 1
ATOM 5599 O O . TYR B 1 226 ? 9.984 -5.402 -1.234 1 46.06 226 TYR B O 1
ATOM 5607 N N . ASP B 1 227 ? 10.344 -5.477 -3.398 1 46.34 227 ASP B N 1
ATOM 5608 C CA . ASP B 1 227 ? 11.539 -6.301 -3.533 1 46.34 227 ASP B CA 1
ATOM 5609 C C . ASP B 1 227 ? 11.312 -7.699 -2.965 1 46.34 227 ASP B C 1
ATOM 5611 O O . ASP B 1 227 ? 12.219 -8.297 -2.377 1 46.34 227 ASP B O 1
ATOM 5615 N N . HIS B 1 228 ? 10.078 -7.969 -2.938 1 44.53 228 HIS B N 1
ATOM 5616 C CA . HIS B 1 228 ? 9.75 -9.273 -2.367 1 44.53 228 HIS B CA 1
ATOM 5617 C C . HIS B 1 228 ? 10.648 -10.367 -2.947 1 44.53 228 HIS B C 1
ATOM 5619 O O . HIS B 1 228 ? 10.969 -11.336 -2.264 1 44.53 228 HIS B O 1
ATOM 5625 N N . TYR B 1 229 ? 11.023 -10.039 -4.148 1 43.62 229 TYR B N 1
ATOM 5626 C CA . TYR B 1 229 ? 11.727 -11.094 -4.875 1 43.62 229 TYR B CA 1
ATOM 5627 C C . TYR B 1 229 ? 13.133 -11.297 -4.328 1 43.62 229 TYR B C 1
ATOM 5629 O O . TYR B 1 229 ? 13.75 -12.336 -4.547 1 43.62 229 TYR B O 1
ATOM 5637 N N . LYS B 1 230 ? 13.531 -10.266 -3.627 1 45.84 230 LYS B N 1
ATOM 5638 C CA . LYS B 1 230 ? 14.906 -10.398 -3.162 1 45.84 230 LYS B CA 1
ATOM 5639 C C . LYS B 1 230 ? 14.961 -11.039 -1.779 1 45.84 230 LYS B C 1
ATOM 5641 O O . LYS B 1 230 ? 16.047 -11.32 -1.259 1 45.84 230 LYS B O 1
ATOM 5646 N N . GLN B 1 231 ? 13.852 -11.18 -1.303 1 43.88 231 GLN B N 1
ATOM 5647 C CA . GLN B 1 231 ? 13.891 -11.734 0.044 1 43.88 231 GLN B CA 1
ATOM 5648 C C . GLN B 1 231 ? 14.188 -13.234 0.008 1 43.88 231 GLN B C 1
ATOM 5650 O O . GLN B 1 231 ? 13.727 -13.945 -0.884 1 43.88 231 GLN B O 1
ATOM 5655 N N . ALA B 1 232 ? 15.125 -13.477 0.723 1 41.62 232 ALA B N 1
ATOM 5656 C CA . ALA B 1 232 ? 15.531 -14.883 0.769 1 41.62 232 ALA B CA 1
ATOM 5657 C C . ALA B 1 232 ? 14.312 -15.797 0.76 1 41.62 232 ALA B C 1
ATOM 5659 O O . ALA B 1 232 ? 14.312 -16.828 0.084 1 41.62 232 ALA B O 1
ATOM 5660 N N . ALA B 1 233 ? 13.406 -15.383 1.518 1 42 233 ALA B N 1
ATOM 5661 C CA . ALA B 1 233 ? 12.234 -16.25 1.603 1 42 233 ALA B CA 1
ATOM 5662 C C . ALA B 1 233 ? 11.461 -16.266 0.285 1 42 233 ALA B C 1
ATOM 5664 O O . ALA B 1 233 ? 10.828 -17.266 -0.06 1 42 233 ALA B O 1
ATOM 5665 N N . ASN B 1 234 ? 11.461 -15.102 -0.373 1 44.72 234 ASN B N 1
ATOM 5666 C CA . ASN B 1 234 ? 10.703 -15 -1.615 1 44.72 234 ASN B CA 1
ATOM 5667 C C . ASN B 1 234 ? 11.359 -15.797 -2.742 1 44.72 234 ASN B C 1
ATOM 5669 O O . ASN B 1 234 ? 10.695 -16.188 -3.703 1 44.72 234 ASN B O 1
ATOM 5673 N N . MET B 1 235 ? 12.625 -15.836 -2.58 1 44.16 235 MET B N 1
ATOM 5674 C CA . MET B 1 235 ? 13.219 -16.672 -3.609 1 44.16 235 MET B CA 1
ATOM 5675 C C . MET B 1 235 ? 12.664 -18.094 -3.539 1 44.16 235 MET B C 1
ATOM 5677 O O . MET B 1 235 ? 12.789 -18.859 -4.492 1 44.16 235 MET B O 1
ATOM 5681 N N . PHE B 1 236 ? 12.211 -18.141 -2.426 1 39.56 236 PHE B N 1
ATOM 5682 C CA . PHE B 1 236 ? 11.586 -19.453 -2.281 1 39.56 236 PHE B CA 1
ATOM 5683 C C . PHE B 1 236 ? 10.141 -19.422 -2.748 1 39.56 236 PHE B C 1
ATOM 5685 O O . PHE B 1 236 ? 9.594 -20.438 -3.176 1 39.56 236 PHE B O 1
ATOM 5692 N N . TRP B 1 237 ? 9.5 -18.094 -2.459 1 43.19 237 TRP B N 1
ATOM 5693 C CA . TRP B 1 237 ? 8.07 -18.031 -2.701 1 43.19 237 TRP B CA 1
ATOM 5694 C C . TRP B 1 237 ? 7.746 -16.984 -3.77 1 43.19 237 TRP B C 1
ATOM 5696 O O . TRP B 1 237 ? 8.406 -15.945 -3.854 1 43.19 237 TRP B O 1
ATOM 5706 N N . PRO B 1 238 ? 7.148 -17.359 -4.785 1 38.53 238 PRO B N 1
ATOM 5707 C CA . PRO B 1 238 ? 6.656 -16.266 -5.641 1 38.53 238 PRO B CA 1
ATOM 5708 C C . PRO B 1 238 ? 5.844 -15.234 -4.871 1 38.53 238 PRO B C 1
ATOM 5710 O O . PRO B 1 238 ? 4.66 -15.453 -4.594 1 38.53 238 PRO B O 1
ATOM 5713 N N . THR B 1 239 ? 6.266 -14.516 -3.99 1 40.06 239 THR B N 1
ATOM 5714 C CA . THR B 1 239 ? 5.723 -13.68 -2.928 1 40.06 239 THR B CA 1
ATOM 5715 C C . THR B 1 239 ? 4.891 -12.539 -3.506 1 40.06 239 THR B C 1
ATOM 5717 O O . THR B 1 239 ? 4.168 -11.859 -2.777 1 40.06 239 THR B O 1
ATOM 5720 N N . ALA B 1 240 ? 5.109 -12.172 -4.73 1 40.62 240 ALA B N 1
ATOM 5721 C CA . ALA B 1 240 ? 4.395 -10.977 -5.172 1 40.62 240 ALA B CA 1
ATOM 5722 C C . ALA B 1 240 ? 2.885 -11.156 -5.02 1 40.62 240 ALA B C 1
ATOM 5724 O O . ALA B 1 240 ? 2.119 -10.211 -5.234 1 40.62 240 ALA B O 1
ATOM 5725 N N . THR B 1 241 ? 2.492 -12.469 -5.008 1 38.66 241 THR B N 1
ATOM 5726 C CA . THR B 1 241 ? 1.062 -12.742 -5.039 1 38.66 241 THR B CA 1
ATOM 5727 C C . THR B 1 241 ? 0.384 -12.242 -3.768 1 38.66 241 THR B C 1
ATOM 5729 O O . THR B 1 241 ? -0.841 -12.312 -3.641 1 38.66 241 THR B O 1
ATOM 5732 N N . LEU B 1 242 ? 1.122 -11.977 -2.754 1 42.41 242 LEU B N 1
ATOM 5733 C CA . LEU B 1 242 ? 0.466 -11.945 -1.451 1 42.41 242 LEU B CA 1
ATOM 5734 C C . LEU B 1 242 ? -0.378 -10.688 -1.299 1 42.41 242 LEU B C 1
ATOM 5736 O O . LEU B 1 242 ? -1.443 -10.719 -0.677 1 42.41 242 LEU B O 1
ATOM 5740 N N . TRP B 1 243 ? 0.264 -9.43 -1.482 1 48.97 243 TRP B N 1
ATOM 5741 C CA . TRP B 1 243 ? -0.531 -8.414 -0.806 1 48.97 243 TRP B CA 1
ATOM 5742 C C . TRP B 1 243 ? -1.077 -7.395 -1.805 1 48.97 243 TRP B C 1
ATOM 5744 O O . TRP B 1 243 ? -0.327 -6.578 -2.342 1 48.97 243 TRP B O 1
ATOM 5754 N N . SER B 1 244 ? -2.059 -7.953 -2.791 1 60.09 244 SER B N 1
ATOM 5755 C CA . SER B 1 244 ? -2.512 -6.77 -3.52 1 60.09 244 SER B CA 1
ATOM 5756 C C . SER B 1 244 ? -3.615 -6.043 -2.758 1 60.09 244 SER B C 1
ATOM 5758 O O . SER B 1 244 ? -4.797 -6.348 -2.93 1 60.09 244 SER B O 1
ATOM 5760 N N . TYR B 1 245 ? -3.285 -5.23 -1.761 1 65.38 245 TYR B N 1
ATOM 5761 C CA . TYR B 1 245 ? -4.203 -4.391 -1.001 1 65.38 245 TYR B CA 1
ATOM 5762 C C . TYR B 1 245 ? -5.062 -3.543 -1.931 1 65.38 245 TYR B C 1
ATOM 5764 O O . TYR B 1 245 ? -6.156 -3.113 -1.555 1 65.38 245 TYR B O 1
ATOM 5772 N N . THR B 1 246 ? -4.598 -3.588 -3.217 1 75.56 246 THR B N 1
ATOM 5773 C CA . THR B 1 246 ? -5.312 -2.787 -4.203 1 75.56 246 THR B CA 1
ATOM 5774 C C . THR B 1 246 ? -6.684 -3.385 -4.492 1 75.56 246 THR B C 1
ATOM 5776 O O . THR B 1 246 ? -7.68 -2.66 -4.582 1 75.56 246 THR B O 1
ATOM 5779 N N . VAL B 1 247 ? -6.762 -4.633 -4.453 1 82.94 247 VAL B N 1
ATOM 5780 C CA . VAL B 1 247 ? -8.016 -5.289 -4.809 1 82.94 247 VAL B CA 1
ATOM 5781 C C . VAL B 1 247 ? -9.023 -5.129 -3.674 1 82.94 247 VAL B C 1
ATOM 5783 O O . VAL B 1 247 ? -10.219 -4.938 -3.916 1 82.94 247 VAL B O 1
ATOM 5786 N N . TYR B 1 248 ? -8.547 -5.152 -2.461 1 78.81 248 TYR B N 1
ATOM 5787 C CA . TYR B 1 248 ? -9.453 -5.012 -1.322 1 78.81 248 TYR B CA 1
ATOM 5788 C C . TYR B 1 248 ? -10.062 -3.619 -1.282 1 78.81 248 TYR B C 1
ATOM 5790 O O . TYR B 1 248 ? -11.242 -3.461 -0.957 1 78.81 248 TYR B O 1
ATOM 5798 N N . PHE B 1 249 ? -9.273 -2.801 -1.727 1 75.75 249 PHE B N 1
ATOM 5799 C CA . PHE B 1 249 ? -9.734 -1.415 -1.713 1 75.75 249 PHE B CA 1
ATOM 5800 C C . PHE B 1 249 ? -10.734 -1.163 -2.832 1 75.75 249 PHE B C 1
ATOM 5802 O O . PHE B 1 249 ? -11.75 -0.499 -2.623 1 75.75 249 PHE B O 1
ATOM 5809 N N . LEU B 1 250 ? -10.555 -1.697 -3.912 1 83.25 250 LEU B N 1
ATOM 5810 C CA . LEU B 1 250 ? -11.383 -1.395 -5.078 1 83.25 250 LEU B CA 1
ATOM 5811 C C . LEU B 1 250 ? -12.641 -2.25 -5.09 1 83.25 250 LEU B C 1
ATOM 5813 O O . LEU B 1 250 ? -1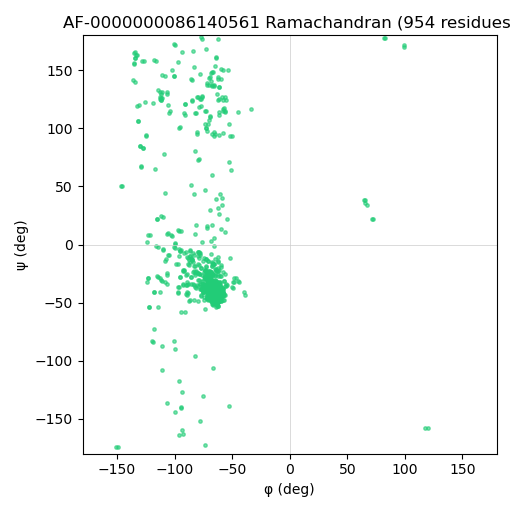3.688 -1.813 -5.574 1 83.25 250 LEU B O 1
ATOM 5817 N N . MET B 1 251 ? -12.523 -3.371 -4.504 1 88.81 251 MET B N 1
ATOM 5818 C CA . MET B 1 251 ? -13.656 -4.289 -4.629 1 88.81 251 MET B CA 1
ATOM 5819 C C . MET B 1 251 ? -14.852 -3.797 -3.82 1 88.81 251 MET B C 1
ATOM 5821 O O . MET B 1 251 ? -16 -4.094 -4.16 1 88.81 251 MET B O 1
ATOM 5825 N N . VAL B 1 252 ? -14.609 -3.061 -2.816 1 83.75 252 VAL B N 1
ATOM 5826 C CA . VAL B 1 252 ? -15.688 -2.623 -1.933 1 83.75 252 VAL B CA 1
ATOM 5827 C C . VAL B 1 252 ? -16.562 -1.597 -2.65 1 83.75 252 VAL B C 1
ATOM 5829 O O . VAL B 1 252 ? -17.75 -1.477 -2.361 1 83.75 252 VAL B O 1
ATOM 5832 N N . ILE B 1 253 ? -16.062 -0.968 -3.588 1 84.94 253 ILE B N 1
ATOM 5833 C CA . ILE B 1 253 ? -16.766 0.119 -4.266 1 84.94 253 ILE B CA 1
ATOM 5834 C C . ILE B 1 253 ? -17.766 -0.456 -5.273 1 84.94 253 ILE B C 1
ATOM 5836 O O . ILE B 1 253 ? -18.812 0.135 -5.523 1 84.94 253 ILE B O 1
ATOM 5840 N N . LEU B 1 254 ? -17.578 -1.566 -5.719 1 89.5 254 LEU B N 1
ATOM 5841 C CA . LEU B 1 254 ? -18.25 -2.084 -6.906 1 89.5 254 LEU B CA 1
ATOM 5842 C C . LEU B 1 254 ? -19.719 -2.375 -6.609 1 89.5 254 LEU B C 1
ATOM 5844 O O . LEU B 1 254 ? -20.594 -1.951 -7.355 1 89.5 254 LEU B O 1
ATOM 5848 N N . PRO B 1 255 ? -19.984 -2.951 -5.457 1 88.81 255 PRO B N 1
ATOM 5849 C CA . PRO B 1 255 ? -21.391 -3.262 -5.223 1 88.81 255 PRO B CA 1
ATOM 5850 C C . PRO B 1 255 ? -22.234 -2.016 -4.941 1 88.81 255 PRO B C 1
ATOM 5852 O O . PRO B 1 255 ? -23.469 -2.066 -5.012 1 88.81 255 PRO B O 1
ATOM 5855 N N . PHE B 1 256 ? -21.578 -0.957 -4.711 1 87.25 256 PHE B N 1
ATOM 5856 C CA . PHE B 1 256 ? -22.281 0.24 -4.285 1 87.25 256 PHE B CA 1
ATOM 5857 C C . PHE B 1 256 ? -22.156 1.345 -5.328 1 87.25 256 PHE B C 1
ATOM 5859 O O . PHE B 1 256 ? -22.234 2.529 -4.992 1 87.25 256 PHE B O 1
ATOM 5866 N N . SER B 1 257 ? -21.891 0.936 -6.465 1 86.5 257 SER B N 1
ATOM 5867 C CA . SER B 1 257 ? -21.875 1.812 -7.633 1 86.5 257 SER B CA 1
ATOM 5868 C C . SER B 1 257 ? -22.594 1.171 -8.812 1 86.5 257 SER B C 1
ATOM 5870 O O . SER B 1 257 ? -22.875 -0.03 -8.805 1 86.5 257 SER B O 1
ATOM 5872 N N . ARG B 1 258 ? -22.891 2.006 -9.758 1 87.12 258 ARG B N 1
ATOM 5873 C CA . ARG B 1 258 ? -23.562 1.486 -10.938 1 87.12 258 ARG B CA 1
ATOM 5874 C C . ARG B 1 258 ? -22.641 0.616 -11.773 1 87.12 258 ARG B C 1
ATOM 5876 O O . ARG B 1 258 ? -21.484 0.995 -12.031 1 87.12 258 ARG B O 1
ATOM 5883 N N . PRO B 1 259 ? -23.141 -0.524 -12.266 1 87.5 259 PRO B N 1
ATOM 5884 C CA . PRO B 1 259 ? -22.312 -1.459 -13.031 1 87.5 259 PRO B CA 1
ATOM 5885 C C . PRO B 1 259 ? -21.766 -0.843 -14.312 1 87.5 259 PRO B C 1
ATOM 5887 O O . PRO B 1 259 ? -20.688 -1.23 -14.766 1 87.5 259 PRO B O 1
ATOM 5890 N N . LYS B 1 260 ? -22.391 0.138 -14.883 1 83.38 260 LYS B N 1
ATOM 5891 C CA . LYS B 1 260 ? -21.938 0.745 -16.125 1 83.38 260 LYS B CA 1
ATOM 5892 C C . LYS B 1 260 ? -20.594 1.426 -15.961 1 83.38 260 LYS B C 1
ATOM 5894 O O . LYS B 1 260 ? -19.828 1.573 -16.922 1 83.38 260 LYS B O 1
ATOM 5899 N N . TRP B 1 261 ? -20.312 1.753 -14.711 1 86.31 261 TRP B N 1
ATOM 5900 C CA . TRP B 1 261 ? -19.094 2.5 -14.453 1 86.31 261 TRP B CA 1
ATOM 5901 C C . TRP B 1 261 ? -17.984 1.577 -13.953 1 86.31 261 TRP B C 1
ATOM 5903 O O . TRP B 1 261 ? -16.844 2.01 -13.758 1 86.31 261 TRP B O 1
ATOM 5913 N N . HIS B 1 262 ? -18.297 0.31 -13.789 1 90.94 262 HIS B N 1
ATOM 5914 C CA . HIS B 1 262 ? -17.328 -0.602 -13.211 1 90.94 262 HIS B CA 1
ATOM 5915 C C . HIS B 1 262 ? -16.109 -0.761 -14.125 1 90.94 262 HIS B C 1
ATOM 5917 O O . HIS B 1 262 ? -14.977 -0.5 -13.719 1 90.94 262 HIS B O 1
ATOM 5923 N N . ILE B 1 263 ? -16.406 -1.016 -15.375 1 88.44 263 ILE B N 1
ATOM 5924 C CA . ILE B 1 263 ? -15.312 -1.293 -16.297 1 88.44 263 ILE B CA 1
ATOM 5925 C C . ILE B 1 263 ? -14.547 -0.004 -16.594 1 88.44 263 ILE B C 1
ATOM 5927 O O . ILE B 1 263 ? -13.32 0.012 -16.594 1 88.44 263 ILE B O 1
ATOM 5931 N N . ALA B 1 264 ? -15.25 1.081 -16.734 1 88.12 264 ALA B N 1
ATOM 5932 C CA . ALA B 1 264 ? -14.602 2.355 -17.031 1 88.12 264 ALA B CA 1
ATOM 5933 C C . ALA B 1 264 ? -13.805 2.857 -15.828 1 88.12 264 ALA B C 1
ATOM 5935 O O . ALA B 1 264 ? -12.68 3.338 -15.977 1 88.12 264 ALA B O 1
ATOM 5936 N N . GLY B 1 265 ? -14.391 2.807 -14.742 1 88 265 GLY B N 1
ATOM 5937 C CA . GLY B 1 265 ? -13.703 3.248 -13.539 1 88 265 GLY B CA 1
ATOM 5938 C C . GLY B 1 265 ? -12.469 2.424 -13.227 1 88 265 GLY B C 1
ATOM 5939 O O . GLY B 1 265 ? -11.398 2.975 -12.969 1 88 265 GLY B O 1
ATOM 5940 N N . LEU B 1 266 ? -12.609 1.138 -13.242 1 91.38 266 LEU B N 1
ATOM 5941 C CA . LEU B 1 266 ? -11.477 0.25 -13.008 1 91.38 266 LEU B CA 1
ATOM 5942 C C . LEU B 1 266 ? -10.43 0.399 -14.109 1 91.38 266 LEU B C 1
ATOM 5944 O O . LEU B 1 266 ? -9.227 0.34 -13.844 1 91.38 266 LEU B O 1
ATOM 5948 N N . GLY B 1 267 ? -10.953 0.601 -15.312 1 91.06 267 GLY B N 1
ATOM 5949 C CA . GLY B 1 267 ? -10.047 0.822 -16.422 1 91.06 267 GLY B CA 1
ATOM 5950 C C . GLY B 1 267 ? -9.203 2.07 -16.266 1 91.06 267 GLY B C 1
ATOM 5951 O O . GLY B 1 267 ? -8.008 2.061 -16.578 1 91.06 267 GLY B O 1
ATOM 5952 N N . LEU B 1 268 ? -9.773 3.07 -15.766 1 87.62 268 LEU B N 1
ATOM 5953 C CA . LEU B 1 268 ? -9.047 4.309 -15.523 1 87.62 268 LEU B CA 1
ATOM 5954 C C . LEU B 1 268 ? -7.977 4.113 -14.461 1 87.62 268 LEU B C 1
ATOM 5956 O O . LEU B 1 268 ? -6.848 4.594 -14.609 1 87.62 268 LEU B O 1
ATOM 5960 N N . PHE B 1 269 ? -8.375 3.447 -13.461 1 86.94 269 PHE B N 1
ATOM 5961 C CA . PHE B 1 269 ? -7.383 3.121 -12.438 1 86.94 269 PHE B CA 1
ATOM 5962 C C . PHE B 1 269 ? -6.262 2.271 -13.023 1 86.94 269 PHE B C 1
ATOM 5964 O O . PHE B 1 269 ? -5.086 2.498 -12.734 1 86.94 269 PHE B O 1
ATOM 5971 N N . GLY B 1 270 ? -6.656 1.308 -13.82 1 90 270 GLY B N 1
ATOM 5972 C CA . GLY B 1 270 ? -5.668 0.463 -14.477 1 90 270 GLY B CA 1
ATOM 5973 C C . GLY B 1 270 ? -4.723 1.237 -15.375 1 90 270 GLY B C 1
ATOM 5974 O O . GLY B 1 270 ? -3.518 0.983 -15.383 1 90 270 GLY B O 1
ATOM 5975 N N . LEU B 1 271 ? -5.203 2.197 -16.031 1 90.94 271 LEU B N 1
ATOM 5976 C CA . LEU B 1 271 ? -4.387 3.023 -16.922 1 90.94 271 LEU B CA 1
ATOM 5977 C C . LEU B 1 271 ? -3.385 3.85 -16.125 1 90.94 271 LEU B C 1
ATOM 5979 O O . LEU B 1 271 ? -2.234 4.012 -16.531 1 90.94 271 LEU B O 1
ATOM 5983 N N . GLY B 1 272 ? -3.896 4.34 -15.055 1 85.44 272 GLY B N 1
ATOM 5984 C CA . GLY B 1 272 ? -2.984 5.062 -14.188 1 85.44 272 GLY B CA 1
ATOM 5985 C C . GLY B 1 272 ? -1.866 4.195 -13.641 1 85.44 272 GLY B C 1
ATOM 5986 O O . GLY B 1 272 ? -0.706 4.609 -13.617 1 85.44 272 GLY B O 1
ATOM 5987 N N . SER B 1 273 ? -2.266 3.057 -13.195 1 84.81 273 SER B N 1
ATOM 5988 C CA . SER B 1 273 ? -1.268 2.121 -12.688 1 84.81 273 SER B CA 1
ATOM 5989 C C . SER B 1 273 ? -0.313 1.677 -13.789 1 84.81 273 SER B C 1
ATOM 5991 O O . SER B 1 273 ? 0.881 1.493 -13.547 1 84.81 273 SER B O 1
ATOM 5993 N N . PHE B 1 274 ? -0.831 1.51 -15 1 90.75 274 PHE B N 1
ATOM 5994 C CA . PHE B 1 274 ? 0.001 1.175 -16.156 1 90.75 274 PHE B CA 1
ATOM 5995 C C . PHE B 1 274 ? 0.996 2.291 -16.438 1 90.75 274 PHE B C 1
ATOM 5997 O O . PHE B 1 274 ? 2.168 2.029 -16.719 1 90.75 274 PHE B O 1
ATOM 6004 N N . TRP B 1 275 ? 0.517 3.43 -16.344 1 86.69 275 TRP B N 1
ATOM 6005 C CA . TRP B 1 275 ? 1.361 4.602 -16.562 1 86.69 275 TRP B CA 1
ATOM 6006 C C . TRP B 1 275 ? 2.574 4.57 -15.633 1 86.69 275 TRP B C 1
ATOM 6008 O O . TRP B 1 275 ? 3.682 4.93 -16.047 1 86.69 275 TRP B O 1
ATOM 6018 N N . MET B 1 276 ? 2.414 4.07 -14.484 1 81.25 276 MET B N 1
ATOM 6019 C CA . MET B 1 276 ? 3.467 4.074 -13.477 1 81.25 276 MET B CA 1
ATOM 6020 C C . MET B 1 276 ? 4.238 2.758 -13.492 1 81.25 276 MET B C 1
ATOM 6022 O O . MET B 1 276 ? 5.219 2.6 -12.766 1 81.25 276 MET B O 1
ATOM 6026 N N . ALA B 1 277 ? 3.836 1.846 -14.227 1 85.44 277 ALA B N 1
ATOM 6027 C CA . ALA B 1 277 ? 4.457 0.527 -14.312 1 85.44 277 ALA B CA 1
ATOM 6028 C C . ALA B 1 277 ? 4.332 -0.223 -12.984 1 85.44 277 ALA B C 1
ATOM 6030 O O . ALA B 1 277 ? 5.277 -0.884 -12.547 1 85.44 277 ALA B O 1
ATOM 6031 N N . TYR B 1 278 ? 3.152 -0.055 -12.344 1 80.38 278 TYR B N 1
ATOM 6032 C CA . TYR B 1 278 ? 2.861 -0.781 -11.109 1 80.38 278 TYR B CA 1
ATOM 6033 C C . TYR B 1 278 ? 1.973 -1.988 -11.391 1 80.38 278 TYR B C 1
ATOM 6035 O O . TYR B 1 278 ? 1.492 -2.17 -12.508 1 80.38 278 TYR B O 1
ATOM 6043 N N . TRP B 1 279 ? 1.787 -2.77 -10.383 1 84.69 279 TRP B N 1
ATOM 6044 C CA . TRP B 1 279 ? 1.038 -4.012 -10.523 1 84.69 279 TRP B CA 1
ATOM 6045 C C . TRP B 1 279 ? -0.464 -3.75 -10.508 1 84.69 279 TRP B C 1
ATOM 6047 O O . TRP B 1 279 ? -1.262 -4.645 -10.797 1 84.69 279 TRP B O 1
ATOM 6057 N N . GLY B 1 280 ? -0.875 -2.543 -10.25 1 85.25 280 GLY B N 1
ATOM 6058 C CA . GLY B 1 280 ? -2.281 -2.215 -10.07 1 85.25 280 GLY B CA 1
ATOM 6059 C C . GLY B 1 280 ? -3.139 -2.607 -11.258 1 85.25 280 GLY B C 1
ATOM 6060 O O . GLY B 1 280 ? -4.289 -3.016 -11.094 1 85.25 280 GLY B O 1
ATOM 6061 N N . TRP B 1 281 ? -2.584 -2.482 -12.477 1 91.56 281 TRP B N 1
ATOM 6062 C CA . TRP B 1 281 ? -3.398 -2.801 -13.641 1 91.56 281 TRP B CA 1
ATOM 6063 C C . TRP B 1 281 ? -3.594 -4.309 -13.773 1 91.56 281 TRP B C 1
ATOM 6065 O O . TRP B 1 281 ? -4.574 -4.762 -14.375 1 91.56 281 TRP B O 1
ATOM 6075 N N . TYR B 1 282 ? -2.756 -5.117 -13.211 1 91.88 282 TYR B N 1
ATOM 6076 C CA . TYR B 1 282 ? -2.99 -6.555 -13.102 1 91.88 282 TYR B CA 1
ATOM 6077 C C . TYR B 1 282 ? -4.086 -6.855 -12.086 1 91.88 282 TYR B C 1
ATOM 6079 O O . TYR B 1 282 ? -4.973 -7.672 -12.344 1 91.88 282 TYR B O 1
ATOM 6087 N N . SER B 1 283 ? -4.004 -6.184 -10.984 1 89.38 283 SER B N 1
ATOM 6088 C CA . SER B 1 283 ? -5.004 -6.363 -9.938 1 89.38 283 SER B CA 1
ATOM 6089 C C . SER B 1 283 ? -6.402 -6.004 -10.438 1 89.38 283 SER B C 1
ATOM 6091 O O . SER B 1 283 ? -7.359 -6.746 -10.203 1 89.38 283 SER B O 1
ATOM 6093 N N . VAL B 1 284 ? -6.426 -4.945 -11.125 1 92.62 284 VAL B N 1
ATOM 6094 C CA . VAL B 1 284 ? -7.711 -4.461 -11.617 1 92.62 284 VAL B CA 1
ATOM 6095 C C . VAL B 1 284 ? -8.25 -5.426 -12.672 1 92.62 284 VAL B C 1
ATOM 6097 O O . VAL B 1 284 ? -9.461 -5.633 -12.766 1 92.62 284 VAL B O 1
ATOM 6100 N N . THR B 1 285 ? -7.375 -5.91 -13.477 1 94.69 285 THR B N 1
ATOM 6101 C CA . THR B 1 285 ? -7.805 -6.879 -14.477 1 94.69 285 THR B CA 1
ATOM 6102 C C . THR B 1 285 ? -8.469 -8.086 -13.82 1 94.69 285 THR B C 1
ATOM 6104 O O . THR B 1 285 ? -9.547 -8.508 -14.242 1 94.69 285 THR B O 1
ATOM 6107 N N . GLY B 1 286 ? -7.816 -8.617 -12.805 1 94.19 286 GLY B N 1
ATOM 6108 C CA . GLY B 1 286 ? -8.438 -9.703 -12.062 1 94.19 286 GLY B CA 1
ATOM 6109 C C . GLY B 1 286 ? -9.781 -9.328 -11.477 1 94.19 286 GLY B C 1
ATOM 6110 O O . GLY B 1 286 ? -10.734 -10.109 -11.531 1 94.19 286 GLY B O 1
ATOM 6111 N N . LEU B 1 287 ? -9.883 -8.18 -10.969 1 94.12 287 LEU B N 1
ATOM 6112 C CA . LEU B 1 287 ? -11.109 -7.703 -10.352 1 94.12 287 LEU B CA 1
ATOM 6113 C C . LEU B 1 287 ? -12.219 -7.551 -11.391 1 94.12 287 LEU B C 1
ATOM 6115 O O . LEU B 1 287 ? -13.383 -7.844 -11.109 1 94.12 287 LEU B O 1
ATOM 6119 N N . ILE B 1 288 ? -11.859 -7.062 -12.57 1 94.44 288 ILE B N 1
ATOM 6120 C CA . ILE B 1 288 ? -12.836 -6.922 -13.648 1 94.44 288 ILE B CA 1
ATOM 6121 C C . ILE B 1 288 ? -13.438 -8.281 -13.984 1 94.44 288 ILE B C 1
ATOM 6123 O O . ILE B 1 288 ? -14.656 -8.414 -14.117 1 94.44 288 ILE B O 1
ATOM 6127 N N . PHE B 1 289 ? -12.656 -9.258 -14.039 1 94.5 289 PHE B N 1
ATOM 6128 C CA . PHE B 1 289 ? -13.156 -10.594 -14.359 1 94.5 289 PHE B CA 1
ATOM 6129 C C . PHE B 1 289 ? -14 -11.148 -13.219 1 94.5 289 PHE B C 1
ATOM 6131 O O . PHE B 1 289 ? -14.961 -11.883 -13.445 1 94.5 289 PHE B O 1
ATOM 6138 N N . ALA B 1 290 ? -13.625 -10.812 -11.992 1 93.56 290 ALA B N 1
ATOM 6139 C CA . ALA B 1 290 ? -14.461 -11.203 -10.859 1 93.56 290 ALA B CA 1
ATOM 6140 C C . ALA B 1 290 ? -15.836 -10.547 -10.938 1 93.56 290 ALA B C 1
ATOM 6142 O O . ALA B 1 290 ? -16.859 -11.203 -10.695 1 93.56 290 ALA B O 1
ATOM 6143 N N . ASP B 1 291 ? -15.797 -9.305 -11.266 1 93.31 291 ASP B N 1
ATOM 6144 C CA . ASP B 1 291 ? -17.047 -8.555 -11.391 1 93.31 291 ASP B CA 1
ATOM 6145 C C . ASP B 1 291 ? -17.891 -9.086 -12.547 1 93.31 291 ASP B C 1
ATOM 6147 O O . ASP B 1 291 ? -19.109 -9.219 -12.414 1 93.31 291 ASP B O 1
ATOM 6151 N N . LEU B 1 292 ? -17.297 -9.414 -13.617 1 90 292 LEU B N 1
ATOM 6152 C CA . LEU B 1 292 ? -18 -9.961 -14.781 1 90 292 LEU B CA 1
ATOM 6153 C C . LEU B 1 292 ? -18.641 -11.297 -14.445 1 90 292 LEU B C 1
ATOM 6155 O O . LEU B 1 292 ? -19.719 -11.617 -14.945 1 90 292 LEU B O 1
ATOM 6159 N N . ALA B 1 293 ? -18.047 -12.023 -13.594 1 88.75 293 ALA B N 1
ATOM 6160 C CA . ALA B 1 293 ? -18.531 -13.367 -13.273 1 88.75 293 ALA B CA 1
ATOM 6161 C C . ALA B 1 293 ? -19.656 -13.312 -12.242 1 88.75 293 ALA B C 1
ATOM 6163 O O . ALA B 1 293 ? -20.484 -14.234 -12.172 1 88.75 293 ALA B O 1
ATOM 6164 N N . THR B 1 294 ? -19.703 -12.258 -11.492 1 88.69 294 THR B N 1
ATOM 6165 C CA . THR B 1 294 ? -20.641 -12.219 -10.375 1 88.69 294 THR B CA 1
ATOM 6166 C C . THR B 1 294 ? -21.812 -11.281 -10.68 1 88.69 294 THR B C 1
ATOM 6168 O O . THR B 1 294 ? -22.906 -11.438 -10.133 1 88.69 294 THR B O 1
ATOM 6171 N N . ASN B 1 295 ? -21.531 -10.344 -11.531 1 88.38 295 ASN B N 1
ATOM 6172 C CA . ASN B 1 295 ? -22.562 -9.367 -11.883 1 88.38 295 ASN B CA 1
ATOM 6173 C C . ASN B 1 295 ? -23.359 -9.82 -13.102 1 88.38 295 ASN B C 1
ATOM 6175 O O . ASN B 1 295 ? -22.828 -9.938 -14.195 1 88.38 295 ASN B O 1
ATOM 6179 N N . ALA B 1 296 ? -24.625 -9.961 -12.906 1 83.19 296 ALA B N 1
ATOM 6180 C CA . ALA B 1 296 ? -25.5 -10.484 -13.961 1 83.19 296 ALA B CA 1
ATOM 6181 C C . ALA B 1 296 ? -25.562 -9.531 -15.148 1 83.19 296 ALA B C 1
ATOM 6183 O O . ALA B 1 296 ? -25.562 -9.969 -16.297 1 83.19 296 ALA B O 1
ATOM 6184 N N . LYS B 1 297 ? -25.594 -8.273 -14.883 1 85.38 297 LYS B N 1
ATOM 6185 C CA . LYS B 1 297 ? -25.672 -7.281 -15.953 1 85.38 297 LYS B CA 1
ATOM 6186 C C . LYS B 1 297 ? -24.406 -7.266 -16.797 1 85.38 297 LYS B C 1
ATOM 6188 O O . LYS B 1 297 ? -24.484 -7.246 -18.031 1 85.38 297 LYS B O 1
ATOM 6193 N N . LEU B 1 298 ? -23.359 -7.332 -16.141 1 86.88 298 LEU B N 1
ATOM 6194 C CA . LEU B 1 298 ? -22.078 -7.305 -16.859 1 86.88 298 LEU B CA 1
ATOM 6195 C C . LEU B 1 298 ? -21.859 -8.609 -17.609 1 86.88 298 LEU B C 1
ATOM 6197 O O . LEU B 1 298 ? -21.266 -8.609 -18.703 1 86.88 298 LEU B O 1
ATOM 6201 N N . LYS B 1 299 ? -22.328 -9.633 -17.062 1 84.5 299 LYS B N 1
ATOM 6202 C CA . LYS B 1 299 ? -22.219 -10.93 -17.734 1 84.5 299 LYS B CA 1
ATOM 6203 C C . LYS B 1 299 ? -23.031 -10.945 -19.031 1 84.5 299 LYS B C 1
ATOM 6205 O O . LYS B 1 299 ? -22.578 -11.484 -20.047 1 84.5 299 LYS B O 1
ATOM 6210 N N . ALA B 1 300 ? -24.125 -10.312 -18.953 1 83 300 ALA B N 1
ATOM 6211 C CA . ALA B 1 300 ? -24.969 -10.219 -20.141 1 83 300 ALA B CA 1
ATOM 6212 C C . ALA B 1 300 ? -24.312 -9.336 -21.203 1 83 300 ALA B C 1
ATOM 6214 O O . ALA B 1 300 ? -24.375 -9.641 -22.391 1 83 300 ALA B O 1
ATOM 6215 N N . GLU B 1 301 ? -23.719 -8.328 -20.734 1 82.75 301 GLU B N 1
ATOM 6216 C CA . GLU B 1 301 ? -23.031 -7.438 -21.656 1 82.75 301 GLU B CA 1
ATOM 6217 C C . GLU B 1 301 ? -21.828 -8.125 -22.297 1 82.75 301 GLU B C 1
ATOM 6219 O O . GLU B 1 301 ? -21.516 -7.891 -23.469 1 82.75 301 GLU B O 1
ATOM 6224 N N . LEU B 1 302 ? -21.188 -8.883 -21.516 1 79.69 302 LEU B N 1
ATOM 6225 C CA . LEU B 1 302 ? -20.047 -9.641 -22.031 1 79.69 302 LEU B CA 1
ATOM 6226 C C . LEU B 1 302 ? -20.484 -10.594 -23.141 1 79.69 302 LEU B C 1
ATOM 6228 O O . LEU B 1 302 ? -19.797 -10.727 -24.156 1 79.69 302 LEU B O 1
ATOM 6232 N N . LYS B 1 303 ? -21.625 -11.141 -22.953 1 79.12 303 LYS B N 1
ATOM 6233 C CA . LYS B 1 303 ? -22.125 -12.094 -23.938 1 79.12 303 LYS B CA 1
ATOM 6234 C C . LYS B 1 303 ? -22.641 -11.375 -25.188 1 79.12 303 LYS B C 1
ATOM 6236 O O . LYS B 1 303 ? -22.578 -11.922 -26.281 1 79.12 303 LYS B O 1
ATOM 6241 N N . SER B 1 304 ? -23.047 -10.148 -24.938 1 80.56 304 SER B N 1
ATOM 6242 C CA . SER B 1 304 ? -23.594 -9.391 -26.062 1 80.56 304 SER B CA 1
ATOM 6243 C C . SER B 1 304 ? -22.484 -8.789 -26.906 1 80.56 304 SER B C 1
ATOM 6245 O O . SER B 1 304 ? -22.641 -8.586 -28.109 1 80.56 304 SER B O 1
ATOM 6247 N N . GLY B 1 305 ? -21.375 -8.602 -26.375 1 77.44 305 GLY B N 1
ATOM 6248 C CA . GLY B 1 305 ? -20.25 -8.07 -27.125 1 77.44 305 GLY B CA 1
ATOM 6249 C C . GLY B 1 305 ? -20.031 -6.586 -26.906 1 77.44 305 GLY B C 1
ATOM 6250 O O . GLY B 1 305 ? -20.828 -5.934 -26.234 1 77.44 305 GLY B O 1
ATOM 6251 N N . LEU B 1 306 ? -18.984 -6.051 -27.375 1 74 306 LEU B N 1
ATOM 6252 C CA . LEU B 1 306 ? -18.609 -4.645 -27.266 1 74 306 LEU B CA 1
ATOM 6253 C C . LEU B 1 306 ? -19.375 -3.801 -28.281 1 74 306 LEU B C 1
ATOM 6255 O O . LEU B 1 306 ? -19.359 -4.086 -29.469 1 74 306 LEU B O 1
ATOM 6259 N N . ARG B 1 307 ? -20.188 -2.832 -27.75 1 70.94 307 ARG B N 1
ATOM 6260 C CA . ARG B 1 307 ? -20.984 -1.97 -28.625 1 70.94 307 ARG B CA 1
ATOM 6261 C C . ARG B 1 307 ? -20.094 -0.976 -29.359 1 70.94 307 ARG B C 1
ATOM 6263 O O . ARG B 1 307 ? -19.453 -0.127 -28.734 1 70.94 307 ARG B O 1
ATOM 6270 N N . VAL B 1 308 ? -19.672 -1.14 -30.531 1 68.31 308 VAL B N 1
ATOM 6271 C CA . VAL B 1 308 ? -18.875 -0.216 -31.328 1 68.31 308 VAL B CA 1
ATOM 6272 C C . VAL B 1 308 ? -19.766 0.862 -31.938 1 68.31 308 VAL B C 1
ATOM 6274 O O . VAL B 1 308 ? -19.469 2.055 -31.844 1 68.31 308 VAL B O 1
ATOM 6277 N N . ARG B 1 309 ? -20.875 0.464 -32.562 1 67.19 309 ARG B N 1
ATOM 6278 C CA . ARG B 1 309 ? -21.875 1.369 -33.094 1 67.19 309 ARG B CA 1
ATOM 6279 C C . ARG B 1 309 ? -23.281 0.916 -32.719 1 67.19 309 ARG B C 1
ATOM 6281 O O . ARG B 1 309 ? -23.469 -0.151 -32.156 1 67.19 309 ARG B O 1
ATOM 6288 N N . GLU B 1 310 ? -24.266 1.826 -32.781 1 67.75 310 GLU B N 1
ATOM 6289 C CA . GLU B 1 310 ? -25.656 1.545 -32.438 1 67.75 310 GLU B CA 1
ATOM 6290 C C . GLU B 1 310 ? -26.125 0.215 -33.031 1 67.75 310 GLU B C 1
ATOM 6292 O O . GLU B 1 310 ? -26.844 -0.54 -32.375 1 67.75 310 GLU B O 1
ATOM 6297 N N . ASP B 1 311 ? -25.609 -0.175 -34.188 1 69.81 311 ASP B N 1
ATOM 6298 C CA . ASP B 1 311 ? -26.156 -1.343 -34.875 1 69.81 311 ASP B CA 1
ATOM 6299 C C . ASP B 1 311 ? -25.125 -2.465 -34.969 1 69.81 311 ASP B C 1
ATOM 6301 O O . ASP B 1 311 ? -25.406 -3.547 -35.469 1 69.81 311 ASP B O 1
ATOM 6305 N N . TRP B 1 312 ? -23.859 -2.232 -34.438 1 75.5 312 TRP B N 1
ATOM 6306 C CA . TRP B 1 312 ? -22.828 -3.242 -34.656 1 75.5 312 TRP B CA 1
ATOM 6307 C C . TRP B 1 312 ? -22.109 -3.559 -33.344 1 75.5 312 TRP B C 1
ATOM 6309 O O . TRP B 1 312 ? -21.609 -2.656 -32.656 1 75.5 312 TRP B O 1
ATOM 6319 N N . ARG B 1 313 ? -22.219 -4.918 -32.938 1 79 313 ARG B N 1
ATOM 6320 C CA . ARG B 1 313 ? -21.531 -5.375 -31.734 1 79 313 ARG B CA 1
ATOM 6321 C C . ARG B 1 313 ? -20.391 -6.332 -32.094 1 79 313 ARG B C 1
ATOM 6323 O O . ARG B 1 313 ? -20.516 -7.145 -33 1 79 313 ARG B O 1
ATOM 6330 N N . LEU B 1 314 ? -19.234 -5.996 -31.641 1 78.12 314 LEU B N 1
ATOM 6331 C CA . LEU B 1 314 ? -18.094 -6.906 -31.766 1 78.12 314 LEU B CA 1
ATOM 6332 C C . LEU B 1 314 ? -18.125 -7.965 -30.656 1 78.12 314 LEU B C 1
ATOM 6334 O O . LEU B 1 314 ? -17.953 -7.645 -29.484 1 78.12 314 LEU B O 1
ATOM 6338 N N . PRO B 1 315 ? -18.359 -9.211 -31.188 1 80 315 PRO B N 1
ATOM 6339 C CA . PRO B 1 315 ? -18.422 -10.25 -30.156 1 80 315 PRO B CA 1
ATOM 6340 C C . PRO B 1 315 ? -17.078 -10.461 -29.453 1 80 315 PRO B C 1
ATOM 6342 O O . PRO B 1 315 ? -16.016 -10.391 -30.094 1 80 315 PRO B O 1
ATOM 6345 N N . TYR B 1 316 ? -17.109 -10.602 -28.125 1 82.75 316 TYR B N 1
ATOM 6346 C CA . TYR B 1 316 ? -15.898 -10.844 -27.328 1 82.75 316 TYR B CA 1
ATOM 6347 C C . TYR B 1 316 ? -15.25 -12.164 -27.734 1 82.75 316 TYR B C 1
ATOM 6349 O O . TYR B 1 316 ? -14.062 -12.383 -27.469 1 82.75 316 TYR B O 1
ATOM 6357 N N . ALA B 1 317 ? -15.953 -12.969 -28.438 1 81.44 317 ALA B N 1
ATOM 6358 C CA . ALA B 1 317 ? -15.422 -14.234 -28.938 1 81.44 317 ALA B CA 1
ATOM 6359 C C . ALA B 1 317 ? -14.328 -14 -29.984 1 81.44 317 ALA B C 1
ATOM 6361 O O . ALA B 1 317 ? -13.438 -14.828 -30.156 1 81.44 317 ALA B O 1
ATOM 6362 N N . ALA B 1 318 ? -14.445 -12.867 -30.562 1 85.06 318 ALA B N 1
ATOM 6363 C CA . ALA B 1 318 ? -13.422 -12.508 -31.547 1 85.06 318 ALA B CA 1
ATOM 6364 C C . ALA B 1 318 ? -12.266 -11.773 -30.891 1 85.06 318 ALA B C 1
ATOM 6366 O O . ALA B 1 318 ? -11.117 -11.891 -31.312 1 85.06 318 ALA B O 1
ATOM 6367 N N . ILE B 1 319 ? -12.531 -11.156 -29.844 1 88.94 319 ILE B N 1
ATOM 6368 C CA . ILE B 1 319 ? -11.539 -10.344 -29.172 1 88.94 319 ILE B CA 1
ATOM 6369 C C . ILE B 1 319 ? -10.578 -11.234 -28.391 1 88.94 319 ILE B C 1
ATOM 6371 O O . ILE B 1 319 ? -9.375 -10.969 -28.328 1 88.94 319 ILE B O 1
ATOM 6375 N N . ALA B 1 320 ? -11.086 -12.281 -27.891 1 92.31 320 ALA B N 1
ATOM 6376 C CA . ALA B 1 320 ? -10.273 -13.164 -27.047 1 92.31 320 ALA B CA 1
ATOM 6377 C C . ALA B 1 320 ? -9.125 -13.773 -27.844 1 92.31 320 ALA B C 1
ATOM 6379 O O . ALA B 1 320 ? -7.957 -13.617 -27.469 1 92.31 320 ALA B O 1
ATOM 6380 N N . PRO B 1 321 ? -9.406 -14.375 -29.031 1 92.94 321 PRO B N 1
ATOM 6381 C CA . PRO B 1 321 ? -8.281 -14.922 -29.797 1 92.94 321 PRO B CA 1
ATOM 6382 C C . PRO B 1 321 ? -7.363 -13.836 -30.359 1 92.94 321 PRO B C 1
ATOM 6384 O O . PRO B 1 321 ? -6.156 -14.062 -30.484 1 92.94 321 PRO B O 1
ATOM 6387 N N . MET B 1 322 ? -7.883 -12.742 -30.594 1 94.38 322 MET B N 1
ATOM 6388 C CA . MET B 1 322 ? -7.051 -11.648 -31.062 1 94.38 322 MET B CA 1
ATOM 6389 C C . MET B 1 322 ? -6.043 -11.219 -30 1 94.38 322 MET B C 1
ATOM 6391 O O . MET B 1 322 ? -4.852 -11.086 -30.297 1 94.38 322 MET B O 1
ATOM 6395 N N . LEU B 1 323 ? -6.562 -11.039 -28.812 1 96.38 323 LEU B N 1
ATOM 6396 C CA . LEU B 1 323 ? -5.668 -10.664 -27.719 1 96.38 323 LEU B CA 1
ATOM 6397 C C . LEU B 1 323 ? -4.633 -11.75 -27.469 1 96.38 323 LEU B C 1
ATOM 6399 O O . LEU B 1 323 ? -3.445 -11.461 -27.297 1 96.38 323 LEU B O 1
ATOM 6403 N N . PHE B 1 324 ? -5.082 -12.961 -27.516 1 96.56 324 PHE B N 1
ATOM 6404 C CA . PHE B 1 324 ? -4.176 -14.086 -27.344 1 96.56 324 PHE B CA 1
ATOM 6405 C C . PHE B 1 324 ? -3.117 -14.102 -28.438 1 96.56 324 PHE B C 1
ATOM 6407 O O . PHE B 1 324 ? -1.928 -14.266 -28.156 1 96.56 324 PHE B O 1
ATOM 6414 N N . GLY B 1 325 ? -3.551 -13.883 -29.656 1 96.62 325 GLY B N 1
ATOM 6415 C CA . GLY B 1 325 ? -2.645 -13.852 -30.797 1 96.62 325 GLY B CA 1
ATOM 6416 C C . GLY B 1 325 ? -1.612 -12.75 -30.703 1 96.62 325 GLY B C 1
ATOM 6417 O O . GLY B 1 325 ? -0.437 -12.961 -31 1 96.62 325 GLY B O 1
ATOM 6418 N N . VAL B 1 326 ? -2.039 -11.625 -30.219 1 97.06 326 VAL B N 1
ATOM 6419 C CA . VAL B 1 326 ? -1.128 -10.5 -30.062 1 97.06 326 VAL B CA 1
ATOM 6420 C C . VAL B 1 326 ? -0.059 -10.836 -29.031 1 97.06 326 VAL B C 1
ATOM 6422 O O . VAL B 1 326 ? 1.128 -10.578 -29.25 1 97.06 326 VAL B O 1
ATOM 6425 N N . GLY B 1 327 ? -0.473 -11.398 -27.906 1 97.31 327 GLY B N 1
ATOM 6426 C CA . GLY B 1 327 ? 0.474 -11.773 -26.875 1 97.31 327 GLY B CA 1
ATOM 6427 C C . GLY B 1 327 ? 1.48 -12.812 -27.328 1 97.31 327 GLY B C 1
ATOM 6428 O O . GLY B 1 327 ? 2.682 -12.664 -27.109 1 97.31 327 GLY B O 1
ATOM 6429 N N . ILE B 1 328 ? 1.003 -13.773 -28.047 1 96.31 328 ILE B N 1
ATOM 6430 C CA . ILE B 1 328 ? 1.859 -14.844 -28.562 1 96.31 328 ILE B CA 1
ATOM 6431 C C . ILE B 1 328 ? 2.826 -14.281 -29.594 1 96.31 328 ILE B C 1
ATOM 6433 O O . ILE B 1 328 ? 4 -14.648 -29.625 1 96.31 328 ILE B O 1
ATOM 6437 N N . ALA B 1 329 ? 2.32 -13.406 -30.391 1 96.81 329 ALA B N 1
ATOM 6438 C CA . ALA B 1 329 ? 3.176 -12.773 -31.391 1 96.81 329 ALA B CA 1
ATOM 6439 C C . ALA B 1 329 ? 4.316 -12.008 -30.734 1 96.81 329 ALA B C 1
ATOM 6441 O O . ALA B 1 329 ? 5.473 -12.117 -31.156 1 96.81 329 ALA B O 1
ATOM 6442 N N . PHE B 1 330 ? 4.004 -11.297 -29.703 1 96.38 330 PHE B N 1
ATOM 6443 C CA . PHE B 1 330 ? 5.043 -10.578 -28.969 1 96.38 330 PHE B CA 1
ATOM 6444 C C . PHE B 1 330 ? 6.086 -11.539 -28.422 1 96.38 330 PHE B C 1
ATOM 6446 O O . PHE B 1 330 ? 7.289 -11.328 -28.594 1 96.38 330 PHE B O 1
ATOM 6453 N N . LYS B 1 331 ? 5.645 -12.625 -27.844 1 95.69 331 LYS B N 1
ATOM 6454 C CA . LYS B 1 331 ? 6.562 -13.555 -27.203 1 95.69 331 LYS B CA 1
ATOM 6455 C C . LYS B 1 331 ? 7.5 -14.195 -28.234 1 95.69 331 LYS B C 1
ATOM 6457 O O . LYS B 1 331 ? 8.703 -14.305 -28 1 95.69 331 LYS B O 1
ATOM 6462 N N . TYR B 1 332 ? 7.004 -14.547 -29.344 1 95.19 332 TYR B N 1
ATOM 6463 C CA . TYR B 1 332 ? 7.848 -15.18 -30.344 1 95.19 332 TYR B CA 1
ATOM 6464 C C . TYR B 1 332 ? 8.742 -14.156 -31.031 1 95.19 332 TYR B C 1
ATOM 6466 O O . TYR B 1 332 ? 9.875 -14.469 -31.422 1 95.19 332 TYR B O 1
ATOM 6474 N N . VAL B 1 333 ? 8.273 -12.953 -31.156 1 94.81 333 VAL B N 1
ATOM 6475 C CA . VAL B 1 333 ? 9.133 -11.898 -31.672 1 94.81 333 VAL B CA 1
ATOM 6476 C C . VAL B 1 333 ? 10.312 -11.68 -30.734 1 94.81 333 VAL B C 1
ATOM 6478 O O . VAL B 1 333 ? 11.445 -11.461 -31.188 1 94.81 333 VAL B O 1
ATOM 6481 N N . PHE B 1 334 ? 10.055 -11.789 -29.484 1 93.12 334 PHE B N 1
ATOM 6482 C CA . PHE B 1 334 ? 11.102 -11.562 -28.5 1 93.12 334 PHE B CA 1
ATOM 6483 C C . PHE B 1 334 ? 12.125 -12.688 -28.531 1 93.12 334 PHE B C 1
ATOM 6485 O O . PHE B 1 334 ? 13.273 -12.508 -28.125 1 93.12 334 PHE B O 1
ATOM 6492 N N . ILE B 1 335 ? 11.711 -13.883 -28.969 1 90.56 335 ILE B N 1
ATOM 6493 C CA . ILE B 1 335 ? 12.641 -15 -29.125 1 90.56 335 ILE B CA 1
ATOM 6494 C C . ILE B 1 335 ? 13.609 -14.711 -30.266 1 90.56 335 ILE B C 1
ATOM 6496 O O . ILE B 1 335 ? 14.805 -14.969 -30.156 1 90.56 335 ILE B O 1
ATOM 6500 N N . VAL B 1 336 ? 13.047 -14.094 -31.297 1 90.62 336 VAL B N 1
ATOM 6501 C CA . VAL B 1 336 ? 13.852 -13.781 -32.469 1 90.62 336 VAL B CA 1
ATOM 6502 C C . VAL B 1 336 ? 14.68 -12.523 -32.219 1 90.62 336 VAL B C 1
ATOM 6504 O O . VAL B 1 336 ? 15.836 -12.438 -32.656 1 90.62 336 VAL B O 1
ATOM 6507 N N . ARG B 1 337 ? 14.039 -11.625 -31.484 1 93.25 337 ARG B N 1
ATOM 6508 C CA . ARG B 1 337 ? 14.703 -10.367 -31.141 1 93.25 337 ARG B CA 1
ATOM 6509 C C . ARG B 1 337 ? 14.672 -10.117 -29.641 1 93.25 337 ARG B C 1
ATOM 6511 O O . ARG B 1 337 ? 13.938 -9.25 -29.172 1 93.25 337 ARG B O 1
ATOM 6518 N N . PRO B 1 338 ? 15.594 -10.703 -28.953 1 88.44 338 PRO B N 1
ATOM 6519 C CA . PRO B 1 338 ? 15.57 -10.656 -27.5 1 88.44 338 PRO B CA 1
ATOM 6520 C C . PRO B 1 338 ? 15.82 -9.25 -26.953 1 88.44 338 PRO B C 1
ATOM 6522 O O . PRO B 1 338 ? 15.461 -8.961 -25.797 1 88.44 338 PRO B O 1
ATOM 6525 N N . GLN B 1 339 ? 16.375 -8.32 -27.719 1 87.5 339 GLN B N 1
ATOM 6526 C CA . GLN B 1 339 ? 16.688 -6.973 -27.25 1 87.5 339 GLN B CA 1
ATOM 6527 C C . GLN B 1 339 ? 15.406 -6.188 -26.953 1 87.5 339 GLN B C 1
ATOM 6529 O O . GLN B 1 339 ? 15.438 -5.184 -26.234 1 87.5 339 GLN B O 1
ATOM 6534 N N . PHE B 1 340 ? 14.344 -6.715 -27.469 1 90.12 340 PHE B N 1
ATOM 6535 C CA . PHE B 1 340 ? 13.109 -5.949 -27.344 1 90.12 340 PHE B CA 1
ATOM 6536 C C . PHE B 1 340 ? 12.258 -6.469 -26.203 1 90.12 340 PHE B C 1
ATOM 6538 O O . PHE B 1 340 ? 11.18 -5.938 -25.922 1 90.12 340 PHE B O 1
ATOM 6545 N N . VAL B 1 341 ? 12.703 -7.43 -25.531 1 87.75 341 VAL B N 1
ATOM 6546 C CA . VAL B 1 341 ? 11.906 -8.078 -24.484 1 87.75 341 VAL B CA 1
ATOM 6547 C C . VAL B 1 341 ? 11.516 -7.047 -23.422 1 87.75 341 VAL B C 1
ATOM 6549 O O . VAL B 1 341 ? 10.359 -7 -23 1 87.75 341 VAL B O 1
ATOM 6552 N N . ASP B 1 342 ? 12.391 -6.129 -23.062 1 89.75 342 ASP B N 1
ATOM 6553 C CA . ASP B 1 342 ? 12.117 -5.18 -21.984 1 89.75 342 ASP B CA 1
ATOM 6554 C C . ASP B 1 342 ? 11.828 -3.789 -22.547 1 89.75 342 ASP B C 1
ATOM 6556 O O . ASP B 1 342 ? 11.672 -2.83 -21.781 1 89.75 342 ASP B O 1
ATOM 6560 N N . LYS B 1 343 ? 11.672 -3.719 -23.859 1 90.88 343 LYS B N 1
ATOM 6561 C CA . LYS B 1 343 ? 11.438 -2.408 -24.453 1 90.88 343 LYS B CA 1
ATOM 6562 C C . LYS B 1 343 ? 9.984 -1.979 -24.297 1 90.88 343 LYS B C 1
ATOM 6564 O O . LYS B 1 343 ? 9.656 -0.8 -24.453 1 90.88 343 LYS B O 1
ATOM 6569 N N . LEU B 1 344 ? 9.156 -2.959 -24 1 92.69 344 LEU B N 1
ATOM 6570 C CA . LEU B 1 344 ? 7.762 -2.604 -23.766 1 92.69 344 LEU B CA 1
ATOM 6571 C C . LEU B 1 344 ? 7.617 -1.747 -22.516 1 92.69 344 LEU B C 1
ATOM 6573 O O . LEU B 1 344 ? 6.598 -1.081 -22.312 1 92.69 344 LEU B O 1
ATOM 6577 N N . LEU B 1 345 ? 8.633 -1.774 -21.719 1 92.44 345 LEU B N 1
ATOM 6578 C CA . LEU B 1 345 ? 8.625 -0.951 -20.516 1 92.44 345 LEU B CA 1
ATOM 6579 C C . LEU B 1 345 ? 8.664 0.531 -20.875 1 92.44 345 LEU B C 1
ATOM 6581 O O . LEU B 1 345 ? 8.312 1.38 -20.047 1 92.44 345 LEU B O 1
ATOM 6585 N N . LEU B 1 346 ? 9.031 0.792 -22.094 1 90.06 346 LEU B N 1
ATOM 6586 C CA . LEU B 1 346 ? 9.094 2.18 -22.547 1 90.06 346 LEU B CA 1
ATOM 6587 C C . LEU B 1 346 ? 7.695 2.764 -22.703 1 90.06 346 LEU B C 1
ATOM 6589 O O . LEU B 1 346 ? 7.531 3.984 -22.781 1 90.06 346 LEU B O 1
ATOM 6593 N N . LEU B 1 347 ? 6.746 1.869 -22.703 1 91.31 347 LEU B N 1
ATOM 6594 C CA . LEU B 1 347 ? 5.367 2.32 -22.859 1 91.31 347 LEU B CA 1
ATOM 6595 C C . LEU B 1 347 ? 4.832 2.881 -21.547 1 91.31 347 LEU B C 1
ATOM 6597 O O . LEU B 1 347 ? 3.74 3.453 -21.5 1 91.31 347 LEU B O 1
ATOM 6601 N N . HIS B 1 348 ? 5.57 2.752 -20.516 1 90 348 HIS B N 1
ATOM 6602 C CA . HIS B 1 348 ? 5.223 3.342 -19.234 1 90 348 HIS B CA 1
ATOM 6603 C C . HIS B 1 348 ? 5.898 4.699 -19.047 1 90 348 HIS B C 1
ATOM 6605 O O . HIS B 1 348 ? 7.047 4.77 -18.594 1 90 348 HIS B O 1
ATOM 6611 N N . PRO B 1 349 ? 5.23 5.742 -19.234 1 82.12 349 PRO B N 1
ATOM 6612 C CA . PRO B 1 349 ? 5.852 7.07 -19.266 1 82.12 349 PRO B CA 1
ATOM 6613 C C . PRO B 1 349 ? 6.547 7.426 -17.953 1 82.12 349 PRO B C 1
ATOM 6615 O O . PRO B 1 349 ? 7.516 8.188 -17.953 1 82.12 349 PRO B O 1
ATOM 6618 N N . TYR B 1 350 ? 6.16 6.938 -16.922 1 80.38 350 TYR B N 1
ATOM 6619 C CA . TYR B 1 350 ? 6.754 7.25 -15.633 1 80.38 350 TYR B CA 1
ATOM 6620 C C . TYR B 1 350 ? 8.219 6.84 -15.586 1 80.38 350 TYR B C 1
ATOM 6622 O O . TYR B 1 350 ? 9.039 7.496 -14.938 1 80.38 350 TYR B O 1
ATOM 6630 N N . LEU B 1 351 ? 8.492 5.82 -16.266 1 82.81 351 LEU B N 1
ATOM 6631 C CA . LEU B 1 351 ? 9.859 5.309 -16.203 1 82.81 351 LEU B CA 1
ATOM 6632 C C . LEU B 1 351 ? 10.82 6.234 -16.953 1 82.81 351 LEU B C 1
ATOM 6634 O O . LEU B 1 351 ? 12.008 6.273 -16.641 1 82.81 351 LEU B O 1
ATOM 6638 N N . ASP B 1 352 ? 10.336 6.941 -17.875 1 75.19 352 ASP B N 1
ATOM 6639 C CA . ASP B 1 352 ? 11.164 7.898 -18.609 1 75.19 352 ASP B CA 1
ATOM 6640 C C . ASP B 1 352 ? 11.297 9.211 -17.844 1 75.19 352 ASP B C 1
ATOM 6642 O O . ASP B 1 352 ? 12.312 9.898 -17.953 1 75.19 352 ASP B O 1
ATOM 6646 N N . LEU B 1 353 ? 10.383 9.414 -17.109 1 69.38 353 LEU B N 1
ATOM 6647 C CA . LEU B 1 353 ? 10.312 10.727 -16.484 1 69.38 353 LEU B CA 1
ATOM 6648 C C . LEU B 1 353 ? 10.914 10.68 -15.078 1 69.38 353 LEU B C 1
ATOM 6650 O O . LEU B 1 353 ? 11.258 11.727 -14.516 1 69.38 353 LEU B O 1
ATOM 6654 N N . SER B 1 354 ? 11.047 9.477 -14.594 1 69.12 354 SER B N 1
ATOM 6655 C CA . SER B 1 354 ? 11.547 9.352 -13.227 1 69.12 354 SER B CA 1
ATOM 6656 C C . SER B 1 354 ? 13.07 9.352 -13.195 1 69.12 354 SER B C 1
ATOM 6658 O O . SER B 1 354 ? 13.719 8.891 -14.133 1 69.12 354 SER B O 1
ATOM 6660 N N . THR B 1 355 ? 13.555 9.969 -12.219 1 61.78 355 THR B N 1
ATOM 6661 C CA . THR B 1 355 ? 15 9.953 -12.023 1 61.78 355 THR B CA 1
ATOM 6662 C C . THR B 1 355 ? 15.43 8.711 -11.242 1 61.78 355 THR B C 1
ATOM 6664 O O . THR B 1 355 ? 16.594 8.336 -11.266 1 61.78 355 THR B O 1
ATOM 6667 N N . ARG B 1 356 ? 14.586 7.988 -10.672 1 60.97 356 ARG B N 1
ATOM 6668 C CA . ARG B 1 356 ? 14.93 6.871 -9.797 1 60.97 356 ARG B CA 1
ATOM 6669 C C . ARG B 1 356 ? 14.625 5.535 -10.469 1 60.97 356 ARG B C 1
ATOM 6671 O O . ARG B 1 356 ? 15.297 4.535 -10.211 1 60.97 356 ARG B O 1
ATOM 6678 N N . TYR B 1 357 ? 13.57 5.691 -11.258 1 71.56 357 TYR B N 1
ATOM 6679 C CA . TYR B 1 357 ? 13.164 4.438 -11.875 1 71.56 357 TYR B CA 1
ATOM 6680 C C . TYR B 1 357 ? 13.406 4.465 -13.383 1 71.56 357 TYR B C 1
ATOM 6682 O O . TYR B 1 357 ? 13.195 5.492 -14.031 1 71.56 357 TYR B O 1
ATOM 6690 N N . SER B 1 358 ? 14.047 3.535 -13.758 1 81.38 358 SER B N 1
ATOM 6691 C CA . SER B 1 358 ? 14.297 3.314 -15.18 1 81.38 358 SER B CA 1
ATOM 6692 C C . SER B 1 358 ? 13.922 1.896 -15.594 1 81.38 358 SER B C 1
ATOM 6694 O O . SER B 1 358 ? 13.711 1.031 -14.742 1 81.38 358 SER B O 1
ATOM 6696 N N . PRO B 1 359 ? 13.688 1.727 -16.797 1 85 359 PRO B N 1
ATOM 6697 C CA . PRO B 1 359 ? 13.398 0.36 -17.234 1 85 359 PRO B CA 1
ATOM 6698 C C . PRO B 1 359 ? 14.422 -0.654 -16.719 1 85 359 PRO B C 1
ATOM 6700 O O . PRO B 1 359 ? 14.055 -1.773 -16.359 1 85 359 PRO B O 1
ATOM 6703 N N . SER B 1 360 ? 15.562 -0.212 -16.594 1 83.88 360 SER B N 1
ATOM 6704 C CA . SER B 1 360 ? 16.609 -1.128 -16.141 1 83.88 360 SER B CA 1
ATOM 6705 C C . SER B 1 360 ? 16.422 -1.466 -14.656 1 83.88 360 SER B C 1
ATOM 6707 O O . SER B 1 360 ? 16.625 -2.613 -14.25 1 83.88 360 SER B O 1
ATOM 6709 N N . THR B 1 361 ? 15.992 -0.516 -13.969 1 79.81 361 THR B N 1
ATOM 6710 C CA . THR B 1 361 ? 15.812 -0.758 -12.539 1 79.81 361 THR B CA 1
ATOM 6711 C C . THR B 1 361 ? 14.609 -1.669 -12.297 1 79.81 361 THR B C 1
ATOM 6713 O O . THR B 1 361 ? 14.609 -2.463 -11.352 1 79.81 361 THR B O 1
ATOM 6716 N N . VAL B 1 362 ? 13.672 -1.586 -13.133 1 80.94 362 VAL B N 1
ATOM 6717 C CA . VAL B 1 362 ? 12.484 -2.428 -13.008 1 80.94 362 VAL B CA 1
ATOM 6718 C C . VAL B 1 362 ? 12.844 -3.877 -13.32 1 80.94 362 VAL B C 1
ATOM 6720 O O . VAL B 1 362 ? 12.414 -4.797 -12.625 1 80.94 362 VAL B O 1
ATOM 6723 N N . VAL B 1 363 ? 13.656 -3.994 -14.281 1 81.44 363 VAL B N 1
ATOM 6724 C CA . VAL B 1 363 ? 14.078 -5.336 -14.68 1 81.44 363 VAL B CA 1
ATOM 6725 C C . VAL B 1 363 ? 14.953 -5.949 -13.594 1 81.44 363 VAL B C 1
ATOM 6727 O O . VAL B 1 363 ? 14.805 -7.133 -13.266 1 81.44 363 VAL B O 1
ATOM 6730 N N . GLU B 1 364 ? 15.719 -5.129 -13.031 1 73.88 364 GLU B N 1
ATOM 6731 C CA . GLU B 1 364 ? 16.641 -5.609 -11.992 1 73.88 364 GLU B CA 1
ATOM 6732 C C . GLU B 1 364 ? 15.883 -5.973 -10.719 1 73.88 364 GLU B C 1
ATOM 6734 O O . GLU B 1 364 ? 16.312 -6.852 -9.969 1 73.88 364 GLU B O 1
ATOM 6739 N N . ALA B 1 365 ? 14.812 -5.32 -10.594 1 68.5 365 ALA B N 1
ATOM 6740 C CA . ALA B 1 365 ? 14.039 -5.531 -9.375 1 68.5 365 ALA B CA 1
ATOM 6741 C C . ALA B 1 365 ? 13.32 -6.875 -9.398 1 68.5 365 ALA B C 1
ATOM 6743 O O . ALA B 1 365 ? 12.898 -7.383 -8.359 1 68.5 365 ALA B O 1
ATOM 6744 N N . GLY B 1 366 ? 13.297 -7.504 -10.57 1 71.31 366 GLY B N 1
ATOM 6745 C CA . GLY B 1 366 ? 12.648 -8.805 -10.609 1 71.31 366 GLY B CA 1
ATOM 6746 C C . GLY B 1 366 ? 11.445 -8.836 -11.531 1 71.31 366 GLY B C 1
ATOM 6747 O O . GLY B 1 366 ? 11.344 -8.031 -12.461 1 71.31 366 GLY B O 1
ATOM 6748 N N . PRO B 1 367 ? 10.57 -9.859 -11.203 1 75.25 367 PRO B N 1
ATOM 6749 C CA . PRO B 1 367 ? 9.383 -9.977 -12.055 1 75.25 367 PRO B CA 1
ATOM 6750 C C . PRO B 1 367 ? 8.5 -8.734 -12.016 1 75.25 367 PRO B C 1
ATOM 6752 O O . PRO B 1 367 ? 8.352 -8.117 -10.953 1 75.25 367 PRO B O 1
ATOM 6755 N N . TYR B 1 368 ? 8.062 -8.32 -13.141 1 83.5 368 TYR B N 1
ATOM 6756 C CA . TYR B 1 368 ? 7.215 -7.137 -13.242 1 83.5 368 TYR B CA 1
ATOM 6757 C C . TYR B 1 368 ? 6.008 -7.402 -14.133 1 83.5 368 TYR B C 1
ATOM 6759 O O . TYR B 1 368 ? 5.945 -8.43 -14.812 1 83.5 368 TYR B O 1
ATOM 6767 N N . ALA B 1 369 ? 5.031 -6.598 -14.055 1 90.31 369 ALA B N 1
ATOM 6768 C CA . ALA B 1 369 ? 3.812 -6.719 -14.852 1 90.31 369 ALA B CA 1
ATOM 6769 C C . ALA B 1 369 ? 4.09 -6.43 -16.328 1 90.31 369 ALA B C 1
ATOM 6771 O O . ALA B 1 369 ? 4.277 -5.273 -16.719 1 90.31 369 ALA B O 1
ATOM 6772 N N . ARG B 1 370 ? 4.012 -7.5 -17.125 1 94.5 370 ARG B N 1
ATOM 6773 C CA . ARG B 1 370 ? 4.371 -7.387 -18.547 1 94.5 370 ARG B CA 1
ATOM 6774 C C . ARG B 1 370 ? 3.129 -7.27 -19.422 1 94.5 370 ARG B C 1
ATOM 6776 O O . ARG B 1 370 ? 2.129 -7.949 -19.172 1 94.5 370 ARG B O 1
ATOM 6783 N N . LEU B 1 371 ? 3.314 -6.484 -20.469 1 96.25 371 LEU B N 1
ATOM 6784 C CA . LEU B 1 371 ? 2.195 -6.25 -21.375 1 96.25 371 LEU B CA 1
ATOM 6785 C C . LEU B 1 371 ? 1.946 -7.469 -22.25 1 96.25 371 LEU B C 1
ATOM 6787 O O . LEU B 1 371 ? 0.796 -7.793 -22.562 1 96.25 371 LEU B O 1
ATOM 6791 N N . ASP B 1 372 ? 2.977 -8.102 -22.734 1 96.44 372 ASP B N 1
ATOM 6792 C CA . ASP B 1 372 ? 2.811 -9.289 -23.562 1 96.44 372 ASP B CA 1
ATOM 6793 C C . ASP B 1 372 ? 2.092 -10.398 -22.797 1 96.44 372 ASP B C 1
ATOM 6795 O O . ASP B 1 372 ? 1.204 -11.055 -23.344 1 96.44 372 ASP B O 1
ATOM 6799 N N . ASP B 1 373 ? 2.451 -10.609 -21.531 1 96.88 373 ASP B N 1
ATOM 6800 C CA . ASP B 1 373 ? 1.755 -11.586 -20.703 1 96.88 373 ASP B CA 1
ATOM 6801 C C . ASP B 1 373 ? 0.294 -11.188 -20.5 1 96.88 373 ASP B C 1
ATOM 6803 O O . ASP B 1 373 ? -0.594 -12.047 -20.516 1 96.88 373 ASP B O 1
ATOM 6807 N N . TRP B 1 374 ? 0.138 -9.906 -20.281 1 97.56 374 TRP B N 1
ATOM 6808 C CA . TRP B 1 374 ? -1.209 -9.398 -20.031 1 97.56 374 TRP B CA 1
ATOM 6809 C C . TRP B 1 374 ? -2.141 -9.75 -21.188 1 97.56 374 TRP B C 1
ATOM 6811 O O . TRP B 1 374 ? -3.27 -10.195 -20.984 1 97.56 374 TRP B O 1
ATOM 6821 N N . PHE B 1 375 ? -1.688 -9.594 -22.469 1 97.81 375 PHE B N 1
ATOM 6822 C CA . PHE B 1 375 ? -2.492 -9.898 -23.641 1 97.81 375 PHE B CA 1
ATOM 6823 C C . PHE B 1 375 ? -2.887 -11.375 -23.656 1 97.81 375 PHE B C 1
ATOM 6825 O O . PHE B 1 375 ? -4.047 -11.703 -23.922 1 97.81 375 PHE B O 1
ATOM 6832 N N . ILE B 1 376 ? -1.991 -12.18 -23.344 1 97.88 376 ILE B N 1
ATOM 6833 C CA . ILE B 1 376 ? -2.242 -13.617 -23.375 1 97.88 376 ILE B CA 1
ATOM 6834 C C . ILE B 1 376 ? -3.23 -13.984 -22.266 1 97.88 376 ILE B C 1
ATOM 6836 O O . ILE B 1 376 ? -4.215 -14.688 -22.516 1 97.88 376 ILE B O 1
ATOM 6840 N N . ILE B 1 377 ? -2.986 -13.523 -21.094 1 97.81 377 ILE B N 1
ATOM 6841 C CA . ILE B 1 377 ? -3.793 -13.875 -19.938 1 97.81 377 ILE B CA 1
ATOM 6842 C C . ILE B 1 377 ? -5.223 -13.375 -20.125 1 97.81 377 ILE B C 1
ATOM 6844 O O . ILE B 1 377 ? -6.18 -14.117 -19.891 1 97.81 377 ILE B O 1
ATOM 6848 N N . VAL B 1 378 ? -5.324 -12.156 -20.562 1 97.12 378 VAL B N 1
ATOM 6849 C CA . VAL B 1 378 ? -6.652 -11.586 -20.766 1 97.12 378 VAL B CA 1
ATOM 6850 C C . VAL B 1 378 ? -7.383 -12.352 -21.859 1 97.12 378 VAL B C 1
ATOM 6852 O O . VAL B 1 378 ? -8.586 -12.617 -21.75 1 97.12 378 VAL B O 1
ATOM 6855 N N . GLY B 1 379 ? -6.652 -12.695 -22.938 1 96.62 379 GLY B N 1
ATOM 6856 C CA . GLY B 1 379 ? -7.258 -13.516 -23.984 1 96.62 379 GLY B CA 1
ATOM 6857 C C . GLY B 1 379 ? -7.77 -14.844 -23.469 1 96.62 379 GLY B C 1
ATOM 6858 O O . GLY B 1 379 ? -8.898 -15.242 -23.766 1 96.62 379 GLY B O 1
ATOM 6859 N N . ILE B 1 380 ? -7.004 -15.492 -22.656 1 96.69 380 ILE B N 1
ATOM 6860 C CA . ILE B 1 380 ? -7.371 -16.797 -22.094 1 96.69 380 ILE B CA 1
ATOM 6861 C C . ILE B 1 380 ? -8.539 -16.625 -21.125 1 96.69 380 ILE B C 1
ATOM 6863 O O . ILE B 1 380 ? -9.516 -17.375 -21.188 1 96.69 380 ILE B O 1
ATOM 6867 N N . MET B 1 381 ? -8.461 -15.664 -20.281 1 96.25 381 MET B N 1
ATOM 6868 C CA . MET B 1 381 ? -9.5 -15.453 -19.266 1 96.25 381 MET B CA 1
ATOM 6869 C C . MET B 1 381 ? -10.828 -15.109 -19.938 1 96.25 381 MET B C 1
ATOM 6871 O O . MET B 1 381 ? -11.883 -15.547 -19.469 1 96.25 381 MET B O 1
ATOM 6875 N N . LEU B 1 382 ? -10.734 -14.289 -20.953 1 93.94 382 LEU B N 1
ATOM 6876 C CA . LEU B 1 382 ? -11.953 -13.969 -21.688 1 93.94 382 LEU B CA 1
ATOM 6877 C C . LEU B 1 382 ? -12.57 -15.234 -22.281 1 93.94 382 LEU B C 1
ATOM 6879 O O . LEU B 1 382 ? -13.789 -15.43 -22.203 1 93.94 382 LEU B O 1
ATOM 6883 N N . ALA B 1 383 ? -11.781 -16.047 -22.859 1 93.19 383 ALA B N 1
ATOM 6884 C CA . ALA B 1 383 ? -12.266 -17.297 -23.438 1 93.19 383 ALA B CA 1
ATOM 6885 C C . ALA B 1 383 ? -12.875 -18.203 -22.375 1 93.19 383 ALA B C 1
ATOM 6887 O O . ALA B 1 383 ? -13.938 -18.797 -22.578 1 93.19 383 ALA B O 1
ATOM 6888 N N . VAL B 1 384 ? -12.258 -18.266 -21.234 1 93.75 384 VAL B N 1
ATOM 6889 C CA . VAL B 1 384 ? -12.711 -19.125 -20.141 1 93.75 384 VAL B CA 1
ATOM 6890 C C . VAL B 1 384 ? -14.055 -18.625 -19.609 1 93.75 384 VAL B C 1
ATOM 6892 O O . VAL B 1 384 ? -14.938 -19.422 -19.297 1 93.75 384 VAL B O 1
ATOM 6895 N N . GLU B 1 385 ? -14.195 -17.312 -19.578 1 90.44 385 GLU B N 1
ATOM 6896 C CA . GLU B 1 385 ? -15.438 -16.75 -19.047 1 90.44 385 GLU B CA 1
ATOM 6897 C C . GLU B 1 385 ? -16.562 -16.812 -20.078 1 90.44 385 GLU B C 1
ATOM 6899 O O . GLU B 1 385 ? -17.734 -16.875 -19.719 1 90.44 385 GLU B O 1
ATOM 6904 N N . LEU B 1 386 ? -16.234 -16.844 -21.344 1 86.12 386 LEU B N 1
ATOM 6905 C CA . LEU B 1 386 ? -17.234 -16.75 -22.406 1 86.12 386 LEU B CA 1
ATOM 6906 C C . LEU B 1 386 ? -17.688 -18.141 -22.844 1 86.12 386 LEU B C 1
ATOM 6908 O O . LEU B 1 386 ? -18.875 -18.344 -23.156 1 86.12 386 LEU B O 1
ATOM 6912 N N . PHE B 1 387 ? -16.781 -19.109 -22.828 1 87.94 387 PHE B N 1
ATOM 6913 C CA . PHE B 1 387 ? -17.094 -20.391 -23.453 1 87.94 387 PHE B CA 1
ATOM 6914 C C . PHE B 1 387 ? -17.344 -21.469 -22.406 1 87.94 387 PHE B C 1
ATOM 6916 O O . PHE B 1 387 ? -16.469 -21.75 -21.594 1 87.94 387 PHE B O 1
ATOM 6923 N N . ASP B 1 388 ? -18.422 -22.125 -22.625 1 88.56 388 ASP B N 1
ATOM 6924 C CA . ASP B 1 388 ? -18.812 -23.188 -21.703 1 88.56 388 ASP B CA 1
ATOM 6925 C C . ASP B 1 388 ? -17.891 -24.391 -21.844 1 88.56 388 ASP B C 1
ATOM 6927 O O . ASP B 1 388 ? -17.641 -25.109 -20.875 1 88.56 388 ASP B O 1
ATOM 6931 N N . ASN B 1 389 ? -17.453 -24.594 -23.047 1 91.81 389 ASN B N 1
ATOM 6932 C CA . ASN B 1 389 ? -16.547 -25.734 -23.281 1 91.81 389 ASN B CA 1
ATOM 6933 C C . ASN B 1 389 ? -15.25 -25.578 -22.5 1 91.81 389 ASN B C 1
ATOM 6935 O O . ASN B 1 389 ? -14.75 -26.547 -21.922 1 91.81 389 ASN B O 1
ATOM 6939 N N . ALA B 1 390 ? -14.766 -24.391 -22.516 1 92.5 390 ALA B N 1
ATOM 6940 C CA . ALA B 1 390 ? -13.539 -24.141 -21.766 1 92.5 390 ALA B CA 1
ATOM 6941 C C . ALA B 1 390 ? -13.758 -24.391 -20.266 1 92.5 390 ALA B C 1
ATOM 6943 O O . ALA B 1 390 ? -12.914 -24.984 -19.609 1 92.5 390 ALA B O 1
ATOM 6944 N N . GLN B 1 391 ? -14.852 -24.016 -19.828 1 93.75 391 GLN B N 1
ATOM 6945 C CA . GLN B 1 391 ? -15.18 -24.219 -18.422 1 93.75 391 GLN B CA 1
ATOM 6946 C C . GLN B 1 391 ? -15.344 -25.703 -18.109 1 93.75 391 GLN B C 1
ATOM 6948 O O . GLN B 1 391 ? -14.914 -26.172 -17.047 1 93.75 391 GLN B O 1
ATOM 6953 N N . TYR B 1 392 ? -15.859 -26.359 -19.062 1 94 392 TYR B N 1
ATOM 6954 C CA . TYR B 1 392 ? -16.094 -27.797 -18.875 1 94 392 TYR B CA 1
ATOM 6955 C C . TYR B 1 392 ? -14.766 -28.531 -18.766 1 94 392 TYR B C 1
ATOM 6957 O O . TYR B 1 392 ? -14.562 -29.328 -17.844 1 94 392 TYR B O 1
ATOM 6965 N N . TYR B 1 393 ? -13.883 -28.312 -19.656 1 94.62 393 TYR B N 1
ATOM 6966 C CA . TYR B 1 393 ? -12.602 -29.016 -19.656 1 94.62 393 TYR B CA 1
ATOM 6967 C C . TYR B 1 393 ? -11.758 -28.609 -18.453 1 94.62 393 TYR B C 1
ATOM 6969 O O . TYR B 1 393 ? -11.023 -29.438 -17.906 1 94.62 393 TYR B O 1
ATOM 6977 N N . LEU B 1 394 ? -11.867 -27.406 -18.031 1 95.94 394 LEU B N 1
ATOM 6978 C CA . LEU B 1 394 ? -11.078 -26.922 -16.906 1 95.94 394 LEU B CA 1
ATOM 6979 C C . LEU B 1 394 ? -11.672 -27.406 -15.578 1 95.94 394 LEU B C 1
ATOM 6981 O O . LEU B 1 394 ? -11.031 -27.297 -14.531 1 95.94 394 LEU B O 1
ATOM 6985 N N . SER B 1 395 ? -12.859 -28 -15.695 1 94.94 395 SER B N 1
ATOM 6986 C CA . SER B 1 395 ? -13.508 -28.516 -14.492 1 94.94 395 SER B CA 1
ATOM 6987 C C . SER B 1 395 ? -13.211 -30 -14.281 1 94.94 395 SER B C 1
ATOM 6989 O O . SER B 1 395 ? -13.797 -30.641 -13.406 1 94.94 395 SER B O 1
ATOM 6991 N N . PHE B 1 396 ? -12.273 -30.469 -15.039 1 95.44 396 PHE B N 1
ATOM 6992 C CA . PHE B 1 396 ? -11.867 -31.875 -14.883 1 95.44 396 PHE B CA 1
ATOM 6993 C C . PHE B 1 396 ? -11.297 -32.125 -13.492 1 95.44 396 PHE B C 1
ATOM 6995 O O . PHE B 1 396 ? -10.531 -31.297 -12.977 1 95.44 396 PHE B O 1
ATOM 7002 N N . LYS B 1 397 ? -11.531 -33.188 -12.922 1 94.56 397 LYS B N 1
ATOM 7003 C CA . LYS B 1 397 ? -11.242 -33.5 -11.523 1 94.56 397 LYS B CA 1
ATOM 7004 C C . LYS B 1 397 ? -9.742 -33.469 -11.25 1 94.56 397 LYS B C 1
ATOM 7006 O O . LYS B 1 397 ? -9.297 -32.844 -10.273 1 94.56 397 LYS B O 1
ATOM 7011 N N . PRO B 1 398 ? -8.953 -34.125 -12.141 1 95.5 398 PRO B N 1
ATOM 7012 C CA . PRO B 1 398 ? -7.516 -34.094 -11.844 1 95.5 398 PRO B CA 1
ATOM 7013 C C . PRO B 1 398 ? -6.945 -32.656 -11.867 1 95.5 398 PRO B C 1
ATOM 7015 O O . PRO B 1 398 ? -6.055 -32.344 -11.078 1 95.5 398 PRO B O 1
ATOM 7018 N N . LEU B 1 399 ? -7.441 -31.844 -12.727 1 95.94 399 LEU B N 1
ATOM 7019 C CA . LEU B 1 399 ? -6.965 -30.469 -12.797 1 95.94 399 LEU B CA 1
ATOM 7020 C C . LEU B 1 399 ? -7.391 -29.672 -11.555 1 95.94 399 LEU B C 1
ATOM 7022 O O . LEU B 1 399 ? -6.602 -28.906 -11 1 95.94 399 LEU B O 1
ATOM 7026 N N . VAL B 1 400 ? -8.578 -29.891 -11.195 1 95.12 400 VAL B N 1
ATOM 7027 C CA . VAL B 1 400 ? -9.102 -29.203 -10.008 1 95.12 400 VAL B CA 1
ATOM 7028 C C . VAL B 1 400 ? -8.352 -29.672 -8.766 1 95.12 400 VAL B C 1
ATOM 7030 O O . VAL B 1 400 ? -8.031 -28.875 -7.887 1 95.12 400 VAL B O 1
ATOM 7033 N N . PHE B 1 401 ? -8.016 -31 -8.758 1 94.38 401 PHE B N 1
ATOM 7034 C CA . PHE B 1 401 ? -7.246 -31.562 -7.652 1 94.38 401 PHE B CA 1
ATOM 7035 C C . PHE B 1 401 ? -5.895 -30.875 -7.531 1 94.38 401 PHE B C 1
ATOM 7037 O O . PHE B 1 401 ? -5.484 -30.5 -6.43 1 94.38 401 PHE B O 1
ATOM 7044 N N . LEU B 1 402 ? -5.289 -30.625 -8.625 1 95.19 402 LEU B N 1
ATOM 7045 C CA . LEU B 1 402 ? -3.996 -29.953 -8.641 1 95.19 402 LEU B CA 1
ATOM 7046 C C . LEU B 1 402 ? -4.145 -28.484 -8.266 1 95.19 402 LEU B C 1
ATOM 7048 O O . LEU B 1 402 ? -3.311 -27.922 -7.543 1 95.19 402 LEU B O 1
ATOM 7052 N N . GLY B 1 403 ? -5.184 -27.906 -8.695 1 93.69 403 GLY B N 1
ATOM 7053 C CA . GLY B 1 403 ? -5.43 -26.5 -8.414 1 93.69 403 GLY B CA 1
ATOM 7054 C C . GLY B 1 403 ? -5.691 -26.234 -6.941 1 93.69 403 GLY B C 1
ATOM 7055 O O . GLY B 1 403 ? -5.258 -25.203 -6.406 1 93.69 403 GLY B O 1
ATOM 7056 N N . GLU B 1 404 ? -6.316 -27.109 -6.301 1 91.5 404 GLU B N 1
ATOM 7057 C CA . GLU B 1 404 ? -6.613 -26.984 -4.879 1 91.5 404 GLU B CA 1
ATOM 7058 C C . GLU B 1 404 ? -5.348 -27.094 -4.035 1 91.5 404 GLU B C 1
ATOM 7060 O O . GLU B 1 404 ? -5.277 -26.562 -2.93 1 91.5 404 GLU B O 1
ATOM 7065 N N . ARG B 1 405 ? -4.375 -27.719 -4.648 1 93.62 405 ARG B N 1
ATOM 7066 C CA . ARG B 1 405 ? -3.121 -27.953 -3.936 1 93.62 405 ARG B CA 1
ATOM 7067 C C . ARG B 1 405 ? -1.99 -27.125 -4.527 1 93.62 405 ARG B C 1
ATOM 7069 O O . ARG B 1 405 ? -0.816 -27.484 -4.398 1 93.62 405 ARG B O 1
ATOM 7076 N N . SER B 1 406 ? -2.369 -26.078 -5.129 1 90.12 406 SER B N 1
ATOM 7077 C CA . SER B 1 406 ? -1.389 -25.312 -5.883 1 90.12 406 SER B CA 1
ATOM 7078 C C . SER B 1 406 ? -0.265 -24.812 -4.98 1 90.12 406 SER B C 1
ATOM 7080 O O . SER B 1 406 ? 0.914 -24.984 -5.289 1 90.12 406 SER B O 1
ATOM 7082 N N . PHE B 1 407 ? -0.606 -24.281 -3.816 1 86.19 407 PHE B N 1
ATOM 7083 C CA . PHE B 1 407 ? 0.413 -23.75 -2.92 1 86.19 407 PHE B CA 1
ATOM 7084 C C . PHE B 1 407 ? 1.316 -24.859 -2.404 1 86.19 407 PHE B C 1
ATOM 7086 O O . PHE B 1 407 ? 2.537 -24.703 -2.344 1 86.19 407 PHE B O 1
ATOM 7093 N N . SER B 1 408 ? 0.741 -25.875 -2.07 1 91.38 408 SER B N 1
ATOM 7094 C CA . SER B 1 408 ? 1.494 -27.016 -1.554 1 91.38 408 SER B CA 1
ATOM 7095 C C . SER B 1 408 ? 2.445 -27.578 -2.607 1 91.38 408 SER B C 1
ATOM 7097 O O . SER B 1 408 ? 3.576 -27.953 -2.295 1 91.38 408 SER B O 1
ATOM 7099 N N . ILE B 1 409 ? 1.963 -27.609 -3.793 1 92.25 409 ILE B N 1
ATOM 7100 C CA . ILE B 1 409 ? 2.795 -28.141 -4.871 1 92.25 409 ILE B CA 1
ATOM 7101 C C . ILE B 1 409 ? 3.943 -27.172 -5.152 1 92.25 409 ILE B C 1
ATOM 7103 O O . ILE B 1 409 ? 5.082 -27.594 -5.359 1 92.25 409 ILE B O 1
ATOM 7107 N N . PHE B 1 410 ? 3.654 -25.922 -5.121 1 87.56 410 PHE B N 1
ATOM 7108 C CA . PHE B 1 410 ? 4.699 -24.922 -5.316 1 87.56 410 PHE B CA 1
ATOM 7109 C C . PHE B 1 410 ? 5.785 -25.062 -4.258 1 87.56 410 PHE B C 1
ATOM 7111 O O . PHE B 1 410 ? 6.977 -25.016 -4.574 1 87.56 410 PHE B O 1
ATOM 7118 N N . PHE B 1 411 ? 5.359 -25.203 -3.152 1 85.69 411 PHE B N 1
ATOM 7119 C CA . PHE B 1 411 ? 6.301 -25.344 -2.049 1 85.69 411 PHE B CA 1
ATOM 7120 C C . PHE B 1 411 ? 7.098 -26.625 -2.176 1 85.69 411 PHE B C 1
ATOM 7122 O O . PHE B 1 411 ? 8.328 -26.625 -2.066 1 85.69 411 PHE B O 1
ATOM 7129 N N . ALA B 1 412 ? 6.438 -27.688 -2.389 1 91 412 ALA B N 1
ATOM 7130 C CA . ALA B 1 412 ? 7.051 -29 -2.445 1 91 412 ALA B CA 1
ATOM 7131 C C . ALA B 1 412 ? 8.07 -29.094 -3.576 1 91 412 ALA B C 1
ATOM 7133 O O . ALA B 1 412 ? 9.156 -29.656 -3.4 1 91 412 ALA B O 1
ATOM 7134 N N . GLN B 1 413 ? 7.699 -28.578 -4.684 1 91.12 413 GLN B N 1
ATOM 7135 C CA . GLN B 1 413 ? 8.609 -28.672 -5.82 1 91.12 413 GLN B CA 1
ATOM 7136 C C . GLN B 1 413 ? 9.891 -27.891 -5.574 1 91.12 413 GLN B C 1
ATOM 7138 O O . GLN B 1 413 ? 10.984 -28.359 -5.895 1 91.12 413 GLN B O 1
ATOM 7143 N N . CYS B 1 414 ? 9.75 -26.75 -4.996 1 85.56 414 CYS B N 1
ATOM 7144 C CA . CYS B 1 414 ? 10.922 -25.922 -4.734 1 85.56 414 CYS B CA 1
ATOM 7145 C C . CYS B 1 414 ? 11.82 -26.578 -3.693 1 85.56 414 CYS B C 1
ATOM 7147 O O . CYS B 1 414 ? 13.039 -26.656 -3.883 1 85.56 414 CYS B O 1
ATOM 7149 N N . ILE B 1 415 ? 11.266 -27.062 -2.703 1 85.38 415 ILE B N 1
ATOM 7150 C CA . ILE B 1 415 ? 12.047 -27.672 -1.621 1 85.38 415 ILE B CA 1
ATOM 7151 C C . ILE B 1 415 ? 12.688 -28.969 -2.104 1 85.38 415 ILE B C 1
ATOM 7153 O O . ILE B 1 415 ? 13.875 -29.203 -1.854 1 85.38 415 ILE B O 1
ATOM 7157 N N . PHE B 1 416 ? 11.953 -29.719 -2.764 1 91.06 416 PHE B N 1
ATOM 7158 C CA . PHE B 1 416 ? 12.469 -31.031 -3.172 1 91.06 416 PHE B CA 1
ATOM 7159 C C . PHE B 1 416 ? 13.586 -30.875 -4.195 1 91.06 416 PHE B C 1
ATOM 7161 O O . PHE B 1 416 ? 14.648 -31.484 -4.055 1 91.06 416 PHE B O 1
ATOM 7168 N N . PHE B 1 417 ? 13.43 -30.062 -5.215 1 90.62 417 PHE B N 1
ATOM 7169 C CA . PHE B 1 417 ? 14.414 -29.984 -6.289 1 90.62 417 PHE B CA 1
ATOM 7170 C C . PHE B 1 417 ? 15.703 -29.344 -5.797 1 90.62 417 PHE B C 1
ATOM 7172 O O . PHE B 1 417 ? 16.797 -29.734 -6.215 1 90.62 417 PHE B O 1
ATOM 7179 N N . TRP B 1 418 ? 15.547 -28.438 -4.855 1 88.12 418 TRP B N 1
ATOM 7180 C CA . TRP B 1 418 ? 16.734 -27.734 -4.391 1 88.12 418 TRP B CA 1
ATOM 7181 C C . TRP B 1 418 ? 17.422 -28.516 -3.275 1 88.12 418 TRP B C 1
ATOM 7183 O O . TRP B 1 418 ? 18.547 -28.172 -2.885 1 88.12 418 TRP B O 1
ATOM 7193 N N . THR B 1 419 ? 16.828 -29.484 -2.787 1 90.06 419 THR B N 1
ATOM 7194 C CA . THR B 1 419 ? 17.453 -30.297 -1.738 1 90.06 419 THR B CA 1
ATOM 7195 C C . THR B 1 419 ? 17.625 -31.734 -2.197 1 90.06 419 THR B C 1
ATOM 7197 O O . THR B 1 419 ? 18.625 -32.062 -2.85 1 90.06 419 THR B O 1
ATOM 7200 N N . GLY B 1 420 ? 16.547 -32.531 -2.045 1 92.5 420 GLY B N 1
ATOM 7201 C CA . GLY B 1 420 ? 16.625 -33.938 -2.404 1 92.5 420 GLY B CA 1
ATOM 7202 C C . GLY B 1 420 ? 16.938 -34.156 -3.873 1 92.5 420 GLY B C 1
ATOM 7203 O O . GLY B 1 420 ? 17.609 -35.125 -4.227 1 92.5 420 GLY B O 1
ATOM 7204 N N . GLY B 1 421 ? 16.422 -33.281 -4.715 1 94.12 421 GLY B N 1
ATOM 7205 C CA . GLY B 1 421 ? 16.656 -33.406 -6.145 1 94.12 421 GLY B CA 1
ATOM 7206 C C . GLY B 1 421 ? 18.109 -33.25 -6.523 1 94.12 421 GLY B C 1
ATOM 7207 O O . GLY B 1 421 ? 18.672 -34.062 -7.234 1 94.12 421 GLY B O 1
ATOM 7208 N N . ILE B 1 422 ? 18.734 -32.25 -6.102 1 92.94 422 ILE B N 1
ATOM 7209 C CA . ILE B 1 422 ? 20.125 -31.953 -6.402 1 92.94 422 ILE B CA 1
ATOM 7210 C C . ILE B 1 422 ? 21.016 -33.031 -5.789 1 92.94 422 ILE B C 1
ATOM 7212 O O . ILE B 1 422 ? 21.953 -33.531 -6.434 1 92.94 422 ILE B O 1
ATOM 7216 N N . GLN B 1 423 ? 20.734 -33.406 -4.574 1 94.44 423 GLN B N 1
ATOM 7217 C CA . GLN B 1 423 ? 21.516 -34.469 -3.926 1 94.44 423 GLN B CA 1
ATOM 7218 C C . GLN B 1 423 ? 21.406 -35.781 -4.672 1 94.44 423 GLN B C 1
ATOM 7220 O O . GLN B 1 423 ? 22.391 -36.5 -4.84 1 94.44 423 GLN B O 1
ATOM 7225 N N . LEU B 1 424 ? 20.219 -36.062 -5.031 1 95.44 424 LEU B N 1
ATOM 7226 C CA . LEU B 1 424 ? 20 -37.281 -5.801 1 95.44 424 LEU B CA 1
ATOM 7227 C C . LEU B 1 424 ? 20.766 -37.219 -7.117 1 95.44 424 LEU B C 1
ATOM 7229 O O . LEU B 1 424 ? 21.359 -38.219 -7.527 1 95.44 424 LEU B O 1
ATOM 7233 N N . TRP B 1 425 ? 20.703 -36.125 -7.77 1 95.5 425 TRP B N 1
ATOM 7234 C CA . TRP B 1 425 ? 21.438 -35.969 -9.023 1 95.5 425 TRP B CA 1
ATOM 7235 C C . TRP B 1 425 ? 22.938 -36.188 -8.82 1 95.5 425 TRP B C 1
ATOM 7237 O O . TRP B 1 425 ? 23.578 -36.875 -9.609 1 95.5 425 TRP B O 1
ATOM 7247 N N . LEU B 1 426 ? 23.5 -35.688 -7.773 1 94.31 426 LEU B N 1
ATOM 7248 C CA . LEU B 1 426 ? 24.922 -35.812 -7.469 1 94.31 426 LEU B CA 1
ATOM 7249 C C . LEU B 1 426 ? 25.297 -37.25 -7.191 1 94.31 426 LEU B C 1
ATOM 7251 O O . LEU B 1 426 ? 26.328 -37.75 -7.656 1 94.31 426 LEU B O 1
ATOM 7255 N N . VAL B 1 427 ? 24.469 -37.875 -6.477 1 94.31 427 VAL B N 1
ATOM 7256 C CA . VAL B 1 427 ? 24.734 -39.281 -6.145 1 94.31 427 VAL B CA 1
ATOM 7257 C C . VAL B 1 427 ? 24.656 -40.125 -7.406 1 94.31 427 VAL B C 1
ATOM 7259 O O . VAL B 1 427 ? 25.516 -41 -7.617 1 94.31 427 VAL B O 1
ATOM 7262 N N . LEU B 1 428 ? 23.688 -39.844 -8.227 1 93.69 428 LEU B N 1
ATOM 7263 C CA . LEU B 1 428 ? 23.516 -40.625 -9.445 1 93.69 428 LEU B CA 1
ATOM 7264 C C . LEU B 1 428 ? 24.641 -40.375 -10.43 1 93.69 428 LEU B C 1
ATOM 7266 O O . LEU B 1 428 ? 25.156 -41.312 -11.055 1 93.69 428 LEU B O 1
ATOM 7270 N N . HIS B 1 429 ? 25.031 -39.219 -10.555 1 90.25 429 HIS B N 1
ATOM 7271 C CA . HIS B 1 429 ? 26.062 -38.812 -11.508 1 90.25 429 HIS B CA 1
ATOM 7272 C C . HIS B 1 429 ? 27.453 -39.188 -11.008 1 90.25 429 HIS B C 1
ATOM 7274 O O . HIS B 1 429 ? 28.266 -39.719 -11.758 1 90.25 429 HIS B O 1
ATOM 7280 N N . ASP B 1 430 ? 27.75 -38.969 -9.789 1 87.38 430 ASP B N 1
ATOM 7281 C CA . ASP B 1 430 ? 29.094 -39.156 -9.258 1 87.38 430 ASP B CA 1
ATOM 7282 C C . ASP B 1 430 ? 29.312 -40.594 -8.797 1 87.38 430 ASP B C 1
ATOM 7284 O O . ASP B 1 430 ? 30.359 -41.188 -9.062 1 87.38 430 ASP B O 1
ATOM 7288 N N . ALA B 1 431 ? 28.422 -41.062 -8.07 1 86.19 431 ALA B N 1
ATOM 7289 C CA . ALA B 1 431 ? 28.625 -42.375 -7.449 1 86.19 431 ALA B CA 1
ATOM 7290 C C . ALA B 1 431 ? 28.25 -43.5 -8.406 1 86.19 431 ALA B C 1
ATOM 7292 O O . ALA B 1 431 ? 28.875 -44.562 -8.414 1 86.19 431 ALA B O 1
ATOM 7293 N N . ARG B 1 432 ? 27.25 -43.281 -9.242 1 90.06 432 ARG B N 1
ATOM 7294 C CA . ARG B 1 432 ? 26.75 -44.406 -10.062 1 90.06 432 ARG B CA 1
ATOM 7295 C C . ARG B 1 432 ? 27.109 -44.188 -11.531 1 90.06 432 ARG B C 1
ATOM 7297 O O . ARG B 1 432 ? 26.719 -45 -12.383 1 90.06 432 ARG B O 1
ATOM 7304 N N . ASP B 1 433 ? 27.672 -43.125 -11.891 1 90.62 433 ASP B N 1
ATOM 7305 C CA . ASP B 1 433 ? 28.219 -42.812 -13.211 1 90.62 433 ASP B CA 1
ATOM 7306 C C . ASP B 1 433 ? 27.094 -42.75 -14.25 1 90.62 433 ASP B C 1
ATOM 7308 O O . ASP B 1 433 ? 27.25 -43.219 -15.375 1 90.62 433 ASP B O 1
ATOM 7312 N N . PHE B 1 434 ? 25.953 -42.25 -13.805 1 90.44 434 PHE B N 1
ATOM 7313 C CA . PHE B 1 434 ? 24.875 -42 -14.758 1 90.44 434 PHE B CA 1
ATOM 7314 C C . PHE B 1 434 ? 25.219 -40.844 -15.688 1 90.44 434 PHE B C 1
ATOM 7316 O O . PHE B 1 434 ? 25.891 -39.906 -15.289 1 90.44 434 PHE B O 1
ATOM 7323 N N . SER B 1 435 ? 24.75 -41.062 -16.922 1 91.12 435 SER B N 1
ATOM 7324 C CA . SER B 1 435 ? 24.844 -39.906 -17.812 1 91.12 435 SER B CA 1
ATOM 7325 C C . SER B 1 435 ? 23.984 -38.75 -17.328 1 91.12 435 SER B C 1
ATOM 7327 O O . SER B 1 435 ? 23.109 -38.938 -16.484 1 91.12 435 SER B O 1
ATOM 7329 N N . THR B 1 436 ? 24.234 -37.594 -17.75 1 90.19 436 THR B N 1
ATOM 7330 C CA . THR B 1 436 ? 23.469 -36.406 -17.375 1 90.19 436 THR B CA 1
ATOM 7331 C C . THR B 1 436 ? 21.984 -36.594 -17.703 1 90.19 436 THR B C 1
ATOM 7333 O O . THR B 1 436 ? 21.125 -36.281 -16.891 1 90.19 436 THR B O 1
ATOM 7336 N N . ALA B 1 437 ? 21.688 -37.125 -18.859 1 90.5 437 ALA B N 1
ATOM 7337 C CA . ALA B 1 437 ? 20.312 -37.344 -19.312 1 90.5 437 ALA B CA 1
ATOM 7338 C C . ALA B 1 437 ? 19.594 -38.344 -18.422 1 90.5 437 ALA B C 1
ATOM 7340 O O . ALA B 1 437 ? 18.438 -38.156 -18.062 1 90.5 437 ALA B O 1
ATOM 7341 N N . SER B 1 438 ? 20.328 -39.438 -18.125 1 94.06 438 SER B N 1
ATOM 7342 C CA . SER B 1 438 ? 19.734 -40.469 -17.297 1 94.06 438 SER B CA 1
ATOM 7343 C C . SER B 1 438 ? 19.516 -39.969 -15.867 1 94.06 438 SER B C 1
ATOM 7345 O O . SER B 1 438 ? 18.5 -40.281 -15.242 1 94.06 438 SER B O 1
ATOM 7347 N N . ALA B 1 439 ? 20.438 -39.219 -15.383 1 94.81 439 ALA B N 1
ATOM 7348 C CA . ALA B 1 439 ? 20.281 -38.656 -14.047 1 94.81 439 ALA B CA 1
ATOM 7349 C C . ALA B 1 439 ? 19.094 -37.688 -14 1 94.81 439 ALA B C 1
ATOM 7351 O O . ALA B 1 439 ? 18.297 -37.719 -13.062 1 94.81 439 ALA B O 1
ATOM 7352 N N . ASN B 1 440 ? 19 -36.875 -15.039 1 94.62 440 ASN B N 1
ATOM 7353 C CA . ASN B 1 440 ? 17.875 -35.938 -15.125 1 94.62 440 ASN B CA 1
ATOM 7354 C C . ASN B 1 440 ? 16.547 -36.688 -15.18 1 94.62 440 ASN B C 1
ATOM 7356 O O . ASN B 1 440 ? 15.578 -36.312 -14.523 1 94.62 440 ASN B O 1
ATOM 7360 N N . GLY B 1 441 ? 16.5 -37.688 -16 1 95.69 441 GLY B N 1
ATOM 7361 C CA . GLY B 1 441 ? 15.289 -38.5 -16.109 1 95.69 441 GLY B CA 1
ATOM 7362 C C . GLY B 1 441 ? 14.883 -39.156 -14.797 1 95.69 441 GLY B C 1
ATOM 7363 O O . GLY B 1 441 ? 13.703 -39.156 -14.445 1 95.69 441 GLY B O 1
ATOM 7364 N N . MET B 1 442 ? 15.859 -39.688 -14.109 1 95.88 442 MET B N 1
ATOM 7365 C CA . MET B 1 442 ? 15.578 -40.344 -12.828 1 95.88 442 MET B CA 1
ATOM 7366 C C . MET B 1 442 ? 15.102 -39.312 -11.805 1 95.88 442 MET B C 1
ATOM 7368 O O . MET B 1 442 ? 14.195 -39.594 -11.016 1 95.88 442 MET B O 1
ATOM 7372 N N . VAL B 1 443 ? 15.711 -38.156 -11.758 1 96.69 443 VAL B N 1
ATOM 7373 C CA . VAL B 1 443 ? 15.312 -37.094 -10.828 1 96.69 443 VAL B CA 1
ATOM 7374 C C . VAL B 1 443 ? 13.875 -36.656 -11.133 1 96.69 443 VAL B C 1
ATOM 7376 O O . VAL B 1 443 ? 13.109 -36.375 -10.211 1 96.69 443 VAL B O 1
ATOM 7379 N N . LEU B 1 444 ? 13.531 -36.594 -12.43 1 97.44 444 LEU B N 1
ATOM 7380 C CA . LEU B 1 444 ? 12.172 -36.25 -12.82 1 97.44 444 LEU B CA 1
ATOM 7381 C C . LEU B 1 444 ? 11.172 -37.25 -12.289 1 97.44 444 LEU B C 1
ATOM 7383 O O . LEU B 1 444 ? 10.133 -36.875 -11.734 1 97.44 444 LEU B O 1
ATOM 7387 N N . LEU B 1 445 ? 11.484 -38.531 -12.453 1 97 445 LEU B N 1
ATOM 7388 C CA . LEU B 1 445 ? 10.586 -39.594 -12.016 1 97 445 LEU B CA 1
ATOM 7389 C C . LEU B 1 445 ? 10.438 -39.594 -10.492 1 97 445 LEU B C 1
ATOM 7391 O O . LEU B 1 445 ? 9.328 -39.656 -9.977 1 97 445 LEU B O 1
ATOM 7395 N N . VAL B 1 446 ? 11.539 -39.469 -9.828 1 96.44 446 VAL B N 1
ATOM 7396 C CA . VAL B 1 446 ? 11.516 -39.438 -8.367 1 96.44 446 VAL B CA 1
ATOM 7397 C C . VAL B 1 446 ? 10.859 -38.156 -7.895 1 96.44 446 VAL B C 1
ATOM 7399 O O . VAL B 1 446 ? 10.125 -38.156 -6.902 1 96.44 446 VAL B O 1
ATOM 7402 N N . GLY B 1 447 ? 11.18 -37.062 -8.594 1 96.12 447 GLY B N 1
ATOM 7403 C CA . GLY B 1 447 ? 10.594 -35.781 -8.25 1 96.12 447 GLY B CA 1
ATOM 7404 C C . GLY B 1 447 ? 9.078 -35.75 -8.359 1 96.12 447 GLY B C 1
ATOM 7405 O O . GLY B 1 447 ? 8.398 -35.188 -7.52 1 96.12 447 GLY B O 1
ATOM 7406 N N . LEU B 1 448 ? 8.531 -36.375 -9.406 1 96.44 448 LEU B N 1
ATOM 7407 C CA . LEU B 1 448 ? 7.086 -36.469 -9.578 1 96.44 448 LEU B CA 1
ATOM 7408 C C . LEU B 1 448 ? 6.441 -37.156 -8.383 1 96.44 448 LEU B C 1
ATOM 7410 O O . LEU B 1 448 ? 5.43 -36.688 -7.859 1 96.44 448 LEU B O 1
ATOM 7414 N N . LEU B 1 449 ? 7.051 -38.188 -7.969 1 96.06 449 LEU B N 1
ATOM 7415 C CA . LEU B 1 449 ? 6.512 -38.969 -6.852 1 96.06 449 LEU B CA 1
ATOM 7416 C C . LEU B 1 449 ? 6.73 -38.219 -5.531 1 96.06 449 LEU B C 1
ATOM 7418 O O . LEU B 1 449 ? 5.809 -38.094 -4.727 1 96.06 449 LEU B O 1
ATOM 7422 N N . ALA B 1 450 ? 7.91 -37.75 -5.344 1 96.81 450 ALA B N 1
ATOM 7423 C CA . ALA B 1 450 ? 8.258 -37.094 -4.086 1 96.81 450 ALA B CA 1
ATOM 7424 C C . ALA B 1 450 ? 7.465 -35.812 -3.908 1 96.81 450 ALA B C 1
ATOM 7426 O O . ALA B 1 450 ? 6.977 -35.5 -2.814 1 96.81 450 ALA B O 1
ATOM 7427 N N . VAL B 1 451 ? 7.387 -35.031 -4.938 1 95.81 451 VAL B N 1
ATOM 7428 C CA . VAL B 1 451 ? 6.652 -33.781 -4.875 1 95.81 451 VAL B CA 1
ATOM 7429 C C . VAL B 1 451 ? 5.172 -34.031 -4.617 1 95.81 451 VAL B C 1
ATOM 7431 O O . VAL B 1 451 ? 4.531 -33.344 -3.832 1 95.81 451 VAL B O 1
ATOM 7434 N N . SER B 1 452 ? 4.633 -35.062 -5.297 1 96.62 452 SER B N 1
ATOM 7435 C CA . SER B 1 452 ? 3.234 -35.406 -5.082 1 96.62 452 SER B CA 1
ATOM 7436 C C . SER B 1 452 ? 2.984 -35.812 -3.633 1 96.62 452 SER B C 1
ATOM 7438 O O . SER B 1 452 ? 2.021 -35.375 -3.01 1 96.62 452 SER B O 1
ATOM 7440 N N . ALA B 1 453 ? 3.83 -36.594 -3.127 1 96.75 453 ALA B N 1
ATOM 7441 C CA . ALA B 1 453 ? 3.678 -37.062 -1.755 1 96.75 453 ALA B CA 1
ATOM 7442 C C . ALA B 1 453 ? 3.857 -35.938 -0.754 1 96.75 453 ALA B C 1
ATOM 7444 O O . ALA B 1 453 ? 3.055 -35.781 0.168 1 96.75 453 ALA B O 1
ATOM 7445 N N . PHE B 1 454 ? 4.848 -35.188 -0.971 1 95.75 454 PHE B N 1
ATOM 7446 C CA . PHE B 1 454 ? 5.133 -34.094 -0.054 1 95.75 454 PHE B CA 1
ATOM 7447 C C . PHE B 1 454 ? 4.051 -33.031 -0.136 1 95.75 454 PHE B C 1
ATOM 7449 O O . PHE B 1 454 ? 3.689 -32.406 0.875 1 95.75 454 PHE B O 1
ATOM 7456 N N . ALA B 1 455 ? 3.629 -32.719 -1.325 1 95.75 455 ALA B N 1
ATOM 7457 C CA . ALA B 1 455 ? 2.57 -31.734 -1.504 1 95.75 455 ALA B CA 1
ATOM 7458 C C . ALA B 1 455 ? 1.293 -32.156 -0.786 1 95.75 455 ALA B C 1
ATOM 7460 O O . ALA B 1 455 ? 0.613 -31.344 -0.17 1 95.75 455 ALA B O 1
ATOM 7461 N N . GLU B 1 456 ? 1.021 -33.438 -0.901 1 96.06 456 GLU B N 1
ATOM 7462 C CA . GLU B 1 456 ? -0.165 -33.938 -0.218 1 96.06 456 GLU B CA 1
ATOM 7463 C C . GLU B 1 456 ? -0.009 -33.844 1.298 1 96.06 456 GLU B C 1
ATOM 7465 O O . GLU B 1 456 ? -0.952 -33.469 2.004 1 96.06 456 GLU B O 1
ATOM 7470 N N . LEU B 1 457 ? 1.089 -34.156 1.771 1 95.69 457 LEU B N 1
ATOM 7471 C CA . LEU B 1 457 ? 1.353 -34.062 3.203 1 95.69 457 LEU B CA 1
ATOM 7472 C C . LEU B 1 457 ? 1.26 -32.625 3.68 1 95.69 457 LEU B C 1
ATOM 7474 O O . LEU B 1 457 ? 0.66 -32.344 4.719 1 95.69 457 LEU B O 1
ATOM 7478 N N . PHE B 1 458 ? 1.878 -31.766 2.949 1 94.38 458 PHE B N 1
ATOM 7479 C CA . PHE B 1 458 ? 1.847 -30.359 3.307 1 94.38 458 PHE B CA 1
ATOM 7480 C C . PHE B 1 458 ? 0.423 -29.812 3.256 1 94.38 458 PHE B C 1
ATOM 7482 O O . PHE B 1 458 ? 0.031 -29 4.094 1 94.38 458 PHE B O 1
ATOM 7489 N N . PHE B 1 459 ? -0.305 -30.234 2.277 1 94.38 459 PHE B N 1
ATOM 7490 C CA . PHE B 1 459 ? -1.69 -29.797 2.146 1 94.38 459 PHE B CA 1
ATOM 7491 C C . PHE B 1 459 ? -2.51 -30.219 3.359 1 94.38 459 PHE B C 1
ATOM 7493 O O . PHE B 1 459 ? -3.24 -29.422 3.936 1 94.38 459 PHE B O 1
ATOM 7500 N N . ARG B 1 460 ? -2.314 -31.391 3.795 1 94 460 ARG B N 1
ATOM 7501 C CA . ARG B 1 460 ? -3.131 -31.953 4.871 1 94 460 ARG B CA 1
ATOM 7502 C C . ARG B 1 460 ? -2.666 -31.438 6.23 1 94 460 ARG B C 1
ATOM 7504 O O . ARG B 1 460 ? -3.479 -31.234 7.133 1 94 460 ARG B O 1
ATOM 7511 N N . MET B 1 461 ? -1.428 -31.172 6.312 1 94.25 461 MET B N 1
ATOM 7512 C CA . MET B 1 461 ? -0.893 -30.844 7.629 1 94.25 461 MET B CA 1
ATOM 7513 C C . MET B 1 461 ? -0.849 -29.328 7.832 1 94.25 461 MET B C 1
ATOM 7515 O O . MET B 1 461 ? -0.889 -28.859 8.969 1 94.25 461 MET B O 1
ATOM 7519 N N . VAL B 1 462 ? -0.721 -28.625 6.77 1 93.62 462 VAL B N 1
ATOM 7520 C CA . VAL B 1 462 ? -0.5 -27.188 6.938 1 93.62 462 VAL B CA 1
ATOM 7521 C C . VAL B 1 462 ? -1.594 -26.406 6.211 1 93.62 462 VAL B C 1
ATOM 7523 O O . VAL B 1 462 ? -2.301 -25.609 6.824 1 93.62 462 VAL B O 1
ATOM 7526 N N . ASP B 1 463 ? -1.804 -26.672 4.949 1 92 463 ASP B N 1
ATOM 7527 C CA . ASP B 1 463 ? -2.688 -25.859 4.113 1 92 463 ASP B CA 1
ATOM 7528 C C . ASP B 1 463 ? -4.141 -25.984 4.566 1 92 463 ASP B C 1
ATOM 7530 O O . ASP B 1 463 ? -4.816 -24.984 4.793 1 92 463 ASP B O 1
ATOM 7534 N N . ALA B 1 464 ? -4.609 -27.172 4.699 1 91.62 464 ALA B N 1
ATOM 7535 C CA . ALA B 1 464 ? -5.992 -27.391 5.105 1 91.62 464 ALA B CA 1
ATOM 7536 C C . ALA B 1 464 ? -6.246 -26.859 6.516 1 91.62 464 ALA B C 1
ATOM 7538 O O . ALA B 1 464 ? -7.23 -26.172 6.758 1 91.62 464 ALA B O 1
ATOM 7539 N N . PRO B 1 465 ? -5.414 -27.141 7.418 1 91.62 465 PRO B N 1
ATOM 7540 C CA . PRO B 1 465 ? -5.605 -26.547 8.75 1 91.62 465 PRO B CA 1
ATOM 7541 C C . PRO B 1 465 ? -5.562 -25.031 8.734 1 91.62 465 PRO B C 1
ATOM 7543 O O . PRO B 1 465 ? -6.215 -24.375 9.555 1 91.62 465 PRO B O 1
ATOM 7546 N N . SER B 1 466 ? -4.707 -24.484 7.875 1 91.81 466 SER B N 1
ATOM 7547 C CA . SER B 1 466 ? -4.641 -23.031 7.801 1 91.81 466 SER B CA 1
ATOM 7548 C C . SER B 1 466 ? -5.973 -22.438 7.352 1 91.81 466 SER B C 1
ATOM 7550 O O . SER B 1 466 ? -6.367 -21.359 7.812 1 91.81 466 SER B O 1
ATOM 7552 N N . ILE B 1 467 ? -6.676 -23.062 6.5 1 89.56 467 ILE B N 1
ATOM 7553 C CA . ILE B 1 467 ? -7.988 -22.625 6.047 1 89.56 467 ILE B CA 1
ATOM 7554 C C . ILE B 1 467 ? -8.984 -22.703 7.199 1 89.56 467 ILE B C 1
ATOM 7556 O O . ILE B 1 467 ? -9.766 -21.781 7.43 1 89.56 467 ILE B O 1
ATOM 7560 N N . TRP B 1 468 ? -8.898 -23.766 7.867 1 90.19 468 TRP B N 1
ATOM 7561 C CA . TRP B 1 468 ? -9.773 -23.969 9.016 1 90.19 468 TRP B CA 1
ATOM 7562 C C . TRP B 1 468 ? -9.5 -22.922 10.094 1 90.19 468 TRP B C 1
ATOM 7564 O O . TRP B 1 468 ? -10.43 -22.328 10.648 1 90.19 468 TRP B O 1
ATOM 7574 N N . LEU B 1 469 ? -8.289 -22.734 10.367 1 91.44 469 LEU B N 1
ATOM 7575 C CA . LEU B 1 469 ? -7.898 -21.766 11.391 1 91.44 469 LEU B CA 1
ATOM 7576 C C . LEU B 1 469 ? -8.367 -20.359 11.023 1 91.44 469 LEU B C 1
ATOM 7578 O O . LEU B 1 469 ? -8.75 -19.594 11.898 1 91.44 469 LEU B O 1
ATOM 7582 N N . SER B 1 470 ? -8.266 -20.094 9.773 1 90.69 470 SER B N 1
ATOM 7583 C CA . SER B 1 470 ? -8.688 -18.766 9.32 1 90.69 470 SER B CA 1
ATOM 7584 C C . SER B 1 470 ? -10.188 -18.562 9.547 1 90.69 470 SER B C 1
ATOM 7586 O O . SER B 1 470 ? -10.602 -17.484 10 1 90.69 470 SER B O 1
ATOM 7588 N N . LYS B 1 471 ? -10.969 -19.531 9.305 1 88.56 471 LYS B N 1
ATOM 7589 C CA . LYS B 1 471 ? -12.414 -19.453 9.523 1 88.56 471 LYS B CA 1
ATOM 7590 C C . LYS B 1 471 ? -12.734 -19.359 11.016 1 88.56 471 LYS B C 1
ATOM 7592 O O . LYS B 1 471 ? -13.578 -18.562 11.43 1 88.56 471 LYS B O 1
ATOM 7597 N N . LYS B 1 472 ? -12.016 -20.094 11.734 1 90.06 472 LYS B N 1
ATOM 7598 C CA . LYS B 1 472 ? -12.258 -20.125 13.172 1 90.06 472 LYS B CA 1
ATOM 7599 C C . LYS B 1 472 ? -11.828 -18.812 13.828 1 90.06 472 LYS B C 1
ATOM 7601 O O . LYS B 1 472 ? -12.461 -18.344 14.773 1 90.06 472 LYS B O 1
ATOM 7606 N N . THR B 1 473 ? -10.758 -18.297 13.383 1 89.12 473 THR B N 1
ATOM 7607 C CA . THR B 1 473 ? -10.273 -17.031 13.93 1 89.12 473 THR B CA 1
ATOM 7608 C C . THR B 1 473 ? -11.297 -15.93 13.711 1 89.12 473 THR B C 1
ATOM 7610 O O . THR B 1 473 ? -11.586 -15.156 14.633 1 89.12 473 THR B O 1
ATOM 7613 N N . TYR B 1 474 ? -11.805 -15.891 12.586 1 87.25 474 TYR B N 1
ATOM 7614 C CA . TYR B 1 474 ? -12.789 -14.844 12.328 1 87.25 474 TYR B CA 1
ATOM 7615 C C . TYR B 1 474 ? -14.039 -15.047 13.18 1 87.25 474 TYR B C 1
ATOM 7617 O O . TYR B 1 474 ? -14.602 -14.086 13.719 1 87.25 474 TYR B O 1
ATOM 7625 N N . THR B 1 475 ? -14.516 -16.25 13.25 1 86.81 475 THR B N 1
ATOM 7626 C CA . THR B 1 475 ? -15.688 -16.531 14.078 1 86.81 475 THR B CA 1
ATOM 7627 C C . THR B 1 475 ? -15.422 -16.172 15.531 1 86.81 475 THR B C 1
ATOM 7629 O O . THR B 1 475 ? -16.312 -15.68 16.234 1 86.81 475 THR B O 1
ATOM 7632 N N . TRP B 1 476 ? -14.234 -16.438 15.891 1 87.25 476 TRP B N 1
ATOM 7633 C CA . TRP B 1 476 ? -13.844 -16.094 17.25 1 87.25 476 TRP B CA 1
ATOM 7634 C C . TRP B 1 476 ? -13.852 -14.578 17.453 1 87.25 476 TRP B C 1
ATOM 7636 O O . TRP B 1 476 ? -14.219 -14.086 18.516 1 87.25 476 TRP B O 1
ATOM 7646 N N . LEU B 1 477 ? -13.508 -13.82 16.516 1 85.12 477 LEU B N 1
ATOM 7647 C CA . LEU B 1 477 ? -13.438 -12.367 16.594 1 85.12 477 LEU B CA 1
ATOM 7648 C C . LEU B 1 477 ? -14.836 -11.75 16.609 1 85.12 477 LEU B C 1
ATOM 7650 O O . LEU B 1 477 ? -15.016 -10.625 17.078 1 85.12 477 LEU B O 1
ATOM 7654 N N . VAL B 1 478 ? -15.781 -12.453 16.109 1 82.94 478 VAL B N 1
ATOM 7655 C CA . VAL B 1 478 ? -17.125 -11.898 15.984 1 82.94 478 VAL B CA 1
ATOM 7656 C C . VAL B 1 478 ? -17.984 -12.352 17.172 1 82.94 478 VAL B C 1
ATOM 7658 O O . VAL B 1 478 ? -18.906 -11.648 17.578 1 82.94 478 VAL B O 1
ATOM 7661 N N . ASN B 1 479 ? -17.812 -13.531 17.625 1 75 479 ASN B N 1
ATOM 7662 C CA . ASN B 1 479 ? -18.641 -14.062 18.703 1 75 479 ASN B CA 1
ATOM 7663 C C . ASN B 1 479 ? -17.984 -13.859 20.062 1 75 479 ASN B C 1
ATOM 7665 O O . ASN B 1 479 ? -18.641 -13.953 21.094 1 75 479 ASN B O 1
#